Protein AF-A0A7X6YDB2-F1 (afdb_monomer)

Foldseek 3Di:
DPDADDPDPDDPDQFDDDRDDDDDPDPDDDDDDDDPQPQPDDDDDDDDDPPPVDDDQDRDDPRNVVVVCVVVVHDPDAPAEDEWQEEEEAQALLSQLQQVLQLVLPTQYEYAHLAQFHHACCALQNQDFQDKDFWFLSLCQQDPHDPCSVDPCSNVSRVSNVVVQVPRPRYDYHHSKDWDAWDADPLLATAWIKIARNPPRHIYIYGHRFYEHARQACVNCVRSPFDKDAFACACVVFVAPPTHNHTARFAFWWAKWFAKDFAPAFDDDDLPDPVLCVQQPLAQDHTGDPFQTARRDRPDACPPCQVVRLVSSSSNVNNNNSNNCVDPVCRRMDTDDIRPGINGQGHMAGAFLDAAEPCLFAVQDDDPQFQFWTPFFQWDWDDDPRRRGIDTDGPGGDPTRTDGLRQFAGPRRFRYGYQALNTRYGSRRSSIQRRSSSSSSSSNLNNLLSSLCSVPVHTSLVCLLDVVSVVVSVVSRVVRTDPPPDDDDDPQVPQKWKDWCPPPVFKDWWDDWDWDQPAPLFPDRTWIKPQLDDFPGTKMKGWTFGQAFFKKFKWFGWRAADQAWAFFFKAKDQDWDWWFWPAWDAWDWLPDLDDGDDRPDFPFDDDDAQTWIKTKTKTFPLPPALQWQFDFKKKKFWFADPDPPPQDDKDDQAPKFKWFAPDPQDSVVFDRDGDDPPDDPPDGGGDIDPDTQWGDPDDPPIDDDDHGDMDMTGGDPNVSVLLNVLSNDPDSGSMGMMMIIHDRDDDDDDDDTGTGTPGMIMITDTDDSPDGGLGTHGRNDDRNDIGGSDMGTHHSRTMMMMGRRYPTSGMDMHTMMMIHRDPVLDDPQQVASLNAGLSLCCNASVGSYDQNQQDQQCPLPQGNNNCRVQVFRSNDSPTDRDPDDDPDPD

Structure (mmCIF, N/CA/C/O backbone):
data_AF-A0A7X6YDB2-F1
#
_entry.id   AF-A0A7X6YDB2-F1
#
loop_
_atom_site.group_PDB
_atom_site.id
_atom_site.type_symbol
_atom_site.label_atom_id
_atom_site.label_alt_id
_atom_site.label_comp_id
_atom_site.label_asym_id
_atom_site.label_entity_id
_atom_site.label_seq_id
_atom_site.pdbx_PDB_ins_code
_atom_site.Cartn_x
_atom_site.Cartn_y
_atom_site.Cartn_z
_atom_site.occupancy
_atom_site.B_iso_or_equiv
_atom_site.auth_seq_id
_atom_site.auth_comp_id
_atom_site.auth_asym_id
_atom_site.auth_atom_id
_atom_site.pdbx_PDB_model_num
ATOM 1 N N . ALA A 1 1 ? 25.170 -12.272 -54.501 1.00 47.38 1 ALA A N 1
ATOM 2 C CA . ALA A 1 1 ? 25.040 -12.088 -53.044 1.00 47.38 1 ALA A CA 1
ATOM 3 C C . ALA A 1 1 ? 23.970 -11.034 -52.824 1.00 47.38 1 ALA A C 1
ATOM 5 O O . ALA A 1 1 ? 24.083 -9.974 -53.428 1.00 47.38 1 ALA A O 1
ATOM 6 N N . ILE A 1 2 ? 22.913 -11.350 -52.076 1.00 55.19 2 ILE A N 1
ATOM 7 C CA . ILE A 1 2 ? 21.872 -10.373 -51.730 1.00 55.19 2 ILE A CA 1
ATOM 8 C C . ILE A 1 2 ? 22.552 -9.305 -50.864 1.00 55.19 2 ILE A C 1
ATOM 10 O O . ILE A 1 2 ? 23.179 -9.648 -49.861 1.00 55.19 2 ILE A O 1
ATOM 14 N N . GLN A 1 3 ? 22.526 -8.043 -51.298 1.00 58.69 3 GLN A N 1
ATOM 15 C CA . GLN A 1 3 ? 22.957 -6.923 -50.458 1.00 58.69 3 GLN A CA 1
ATOM 16 C C . GLN A 1 3 ? 22.004 -6.868 -49.254 1.00 58.69 3 GLN A C 1
ATOM 18 O O . GLN A 1 3 ? 20.793 -6.869 -49.472 1.00 58.69 3 GLN A O 1
ATOM 23 N N . PRO A 1 4 ? 22.499 -6.888 -48.007 1.00 69.94 4 PRO A N 1
ATOM 24 C CA . PRO A 1 4 ? 21.625 -6.847 -46.842 1.00 69.94 4 PRO A CA 1
ATOM 25 C C . PRO A 1 4 ? 20.865 -5.514 -46.800 1.00 69.94 4 PRO A C 1
ATOM 27 O O . PRO A 1 4 ? 21.489 -4.453 -46.787 1.00 69.94 4 PRO A O 1
ATOM 30 N N . THR A 1 5 ? 19.531 -5.566 -46.764 1.00 81.50 5 THR A N 1
ATOM 31 C CA . THR A 1 5 ? 18.697 -4.386 -46.496 1.00 81.50 5 THR A CA 1
ATOM 32 C C . THR A 1 5 ? 18.951 -3.913 -45.065 1.00 81.50 5 THR A C 1
ATOM 34 O O . THR A 1 5 ? 18.918 -4.708 -44.122 1.00 81.50 5 THR A O 1
ATOM 37 N N . LEU A 1 6 ? 19.246 -2.622 -44.904 1.00 84.38 6 LEU A N 1
ATOM 38 C CA . LEU A 1 6 ? 19.525 -2.017 -43.607 1.00 84.38 6 LEU A CA 1
ATOM 39 C C . LEU A 1 6 ? 18.214 -1.515 -42.990 1.00 84.38 6 LEU A C 1
ATOM 41 O O . LEU A 1 6 ? 17.585 -0.603 -43.522 1.00 84.38 6 LEU A O 1
ATOM 45 N N . PHE A 1 7 ? 17.818 -2.103 -41.866 1.00 83.44 7 PHE A N 1
ATOM 46 C CA . PHE A 1 7 ? 16.633 -1.699 -41.109 1.00 83.44 7 PHE A CA 1
ATOM 47 C C . PHE A 1 7 ? 17.010 -0.777 -39.940 1.00 83.44 7 PHE A C 1
ATOM 49 O O . PHE A 1 7 ? 18.153 -0.784 -39.484 1.00 83.44 7 PHE A O 1
ATOM 56 N N . GLY A 1 8 ? 16.052 0.017 -39.451 1.00 77.94 8 GLY A N 1
ATOM 57 C CA . GLY A 1 8 ? 16.252 0.890 -38.284 1.00 77.94 8 GLY A CA 1
ATOM 58 C C . GLY A 1 8 ? 16.966 2.220 -38.568 1.00 77.94 8 GLY A C 1
ATOM 59 O O . GLY A 1 8 ? 17.435 2.865 -37.637 1.00 77.94 8 GLY A O 1
ATOM 60 N N . ILE A 1 9 ? 17.051 2.639 -39.838 1.00 77.50 9 ILE A N 1
ATOM 61 C CA . ILE A 1 9 ? 17.590 3.956 -40.243 1.00 77.50 9 ILE A CA 1
ATOM 62 C C . ILE A 1 9 ? 16.530 5.069 -40.307 1.00 77.50 9 ILE A C 1
ATOM 64 O O . ILE A 1 9 ? 16.881 6.246 -40.272 1.00 77.50 9 ILE A O 1
ATOM 68 N N . ALA A 1 10 ? 15.251 4.698 -40.404 1.00 63.91 10 ALA A N 1
ATOM 69 C CA . ALA A 1 10 ? 14.053 5.536 -40.304 1.00 63.91 10 ALA A CA 1
ATOM 70 C C . ALA A 1 10 ? 12.813 4.609 -40.282 1.00 63.91 10 ALA A C 1
ATOM 72 O O . ALA A 1 10 ? 12.894 3.528 -40.874 1.00 63.91 10 ALA A O 1
ATOM 73 N N . PRO A 1 11 ? 11.668 5.005 -39.689 1.00 60.22 11 PRO A N 1
ATOM 74 C CA . PRO A 1 11 ? 11.425 6.211 -38.890 1.00 60.22 11 PRO A CA 1
ATOM 75 C C . PRO A 1 11 ? 11.870 6.071 -37.420 1.00 60.22 11 PRO A C 1
ATOM 77 O O . PRO A 1 11 ? 12.253 5.000 -36.966 1.00 60.22 11 PRO A O 1
ATOM 80 N N . ALA A 1 12 ? 11.828 7.180 -36.671 1.00 64.00 12 ALA A N 1
ATOM 81 C CA . ALA A 1 12 ? 12.190 7.235 -35.247 1.00 64.00 12 ALA A CA 1
ATOM 82 C C . ALA A 1 12 ? 11.159 6.574 -34.303 1.00 64.00 12 ALA A C 1
ATOM 84 O O . ALA A 1 12 ? 11.414 6.463 -33.106 1.00 64.00 12 ALA A O 1
ATOM 85 N N . ALA A 1 13 ? 10.003 6.164 -34.829 1.00 71.81 13 ALA A N 1
ATOM 86 C CA . ALA A 1 13 ? 8.925 5.508 -34.097 1.00 71.81 13 ALA A CA 1
ATOM 87 C C . ALA A 1 13 ? 8.744 4.060 -34.578 1.00 71.81 13 ALA A C 1
ATOM 89 O O . ALA A 1 13 ? 9.193 3.704 -35.669 1.00 71.81 13 ALA A O 1
ATOM 90 N N . TRP A 1 14 ? 8.057 3.242 -33.777 1.00 78.38 14 TRP A N 1
ATOM 91 C CA . TRP A 1 14 ? 7.605 1.917 -34.203 1.00 78.38 14 TRP A CA 1
ATOM 92 C C . TRP A 1 14 ? 6.779 2.021 -35.491 1.00 78.38 14 TRP A C 1
ATOM 94 O O . TRP A 1 14 ? 5.862 2.835 -35.580 1.00 78.38 14 TRP A O 1
ATOM 104 N N . GLY A 1 15 ? 7.112 1.190 -36.474 1.00 82.06 15 GLY A N 1
ATOM 105 C CA . GLY A 1 15 ? 6.430 1.153 -37.761 1.00 82.06 15 GLY A CA 1
ATOM 106 C C . GLY A 1 15 ? 7.048 0.127 -38.702 1.00 82.06 15 GLY A C 1
ATOM 107 O O . GLY A 1 15 ? 8.035 -0.539 -38.368 1.00 82.06 15 GLY A O 1
ATOM 108 N N . TRP A 1 16 ? 6.455 -0.010 -39.882 1.00 84.75 16 TRP A N 1
ATOM 109 C CA . TRP A 1 16 ? 6.945 -0.931 -40.906 1.00 84.75 16 TRP A CA 1
ATOM 110 C C . TRP A 1 16 ? 8.105 -0.325 -41.698 1.00 84.75 16 TRP A C 1
ATOM 112 O O . TRP A 1 16 ? 8.049 0.822 -42.136 1.00 84.75 16 TRP A O 1
ATOM 122 N N . ALA A 1 17 ? 9.151 -1.119 -41.922 1.00 84.94 17 ALA A N 1
ATOM 123 C CA . ALA A 1 17 ? 10.270 -0.759 -42.784 1.00 84.94 17 ALA A CA 1
ATOM 124 C C . ALA A 1 17 ? 10.251 -1.631 -44.045 1.00 84.94 17 ALA A C 1
ATOM 126 O O . ALA A 1 17 ? 10.148 -2.856 -43.950 1.00 84.94 17 ALA A O 1
ATOM 127 N N . ASP A 1 18 ? 10.347 -0.999 -45.217 1.00 83.38 18 ASP A N 1
ATOM 128 C CA . ASP A 1 18 ? 10.366 -1.704 -46.499 1.00 83.38 18 ASP A CA 1
ATOM 129 C C . ASP A 1 18 ? 11.627 -2.575 -46.615 1.00 83.38 18 ASP A C 1
ATOM 131 O O . ASP A 1 18 ? 12.758 -2.087 -46.575 1.00 83.38 18 ASP A O 1
ATOM 135 N N . GLY A 1 19 ? 11.415 -3.888 -46.723 1.00 83.25 19 GLY A N 1
ATOM 136 C CA . GLY A 1 19 ? 12.475 -4.880 -46.886 1.00 83.25 19 GLY A CA 1
ATOM 137 C C . GLY A 1 19 ? 12.934 -5.080 -48.330 1.00 83.25 19 GLY A C 1
ATOM 138 O O . GLY A 1 19 ? 13.943 -5.759 -48.544 1.00 83.25 19 GLY A O 1
ATOM 139 N N . GLY A 1 20 ? 12.228 -4.489 -49.297 1.00 83.75 20 GLY A N 1
ATOM 140 C CA . GLY A 1 20 ? 12.425 -4.676 -50.728 1.00 83.75 20 GLY A CA 1
ATOM 141 C C . GLY A 1 20 ? 11.666 -5.878 -51.297 1.00 83.75 20 GLY A C 1
ATOM 142 O O . GLY A 1 20 ? 10.964 -6.611 -50.602 1.00 83.75 20 GLY A O 1
ATOM 143 N N . THR A 1 21 ? 11.814 -6.088 -52.606 1.00 83.31 21 THR A N 1
ATOM 144 C CA . THR A 1 21 ? 11.214 -7.217 -53.334 1.00 83.31 21 THR A CA 1
ATOM 145 C C . THR A 1 21 ? 12.225 -8.347 -53.503 1.00 83.31 21 THR A C 1
ATOM 147 O O . THR A 1 21 ? 13.382 -8.104 -53.850 1.00 83.31 21 THR A O 1
ATOM 150 N N . VAL A 1 22 ? 11.786 -9.589 -53.287 1.00 80.31 22 VAL A N 1
ATOM 151 C CA . VAL A 1 22 ? 12.605 -10.793 -53.483 1.00 80.31 22 VAL A CA 1
ATOM 152 C C . VAL A 1 22 ? 11.863 -11.807 -54.355 1.00 80.31 22 VAL A C 1
ATOM 154 O O . VAL A 1 22 ? 10.679 -12.062 -54.138 1.00 80.31 22 VAL A O 1
ATOM 157 N N . ASP A 1 23 ? 12.556 -12.410 -55.323 1.00 80.50 23 ASP A N 1
ATOM 158 C CA . ASP A 1 23 ? 12.001 -13.493 -56.140 1.00 80.50 23 ASP A CA 1
ATOM 159 C C . ASP A 1 23 ? 12.079 -14.825 -55.381 1.00 80.50 23 ASP A C 1
ATOM 161 O O . ASP A 1 23 ? 13.163 -15.301 -55.026 1.00 80.50 23 ASP A O 1
ATOM 165 N N . LEU A 1 24 ? 10.927 -15.454 -55.140 1.00 76.50 24 LEU A N 1
ATOM 166 C CA . LEU A 1 24 ? 10.844 -16.730 -54.428 1.00 76.50 24 LEU A CA 1
ATOM 167 C C . LEU A 1 24 ? 10.905 -17.907 -55.405 1.00 76.50 24 LEU A C 1
ATOM 169 O O . LEU A 1 24 ? 9.926 -18.239 -56.065 1.00 76.50 24 LEU A O 1
ATOM 173 N N . ALA A 1 25 ? 12.055 -18.583 -55.462 1.00 75.25 25 ALA A N 1
ATOM 174 C CA . ALA A 1 25 ? 12.232 -19.806 -56.256 1.00 75.25 25 ALA A CA 1
ATOM 175 C C . ALA A 1 25 ? 11.668 -21.073 -55.575 1.00 75.25 25 ALA A C 1
ATOM 177 O O . ALA A 1 25 ? 11.646 -22.146 -56.176 1.00 75.25 25 ALA A O 1
ATOM 178 N N . SER A 1 26 ? 11.254 -20.974 -54.307 1.00 77.44 26 SER A N 1
ATOM 179 C CA . SER A 1 26 ? 10.753 -22.090 -53.502 1.00 77.44 26 SER A CA 1
ATOM 180 C C . SER A 1 26 ? 9.638 -21.626 -52.561 1.00 77.44 26 SER A C 1
ATOM 182 O O . SER A 1 26 ? 9.567 -20.449 -52.215 1.00 77.44 26 SER A O 1
ATOM 184 N N . ALA A 1 27 ? 8.796 -22.560 -52.107 1.00 76.69 27 ALA A N 1
ATOM 185 C CA . ALA A 1 27 ? 7.741 -22.290 -51.124 1.00 76.69 27 ALA A CA 1
ATOM 186 C C . ALA A 1 27 ? 8.276 -21.978 -49.708 1.00 76.69 27 ALA A C 1
ATOM 188 O O . ALA A 1 27 ? 7.501 -21.635 -48.820 1.00 76.69 27 ALA A O 1
ATOM 189 N N . SER A 1 28 ? 9.587 -22.113 -49.486 1.00 76.44 28 SER A N 1
ATOM 190 C CA . SER A 1 28 ? 10.265 -21.771 -48.238 1.00 76.44 28 SER A CA 1
ATOM 191 C C . SER A 1 28 ? 11.258 -20.631 -48.464 1.00 76.44 28 SER A C 1
ATOM 193 O O . SER A 1 28 ? 12.029 -20.635 -49.428 1.00 76.44 28 SER A O 1
ATOM 195 N N . LEU A 1 29 ? 11.234 -19.658 -47.557 1.00 77.06 29 LEU A N 1
ATOM 196 C CA . LEU A 1 29 ? 12.136 -18.516 -47.524 1.00 77.06 29 LEU A CA 1
ATOM 197 C C . LEU A 1 29 ? 12.729 -18.408 -46.121 1.00 77.06 29 LEU A C 1
ATOM 199 O O . LEU A 1 29 ? 11.993 -18.371 -45.137 1.00 77.06 29 LEU A O 1
ATOM 203 N N . GLU A 1 30 ? 14.053 -18.326 -46.037 1.00 81.56 30 GLU A N 1
ATOM 204 C CA . GLU A 1 30 ? 14.748 -18.048 -44.785 1.00 81.56 30 GLU A CA 1
ATOM 205 C C . GLU A 1 30 ? 15.154 -16.572 -44.740 1.00 81.56 30 GLU A C 1
ATOM 207 O O . GLU A 1 30 ? 15.935 -16.106 -45.571 1.00 81.56 30 GLU A O 1
ATOM 212 N N . ILE A 1 31 ? 14.636 -15.841 -43.753 1.00 79.31 31 ILE A N 1
ATOM 213 C CA . ILE A 1 31 ? 15.003 -14.448 -43.483 1.00 79.31 31 ILE A CA 1
ATOM 214 C C . ILE A 1 31 ? 15.733 -14.402 -42.147 1.00 79.31 31 ILE A C 1
ATOM 216 O O . ILE A 1 31 ? 15.267 -14.956 -41.153 1.00 79.31 31 ILE A O 1
ATOM 220 N N . ARG A 1 32 ? 16.884 -13.727 -42.122 1.00 84.62 32 ARG A N 1
ATOM 221 C CA . ARG A 1 32 ? 17.681 -13.523 -40.911 1.00 84.62 32 ARG A CA 1
ATOM 222 C C . ARG A 1 32 ? 17.855 -12.035 -40.663 1.00 84.62 32 ARG A C 1
ATOM 224 O O . ARG A 1 32 ? 18.350 -11.320 -41.530 1.00 84.62 32 ARG A O 1
ATOM 231 N N . LEU A 1 33 ? 17.504 -11.597 -39.461 1.00 84.38 33 LEU A N 1
ATOM 232 C CA . LEU A 1 33 ? 17.869 -10.280 -38.956 1.00 84.38 33 LEU A CA 1
ATOM 233 C C . LEU A 1 33 ? 19.161 -10.411 -38.153 1.00 84.38 33 LEU A C 1
ATOM 235 O O . LEU A 1 33 ? 19.326 -11.337 -37.359 1.00 84.38 33 LEU A O 1
ATOM 239 N N . ARG A 1 34 ? 20.094 -9.491 -38.387 1.00 86.31 34 ARG A N 1
ATOM 240 C CA . ARG A 1 34 ? 21.346 -9.395 -37.641 1.00 86.31 34 ARG A CA 1
ATOM 241 C C . ARG A 1 34 ? 21.412 -8.015 -37.017 1.00 86.31 34 ARG A C 1
ATOM 243 O O . ARG A 1 34 ? 21.415 -7.029 -37.746 1.00 86.31 34 ARG A O 1
ATOM 250 N N . ASP A 1 35 ? 21.513 -7.963 -35.694 1.00 86.75 35 ASP A N 1
ATOM 251 C CA . ASP A 1 35 ? 21.863 -6.728 -35.004 1.00 86.75 35 ASP A CA 1
ATOM 252 C C . ASP A 1 35 ? 23.303 -6.341 -35.379 1.00 86.75 35 ASP A C 1
ATOM 254 O O . ASP A 1 35 ? 24.257 -7.092 -35.147 1.00 86.75 35 ASP A O 1
ATOM 258 N N . LEU A 1 36 ? 23.439 -5.198 -36.049 1.00 82.81 36 LEU A N 1
ATOM 259 C CA . LEU A 1 36 ? 24.722 -4.665 -36.501 1.00 82.81 36 LEU A CA 1
ATOM 260 C C . LEU A 1 36 ? 25.376 -3.761 -35.454 1.00 82.81 36 LEU A C 1
ATOM 262 O O . LEU A 1 36 ? 26.572 -3.498 -35.563 1.00 82.81 36 LEU A O 1
ATOM 266 N N . THR A 1 37 ? 24.613 -3.283 -34.469 1.00 78.06 37 THR A N 1
ATOM 267 C CA . THR A 1 37 ? 25.103 -2.370 -33.433 1.00 78.06 37 THR A CA 1
ATOM 268 C C . THR A 1 37 ? 25.536 -3.145 -32.191 1.00 78.06 37 THR A C 1
ATOM 270 O O . THR A 1 37 ? 26.517 -2.767 -31.555 1.00 78.06 37 THR A O 1
ATOM 273 N N . GLY A 1 38 ? 24.858 -4.257 -31.887 1.00 81.50 38 GLY A N 1
ATOM 274 C CA . GLY A 1 38 ? 25.076 -5.037 -30.670 1.00 81.50 38 GLY A CA 1
ATOM 275 C C . GLY A 1 38 ? 24.484 -4.382 -29.418 1.00 81.50 38 GLY A C 1
ATOM 276 O O . GLY A 1 38 ? 24.916 -4.708 -28.313 1.00 81.50 38 GLY A O 1
ATOM 277 N N . PHE A 1 39 ? 23.538 -3.450 -29.590 1.00 85.25 39 PHE A N 1
ATOM 278 C CA . PHE A 1 39 ? 22.895 -2.671 -28.527 1.00 85.25 39 PHE A CA 1
ATOM 279 C C . PHE A 1 39 ? 21.371 -2.828 -28.593 1.00 85.25 39 PHE A C 1
ATOM 281 O O . PHE A 1 39 ? 20.682 -1.979 -29.158 1.00 85.25 39 PHE A O 1
ATOM 288 N N . ASP A 1 40 ? 20.858 -3.919 -28.020 1.00 83.12 40 ASP A N 1
ATOM 289 C CA . ASP A 1 40 ? 19.421 -4.191 -27.854 1.00 83.12 40 ASP A CA 1
ATOM 290 C C . ASP A 1 40 ? 18.581 -3.996 -29.134 1.00 83.12 40 ASP A C 1
ATOM 292 O O . ASP A 1 40 ? 17.495 -3.405 -29.111 1.00 83.12 40 ASP A O 1
ATOM 296 N N . GLY A 1 41 ? 19.072 -4.497 -30.277 1.00 83.94 41 GLY A N 1
ATOM 297 C CA . GLY A 1 41 ? 18.313 -4.501 -31.528 1.00 83.94 41 GLY A CA 1
ATOM 298 C C . GLY A 1 41 ? 16.952 -5.195 -31.372 1.00 83.94 41 GLY A C 1
ATOM 299 O O . GLY A 1 41 ? 16.869 -6.325 -30.889 1.00 83.94 41 GLY A O 1
ATOM 300 N N . ARG A 1 42 ? 15.875 -4.525 -31.800 1.00 83.56 42 ARG A N 1
ATOM 301 C CA . ARG A 1 42 ? 14.490 -5.009 -31.671 1.00 83.56 42 ARG A CA 1
ATOM 302 C C . ARG A 1 42 ? 13.858 -5.294 -33.027 1.00 83.56 42 ARG A C 1
ATOM 304 O O . ARG A 1 42 ? 14.079 -4.580 -34.001 1.00 83.56 42 ARG A O 1
ATOM 311 N N . CYS A 1 43 ? 13.034 -6.333 -33.058 1.00 85.06 43 CYS A N 1
ATOM 312 C CA . CYS A 1 43 ? 12.146 -6.664 -34.164 1.00 85.06 43 CYS A CA 1
ATOM 313 C C . CYS A 1 43 ? 10.888 -7.344 -33.605 1.00 85.06 43 CYS A C 1
ATOM 315 O O . CYS A 1 43 ? 10.924 -7.880 -32.498 1.00 85.06 43 CYS A O 1
ATOM 317 N N . ASP A 1 44 ? 9.783 -7.290 -34.347 1.00 83.81 44 ASP A N 1
ATOM 318 C CA . ASP A 1 44 ? 8.496 -7.868 -33.929 1.00 83.81 44 ASP A CA 1
ATOM 319 C C . ASP A 1 44 ? 7.950 -8.799 -35.016 1.00 83.81 44 ASP A C 1
ATOM 321 O O . ASP A 1 44 ? 7.904 -10.016 -34.848 1.00 83.81 44 ASP A O 1
ATOM 325 N N . ALA A 1 45 ? 7.603 -8.237 -36.177 1.00 85.44 45 ALA A N 1
ATOM 326 C CA . ALA A 1 45 ? 6.920 -8.969 -37.233 1.00 85.44 45 ALA A CA 1
ATOM 327 C C . ALA A 1 45 ? 7.542 -8.748 -38.614 1.00 85.44 45 ALA A C 1
ATOM 329 O O . ALA A 1 45 ? 8.153 -7.718 -38.893 1.00 85.44 45 ALA A O 1
ATOM 330 N N . LEU A 1 46 ? 7.316 -9.725 -39.494 1.00 86.19 46 LEU A N 1
ATOM 331 C CA . LEU A 1 46 ? 7.602 -9.647 -40.920 1.00 86.19 46 LEU A CA 1
ATOM 332 C C . LEU A 1 46 ? 6.289 -9.743 -41.700 1.00 86.19 46 LEU A C 1
ATOM 334 O O . LEU A 1 46 ? 5.503 -10.664 -41.478 1.00 86.19 46 LEU A O 1
ATOM 338 N N . PHE A 1 47 ? 6.063 -8.803 -42.615 1.00 86.31 47 PHE A N 1
ATOM 339 C CA . PHE A 1 47 ? 4.927 -8.820 -43.530 1.00 86.31 47 PHE A CA 1
ATOM 340 C C . PHE A 1 47 ? 5.423 -9.112 -44.946 1.00 86.31 47 PHE A C 1
ATOM 342 O O . PHE A 1 47 ? 6.204 -8.347 -45.504 1.00 86.31 47 PHE A O 1
ATOM 349 N N . LEU A 1 48 ? 4.985 -10.240 -45.507 1.00 86.00 48 LEU A N 1
ATOM 350 C CA . LEU A 1 48 ? 5.320 -10.679 -46.860 1.00 86.00 48 LEU A CA 1
ATOM 351 C C . LEU A 1 48 ? 4.040 -10.704 -47.700 1.00 86.00 48 LEU A C 1
ATOM 353 O O . LEU A 1 48 ? 3.064 -11.347 -47.315 1.00 86.00 48 LEU A O 1
ATOM 357 N N . THR A 1 49 ? 4.049 -10.023 -48.846 1.00 85.94 49 THR A N 1
ATOM 358 C CA . THR A 1 49 ? 2.910 -9.938 -49.770 1.00 85.94 49 THR A CA 1
ATOM 359 C C . THR A 1 49 ? 3.378 -10.076 -51.218 1.00 85.94 49 THR A C 1
ATOM 361 O O . THR A 1 49 ? 4.471 -9.634 -51.567 1.00 85.94 49 THR A O 1
ATOM 364 N N . THR A 1 50 ? 2.556 -10.698 -52.067 1.00 87.19 50 THR A N 1
ATOM 365 C CA . THR A 1 50 ? 2.759 -10.718 -53.528 1.00 87.19 50 THR A CA 1
ATOM 366 C C . THR A 1 50 ? 2.190 -9.476 -54.210 1.00 87.19 50 THR A C 1
ATOM 368 O O . THR A 1 50 ? 2.472 -9.237 -55.380 1.00 87.19 50 THR A O 1
ATOM 371 N N . ASP A 1 51 ? 1.359 -8.707 -53.505 1.00 88.12 51 ASP A N 1
ATOM 372 C CA . ASP A 1 51 ? 0.852 -7.427 -53.983 1.00 88.12 51 ASP A CA 1
ATOM 373 C C . ASP A 1 51 ? 1.876 -6.333 -53.674 1.00 88.12 51 ASP A C 1
ATOM 375 O O . ASP A 1 51 ? 1.908 -5.778 -52.577 1.00 88.12 51 ASP A O 1
ATOM 379 N N . THR A 1 52 ? 2.729 -6.034 -54.653 1.00 80.44 52 THR A N 1
ATOM 380 C CA . THR A 1 52 ? 3.768 -5.001 -54.545 1.00 80.44 52 THR A CA 1
ATOM 381 C C . THR A 1 52 ? 3.203 -3.579 -54.474 1.00 80.44 52 THR A C 1
ATOM 383 O O . THR A 1 52 ? 3.968 -2.641 -54.275 1.00 80.44 52 THR A O 1
ATOM 386 N N . ALA A 1 53 ? 1.892 -3.400 -54.672 1.00 81.75 53 ALA A N 1
ATOM 387 C CA . ALA A 1 53 ? 1.201 -2.124 -54.505 1.00 81.75 53 ALA A CA 1
ATOM 388 C C . ALA A 1 53 ? 0.448 -2.025 -53.165 1.00 81.75 53 ALA A C 1
ATOM 390 O O . ALA A 1 53 ? -0.109 -0.967 -52.863 1.00 81.75 53 ALA A O 1
ATOM 391 N N . ALA A 1 54 ? 0.421 -3.095 -52.360 1.00 81.12 54 ALA A N 1
ATOM 392 C CA . ALA A 1 54 ? -0.242 -3.083 -51.064 1.00 81.12 54 ALA A CA 1
ATOM 393 C C . ALA A 1 54 ? 0.446 -2.100 -50.110 1.00 81.12 54 ALA A C 1
ATOM 395 O O . ALA A 1 54 ? 1.669 -2.096 -49.958 1.00 81.12 54 ALA A O 1
ATOM 396 N N . ALA A 1 55 ? -0.360 -1.293 -49.422 1.00 81.62 55 ALA A N 1
ATOM 397 C CA . ALA A 1 55 ? 0.131 -0.500 -48.306 1.00 81.62 55 ALA A CA 1
ATOM 398 C C . ALA A 1 55 ? 0.648 -1.427 -47.187 1.00 81.62 55 ALA A C 1
ATOM 400 O O . ALA A 1 55 ? 0.091 -2.518 -46.996 1.00 81.62 55 ALA A O 1
ATOM 401 N N . PRO A 1 56 ? 1.677 -1.008 -46.426 1.00 83.62 56 PRO A N 1
ATOM 402 C CA . PRO A 1 56 ? 2.075 -1.739 -45.235 1.00 83.62 56 PRO A CA 1
ATOM 403 C C . PRO A 1 56 ? 0.902 -1.816 -44.242 1.00 83.62 56 PRO A C 1
ATOM 405 O O . PRO A 1 56 ? -0.013 -0.983 -44.289 1.00 83.62 56 PRO A O 1
ATOM 408 N N . PRO A 1 57 ? 0.902 -2.807 -43.334 1.00 89.19 57 PRO A N 1
ATOM 409 C CA . PRO A 1 57 ? -0.102 -2.876 -42.283 1.00 89.19 57 PRO A CA 1
ATOM 410 C C . PRO A 1 57 ? -0.098 -1.599 -41.423 1.00 89.19 57 PRO A C 1
ATOM 412 O O . PRO A 1 57 ? 0.875 -0.848 -41.438 1.00 89.19 57 PRO A O 1
ATOM 415 N N . PRO A 1 58 ? -1.156 -1.336 -40.636 1.00 90.62 58 PRO A N 1
ATOM 416 C CA . PRO A 1 58 ? -1.177 -0.175 -39.748 1.00 90.62 58 PRO A CA 1
ATOM 417 C C . PRO A 1 58 ? 0.027 -0.163 -38.788 1.00 90.62 58 PRO A C 1
ATOM 419 O O . PRO A 1 58 ? 0.434 -1.216 -38.303 1.00 90.62 58 PRO A O 1
ATOM 422 N N . ASP A 1 59 ? 0.572 1.013 -38.472 1.00 83.88 59 ASP A N 1
ATOM 423 C CA . ASP A 1 59 ? 1.769 1.122 -37.617 1.00 83.88 59 ASP A CA 1
ATOM 424 C C . ASP A 1 59 ? 1.487 0.882 -36.120 1.00 83.88 59 ASP A C 1
ATOM 426 O O . ASP A 1 59 ? 2.397 0.558 -35.361 1.00 83.88 59 ASP A O 1
ATOM 430 N N . GLY A 1 60 ? 0.231 0.993 -35.663 1.00 84.81 60 GLY A N 1
ATOM 431 C CA . GLY A 1 60 ? -0.080 0.849 -34.239 1.00 84.81 60 GLY A CA 1
ATOM 432 C C . GLY A 1 60 ? -1.557 0.927 -33.850 1.00 84.81 60 GLY A C 1
ATOM 433 O O . GLY A 1 60 ? -2.464 0.953 -34.687 1.00 84.81 60 GLY A O 1
ATOM 434 N N . GLY A 1 61 ? -1.784 0.945 -32.534 1.00 84.31 61 GLY A N 1
ATOM 435 C CA . GLY A 1 61 ? -3.092 1.152 -31.910 1.00 84.31 61 GLY A CA 1
ATOM 436 C C . GLY A 1 61 ? -4.135 0.076 -32.226 1.00 84.31 61 GLY A C 1
ATOM 437 O O . GLY A 1 61 ? -3.822 -1.068 -32.567 1.00 84.31 61 GLY A O 1
ATOM 438 N N . THR A 1 62 ? -5.410 0.458 -32.114 1.00 86.38 62 THR A N 1
ATOM 439 C CA . THR A 1 62 ? -6.554 -0.440 -32.334 1.00 86.38 62 THR A CA 1
ATOM 440 C C . THR A 1 62 ? -6.593 -0.998 -33.756 1.00 86.38 62 THR A C 1
ATOM 442 O O . THR A 1 62 ? -6.940 -2.162 -33.932 1.00 86.38 62 THR A O 1
ATOM 445 N N . ALA A 1 63 ? -6.187 -0.213 -34.761 1.00 90.06 63 ALA A N 1
ATOM 446 C CA . ALA A 1 63 ? -6.150 -0.655 -36.154 1.00 90.06 63 ALA A CA 1
ATOM 447 C C . ALA A 1 63 ? -5.153 -1.807 -36.359 1.00 90.06 63 ALA A C 1
ATOM 449 O O . ALA A 1 63 ? -5.506 -2.830 -36.947 1.00 90.06 63 ALA A O 1
ATOM 450 N N . LEU A 1 64 ? -3.934 -1.690 -35.815 1.00 89.00 64 LEU A N 1
ATOM 451 C CA . LEU A 1 64 ? -2.958 -2.779 -35.865 1.00 89.00 64 LEU A CA 1
ATOM 452 C C . LEU A 1 64 ? -3.427 -3.992 -35.050 1.00 89.00 64 LEU A C 1
ATOM 454 O O . LEU A 1 64 ? -3.258 -5.124 -35.497 1.00 89.00 64 LEU A O 1
ATOM 458 N N . ALA A 1 65 ? -4.044 -3.787 -33.883 1.00 86.50 65 ALA A N 1
ATOM 459 C CA . ALA A 1 65 ? -4.581 -4.884 -33.077 1.00 86.50 65 ALA A CA 1
ATOM 460 C C . ALA A 1 65 ? -5.677 -5.673 -33.821 1.00 86.50 65 ALA A C 1
ATOM 462 O O . ALA A 1 65 ? -5.629 -6.902 -33.862 1.00 86.50 65 ALA A O 1
ATOM 463 N N . GLN A 1 66 ? -6.620 -4.977 -34.466 1.00 89.62 66 GLN A N 1
ATOM 464 C CA . GLN A 1 66 ? -7.679 -5.583 -35.279 1.00 89.62 66 GLN A CA 1
ATOM 465 C C . GLN A 1 66 ? -7.112 -6.317 -36.495 1.00 89.62 66 GLN A C 1
ATOM 467 O O . GLN A 1 66 ? -7.472 -7.467 -36.742 1.00 89.62 66 GLN A O 1
ATOM 472 N N . TRP A 1 67 ? -6.180 -5.687 -37.215 1.00 90.94 67 TRP A N 1
ATOM 473 C CA . TRP A 1 67 ? -5.512 -6.311 -38.353 1.00 90.94 67 TRP A CA 1
ATOM 474 C C . TRP A 1 67 ? -4.742 -7.572 -37.936 1.00 90.94 67 TRP A C 1
ATOM 476 O O . TRP A 1 67 ? -4.879 -8.617 -38.567 1.00 90.94 67 TRP A O 1
ATOM 486 N N . ARG A 1 68 ? -3.994 -7.528 -36.821 1.00 89.12 68 ARG A N 1
ATOM 487 C CA . ARG A 1 68 ? -3.279 -8.692 -36.265 1.00 89.12 68 ARG A CA 1
ATOM 488 C C . ARG A 1 68 ? -4.235 -9.823 -35.907 1.00 89.12 68 ARG A C 1
ATOM 490 O O . ARG A 1 68 ? -3.931 -10.973 -36.215 1.00 89.12 68 ARG A O 1
ATOM 497 N N . ALA A 1 69 ? -5.364 -9.505 -35.277 1.00 87.94 69 ALA A N 1
ATOM 498 C CA . ALA A 1 69 ? -6.376 -10.497 -34.940 1.00 87.94 69 ALA A CA 1
ATOM 499 C C . ALA A 1 69 ? -6.951 -11.150 -36.208 1.00 87.94 69 ALA A C 1
ATOM 501 O O . ALA A 1 69 ? -7.001 -12.375 -36.297 1.00 87.94 69 ALA A O 1
ATOM 502 N N . GLN A 1 70 ? -7.284 -10.352 -37.228 1.00 90.56 70 GLN A N 1
ATOM 503 C CA . GLN A 1 70 ? -7.773 -10.855 -38.512 1.00 90.56 70 GLN A CA 1
ATOM 504 C C . GLN A 1 70 ? -6.745 -11.762 -39.205 1.00 90.56 70 GLN A C 1
ATOM 506 O O . GLN A 1 70 ? -7.089 -12.865 -39.624 1.00 90.56 70 GLN A O 1
ATOM 511 N N . MET A 1 71 ? -5.481 -11.336 -39.279 1.00 87.75 71 MET A N 1
ATOM 512 C CA . MET A 1 71 ? -4.402 -12.102 -39.916 1.00 87.75 71 MET A CA 1
ATOM 513 C C . MET A 1 71 ? -4.113 -13.432 -39.218 1.00 87.75 71 MET A C 1
ATOM 515 O O . MET A 1 71 ? -3.723 -14.397 -39.869 1.00 87.75 71 MET A O 1
ATOM 519 N N . ARG A 1 72 ? -4.306 -13.496 -37.897 1.00 86.94 72 ARG A N 1
ATOM 520 C CA . ARG A 1 72 ? -4.114 -14.716 -37.100 1.00 86.94 72 ARG A CA 1
ATOM 521 C C . ARG A 1 72 ? -5.370 -15.593 -37.030 1.00 86.94 72 ARG A C 1
ATOM 523 O O . ARG A 1 72 ? -5.326 -16.641 -36.393 1.00 86.94 72 ARG A O 1
ATOM 530 N N . GLY A 1 73 ? -6.480 -15.181 -37.650 1.00 89.12 73 GLY A N 1
ATOM 531 C CA . GLY A 1 73 ? -7.766 -15.875 -37.528 1.00 89.12 73 GLY A CA 1
ATOM 532 C C . GLY A 1 73 ? -8.295 -15.897 -36.090 1.00 89.12 73 GLY A C 1
ATOM 533 O O . GLY A 1 73 ? -8.997 -16.825 -35.698 1.00 89.12 73 GLY A O 1
ATOM 534 N N . GLU A 1 74 ? -7.924 -14.902 -35.284 1.00 90.00 74 GLU A N 1
ATOM 535 C CA . GLU A 1 74 ? -8.283 -14.833 -33.875 1.00 90.00 74 GLU A CA 1
ATOM 536 C C . GLU A 1 74 ? -9.769 -14.495 -33.700 1.00 90.00 74 GLU A C 1
ATOM 538 O O . GLU A 1 74 ? -10.264 -13.464 -34.154 1.00 90.00 74 GLU A O 1
ATOM 543 N N . THR A 1 75 ? -10.482 -15.349 -32.970 1.00 88.19 75 THR A N 1
ATOM 544 C CA . THR A 1 75 ? -11.827 -15.055 -32.466 1.00 88.19 75 THR A CA 1
ATOM 545 C C . THR A 1 75 ? -11.776 -14.129 -31.253 1.00 88.19 75 THR A C 1
ATOM 547 O O . THR A 1 75 ? -10.766 -14.062 -30.549 1.00 88.19 75 THR A O 1
ATOM 550 N N . ALA A 1 76 ? -12.903 -13.471 -30.958 1.00 82.19 76 ALA A N 1
ATOM 551 C CA . ALA A 1 76 ? -13.059 -12.616 -29.777 1.00 82.19 76 ALA A CA 1
ATOM 552 C C . ALA A 1 76 ? -12.947 -13.378 -28.441 1.00 82.19 76 ALA A C 1
ATOM 554 O O . ALA A 1 76 ? -12.617 -12.791 -27.418 1.00 82.19 76 ALA A O 1
ATOM 555 N N . THR A 1 77 ? -13.241 -14.680 -28.438 1.00 88.62 77 THR A N 1
ATOM 556 C CA . THR A 1 77 ? -13.052 -15.546 -27.265 1.00 88.62 77 THR A CA 1
ATOM 557 C C . THR A 1 77 ? -11.750 -16.336 -27.424 1.00 88.62 77 THR A C 1
ATOM 559 O O . THR A 1 77 ? -11.533 -16.872 -28.518 1.00 88.62 77 THR A O 1
ATOM 562 N N . PRO A 1 78 ? -10.899 -16.414 -26.382 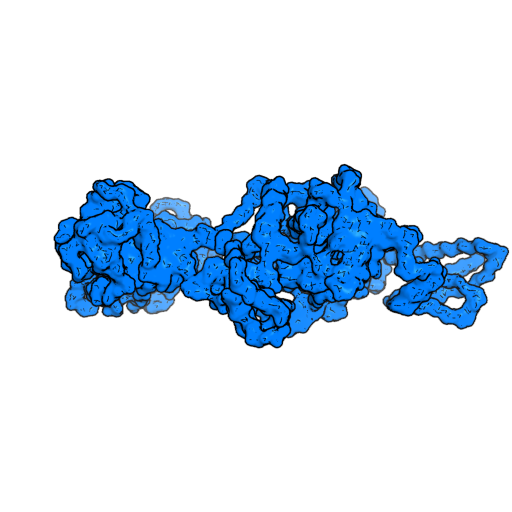1.00 94.56 78 PRO A N 1
ATOM 563 C CA . PRO A 1 78 ? -9.727 -17.286 -26.367 1.00 94.56 78 PRO A CA 1
ATOM 564 C C . PRO A 1 78 ? -10.074 -18.757 -26.600 1.00 94.56 78 PRO A C 1
ATOM 566 O O . PRO A 1 78 ? -11.145 -19.226 -26.224 1.00 94.56 78 PRO A O 1
ATOM 569 N N . GLU A 1 79 ? -9.139 -19.498 -27.183 1.00 94.38 79 GLU A N 1
ATOM 570 C CA . GLU A 1 79 ? -9.291 -20.916 -27.517 1.00 94.38 79 GLU A CA 1
ATOM 571 C C . GLU A 1 79 ? -9.385 -21.837 -26.291 1.00 94.38 79 GLU A C 1
ATOM 573 O O . GLU A 1 79 ? -9.990 -22.903 -26.375 1.00 94.38 79 GLU A O 1
ATOM 578 N N . THR A 1 80 ? -8.829 -21.428 -25.146 1.00 97.06 80 THR A N 1
ATOM 579 C CA . THR A 1 80 ? -8.886 -22.186 -23.887 1.00 97.06 80 THR A CA 1
ATOM 580 C C . THR A 1 80 ? -9.622 -21.387 -22.818 1.00 97.06 80 THR A C 1
ATOM 582 O O . THR A 1 80 ? -9.480 -20.170 -22.743 1.00 97.06 80 THR A O 1
ATOM 585 N N . THR A 1 81 ? -10.388 -22.057 -21.954 1.00 98.00 81 THR A N 1
ATOM 586 C CA . THR A 1 81 ? -10.978 -21.460 -20.744 1.00 98.00 81 THR A CA 1
ATOM 587 C C . THR A 1 81 ? -10.599 -22.285 -19.519 1.00 98.00 81 THR A C 1
ATOM 589 O O . THR A 1 81 ? -10.649 -23.513 -19.567 1.00 98.00 81 THR A O 1
ATOM 592 N N . ALA A 1 82 ? -10.241 -21.618 -18.423 1.00 98.44 82 ALA A N 1
ATOM 593 C CA . ALA A 1 82 ? -9.954 -22.238 -17.135 1.00 98.44 82 ALA A CA 1
ATOM 594 C C . ALA A 1 82 ? -10.679 -21.502 -15.996 1.00 98.44 82 ALA A C 1
ATOM 596 O O . ALA A 1 82 ? -10.890 -20.285 -16.047 1.00 98.44 82 ALA A O 1
ATOM 597 N N . THR A 1 83 ? -11.074 -22.253 -14.966 1.00 98.62 83 THR A N 1
ATOM 598 C CA . THR A 1 83 ? -11.873 -21.748 -13.840 1.00 98.62 83 THR A CA 1
ATOM 599 C C . THR A 1 83 ? -11.174 -21.999 -12.516 1.00 98.62 83 THR A C 1
ATOM 601 O O . THR A 1 83 ? -10.808 -23.133 -12.195 1.00 98.62 83 THR A O 1
ATOM 604 N N . PHE A 1 84 ? -11.065 -20.934 -11.732 1.00 98.81 84 PHE A N 1
ATOM 605 C CA . PHE A 1 84 ? -10.385 -20.879 -10.447 1.00 98.81 84 PHE A CA 1
ATOM 606 C C . PHE A 1 84 ? -11.300 -20.263 -9.391 1.00 98.81 84 PHE A C 1
ATOM 608 O O . PHE A 1 84 ? -12.351 -19.710 -9.712 1.00 98.81 84 PHE A O 1
ATOM 615 N N . ASP A 1 85 ? -10.887 -20.354 -8.133 1.00 98.75 85 ASP A N 1
ATOM 616 C CA . ASP A 1 85 ? -11.575 -19.684 -7.029 1.00 98.75 85 ASP A CA 1
ATOM 617 C C . ASP A 1 85 ? -11.040 -18.244 -6.882 1.00 98.75 85 ASP A C 1
ATOM 619 O O . ASP A 1 85 ? -11.776 -17.329 -6.516 1.00 98.75 85 ASP A O 1
ATOM 623 N N . LEU A 1 86 ? -9.775 -18.022 -7.265 1.00 98.88 86 LEU A N 1
ATOM 624 C CA . LEU A 1 86 ? -9.125 -16.713 -7.313 1.00 98.88 86 LEU A CA 1
ATOM 625 C C . LEU A 1 86 ? -8.186 -16.604 -8.523 1.00 98.88 86 LEU A C 1
ATOM 627 O O . LEU A 1 86 ? -7.368 -17.495 -8.767 1.00 98.88 86 LEU A O 1
ATOM 631 N N . VAL A 1 87 ? -8.250 -15.483 -9.243 1.00 98.94 87 VAL A N 1
ATOM 632 C CA . VAL A 1 87 ? -7.261 -15.118 -10.273 1.00 98.94 87 VAL A CA 1
ATOM 633 C C . VAL A 1 87 ? -6.444 -13.924 -9.786 1.00 98.94 87 VAL A C 1
A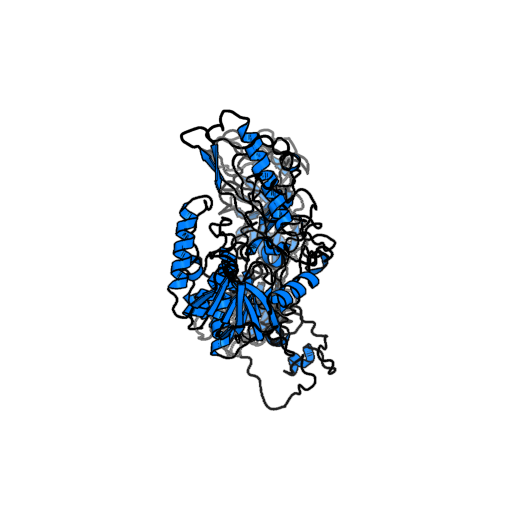TOM 635 O O . VAL A 1 87 ? -6.985 -12.842 -9.566 1.00 98.94 87 VAL A O 1
ATOM 638 N N . VAL A 1 88 ? -5.133 -14.111 -9.649 1.00 98.94 88 VAL A N 1
ATOM 639 C CA . VAL A 1 88 ? -4.161 -13.076 -9.281 1.00 98.94 88 VAL A CA 1
ATOM 640 C C . VAL A 1 88 ? -3.348 -12.706 -10.515 1.00 98.94 88 VAL A C 1
ATOM 642 O O . VAL A 1 88 ? -2.671 -13.558 -11.094 1.00 98.94 88 VAL A O 1
ATOM 645 N N . VAL A 1 89 ? -3.396 -11.438 -10.928 1.00 98.88 89 VAL A N 1
ATOM 646 C CA . VAL A 1 89 ? -2.658 -10.962 -12.107 1.00 98.88 89 VAL A CA 1
ATOM 647 C C . VAL A 1 89 ? -1.508 -10.066 -11.678 1.00 98.88 89 VAL A C 1
ATOM 649 O O . VAL A 1 89 ? -1.733 -8.947 -11.235 1.00 98.88 89 VAL A O 1
ATOM 652 N N . GLY A 1 90 ? -0.281 -10.550 -11.854 1.00 98.44 90 GLY A N 1
ATOM 653 C CA . GLY A 1 90 ? 0.972 -9.893 -11.496 1.00 98.44 90 GLY A CA 1
ATOM 654 C C . GLY A 1 90 ? 1.737 -10.675 -10.428 1.00 98.44 90 GLY A C 1
ATOM 655 O O . GLY A 1 90 ? 1.340 -10.733 -9.273 1.00 98.44 90 GLY A O 1
ATOM 656 N N . GLY A 1 91 ? 2.883 -11.240 -10.796 1.00 97.12 91 GLY A N 1
ATOM 657 C CA . GLY A 1 91 ? 3.805 -11.995 -9.941 1.00 97.12 91 GLY A CA 1
ATOM 658 C C . GLY A 1 91 ? 4.830 -11.132 -9.200 1.00 97.12 91 GLY A C 1
ATOM 659 O O . GLY A 1 91 ? 5.954 -11.575 -8.961 1.00 97.12 91 GLY A O 1
ATOM 660 N N . GLY A 1 92 ? 4.487 -9.880 -8.882 1.00 95.88 92 GLY A N 1
ATOM 661 C CA . GLY A 1 92 ? 5.253 -9.044 -7.953 1.00 95.88 92 GLY A CA 1
ATOM 662 C C . GLY A 1 92 ? 5.078 -9.500 -6.502 1.00 95.88 92 GLY A C 1
ATOM 663 O O . GLY A 1 92 ? 4.298 -10.399 -6.221 1.00 95.88 92 GLY A O 1
ATOM 664 N N . PHE A 1 93 ? 5.760 -8.860 -5.552 1.00 95.50 93 PHE A N 1
ATOM 665 C CA . PHE A 1 93 ? 5.689 -9.240 -4.131 1.00 95.50 93 PHE A CA 1
ATOM 666 C C . PHE A 1 93 ? 4.258 -9.240 -3.556 1.00 95.50 93 PHE A C 1
ATOM 668 O O . PHE A 1 93 ? 3.911 -10.145 -2.803 1.00 95.50 93 PHE A O 1
ATOM 675 N N . GLY A 1 94 ? 3.408 -8.294 -3.971 1.00 97.31 94 GLY A N 1
ATOM 676 C CA . GLY A 1 94 ? 1.997 -8.258 -3.569 1.00 97.31 94 GLY A CA 1
ATOM 677 C C . GLY A 1 94 ? 1.189 -9.433 -4.125 1.00 97.31 94 GLY A C 1
ATOM 678 O O . GLY A 1 94 ? 0.505 -10.121 -3.373 1.00 97.31 94 GLY A O 1
ATOM 679 N N . GLY A 1 95 ? 1.336 -9.752 -5.412 1.00 98.44 95 GLY A N 1
ATOM 680 C CA . GLY A 1 95 ? 0.677 -10.924 -5.995 1.00 98.44 95 GLY A CA 1
ATOM 681 C C . GLY A 1 95 ? 1.231 -12.253 -5.481 1.00 98.44 95 GLY A C 1
ATOM 682 O O . GLY A 1 95 ? 0.469 -13.192 -5.273 1.00 98.44 95 GLY A O 1
ATOM 683 N N . CYS A 1 96 ? 2.532 -12.318 -5.186 1.00 98.19 96 CYS A N 1
ATOM 684 C CA . CYS A 1 96 ? 3.157 -13.447 -4.502 1.00 98.19 96 CYS A CA 1
ATOM 685 C C . CYS A 1 96 ? 2.527 -13.685 -3.120 1.00 98.19 96 CYS A C 1
ATOM 687 O O . CYS A 1 96 ? 2.122 -14.810 -2.826 1.00 98.19 96 CYS A O 1
ATOM 689 N N . GLY A 1 97 ? 2.406 -12.633 -2.300 1.00 98.06 97 GLY A N 1
ATOM 690 C CA . GLY A 1 97 ? 1.760 -12.703 -0.987 1.00 98.06 97 GLY A CA 1
ATOM 691 C C . GLY A 1 97 ? 0.301 -13.148 -1.085 1.00 98.06 97 GLY A C 1
ATOM 692 O O . GLY A 1 97 ? -0.105 -14.075 -0.385 1.00 98.06 97 GLY A O 1
ATOM 693 N N . ALA A 1 98 ? -0.460 -12.556 -2.012 1.00 98.81 98 ALA A N 1
ATOM 694 C CA . ALA A 1 98 ? -1.869 -12.886 -2.225 1.00 98.81 98 ALA A CA 1
ATOM 695 C C . ALA A 1 98 ? -2.071 -14.337 -2.669 1.00 98.81 98 ALA A C 1
ATOM 697 O O . ALA A 1 98 ? -2.911 -15.044 -2.111 1.00 98.81 98 ALA A O 1
ATOM 698 N N . ALA A 1 99 ? -1.286 -14.803 -3.641 1.00 98.81 99 ALA A N 1
ATOM 699 C CA . ALA A 1 99 ? -1.426 -16.148 -4.178 1.00 98.81 99 ALA A CA 1
ATOM 700 C C . ALA A 1 99 ? -1.055 -17.228 -3.150 1.00 98.81 99 ALA A C 1
ATOM 702 O O . ALA A 1 99 ? -1.791 -18.204 -3.026 1.00 98.81 99 ALA A O 1
ATOM 703 N N . LEU A 1 100 ? 0.029 -17.046 -2.382 1.00 98.56 100 LEU A N 1
ATOM 704 C CA . LEU A 1 100 ? 0.424 -18.004 -1.342 1.00 98.56 100 LEU A CA 1
ATOM 705 C C . LEU A 1 100 ? -0.581 -18.061 -0.191 1.00 98.56 100 LEU A C 1
ATOM 707 O O . LEU A 1 100 ? -1.000 -19.152 0.195 1.00 98.56 100 LEU A O 1
ATOM 711 N N . ALA A 1 101 ? -1.001 -16.906 0.335 1.00 98.69 101 ALA A N 1
ATOM 712 C CA . ALA A 1 101 ? -1.969 -16.851 1.430 1.00 98.69 101 ALA A CA 1
ATOM 713 C C . ALA A 1 101 ? -3.320 -17.472 1.031 1.00 98.69 101 ALA A C 1
ATOM 715 O O . ALA A 1 101 ? -3.903 -18.239 1.804 1.00 98.69 101 ALA A O 1
ATOM 716 N N . ALA A 1 102 ? -3.789 -17.216 -0.196 1.00 98.81 102 ALA A N 1
ATOM 717 C CA . ALA A 1 102 ? -5.012 -17.815 -0.726 1.00 98.81 102 ALA A CA 1
ATOM 718 C C . ALA A 1 102 ? -4.871 -19.330 -0.966 1.00 98.81 102 ALA A C 1
ATOM 720 O O . ALA A 1 102 ? -5.721 -20.099 -0.511 1.00 98.81 102 ALA A O 1
ATOM 721 N N . ALA A 1 103 ? -3.795 -19.775 -1.627 1.00 98.69 103 ALA A N 1
ATOM 722 C CA . ALA A 1 103 ? -3.572 -21.191 -1.930 1.00 98.69 103 ALA A CA 1
ATOM 723 C C . ALA A 1 103 ? -3.471 -22.035 -0.651 1.00 98.69 103 ALA A C 1
ATOM 725 O O . ALA A 1 103 ? -4.157 -23.049 -0.520 1.00 98.69 103 ALA A O 1
ATOM 726 N N . ARG A 1 104 ? -2.716 -21.563 0.348 1.00 98.19 104 ARG A N 1
ATOM 727 C CA . ARG A 1 104 ? -2.588 -22.223 1.659 1.00 98.19 104 ARG A CA 1
ATOM 728 C C . ARG A 1 104 ? -3.857 -22.169 2.501 1.00 98.19 104 ARG A C 1
ATOM 730 O O . ARG A 1 104 ? -4.035 -22.992 3.392 1.00 98.19 104 ARG A O 1
ATOM 737 N N . SER A 1 105 ? -4.764 -21.247 2.186 1.00 98.31 105 SER A N 1
ATOM 738 C CA . SER A 1 105 ? -6.123 -21.225 2.734 1.00 98.31 105 SER A CA 1
ATOM 739 C C . SER A 1 105 ? -7.090 -22.166 1.997 1.00 98.31 105 SER 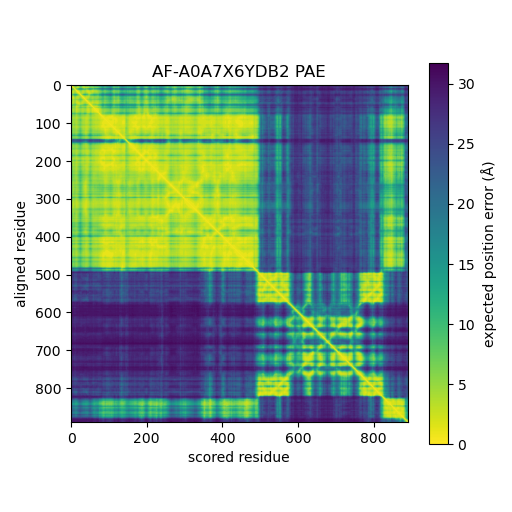A C 1
ATOM 741 O O . SER A 1 105 ? -8.278 -22.184 2.320 1.00 98.31 105 SER A O 1
ATOM 743 N N . GLY A 1 106 ? -6.603 -22.946 1.025 1.00 97.88 106 GLY A N 1
ATOM 744 C CA . GLY A 1 106 ? -7.352 -23.987 0.319 1.00 97.88 106 GLY A CA 1
ATOM 745 C C . GLY A 1 106 ? -7.987 -23.560 -1.005 1.00 97.88 106 GLY A C 1
ATOM 746 O O . GLY A 1 106 ? -8.728 -24.350 -1.586 1.00 97.88 106 GLY A O 1
ATOM 747 N N . LEU A 1 107 ? -7.727 -22.344 -1.498 1.00 98.69 107 LEU A N 1
ATOM 748 C CA . LEU A 1 107 ? -8.289 -21.876 -2.771 1.00 98.69 107 LEU A CA 1
ATOM 749 C C . LEU A 1 107 ? -7.510 -22.459 -3.953 1.00 98.69 107 LEU A C 1
ATOM 751 O O . LEU A 1 107 ? -6.284 -22.586 -3.892 1.00 98.69 107 LEU A O 1
ATOM 755 N N . ARG A 1 108 ? -8.202 -22.745 -5.062 1.00 98.75 108 ARG A N 1
ATOM 756 C CA . ARG A 1 108 ? -7.572 -22.960 -6.371 1.00 98.75 108 ARG A CA 1
ATOM 757 C C . ARG A 1 108 ? -7.233 -21.607 -6.978 1.00 98.75 108 ARG A C 1
ATOM 759 O O . ARG A 1 108 ? -8.131 -20.842 -7.337 1.00 98.75 108 ARG A O 1
ATOM 766 N N . VAL A 1 109 ? -5.943 -21.322 -7.104 1.00 98.94 109 VAL A N 1
ATOM 767 C CA . VAL A 1 109 ? -5.435 -20.002 -7.494 1.00 98.94 109 VAL A CA 1
ATOM 768 C C . VAL A 1 109 ? -4.763 -20.073 -8.859 1.00 98.94 109 VAL A C 1
ATOM 770 O O . VAL A 1 109 ? -3.912 -20.931 -9.086 1.00 98.94 109 VAL A O 1
ATOM 773 N N . ALA A 1 110 ? -5.085 -19.137 -9.750 1.00 98.88 110 ALA A N 1
ATOM 774 C CA . ALA A 1 110 ? -4.245 -18.828 -10.905 1.00 98.88 110 ALA A CA 1
ATOM 775 C C . ALA A 1 110 ? -3.364 -17.620 -10.585 1.00 98.88 110 ALA A C 1
ATOM 777 O O . ALA A 1 110 ? -3.892 -16.550 -10.288 1.00 98.88 110 ALA A O 1
ATOM 778 N N . LEU A 1 111 ? -2.042 -17.768 -10.683 1.00 98.88 111 LEU A N 1
ATOM 779 C CA . LEU A 1 111 ? -1.102 -16.647 -10.622 1.00 98.88 111 LEU A CA 1
ATOM 780 C C . LEU A 1 111 ? -0.527 -16.392 -12.016 1.00 98.88 111 LEU A C 1
ATOM 782 O O . LEU A 1 111 ? 0.217 -17.214 -12.552 1.00 98.88 111 LEU A O 1
ATOM 786 N N . VAL A 1 112 ? -0.881 -15.246 -12.593 1.00 98.88 112 VAL A N 1
ATOM 787 C CA . VAL A 1 112 ? -0.458 -14.816 -13.930 1.00 98.88 112 VAL A CA 1
ATOM 788 C C . VAL A 1 112 ? 0.716 -13.858 -13.811 1.00 98.88 112 VAL A C 1
ATOM 790 O O . VAL A 1 112 ? 0.622 -12.851 -13.113 1.00 98.88 112 VAL A O 1
ATOM 793 N N . GLN A 1 113 ? 1.807 -14.141 -14.517 1.00 97.94 113 GLN A N 1
ATOM 794 C CA . GLN A 1 113 ? 2.968 -13.265 -14.599 1.00 97.94 113 GLN A CA 1
ATOM 795 C C . GLN A 1 113 ? 3.434 -13.159 -16.050 1.00 97.94 113 GLN A C 1
ATOM 797 O O . GLN A 1 113 ? 3.686 -14.158 -16.720 1.00 97.94 113 GLN A O 1
ATOM 802 N N . ASP A 1 114 ? 3.586 -11.925 -16.523 1.00 95.94 114 ASP A N 1
ATOM 803 C CA . ASP A 1 114 ? 3.954 -11.600 -17.905 1.00 95.94 114 ASP A CA 1
ATOM 804 C C . ASP A 1 114 ? 5.401 -11.976 -18.265 1.00 95.94 114 ASP A C 1
ATOM 806 O O . ASP A 1 114 ? 5.764 -12.006 -19.440 1.00 95.94 114 ASP A O 1
ATOM 810 N N . ARG A 1 115 ? 6.211 -12.317 -17.258 1.00 94.56 115 ARG A N 1
ATOM 811 C CA . ARG A 1 115 ? 7.635 -12.670 -17.358 1.00 94.56 115 ARG A CA 1
ATOM 812 C C . ARG A 1 115 ? 7.910 -14.099 -16.859 1.00 94.56 115 ARG A C 1
ATOM 814 O O . ARG A 1 115 ? 7.062 -14.685 -16.183 1.00 94.56 115 ARG A O 1
ATOM 821 N N . PRO A 1 116 ? 9.086 -14.683 -17.157 1.00 93.62 116 PRO A N 1
ATOM 822 C CA . PRO A 1 116 ? 9.409 -16.052 -16.740 1.00 93.62 116 PRO A CA 1
ATOM 823 C C . PRO A 1 116 ? 9.752 -16.197 -15.247 1.00 93.62 116 PRO A C 1
ATOM 825 O O . PRO A 1 116 ? 9.946 -17.317 -14.777 1.00 93.62 116 PRO A O 1
ATOM 828 N N . VAL A 1 117 ? 9.852 -15.096 -14.495 1.00 93.56 117 VAL A N 1
ATOM 829 C CA . VAL A 1 117 ? 10.248 -15.088 -13.077 1.00 93.56 117 VAL A CA 1
ATOM 830 C C . VAL A 1 117 ? 9.278 -14.274 -12.220 1.00 93.56 117 VAL A C 1
ATOM 832 O O . VAL A 1 117 ? 8.629 -13.341 -12.695 1.00 93.56 117 VAL A O 1
ATOM 835 N N . LEU A 1 118 ? 9.203 -14.630 -10.936 1.00 95.38 118 LEU A N 1
ATOM 836 C CA . LEU A 1 118 ? 8.431 -13.925 -9.910 1.00 95.38 118 LEU A CA 1
ATOM 837 C C . LEU A 1 118 ? 9.312 -12.910 -9.168 1.00 95.38 118 LEU A C 1
ATOM 839 O O . LEU A 1 118 ? 10.526 -13.070 -9.087 1.00 95.38 118 LEU A O 1
ATOM 843 N N . GLY A 1 119 ? 8.698 -11.911 -8.535 1.00 91.81 119 GLY A N 1
ATOM 844 C CA . GLY A 1 119 ? 9.375 -10.930 -7.677 1.00 91.81 119 GLY A CA 1
ATOM 845 C C . GLY A 1 119 ? 9.247 -9.478 -8.134 1.00 91.81 119 GLY A C 1
ATOM 846 O O . GLY A 1 119 ? 9.631 -8.571 -7.399 1.00 91.81 119 GLY A O 1
ATOM 847 N N . GLY A 1 120 ? 8.685 -9.219 -9.319 1.00 92.44 120 GLY A N 1
ATOM 848 C CA . GLY A 1 120 ? 8.488 -7.854 -9.817 1.00 92.44 120 GLY A CA 1
ATOM 849 C C . GLY A 1 120 ? 9.811 -7.081 -9.891 1.00 92.44 120 GLY A C 1
ATOM 850 O O . GLY A 1 120 ? 10.771 -7.560 -10.494 1.00 92.44 120 GLY A O 1
ATOM 851 N N . ASN A 1 121 ? 9.885 -5.902 -9.271 1.00 91.19 121 ASN A N 1
ATOM 852 C CA . ASN A 1 121 ? 11.111 -5.093 -9.250 1.00 91.19 121 ASN A CA 1
ATOM 853 C C . ASN A 1 121 ? 12.252 -5.715 -8.416 1.00 91.19 121 ASN A C 1
ATOM 855 O O . ASN A 1 121 ? 13.407 -5.360 -8.635 1.00 91.19 121 ASN A O 1
ATOM 859 N N . ALA A 1 122 ? 11.960 -6.656 -7.512 1.00 88.88 122 ALA A N 1
ATOM 860 C CA . ALA A 1 122 ? 12.963 -7.399 -6.738 1.00 88.88 122 ALA A CA 1
ATOM 861 C C . ALA A 1 122 ? 13.429 -8.696 -7.420 1.00 88.88 122 ALA A C 1
ATOM 863 O O . ALA A 1 122 ? 14.241 -9.422 -6.852 1.00 88.88 122 ALA A O 1
ATOM 864 N N . SER A 1 123 ? 12.928 -8.999 -8.621 1.00 90.12 123 SER A N 1
ATOM 865 C CA . SER A 1 123 ? 13.425 -10.129 -9.414 1.00 90.12 123 SER A CA 1
ATOM 866 C C . SER A 1 123 ? 14.865 -9.903 -9.886 1.00 90.12 123 SER A C 1
ATOM 868 O O . SER A 1 123 ? 15.354 -8.770 -9.949 1.00 90.12 123 SER A O 1
ATOM 870 N N . GLN A 1 124 ? 15.520 -10.975 -10.321 1.00 88.25 124 GLN A N 1
ATOM 871 C CA . GLN A 1 124 ? 16.853 -10.974 -10.928 1.00 88.25 124 GLN A CA 1
ATOM 872 C C . GLN A 1 124 ? 16.970 -10.086 -12.178 1.00 88.25 124 GLN A C 1
ATOM 874 O O . GLN A 1 124 ? 18.086 -9.743 -12.579 1.00 88.25 124 GLN A O 1
ATOM 879 N N . GLU A 1 125 ? 15.836 -9.718 -12.779 1.00 90.38 125 GLU A N 1
ATOM 880 C CA . GLU A 1 125 ? 15.737 -8.893 -13.983 1.00 90.38 125 GLU A CA 1
ATOM 881 C C . GLU A 1 125 ? 15.895 -7.398 -13.693 1.00 90.38 125 GLU A C 1
ATOM 883 O O . GLU A 1 125 ? 16.333 -6.674 -14.578 1.00 90.38 125 GLU A O 1
ATOM 888 N N . ILE A 1 126 ? 15.541 -6.940 -12.481 1.00 90.19 126 ILE A N 1
ATOM 889 C CA . ILE A 1 126 ? 15.475 -5.508 -12.111 1.00 90.19 126 ILE A CA 1
ATOM 890 C C . ILE A 1 126 ? 16.283 -5.200 -10.837 1.00 90.19 126 ILE A C 1
ATOM 892 O O . ILE A 1 126 ? 16.901 -4.140 -10.742 1.00 90.19 126 ILE A O 1
ATOM 896 N N . ARG A 1 127 ? 16.329 -6.130 -9.874 1.00 88.12 127 ARG A N 1
ATOM 897 C CA . ARG A 1 127 ? 17.226 -6.119 -8.705 1.00 88.12 127 ARG A CA 1
ATOM 898 C C . ARG A 1 127 ? 17.076 -4.928 -7.742 1.00 88.12 127 ARG A C 1
ATOM 900 O O . ARG A 1 127 ? 18.030 -4.556 -7.058 1.00 88.12 127 ARG A O 1
ATOM 907 N N . VAL A 1 128 ? 15.884 -4.346 -7.606 1.00 86.69 128 VAL A N 1
ATOM 908 C CA . VAL A 1 128 ? 15.608 -3.337 -6.561 1.00 86.69 128 VAL A CA 1
ATOM 909 C C . VAL A 1 128 ? 15.502 -4.026 -5.197 1.00 86.69 128 VAL A C 1
ATOM 911 O O . VAL A 1 128 ? 14.884 -5.081 -5.088 1.00 86.69 128 VAL A O 1
ATOM 914 N N . ALA A 1 129 ? 16.116 -3.452 -4.157 1.00 84.12 129 ALA A N 1
ATOM 915 C CA . ALA A 1 129 ? 16.083 -3.971 -2.782 1.00 84.12 129 ALA A CA 1
ATOM 916 C C . ALA A 1 129 ? 14.655 -4.026 -2.224 1.00 84.12 129 ALA A C 1
ATOM 918 O O . ALA A 1 129 ? 13.958 -3.015 -2.285 1.00 84.12 129 ALA A O 1
ATOM 919 N N . SER A 1 130 ? 14.244 -5.167 -1.652 1.00 85.50 130 SER A N 1
ATOM 920 C CA . SER A 1 130 ? 12.853 -5.416 -1.245 1.00 85.50 130 SER A CA 1
ATOM 921 C C . SER A 1 130 ? 12.337 -4.369 -0.249 1.00 85.50 130 SER A C 1
ATOM 923 O O . SER A 1 130 ? 11.361 -3.705 -0.573 1.00 85.50 130 SER A O 1
ATOM 925 N N . ARG A 1 131 ? 13.055 -4.130 0.862 1.00 87.88 131 ARG A N 1
ATOM 926 C CA . ARG A 1 131 ? 12.805 -3.087 1.894 1.00 87.88 131 ARG A CA 1
ATOM 927 C C . ARG A 1 131 ? 11.370 -3.040 2.447 1.00 87.88 131 ARG A C 1
ATOM 929 O O . ARG A 1 131 ? 10.434 -3.603 1.892 1.00 87.88 131 ARG A O 1
ATOM 936 N N . GLY A 1 132 ? 11.197 -2.340 3.561 1.00 87.56 132 GLY A N 1
ATOM 937 C CA . GLY A 1 132 ? 9.917 -2.267 4.253 1.00 87.56 132 GLY A CA 1
ATOM 938 C C . GLY A 1 132 ? 9.767 -3.330 5.333 1.00 87.56 132 GLY A C 1
ATOM 939 O O . GLY A 1 132 ? 10.533 -4.302 5.393 1.00 87.56 132 GLY A O 1
ATOM 940 N N . ASP A 1 133 ? 8.722 -3.139 6.122 1.00 87.00 133 ASP A N 1
ATOM 941 C CA . ASP A 1 133 ? 8.338 -3.977 7.245 1.00 87.00 133 ASP A CA 1
ATOM 942 C C . ASP A 1 133 ? 7.918 -5.384 6.776 1.00 87.00 133 ASP A C 1
ATOM 944 O O . ASP A 1 133 ? 7.421 -5.574 5.661 1.00 87.00 133 ASP A O 1
ATOM 948 N N . ARG A 1 134 ? 8.162 -6.390 7.617 1.00 85.62 134 ARG A N 1
ATOM 949 C CA . ARG A 1 134 ? 8.057 -7.825 7.305 1.00 85.62 134 ARG A CA 1
ATOM 950 C C . ARG A 1 134 ? 7.302 -8.562 8.401 1.00 85.62 134 ARG A C 1
ATOM 952 O O . ARG A 1 134 ? 7.861 -9.397 9.098 1.00 85.62 134 ARG A O 1
ATOM 959 N N . ARG A 1 135 ? 6.027 -8.245 8.583 1.00 86.94 135 ARG A N 1
ATOM 960 C CA . ARG A 1 135 ? 5.267 -8.760 9.732 1.00 86.94 135 ARG A CA 1
ATOM 961 C C . ARG A 1 135 ? 4.793 -10.198 9.617 1.00 86.94 135 ARG A C 1
ATOM 963 O O . ARG A 1 135 ? 4.491 -10.797 10.639 1.00 86.94 135 ARG A O 1
ATOM 970 N N . TYR A 1 136 ? 4.704 -10.737 8.408 1.00 92.38 136 TYR A N 1
ATOM 971 C CA . TYR A 1 136 ? 4.043 -12.013 8.143 1.00 92.38 136 TYR A CA 1
ATOM 972 C C . TYR A 1 136 ? 5.044 -13.065 7.672 1.00 92.38 136 TYR A C 1
ATOM 974 O O . TYR A 1 136 ? 5.925 -12.770 6.862 1.00 92.38 136 TYR A O 1
ATOM 982 N N . ARG A 1 137 ? 4.898 -14.303 8.149 1.00 93.69 137 ARG A N 1
ATOM 983 C CA . ARG A 1 137 ? 5.756 -15.440 7.795 1.00 93.69 137 ARG A CA 1
ATOM 984 C C . ARG A 1 137 ? 5.774 -15.673 6.287 1.00 93.69 137 ARG A C 1
ATOM 986 O O . ARG A 1 137 ? 6.840 -15.929 5.738 1.00 93.69 137 ARG A O 1
ATOM 993 N N . ILE A 1 138 ? 4.647 -15.509 5.592 1.00 95.62 138 ILE A N 1
ATOM 994 C CA . ILE A 1 138 ? 4.619 -15.617 4.123 1.00 95.62 138 ILE A CA 1
ATOM 995 C C . ILE A 1 138 ? 5.534 -14.572 3.460 1.00 95.62 138 ILE A C 1
ATOM 997 O O . ILE A 1 138 ? 6.211 -14.887 2.482 1.00 95.62 138 ILE A O 1
ATOM 1001 N N . VAL A 1 139 ? 5.606 -13.345 3.991 1.00 93.62 139 VAL A N 1
ATOM 1002 C CA . VAL A 1 139 ? 6.539 -12.319 3.485 1.00 93.62 139 VAL A CA 1
ATOM 1003 C C . VAL A 1 139 ? 7.984 -12.764 3.700 1.00 93.62 139 VAL A C 1
ATOM 1005 O O . VAL A 1 139 ? 8.820 -12.562 2.818 1.00 93.62 139 VAL A O 1
ATOM 1008 N N . ASP A 1 140 ? 8.264 -13.412 4.833 1.00 89.94 140 ASP A N 1
ATOM 1009 C CA . ASP A 1 140 ? 9.592 -13.939 5.135 1.00 89.94 140 ASP A CA 1
ATOM 1010 C C . ASP A 1 140 ? 10.021 -15.073 4.192 1.00 89.94 140 ASP A C 1
ATOM 1012 O O . ASP A 1 140 ? 11.154 -15.100 3.720 1.00 89.94 140 ASP A O 1
ATOM 1016 N N . GLU A 1 141 ? 9.086 -15.949 3.823 1.00 91.88 141 GLU A N 1
ATOM 1017 C CA . GLU A 1 141 ? 9.322 -17.050 2.884 1.00 91.88 141 GLU A CA 1
ATOM 1018 C C . GLU A 1 141 ? 9.532 -16.577 1.431 1.00 91.88 141 GLU A C 1
ATOM 1020 O O . GLU A 1 141 ? 10.333 -17.157 0.696 1.00 91.88 141 GLU A O 1
ATOM 1025 N N . ILE A 1 142 ? 8.826 -15.524 0.993 1.00 90.38 142 ILE A N 1
ATOM 1026 C CA . ILE A 1 142 ? 8.945 -14.978 -0.376 1.00 90.38 142 ILE A CA 1
ATOM 1027 C C . ILE A 1 142 ? 10.274 -14.232 -0.579 1.00 90.38 142 ILE A C 1
ATOM 1029 O O . ILE A 1 142 ? 10.768 -14.123 -1.715 1.00 90.38 142 ILE A O 1
ATOM 1033 N N . ASP A 1 143 ? 10.842 -13.686 0.497 1.00 82.56 143 ASP A N 1
ATOM 1034 C CA . ASP A 1 143 ? 12.001 -12.809 0.434 1.00 82.56 143 ASP A CA 1
ATOM 1035 C C . ASP A 1 143 ? 13.121 -13.223 1.380 1.00 82.56 143 ASP A C 1
ATOM 1037 O O . ASP A 1 143 ? 13.060 -12.991 2.574 1.00 82.56 143 ASP A O 1
ATOM 1041 N N . THR A 1 144 ? 14.235 -13.709 0.856 1.00 62.72 144 THR A N 1
ATOM 1042 C CA . THR A 1 144 ? 15.454 -13.872 1.657 1.00 62.72 144 THR A CA 1
ATOM 1043 C C . THR A 1 144 ? 16.214 -12.538 1.681 1.00 62.72 144 THR A C 1
ATOM 1045 O O . THR A 1 144 ? 16.936 -12.233 0.734 1.00 62.72 144 THR A O 1
ATOM 1048 N N . PHE A 1 145 ? 15.998 -11.713 2.709 1.00 55.22 145 PHE A N 1
ATOM 1049 C CA . PHE A 1 145 ? 16.508 -10.336 2.812 1.00 55.22 145 PHE A CA 1
ATOM 1050 C C . PHE A 1 145 ? 17.994 -10.195 2.420 1.00 55.22 145 PHE A C 1
ATOM 1052 O O . PHE A 1 145 ? 18.869 -10.782 3.054 1.00 55.22 145 PHE A O 1
ATOM 1059 N N . ASP A 1 146 ? 18.281 -9.364 1.411 1.00 55.19 146 ASP A N 1
ATOM 1060 C CA . ASP A 1 146 ? 19.642 -8.946 1.060 1.00 55.19 146 ASP A CA 1
ATOM 1061 C C . ASP A 1 146 ? 19.659 -7.451 0.708 1.00 55.19 146 ASP A C 1
ATOM 1063 O O . ASP A 1 146 ? 18.866 -6.952 -0.093 1.00 55.19 146 ASP A O 1
ATOM 1067 N N . LEU A 1 147 ? 20.588 -6.728 1.329 1.00 50.47 147 LEU A N 1
ATOM 1068 C CA . LEU A 1 147 ? 20.863 -5.316 1.071 1.00 50.47 147 LEU A CA 1
ATOM 1069 C C . LEU A 1 147 ? 21.625 -5.112 -0.247 1.00 50.47 147 LEU A C 1
ATOM 1071 O O . LEU A 1 147 ? 21.699 -3.990 -0.745 1.00 50.47 147 LEU A O 1
ATOM 1075 N N . GLN A 1 148 ? 22.196 -6.186 -0.796 1.00 52.66 148 GLN A N 1
ATOM 1076 C CA . GLN A 1 148 ? 23.095 -6.204 -1.942 1.00 52.66 148 GLN A CA 1
ATOM 1077 C C . GLN A 1 148 ? 22.467 -6.926 -3.141 1.00 52.66 148 GLN A C 1
ATOM 1079 O O . GLN A 1 148 ? 23.103 -7.776 -3.762 1.00 52.66 148 GLN A O 1
ATOM 1084 N N . ASN A 1 149 ? 21.253 -6.536 -3.550 1.00 55.44 149 ASN A N 1
ATOM 1085 C CA . ASN A 1 149 ? 20.548 -7.114 -4.712 1.00 55.44 149 ASN A CA 1
ATOM 1086 C C . ASN A 1 149 ? 21.327 -7.068 -6.053 1.00 55.44 149 ASN A C 1
ATOM 1088 O O . ASN A 1 149 ? 20.860 -7.570 -7.064 1.00 55.44 149 ASN A O 1
ATOM 1092 N N . ARG A 1 150 ? 22.547 -6.525 -6.085 1.00 60.59 150 ARG A N 1
ATOM 1093 C CA . ARG A 1 150 ? 23.498 -6.585 -7.206 1.00 60.59 150 ARG A CA 1
ATOM 1094 C C . ARG A 1 150 ? 24.251 -7.909 -7.317 1.00 60.59 150 ARG A C 1
ATOM 1096 O O . ARG A 1 150 ? 24.901 -8.139 -8.333 1.00 60.59 150 ARG A O 1
ATOM 1103 N N . SER A 1 151 ? 24.197 -8.754 -6.291 1.00 63.47 151 SER A N 1
ATOM 1104 C CA . SER A 1 151 ? 24.895 -10.035 -6.256 1.00 63.47 151 SER A CA 1
ATOM 1105 C C . SER A 1 151 ? 24.264 -11.061 -7.207 1.00 63.47 151 SER A C 1
ATOM 1107 O O . SER A 1 151 ? 23.042 -11.105 -7.392 1.00 63.47 151 SER A O 1
ATOM 1109 N N . ALA A 1 152 ? 25.102 -11.934 -7.775 1.00 64.69 152 ALA A N 1
ATOM 1110 C CA . ALA A 1 152 ? 24.675 -13.090 -8.568 1.00 64.69 152 ALA A CA 1
ATOM 1111 C C . ALA A 1 152 ? 23.748 -14.044 -7.785 1.00 64.69 152 ALA A C 1
ATOM 1113 O O . ALA A 1 152 ? 22.946 -14.746 -8.395 1.00 64.69 152 ALA A O 1
ATOM 1114 N N . THR A 1 153 ? 23.783 -13.996 -6.448 1.00 69.00 153 THR A N 1
ATOM 1115 C CA . THR A 1 153 ? 22.898 -14.764 -5.553 1.00 69.00 153 THR A CA 1
ATOM 1116 C C . THR A 1 153 ? 21.411 -14.451 -5.750 1.00 69.00 153 THR A C 1
ATOM 1118 O O . THR A 1 153 ? 20.566 -15.252 -5.363 1.00 69.00 153 THR A O 1
ATOM 1121 N N . THR A 1 154 ? 21.055 -13.331 -6.395 1.00 74.81 154 THR A N 1
ATOM 1122 C CA . THR A 1 154 ? 19.654 -13.012 -6.738 1.00 74.81 154 THR A CA 1
ATOM 1123 C C . THR A 1 154 ? 19.022 -14.076 -7.647 1.00 74.81 154 THR A C 1
ATOM 1125 O O . THR A 1 154 ? 17.826 -14.334 -7.547 1.00 74.81 154 THR A O 1
ATOM 1128 N N . ILE A 1 155 ? 19.820 -14.741 -8.490 1.00 81.75 155 ILE A N 1
ATOM 1129 C CA . ILE A 1 155 ? 19.352 -15.832 -9.360 1.00 81.75 155 ILE A CA 1
ATOM 1130 C C . ILE A 1 155 ? 18.890 -17.027 -8.516 1.00 81.75 155 ILE A C 1
ATOM 1132 O O . ILE A 1 155 ? 17.792 -17.545 -8.721 1.00 81.75 155 ILE A O 1
ATOM 1136 N N . ASP A 1 156 ? 19.696 -17.424 -7.528 1.00 82.56 156 ASP A N 1
ATOM 1137 C CA . ASP A 1 156 ? 19.377 -18.537 -6.628 1.00 82.56 156 ASP A CA 1
ATOM 1138 C C . ASP A 1 156 ? 18.136 -18.230 -5.778 1.00 82.56 156 ASP A C 1
ATOM 1140 O O . ASP A 1 156 ? 17.300 -19.102 -5.543 1.00 82.56 156 ASP A O 1
ATOM 1144 N N . ARG A 1 157 ? 17.967 -16.965 -5.372 1.00 82.25 157 ARG A N 1
ATOM 1145 C CA . ARG A 1 157 ? 16.787 -16.495 -4.629 1.00 82.25 157 ARG A CA 1
ATOM 1146 C C . ARG A 1 157 ? 15.509 -16.583 -5.451 1.00 82.25 157 ARG A C 1
ATOM 1148 O O . ARG A 1 157 ? 14.499 -17.082 -4.963 1.00 82.25 157 ARG A O 1
ATOM 1155 N N . ASP A 1 158 ? 15.545 -16.125 -6.698 1.00 88.12 158 ASP A N 1
ATOM 1156 C CA . ASP A 1 158 ? 14.402 -16.232 -7.603 1.00 88.12 158 ASP A CA 1
ATOM 1157 C C . ASP A 1 158 ? 14.060 -17.697 -7.904 1.00 88.12 158 ASP A C 1
ATOM 1159 O O . ASP A 1 158 ? 12.881 -18.047 -7.972 1.00 88.12 158 ASP A O 1
ATOM 1163 N N . ALA A 1 159 ? 15.070 -18.566 -8.026 1.00 89.19 159 ALA A N 1
ATOM 1164 C CA . ALA A 1 159 ? 14.869 -20.003 -8.180 1.00 89.19 159 ALA A CA 1
ATOM 1165 C C . ALA A 1 159 ? 14.206 -20.627 -6.938 1.00 89.19 159 ALA A C 1
ATOM 1167 O O . ALA A 1 159 ? 13.254 -21.396 -7.083 1.00 89.19 159 ALA A O 1
ATOM 1168 N N . ALA A 1 160 ? 14.649 -20.261 -5.730 1.00 89.69 160 ALA A N 1
ATOM 1169 C CA . ALA A 1 160 ? 14.038 -20.701 -4.476 1.00 89.69 160 ALA A CA 1
ATOM 1170 C C . ALA A 1 160 ? 12.588 -20.207 -4.342 1.00 89.69 160 ALA A C 1
ATOM 1172 O O . ALA A 1 160 ? 11.695 -20.997 -4.033 1.00 89.69 160 ALA A O 1
ATOM 1173 N N . ARG A 1 161 ? 12.328 -18.933 -4.671 1.00 92.81 161 ARG A N 1
ATOM 1174 C CA . ARG A 1 161 ? 10.970 -18.378 -4.723 1.00 92.81 161 ARG A CA 1
ATOM 1175 C C . ARG A 1 161 ? 10.112 -19.154 -5.714 1.00 92.81 161 ARG A C 1
ATOM 1177 O O . ARG A 1 161 ? 9.011 -19.557 -5.383 1.00 92.81 161 ARG A O 1
ATOM 1184 N N . LEU A 1 162 ? 10.593 -19.414 -6.925 1.00 94.62 162 LEU A N 1
ATOM 1185 C CA . LEU A 1 162 ? 9.813 -20.173 -7.900 1.00 94.62 162 LEU A CA 1
ATOM 1186 C C . LEU A 1 162 ? 9.535 -21.613 -7.431 1.00 94.62 162 LEU A C 1
ATOM 1188 O O . LEU A 1 162 ? 8.441 -22.129 -7.659 1.00 94.62 162 LEU A O 1
ATOM 1192 N N . ALA A 1 163 ? 10.498 -22.256 -6.765 1.00 94.94 163 ALA A N 1
ATOM 1193 C CA . ALA A 1 163 ? 10.321 -23.586 -6.189 1.00 94.94 163 ALA A CA 1
ATOM 1194 C C . ALA A 1 163 ? 9.240 -23.604 -5.095 1.00 94.94 163 ALA A C 1
ATOM 1196 O O . ALA A 1 163 ? 8.418 -24.518 -5.098 1.00 94.94 163 ALA A O 1
ATOM 1197 N N . LEU A 1 164 ? 9.192 -22.575 -4.238 1.00 95.44 164 LEU A N 1
ATOM 1198 C CA . LEU A 1 164 ? 8.139 -22.395 -3.233 1.00 95.44 164 LEU A CA 1
ATOM 1199 C C . LEU A 1 164 ? 6.749 -22.431 -3.879 1.00 95.44 164 LEU A C 1
ATOM 1201 O O . LEU A 1 164 ? 5.902 -23.211 -3.469 1.00 95.44 164 LEU A O 1
ATOM 1205 N N . PHE A 1 165 ? 6.534 -21.662 -4.949 1.00 97.38 165 PHE A N 1
ATOM 1206 C CA . PHE A 1 165 ? 5.228 -21.586 -5.614 1.00 97.38 165 PHE A CA 1
ATOM 1207 C C . PHE A 1 165 ? 4.870 -22.864 -6.374 1.00 97.38 165 PHE A C 1
ATOM 1209 O O . PHE A 1 165 ? 3.708 -23.253 -6.408 1.00 97.38 165 PHE A O 1
ATOM 1216 N N . ARG A 1 166 ? 5.855 -23.540 -6.977 1.00 97.44 166 ARG A N 1
ATOM 1217 C CA . ARG A 1 166 ? 5.638 -24.834 -7.647 1.00 97.44 166 ARG A CA 1
ATOM 1218 C C . ARG A 1 166 ? 5.277 -25.959 -6.675 1.00 97.44 166 ARG A C 1
ATOM 1220 O O . ARG A 1 166 ? 4.731 -26.965 -7.117 1.00 97.44 166 ARG A O 1
ATOM 1227 N N . ALA A 1 167 ? 5.611 -25.813 -5.394 1.00 97.19 167 ALA A N 1
ATOM 1228 C CA . ALA A 1 167 ? 5.286 -26.790 -4.363 1.00 97.19 167 ALA A CA 1
ATOM 1229 C C . ALA A 1 167 ? 3.839 -26.669 -3.848 1.00 97.19 167 ALA A C 1
ATOM 1231 O O . ALA A 1 167 ? 3.354 -27.595 -3.202 1.00 97.19 167 ALA A O 1
ATOM 1232 N N . GLU A 1 168 ? 3.143 -25.565 -4.136 1.00 98.06 168 GLU A N 1
ATOM 1233 C CA . GLU A 1 168 ? 1.782 -25.325 -3.653 1.00 98.06 168 GLU A CA 1
ATOM 1234 C C . GLU A 1 168 ? 0.747 -26.062 -4.529 1.00 98.06 168 GLU A C 1
ATOM 1236 O O . GLU A 1 168 ? 0.579 -25.729 -5.705 1.00 98.06 168 GLU A O 1
ATOM 1241 N N . PRO A 1 169 ? 0.015 -27.056 -3.992 1.00 97.25 169 PRO A N 1
ATOM 1242 C CA . PRO A 1 169 ? -0.752 -28.009 -4.802 1.00 97.25 169 PRO A CA 1
ATOM 1243 C C . PRO A 1 169 ? -1.987 -27.410 -5.487 1.00 97.25 169 PRO A C 1
ATOM 1245 O O . PRO A 1 169 ? -2.465 -27.955 -6.481 1.00 97.25 169 PRO A O 1
ATOM 1248 N N . THR A 1 170 ? -2.529 -26.313 -4.958 1.00 98.19 170 THR A N 1
ATOM 1249 C CA . THR A 1 170 ? -3.725 -25.645 -5.495 1.00 98.19 170 THR A CA 1
ATOM 1250 C C . THR A 1 170 ? -3.393 -24.406 -6.330 1.00 98.19 170 THR A C 1
ATOM 1252 O O . THR A 1 170 ? -4.304 -23.729 -6.812 1.00 98.19 170 THR A O 1
ATOM 1255 N N . LEU A 1 171 ? -2.106 -24.108 -6.536 1.00 98.62 171 LEU A N 1
ATOM 1256 C CA . LEU A 1 171 ? -1.641 -22.936 -7.269 1.00 98.62 171 LEU A CA 1
ATOM 1257 C C . LEU A 1 171 ? -1.205 -23.328 -8.686 1.00 98.62 171 LEU A C 1
ATOM 1259 O O . LEU A 1 171 ? -0.300 -24.132 -8.888 1.00 98.62 171 LEU A O 1
ATOM 1263 N N . THR A 1 172 ? -1.831 -22.721 -9.694 1.00 98.69 172 THR A N 1
ATOM 1264 C CA . THR A 1 172 ? -1.425 -22.835 -11.101 1.00 98.69 172 THR A CA 1
ATOM 1265 C C . THR A 1 172 ? -0.653 -21.589 -11.525 1.00 98.69 172 THR A C 1
ATOM 1267 O O . THR A 1 172 ? -1.177 -20.474 -11.485 1.00 98.69 172 THR A O 1
ATOM 1270 N N . LEU A 1 173 ? 0.599 -21.780 -11.946 1.00 98.38 173 LEU A N 1
ATOM 1271 C CA . LEU A 1 173 ? 1.468 -20.711 -12.440 1.00 98.38 173 LEU A CA 1
ATOM 1272 C C . LEU A 1 173 ? 1.312 -20.524 -13.954 1.00 98.38 173 LEU A C 1
ATOM 1274 O O . LEU A 1 173 ? 1.637 -21.422 -14.728 1.00 98.38 173 LEU A O 1
ATOM 1278 N N . TYR A 1 174 ? 0.916 -19.322 -14.366 1.00 98.50 174 TYR A N 1
ATOM 1279 C CA . TYR A 1 174 ? 0.943 -18.859 -15.753 1.00 98.50 174 TYR A CA 1
ATOM 1280 C C . TYR A 1 174 ? 2.107 -17.878 -15.932 1.00 98.50 174 TYR A C 1
ATOM 1282 O O . TYR A 1 174 ? 1.921 -16.662 -15.902 1.00 98.50 174 TYR A O 1
ATOM 1290 N N . LEU A 1 175 ? 3.324 -18.413 -16.064 1.00 98.12 175 LEU A N 1
ATOM 1291 C CA . LEU A 1 175 ? 4.527 -17.624 -16.354 1.00 98.12 175 LEU A CA 1
ATOM 1292 C C . LEU A 1 175 ? 4.596 -17.265 -17.838 1.00 98.12 175 LEU A C 1
ATOM 1294 O O . LEU A 1 175 ? 4.035 -17.971 -18.677 1.00 98.12 175 LEU A O 1
ATOM 1298 N N . SER A 1 176 ? 5.295 -16.175 -18.159 1.00 97.50 176 SER A N 1
ATOM 1299 C CA . SER A 1 176 ? 5.384 -15.647 -19.527 1.00 97.50 176 SER A CA 1
ATOM 1300 C C . SER A 1 176 ? 4.008 -15.462 -20.183 1.00 97.50 176 SER A C 1
ATOM 1302 O O . SER A 1 176 ? 3.870 -15.583 -21.400 1.00 97.50 176 SER A O 1
ATOM 1304 N N . CYS A 1 177 ? 2.981 -15.183 -19.376 1.00 98.31 177 CYS A N 1
ATOM 1305 C CA . CYS A 1 177 ? 1.603 -14.989 -19.807 1.00 98.31 177 CYS A CA 1
ATOM 1306 C C . CYS A 1 177 ? 1.163 -13.567 -19.475 1.00 98.31 177 CYS A C 1
ATOM 1308 O O . CYS A 1 177 ? 1.059 -13.190 -18.310 1.00 98.31 177 CYS A O 1
ATOM 1310 N N . ARG A 1 178 ? 0.873 -12.767 -20.498 1.00 97.38 178 ARG A N 1
ATOM 1311 C CA . ARG A 1 178 ? 0.434 -11.382 -20.335 1.00 97.38 178 ARG A CA 1
ATOM 1312 C C . ARG A 1 178 ? -1.087 -11.302 -20.379 1.00 97.38 178 ARG A C 1
ATOM 1314 O O . ARG A 1 178 ? -1.697 -11.737 -21.355 1.00 97.38 178 ARG A O 1
ATOM 1321 N N . ALA A 1 179 ? -1.696 -10.717 -19.349 1.00 98.19 179 ALA A N 1
ATOM 1322 C CA . ALA A 1 179 ? -3.096 -10.305 -19.417 1.00 98.19 179 ALA A CA 1
ATOM 1323 C C . ALA A 1 179 ? -3.256 -9.176 -20.444 1.00 98.19 179 ALA A C 1
ATOM 1325 O O . ALA A 1 179 ? -2.402 -8.291 -20.523 1.00 98.19 179 ALA A O 1
ATOM 1326 N N . TYR A 1 180 ? -4.327 -9.213 -21.234 1.00 94.94 180 TYR A N 1
ATOM 1327 C CA . TYR A 1 180 ? -4.583 -8.205 -22.272 1.00 94.94 180 TYR A CA 1
ATOM 1328 C C . TYR A 1 180 ? -6.038 -7.726 -22.339 1.00 94.94 180 TYR A C 1
ATOM 1330 O O . TYR A 1 180 ? -6.332 -6.804 -23.098 1.00 94.94 180 TYR A O 1
ATOM 1338 N N . ALA A 1 181 ? -6.943 -8.334 -21.569 1.00 95.19 181 ALA A N 1
ATOM 1339 C CA . ALA A 1 181 ? -8.315 -7.870 -21.417 1.00 95.19 181 ALA A CA 1
ATOM 1340 C C . ALA A 1 181 ? -8.909 -8.340 -20.082 1.00 95.19 181 ALA A C 1
ATOM 1342 O O . ALA A 1 181 ? -8.571 -9.417 -19.588 1.00 95.19 181 ALA A O 1
ATOM 1343 N N . ALA A 1 182 ? -9.839 -7.555 -19.542 1.00 97.69 182 ALA A N 1
ATOM 1344 C CA . ALA A 1 182 ? -10.752 -7.957 -18.477 1.00 97.69 182 ALA A CA 1
ATOM 1345 C C . ALA A 1 182 ? -12.177 -7.572 -18.892 1.00 97.69 182 ALA A C 1
ATOM 1347 O O . ALA A 1 182 ? -12.377 -6.502 -19.465 1.00 97.69 182 ALA A O 1
ATOM 1348 N N . ALA A 1 183 ? -13.155 -8.439 -18.632 1.00 96.94 183 ALA A N 1
ATOM 1349 C CA . ALA A 1 183 ? -14.552 -8.188 -18.982 1.00 96.94 183 ALA A CA 1
ATOM 1350 C C . ALA A 1 183 ? -15.408 -8.051 -17.724 1.00 96.94 183 ALA A C 1
ATOM 1352 O O . ALA A 1 183 ? -15.379 -8.927 -16.855 1.00 96.94 183 ALA A O 1
ATOM 1353 N N . THR A 1 184 ? -16.217 -6.996 -17.655 1.00 97.50 184 THR A N 1
ATOM 1354 C CA . THR A 1 184 ? -17.175 -6.752 -16.571 1.00 97.50 184 THR A CA 1
ATOM 1355 C C . THR A 1 184 ? -18.618 -6.881 -17.041 1.00 97.50 184 THR A C 1
ATOM 1357 O O . THR A 1 184 ? -18.939 -6.660 -18.208 1.00 97.50 184 THR A O 1
ATOM 1360 N N . ASN A 1 185 ? -19.504 -7.288 -16.132 1.00 96.81 185 ASN A N 1
ATOM 1361 C CA . ASN A 1 185 ? -20.944 -7.331 -16.381 1.00 96.81 185 ASN A CA 1
ATOM 1362 C C . ASN A 1 185 ? -21.637 -6.023 -15.945 1.00 96.81 185 ASN A C 1
ATOM 1364 O O . ASN A 1 185 ? -21.018 -5.129 -15.371 1.00 96.81 185 ASN A O 1
ATOM 1368 N N . ALA A 1 186 ? -22.951 -5.931 -16.178 1.00 93.94 186 ALA A N 1
ATOM 1369 C CA . ALA A 1 186 ? -23.756 -4.765 -15.800 1.00 93.94 186 ALA A CA 1
ATOM 1370 C C . ALA A 1 186 ? -23.772 -4.480 -14.283 1.00 93.94 186 ALA A C 1
ATOM 1372 O O . ALA A 1 186 ? -23.995 -3.345 -13.882 1.00 93.94 186 ALA A O 1
ATOM 1373 N N . ALA A 1 187 ? -23.492 -5.487 -13.449 1.00 91.38 187 ALA A N 1
ATOM 1374 C CA . ALA A 1 187 ? -23.372 -5.353 -11.997 1.00 91.38 187 ALA A CA 1
ATOM 1375 C C . ALA A 1 187 ? -21.955 -4.939 -11.549 1.00 91.38 187 ALA A C 1
ATOM 1377 O O . ALA A 1 187 ? -21.614 -5.096 -10.382 1.00 91.38 187 ALA A O 1
ATOM 1378 N N . ARG A 1 188 ? -21.106 -4.456 -12.471 1.00 95.56 188 ARG A N 1
ATOM 1379 C CA . ARG A 1 188 ? -19.716 -4.042 -12.208 1.00 95.56 188 ARG A CA 1
ATOM 1380 C C . ARG A 1 188 ? -18.867 -5.139 -11.551 1.00 95.56 188 ARG A C 1
ATOM 1382 O O . ARG A 1 188 ? -18.002 -4.867 -10.722 1.00 95.56 188 ARG A O 1
ATOM 1389 N N . ARG A 1 189 ? -19.086 -6.393 -11.955 1.00 98.06 189 ARG A N 1
ATOM 1390 C CA . ARG A 1 189 ? -18.274 -7.549 -11.547 1.00 98.06 189 ARG A CA 1
ATOM 1391 C C . ARG A 1 189 ? -17.442 -8.047 -12.713 1.00 98.06 189 ARG A C 1
ATOM 1393 O O . ARG A 1 189 ? -17.968 -8.213 -13.816 1.00 98.06 189 ARG A O 1
ATOM 1400 N N . ILE A 1 190 ? -16.166 -8.326 -12.468 1.00 98.75 190 ILE A N 1
ATOM 1401 C CA . ILE A 1 190 ? -15.292 -8.987 -13.439 1.00 98.75 190 ILE A CA 1
ATOM 1402 C C . ILE A 1 190 ? -15.788 -10.419 -13.621 1.00 98.75 190 ILE A C 1
ATOM 1404 O O . ILE A 1 190 ? -16.033 -11.136 -12.653 1.00 98.75 190 ILE A O 1
ATOM 1408 N N . THR A 1 191 ? -15.946 -10.817 -14.876 1.00 98.38 191 THR A N 1
ATOM 1409 C CA . THR A 1 191 ? -16.388 -12.156 -15.287 1.00 98.38 191 THR A CA 1
ATOM 1410 C C . THR A 1 191 ? -15.224 -12.998 -15.792 1.00 98.38 191 THR A C 1
ATOM 1412 O O . THR A 1 191 ? -15.188 -14.206 -15.558 1.00 98.38 191 THR A O 1
ATOM 1415 N N . CYS A 1 192 ? -14.248 -12.368 -16.449 1.00 98.38 192 CYS A N 1
ATOM 1416 C CA . CYS A 1 192 ? -13.032 -13.033 -16.883 1.00 98.38 192 CYS A CA 1
ATOM 1417 C C . CYS A 1 192 ? -11.861 -12.070 -17.097 1.00 98.38 192 CYS A C 1
ATOM 1419 O O . CYS A 1 192 ? -12.051 -10.875 -17.334 1.00 98.38 192 CYS A O 1
ATOM 1421 N N . VAL A 1 193 ? -10.656 -12.640 -17.086 1.00 98.69 193 VAL A N 1
ATOM 1422 C CA . VAL A 1 193 ? -9.417 -12.023 -17.570 1.00 98.69 193 VAL A CA 1
ATOM 1423 C C . VAL A 1 193 ? -8.837 -12.912 -18.663 1.00 98.69 193 VAL A C 1
ATOM 1425 O O . VAL A 1 193 ? -8.682 -14.116 -18.460 1.00 98.69 193 VAL A O 1
ATOM 1428 N N . ASP A 1 194 ? -8.493 -12.325 -19.804 1.00 98.19 194 ASP A N 1
ATOM 1429 C CA . ASP A 1 194 ? -7.878 -13.047 -20.915 1.00 98.19 194 ASP A CA 1
ATOM 1430 C C . ASP A 1 194 ? -6.358 -12.841 -20.902 1.00 98.19 194 ASP A C 1
ATOM 1432 O O . ASP A 1 194 ? -5.857 -11.715 -20.794 1.00 98.19 194 ASP A O 1
ATOM 1436 N N . ILE A 1 195 ? -5.623 -13.947 -21.011 1.00 98.38 195 ILE A N 1
ATOM 1437 C CA . ILE A 1 195 ? -4.158 -13.995 -20.977 1.00 98.38 195 ILE A CA 1
ATOM 1438 C C . ILE A 1 195 ? -3.603 -14.598 -22.263 1.00 98.38 195 ILE A C 1
ATOM 1440 O O . ILE A 1 195 ? -4.256 -15.428 -22.899 1.00 98.38 195 ILE A O 1
ATOM 1444 N N . ARG A 1 196 ? -2.398 -14.179 -22.654 1.00 96.81 196 ARG A N 1
ATOM 1445 C CA . ARG A 1 196 ? -1.671 -14.684 -23.823 1.00 96.81 196 ARG A CA 1
ATOM 1446 C C . ARG A 1 196 ? -0.265 -15.114 -23.427 1.00 96.81 196 ARG A C 1
ATOM 1448 O O . ARG A 1 196 ? 0.462 -14.315 -22.839 1.00 96.81 196 ARG A O 1
ATOM 1455 N N . HIS A 1 197 ? 0.130 -16.334 -23.774 1.00 97.19 197 HIS A N 1
ATOM 1456 C CA . HIS A 1 197 ? 1.507 -16.783 -23.614 1.00 97.19 197 HIS A CA 1
ATOM 1457 C C . HIS A 1 197 ? 2.404 -16.099 -24.656 1.00 97.19 197 HIS A C 1
ATOM 1459 O O . HIS A 1 197 ? 2.106 -16.079 -25.850 1.00 97.19 197 HIS A O 1
ATOM 1465 N N . MET A 1 198 ? 3.497 -15.492 -24.199 1.00 92.94 198 MET A N 1
ATOM 1466 C CA . MET A 1 198 ? 4.304 -14.572 -25.006 1.00 92.94 198 MET A CA 1
ATOM 1467 C C . MET A 1 198 ? 5.172 -15.273 -26.059 1.00 92.94 198 MET A C 1
ATOM 1469 O O . MET A 1 198 ? 5.604 -14.617 -27.002 1.00 92.94 198 MET A O 1
ATOM 1473 N N . ALA A 1 199 ? 5.428 -16.580 -25.920 1.00 90.88 199 ALA A N 1
ATOM 1474 C CA . ALA A 1 199 ? 6.295 -17.318 -26.843 1.00 90.88 199 ALA A CA 1
ATOM 1475 C C . ALA A 1 199 ? 5.534 -17.983 -28.002 1.00 90.88 199 ALA A C 1
ATOM 1477 O O . ALA A 1 199 ? 5.992 -17.933 -29.139 1.00 90.88 199 ALA A O 1
ATOM 1478 N N . ASP A 1 200 ? 4.382 -18.601 -27.729 1.00 91.88 200 ASP A N 1
ATOM 1479 C CA . ASP A 1 200 ? 3.589 -19.323 -28.742 1.00 91.88 200 ASP A CA 1
ATOM 1480 C C . ASP A 1 200 ? 2.296 -18.596 -29.141 1.00 91.88 200 ASP A C 1
ATOM 1482 O O . ASP A 1 200 ? 1.647 -18.975 -30.114 1.00 91.88 200 ASP A O 1
ATOM 1486 N N . GLY A 1 201 ? 1.930 -17.528 -28.427 1.00 91.38 201 GLY A N 1
ATOM 1487 C CA . GLY A 1 201 ? 0.743 -16.731 -28.711 1.00 91.38 201 GLY A CA 1
ATOM 1488 C C . GLY A 1 201 ? -0.577 -17.369 -28.279 1.00 91.38 201 GLY A C 1
ATOM 1489 O O . GLY A 1 201 ? -1.615 -16.761 -28.544 1.00 91.38 201 GLY A O 1
ATOM 1490 N N . SER A 1 202 ? -0.557 -18.529 -27.614 1.00 94.38 202 SER A N 1
ATOM 1491 C CA . SER A 1 202 ? -1.763 -19.193 -27.113 1.00 94.38 202 SER A CA 1
ATOM 1492 C C . SER A 1 202 ? -2.498 -18.325 -26.092 1.00 94.38 202 SER A C 1
ATOM 1494 O O . SER A 1 202 ? -1.891 -17.612 -25.288 1.00 94.38 202 SER A O 1
ATOM 1496 N N . ARG A 1 203 ? -3.828 -18.355 -26.134 1.00 96.69 203 ARG A N 1
ATOM 1497 C CA . ARG A 1 203 ? -4.721 -17.501 -25.354 1.00 96.69 203 ARG A CA 1
ATOM 1498 C C . ARG A 1 203 ? -5.612 -18.349 -24.460 1.00 96.69 203 ARG A C 1
ATOM 1500 O O . ARG A 1 203 ? -6.238 -19.316 -24.896 1.00 96.69 203 ARG A O 1
ATOM 1507 N N . THR A 1 204 ? -5.713 -17.934 -23.204 1.00 98.25 204 THR A N 1
ATOM 1508 C CA . THR A 1 204 ? -6.576 -18.566 -22.205 1.00 98.25 204 THR A CA 1
ATOM 1509 C C . THR A 1 204 ? -7.471 -17.520 -21.557 1.00 98.25 204 THR A C 1
ATOM 1511 O O . THR A 1 204 ? -7.003 -16.456 -21.161 1.00 98.25 204 THR A O 1
ATOM 1514 N N . ARG A 1 205 ? -8.757 -17.837 -21.423 1.00 98.44 205 ARG A N 1
ATOM 1515 C CA . ARG A 1 205 ? -9.721 -17.100 -20.613 1.00 98.44 205 ARG A CA 1
ATOM 1516 C C . ARG A 1 205 ? -9.732 -17.655 -19.196 1.00 98.44 205 ARG A C 1
ATOM 1518 O O . ARG A 1 205 ? -10.023 -18.832 -18.996 1.00 98.44 205 ARG A O 1
ATOM 1525 N N . LEU A 1 206 ? -9.449 -16.812 -18.214 1.00 98.81 206 LEU A N 1
ATOM 1526 C CA . LEU A 1 206 ? -9.512 -17.160 -16.799 1.00 98.81 206 LEU A CA 1
ATOM 1527 C C . LEU A 1 206 ? -10.809 -16.632 -16.194 1.00 98.81 206 LEU A C 1
ATOM 1529 O O . LEU A 1 206 ? -11.128 -15.453 -16.333 1.00 98.81 206 LEU A O 1
ATOM 1533 N N . THR A 1 207 ? -11.542 -17.503 -15.509 1.00 98.75 207 THR A N 1
ATOM 1534 C CA . THR A 1 207 ? -12.792 -17.177 -14.809 1.00 98.75 207 THR A CA 1
ATOM 1535 C C . THR A 1 207 ? -12.642 -17.472 -13.321 1.00 98.75 207 THR A C 1
ATOM 1537 O O . THR A 1 207 ? -12.042 -18.482 -12.951 1.00 98.75 207 THR A O 1
ATOM 1540 N N . ALA A 1 208 ? -13.169 -16.591 -12.472 1.00 98.56 208 ALA A N 1
ATOM 1541 C CA . ALA A 1 208 ? -13.189 -16.755 -11.022 1.00 98.56 208 ALA A CA 1
ATOM 1542 C C . ALA A 1 208 ? -14.277 -15.868 -10.395 1.00 98.56 208 ALA A C 1
ATOM 1544 O O . ALA A 1 208 ? -14.682 -14.877 -11.008 1.00 98.56 208 ALA A O 1
ATOM 1545 N N . PRO A 1 209 ? -14.760 -16.189 -9.183 1.00 98.12 209 PRO A N 1
ATOM 1546 C CA . PRO A 1 209 ? -15.644 -15.297 -8.440 1.00 98.12 209 PRO A CA 1
ATOM 1547 C C . PRO A 1 209 ? -14.923 -14.029 -7.958 1.00 98.12 209 PRO A C 1
ATOM 1549 O O . PRO A 1 209 ? -15.575 -12.991 -7.836 1.00 98.12 209 PRO A O 1
ATOM 1552 N N . LEU A 1 210 ? -13.606 -14.100 -7.725 1.00 98.81 210 LEU A N 1
ATOM 1553 C CA . LEU A 1 210 ? -12.763 -13.027 -7.188 1.00 98.81 210 LEU A CA 1
ATOM 1554 C C . LEU A 1 210 ? -11.499 -12.836 -8.038 1.00 98.81 210 LEU A C 1
ATOM 1556 O O . LEU A 1 210 ? -10.913 -13.803 -8.537 1.00 98.81 210 LEU A O 1
ATOM 1560 N N . PHE A 1 211 ? -11.051 -11.586 -8.154 1.00 98.88 211 PHE A N 1
ATOM 1561 C CA . PHE A 1 211 ? -9.843 -11.200 -8.882 1.00 98.88 211 PHE A CA 1
ATOM 1562 C C . PHE A 1 211 ? -8.952 -10.307 -8.018 1.00 98.88 211 PHE A C 1
ATOM 1564 O O . PHE A 1 211 ? -9.437 -9.524 -7.204 1.00 98.88 211 PHE A O 1
ATOM 1571 N N . VAL A 1 212 ? -7.641 -10.396 -8.233 1.00 98.94 212 VAL A N 1
ATOM 1572 C CA . VAL A 1 212 ? -6.649 -9.504 -7.628 1.00 98.94 212 VAL A CA 1
ATOM 1573 C C . VAL A 1 212 ? -5.871 -8.811 -8.738 1.00 98.94 212 VAL A C 1
ATOM 1575 O O . VAL A 1 212 ? -5.180 -9.474 -9.520 1.00 98.94 212 VAL A O 1
ATOM 1578 N N . ASP A 1 213 ? -5.943 -7.480 -8.787 1.00 98.81 213 ASP A N 1
ATOM 1579 C CA . ASP A 1 213 ? -4.971 -6.694 -9.539 1.00 98.81 213 ASP A CA 1
ATOM 1580 C C . ASP A 1 213 ? -3.693 -6.587 -8.704 1.00 98.81 213 ASP A C 1
ATOM 1582 O O . ASP A 1 213 ? -3.640 -5.935 -7.662 1.00 98.81 213 ASP A O 1
ATOM 1586 N N . ALA A 1 214 ? -2.651 -7.272 -9.154 1.00 98.31 214 ALA A N 1
ATOM 1587 C CA . ALA A 1 214 ? -1.301 -7.206 -8.613 1.00 98.31 214 ALA A CA 1
ATOM 1588 C C . ALA A 1 214 ? -0.296 -6.793 -9.703 1.00 98.31 214 ALA A C 1
ATOM 1590 O O . ALA A 1 214 ? 0.913 -6.980 -9.553 1.00 98.31 214 ALA A O 1
ATOM 1591 N N . THR A 1 215 ? -0.779 -6.195 -10.802 1.00 97.62 215 THR A N 1
ATOM 1592 C CA . THR A 1 215 ? 0.037 -5.867 -11.985 1.00 97.62 215 THR A CA 1
ATOM 1593 C C . THR A 1 215 ? 1.078 -4.792 -11.693 1.00 97.62 215 THR A C 1
ATOM 1595 O O . THR A 1 215 ? 2.042 -4.622 -12.432 1.00 97.62 215 THR A O 1
ATOM 1598 N N . GLY A 1 216 ? 0.870 -4.035 -10.612 1.00 94.88 216 GLY A N 1
ATOM 1599 C CA . GLY A 1 216 ? 1.653 -2.849 -10.281 1.00 94.88 216 GLY A CA 1
ATOM 1600 C C . GLY A 1 216 ? 1.307 -1.630 -11.140 1.00 94.88 216 GLY A C 1
ATOM 1601 O O . GLY A 1 216 ? 1.765 -0.546 -10.801 1.00 94.88 216 GLY A O 1
ATOM 1602 N N . ASP A 1 217 ? 0.490 -1.804 -12.182 1.00 96.12 217 ASP A N 1
ATOM 1603 C CA . ASP A 1 217 ? 0.099 -0.768 -13.144 1.00 96.12 217 ASP A CA 1
ATOM 1604 C C . ASP A 1 217 ? -1.420 -0.521 -13.196 1.00 96.12 217 ASP A C 1
ATOM 1606 O O . ASP A 1 217 ? -1.887 0.320 -13.965 1.00 96.12 217 ASP A O 1
ATOM 1610 N N . GLY A 1 218 ? -2.199 -1.248 -12.387 1.00 97.00 218 GLY A N 1
ATOM 1611 C CA . GLY A 1 218 ? -3.652 -1.106 -12.307 1.00 97.00 218 GLY A CA 1
ATOM 1612 C C . GLY A 1 218 ? -4.381 -1.508 -13.592 1.00 97.00 218 GLY A C 1
ATOM 1613 O O . GLY A 1 218 ? -5.426 -0.935 -13.900 1.00 97.00 218 GLY A O 1
ATOM 1614 N N . TRP A 1 219 ? -3.820 -2.428 -14.389 1.00 97.25 219 TRP A N 1
ATOM 1615 C CA . TRP A 1 219 ? -4.394 -2.807 -15.687 1.00 97.25 219 TRP A CA 1
ATOM 1616 C C . TRP A 1 219 ? -5.751 -3.492 -15.561 1.00 97.25 219 TRP A C 1
ATOM 1618 O O . TRP A 1 219 ? -6.653 -3.183 -16.336 1.00 97.25 219 TRP A O 1
ATOM 1628 N N . ILE A 1 220 ? -5.912 -4.396 -14.592 1.00 98.44 220 ILE A N 1
ATOM 1629 C CA . ILE A 1 220 ? -7.175 -5.114 -14.408 1.00 98.44 220 ILE A CA 1
ATOM 1630 C C . ILE A 1 220 ? -8.240 -4.146 -13.906 1.00 98.44 220 ILE A C 1
ATOM 1632 O O . ILE A 1 220 ? -9.340 -4.141 -14.450 1.00 98.44 220 ILE A O 1
ATOM 1636 N N . GLY A 1 221 ? -7.899 -3.274 -12.951 1.00 97.75 221 GLY A N 1
ATOM 1637 C CA . GLY A 1 221 ? -8.791 -2.204 -12.502 1.00 97.75 221 GLY A CA 1
ATOM 1638 C C . GLY A 1 221 ? -9.221 -1.283 -13.645 1.00 97.75 221 GLY A C 1
ATOM 1639 O O . GLY A 1 221 ? -10.416 -1.068 -13.845 1.00 97.75 221 GLY A O 1
ATOM 1640 N N . ALA A 1 222 ? -8.268 -0.800 -14.446 1.00 97.50 222 ALA A N 1
ATOM 1641 C CA . ALA A 1 222 ? -8.550 0.080 -15.577 1.00 97.50 222 ALA A CA 1
ATOM 1642 C C . ALA A 1 222 ? -9.426 -0.596 -16.647 1.00 97.50 222 ALA A C 1
ATOM 1644 O O . ALA A 1 222 ? -10.412 -0.007 -17.083 1.00 97.50 222 ALA A O 1
ATOM 1645 N N . TRP A 1 223 ? -9.117 -1.836 -17.046 1.00 97.75 223 TRP A N 1
ATOM 1646 C CA . TRP A 1 223 ? -9.918 -2.576 -18.032 1.00 97.75 223 TRP A CA 1
ATOM 1647 C C . TRP A 1 223 ? -11.299 -2.969 -17.508 1.00 97.75 223 TRP A C 1
ATOM 1649 O O . TRP A 1 223 ? -12.252 -3.006 -18.279 1.00 97.75 223 TRP A O 1
ATOM 1659 N N . ALA A 1 224 ? -11.426 -3.216 -16.204 1.00 97.88 224 ALA A N 1
ATOM 1660 C CA . ALA A 1 224 ? -12.711 -3.471 -15.564 1.00 97.88 224 ALA A CA 1
ATOM 1661 C C . ALA A 1 224 ? -13.597 -2.213 -15.467 1.00 97.88 224 ALA A C 1
ATOM 1663 O O . ALA A 1 224 ? -14.802 -2.330 -15.244 1.00 97.88 224 ALA A O 1
ATOM 1664 N N . GLY A 1 225 ? -13.023 -1.018 -15.651 1.00 97.50 225 GLY A N 1
ATOM 1665 C CA . GLY A 1 225 ? -13.726 0.260 -15.539 1.00 97.50 225 GLY A CA 1
ATOM 1666 C C . GLY A 1 225 ? -13.752 0.839 -14.122 1.00 97.50 225 GLY A C 1
ATOM 1667 O O . GLY A 1 225 ? -14.635 1.643 -13.814 1.00 97.50 225 GLY A O 1
ATOM 1668 N N . ALA A 1 226 ? -12.824 0.432 -13.249 1.00 97.81 226 ALA A N 1
ATOM 1669 C CA . ALA A 1 226 ? -12.600 1.099 -11.968 1.00 97.81 226 ALA A CA 1
ATOM 1670 C C . ALA A 1 226 ? -12.050 2.515 -12.188 1.00 97.81 226 ALA A C 1
ATOM 1672 O O . ALA A 1 226 ? -11.279 2.748 -13.122 1.00 97.81 226 ALA A O 1
ATOM 1673 N N . ALA A 1 227 ? -12.401 3.454 -11.313 1.00 97.88 227 ALA A N 1
ATOM 1674 C CA . ALA A 1 227 ? -11.775 4.763 -11.280 1.00 97.88 227 ALA A CA 1
ATOM 1675 C C . ALA A 1 227 ? -10.324 4.643 -10.795 1.00 97.88 227 ALA A C 1
ATOM 1677 O O . ALA A 1 227 ? -9.988 3.848 -9.914 1.00 97.88 227 ALA A O 1
ATOM 1678 N N . TRP A 1 228 ? -9.450 5.462 -11.369 1.00 97.69 228 TRP A N 1
ATOM 1679 C CA . TRP A 1 228 ? -8.034 5.508 -11.027 1.00 97.69 228 TRP A CA 1
ATOM 1680 C C . TRP A 1 228 ? -7.480 6.919 -11.225 1.00 97.69 228 TRP A C 1
ATOM 1682 O O . TRP A 1 228 ? -8.091 7.757 -11.891 1.00 97.69 228 TRP A O 1
ATOM 1692 N N . ARG A 1 229 ? -6.317 7.182 -10.629 1.00 96.06 229 ARG A N 1
ATOM 1693 C CA . ARG A 1 229 ? -5.533 8.413 -10.795 1.00 96.06 229 ARG A CA 1
ATOM 1694 C C . ARG A 1 229 ? -4.111 8.091 -11.233 1.00 96.06 229 ARG A C 1
ATOM 1696 O O . ARG A 1 229 ? -3.647 6.970 -11.052 1.00 96.06 229 ARG A O 1
ATOM 1703 N N . MET A 1 230 ? -3.432 9.069 -11.816 1.00 95.06 230 MET A N 1
ATOM 1704 C CA . MET A 1 230 ? -2.015 9.007 -12.172 1.00 95.06 230 MET A CA 1
ATOM 1705 C C . MET A 1 230 ? -1.439 10.423 -12.108 1.00 95.06 230 MET A C 1
ATOM 1707 O O . MET A 1 230 ? -2.169 11.385 -12.346 1.00 95.06 230 MET A O 1
ATOM 1711 N N . GLY A 1 231 ? -0.158 10.544 -11.765 1.00 95.38 231 GLY A N 1
ATOM 1712 C CA . GLY A 1 231 ? 0.475 11.834 -11.500 1.00 95.38 231 GLY A CA 1
ATOM 1713 C C . GLY A 1 231 ? 0.277 12.299 -10.059 1.00 95.38 231 GLY A C 1
ATOM 1714 O O . GLY A 1 231 ? 0.020 11.471 -9.188 1.00 95.38 231 GLY A O 1
ATOM 1715 N N . ARG A 1 232 ? 0.358 13.604 -9.798 1.00 96.56 232 ARG A N 1
ATOM 1716 C CA . ARG A 1 232 ? 0.222 14.189 -8.454 1.00 96.56 232 ARG A CA 1
ATOM 1717 C C . ARG A 1 232 ? -1.126 14.861 -8.278 1.00 96.56 232 ARG A C 1
ATOM 1719 O O . ARG A 1 232 ? -1.559 15.646 -9.120 1.00 96.56 232 ARG A O 1
ATOM 1726 N N . GLU A 1 233 ? -1.773 14.593 -7.153 1.00 97.56 233 GLU A N 1
ATOM 1727 C CA . GLU A 1 233 ? -2.982 15.295 -6.740 1.00 97.56 233 GLU A CA 1
ATOM 1728 C C . GLU A 1 233 ? -2.703 16.772 -6.410 1.00 97.56 233 GLU A C 1
ATOM 1730 O O . GLU A 1 233 ? -1.591 17.145 -6.040 1.00 97.56 233 GLU A O 1
ATOM 1735 N N . ALA A 1 234 ? -3.726 17.627 -6.518 1.00 96.94 234 ALA A N 1
ATOM 1736 C CA . ALA A 1 234 ? -3.633 19.003 -6.040 1.00 96.94 234 ALA A CA 1
ATOM 1737 C C . ALA A 1 234 ? -3.641 19.027 -4.505 1.00 96.94 234 ALA A C 1
ATOM 1739 O O . ALA A 1 234 ? -4.404 18.292 -3.872 1.00 96.94 234 ALA A O 1
ATOM 1740 N N . ARG A 1 235 ? -2.881 19.943 -3.897 1.00 93.81 235 ARG A N 1
ATOM 1741 C CA . ARG A 1 235 ? -2.801 20.127 -2.440 1.00 93.81 235 ARG A CA 1
ATOM 1742 C C . ARG A 1 235 ? -4.173 20.241 -1.792 1.00 93.81 235 ARG A C 1
ATOM 1744 O O . ARG A 1 235 ? -4.414 19.630 -0.757 1.00 93.81 235 ARG A O 1
ATOM 1751 N N . ALA A 1 236 ? -5.083 20.987 -2.411 1.00 90.25 236 ALA A N 1
ATOM 1752 C CA . ALA A 1 236 ? -6.430 21.193 -1.890 1.00 90.25 236 ALA A CA 1
ATOM 1753 C C . ALA A 1 236 ? -7.297 19.918 -1.879 1.00 90.25 236 ALA A C 1
ATOM 1755 O O . ALA A 1 236 ? -8.269 19.869 -1.134 1.00 90.25 236 ALA A O 1
ATOM 1756 N N . THR A 1 237 ? -6.971 18.890 -2.675 1.00 89.88 237 THR A N 1
ATOM 1757 C CA . THR A 1 237 ? -7.788 17.669 -2.786 1.00 89.88 237 THR A CA 1
ATOM 1758 C C . THR A 1 237 ? -7.732 16.811 -1.523 1.00 89.88 237 THR A C 1
ATOM 1760 O O . THR A 1 237 ? -8.753 16.260 -1.127 1.00 89.88 237 THR A O 1
ATOM 1763 N N . HIS A 1 238 ? -6.558 16.702 -0.899 1.00 85.06 238 HIS A N 1
ATOM 1764 C CA . HIS A 1 238 ? -6.332 15.855 0.282 1.00 85.06 238 HIS A CA 1
ATOM 1765 C C . HIS A 1 238 ? -5.645 16.602 1.438 1.00 85.06 238 HIS A C 1
ATOM 1767 O O . HIS A 1 238 ? -5.268 15.989 2.430 1.00 85.06 238 HIS A O 1
ATOM 1773 N N . GLN A 1 239 ? -5.479 17.926 1.317 1.00 86.06 239 GLN A N 1
ATOM 1774 C CA . GLN A 1 239 ? -4.778 18.779 2.285 1.00 86.06 239 GLN A CA 1
ATOM 1775 C C . GLN A 1 239 ? -3.334 18.314 2.562 1.00 86.06 239 GLN A C 1
ATOM 1777 O O . GLN A 1 239 ? -2.838 18.392 3.683 1.00 86.06 239 GLN A O 1
ATOM 1782 N N . GLU A 1 240 ? -2.643 17.827 1.530 1.00 90.38 240 GLU A N 1
ATOM 1783 C CA . GLU A 1 240 ? -1.286 17.281 1.637 1.00 90.38 240 GLU A CA 1
ATOM 1784 C C . GLU A 1 240 ? -0.245 18.381 1.409 1.00 90.38 240 GLU A C 1
ATOM 1786 O O . GLU A 1 240 ? -0.068 18.872 0.294 1.00 90.38 240 GLU A O 1
ATOM 1791 N N . SER A 1 241 ? 0.472 18.786 2.458 1.00 90.94 241 SER A N 1
ATOM 1792 C CA . SER A 1 241 ? 1.414 19.916 2.387 1.00 90.94 241 SER A CA 1
ATOM 1793 C C . SER A 1 241 ? 2.568 19.746 1.381 1.00 90.94 241 SER A C 1
ATOM 1795 O O . SER A 1 241 ? 3.150 20.747 0.962 1.00 90.94 241 SER A O 1
ATOM 1797 N N . LEU A 1 242 ? 2.892 18.515 0.967 1.00 92.25 242 LEU A N 1
ATOM 1798 C CA . LEU A 1 242 ? 3.928 18.204 -0.025 1.00 92.25 242 LEU A CA 1
ATOM 1799 C C . LEU A 1 242 ? 3.392 18.104 -1.460 1.00 92.25 242 LEU A C 1
ATOM 1801 O O . LEU A 1 242 ? 4.192 18.055 -2.396 1.00 92.25 242 LEU A O 1
ATOM 1805 N N . ALA A 1 243 ? 2.072 18.079 -1.651 1.00 95.69 243 ALA A N 1
ATOM 1806 C CA . ALA A 1 243 ? 1.462 18.054 -2.974 1.00 95.69 243 ALA A CA 1
ATOM 1807 C C . ALA A 1 243 ? 1.584 19.425 -3.684 1.00 95.69 243 ALA A C 1
ATOM 1809 O O . ALA A 1 243 ? 1.646 20.479 -3.021 1.00 95.69 243 ALA A O 1
ATOM 1810 N N . PRO A 1 244 ? 1.633 19.445 -5.033 1.00 95.25 244 PRO A N 1
ATOM 1811 C CA . PRO A 1 244 ? 1.635 20.685 -5.807 1.00 95.25 244 PRO A CA 1
ATOM 1812 C C . PRO A 1 244 ? 0.314 21.451 -5.643 1.00 95.25 244 PRO A C 1
ATOM 1814 O O . PRO A 1 244 ? -0.718 20.868 -5.330 1.00 95.25 244 PRO A O 1
ATOM 1817 N N . GLU A 1 245 ? 0.316 22.766 -5.878 1.00 96.25 245 GLU A N 1
ATOM 1818 C CA . GLU A 1 245 ? -0.916 23.580 -5.798 1.00 96.25 245 GLU A CA 1
ATOM 1819 C C . GLU A 1 245 ? -1.992 23.095 -6.779 1.00 96.25 245 GLU A C 1
ATOM 1821 O O . GLU A 1 245 ? -3.176 23.035 -6.452 1.00 96.25 245 GLU A O 1
ATOM 1826 N N . THR A 1 246 ? -1.564 22.714 -7.981 1.00 97.00 246 THR A N 1
ATOM 1827 C CA . THR A 1 246 ? -2.404 22.177 -9.050 1.00 97.00 246 THR A CA 1
ATOM 1828 C C . THR A 1 246 ? -1.971 20.759 -9.376 1.00 97.00 246 THR A C 1
ATOM 1830 O O . THR A 1 246 ? -0.772 20.493 -9.443 1.00 97.00 246 THR A O 1
ATOM 1833 N N . ALA A 1 247 ? -2.936 19.876 -9.624 1.00 97.12 247 ALA A N 1
ATOM 1834 C CA . ALA A 1 247 ? -2.650 18.513 -10.049 1.00 97.12 247 ALA A CA 1
ATOM 1835 C C . ALA A 1 247 ? -1.883 18.503 -11.381 1.00 97.12 247 ALA A C 1
ATOM 1837 O O . ALA A 1 247 ? -2.126 19.345 -12.250 1.00 97.12 247 ALA A O 1
ATOM 1838 N N . ASP A 1 248 ? -0.987 17.536 -11.547 1.00 96.12 248 ASP A N 1
ATOM 1839 C CA . ASP A 1 248 ? -0.239 17.315 -12.784 1.00 96.12 248 ASP A CA 1
ATOM 1840 C C . ASP A 1 248 ? 0.050 15.827 -13.007 1.00 96.12 248 ASP A C 1
ATOM 1842 O O . ASP A 1 248 ? -0.298 14.982 -12.187 1.00 96.12 248 ASP A O 1
ATOM 1846 N N . LEU A 1 249 ? 0.661 15.497 -14.146 1.00 95.00 249 LEU A N 1
ATOM 1847 C CA . LEU A 1 249 ? 0.942 14.117 -14.549 1.00 95.00 249 LEU A CA 1
ATOM 1848 C C . LEU A 1 249 ? 2.309 13.600 -14.071 1.00 95.00 249 LEU A C 1
ATOM 1850 O O . LEU A 1 249 ? 2.714 12.518 -14.481 1.00 95.00 249 LEU A O 1
ATOM 1854 N N . GLN A 1 250 ? 3.044 14.339 -13.229 1.00 94.94 250 GLN A N 1
ATOM 1855 C CA . GLN A 1 250 ? 4.364 13.887 -12.784 1.00 94.94 250 GLN A CA 1
ATOM 1856 C C . GLN A 1 250 ? 4.233 12.662 -11.871 1.00 94.94 250 GLN A C 1
ATOM 1858 O O . GLN A 1 250 ? 3.547 12.703 -10.856 1.00 94.94 250 GLN A O 1
ATOM 1863 N N . THR A 1 251 ? 4.937 11.584 -12.192 1.00 94.62 251 THR A N 1
ATOM 1864 C CA . THR A 1 251 ? 5.056 10.404 -11.327 1.00 94.62 251 THR A CA 1
ATOM 1865 C C . THR A 1 251 ? 6.486 10.258 -10.813 1.00 94.62 251 THR A C 1
ATOM 1867 O O . THR A 1 251 ? 7.407 10.937 -11.270 1.00 94.62 251 THR A O 1
ATOM 1870 N N . LEU A 1 252 ? 6.711 9.322 -9.893 1.00 94.06 252 LEU A N 1
ATOM 1871 C CA . LEU A 1 252 ? 8.027 8.724 -9.704 1.00 94.06 252 LEU A CA 1
ATOM 1872 C C . LEU A 1 252 ? 8.464 8.026 -11.003 1.00 94.06 252 LEU A C 1
ATOM 1874 O O . LEU A 1 252 ? 7.643 7.493 -11.755 1.00 94.06 252 LEU A O 1
ATOM 1878 N N . GLY A 1 253 ? 9.768 8.027 -11.262 1.00 93.44 253 GLY A N 1
ATOM 1879 C CA . GLY A 1 253 ? 10.337 7.539 -12.510 1.00 93.44 253 GLY A CA 1
ATOM 1880 C C . GLY A 1 253 ? 10.510 6.022 -12.552 1.00 93.44 253 GLY A C 1
ATOM 1881 O O . GLY A 1 253 ? 10.015 5.253 -11.718 1.00 93.44 253 GLY A O 1
ATOM 1882 N N . SER A 1 254 ? 11.255 5.578 -13.559 1.00 95.38 254 SER A N 1
ATOM 1883 C CA . SER A 1 254 ? 11.693 4.188 -13.700 1.00 95.38 254 SER A CA 1
ATOM 1884 C C . SER A 1 254 ? 13.209 4.112 -13.676 1.00 95.38 254 SER A C 1
ATOM 1886 O O . SER A 1 254 ? 13.860 4.949 -14.295 1.00 95.38 254 SER A O 1
ATOM 1888 N N . SER A 1 255 ? 13.779 3.113 -12.994 1.00 93.94 255 SER A N 1
ATOM 1889 C CA . SER A 1 255 ? 15.238 2.952 -12.923 1.00 93.94 255 SER A CA 1
ATOM 1890 C C . SER A 1 255 ? 15.792 1.756 -13.692 1.00 93.94 255 SER A C 1
ATOM 1892 O O . SER A 1 255 ? 15.126 0.727 -13.833 1.00 93.94 255 SER A O 1
ATOM 1894 N N . LEU A 1 256 ? 17.054 1.881 -14.115 1.00 94.06 256 LEU A N 1
ATOM 1895 C CA . LEU A 1 256 ? 17.910 0.784 -14.573 1.00 94.06 256 LEU A CA 1
ATOM 1896 C C . LEU A 1 256 ? 19.196 0.776 -13.738 1.00 94.06 256 LEU A C 1
ATOM 1898 O O . LEU A 1 256 ? 20.135 1.527 -13.998 1.00 94.06 256 LEU A O 1
ATOM 1902 N N . MET A 1 257 ? 19.246 -0.093 -12.730 1.00 91.12 257 MET A N 1
ATOM 1903 C CA . MET A 1 257 ? 20.499 -0.349 -12.014 1.00 91.12 257 MET A CA 1
ATOM 1904 C C . MET A 1 257 ? 21.393 -1.219 -12.895 1.00 91.12 257 MET A C 1
ATOM 1906 O O . MET A 1 257 ? 20.880 -2.051 -13.627 1.00 91.12 257 MET A O 1
ATOM 1910 N N . TRP A 1 258 ? 22.712 -1.073 -12.835 1.00 93.38 258 TRP A N 1
ATOM 1911 C CA . TRP A 1 258 ? 23.613 -1.878 -13.666 1.00 93.38 258 TRP A CA 1
ATOM 1912 C C . TRP A 1 258 ? 24.983 -2.045 -13.016 1.00 93.38 258 TRP A C 1
ATOM 1914 O O . TRP A 1 258 ? 25.398 -1.245 -12.169 1.00 93.38 258 TRP A O 1
ATOM 1924 N N . THR A 1 259 ? 25.698 -3.097 -13.406 1.00 92.56 259 THR A N 1
ATOM 1925 C CA . THR A 1 259 ? 27.016 -3.433 -12.857 1.00 92.56 259 THR A CA 1
ATOM 1926 C C . THR A 1 259 ? 28.022 -3.752 -13.956 1.00 92.56 259 THR A C 1
ATOM 1928 O O . THR A 1 259 ? 27.684 -4.171 -15.066 1.00 92.56 259 THR A O 1
ATOM 1931 N N . SER A 1 260 ? 29.301 -3.577 -13.630 1.00 94.69 260 SER A N 1
ATOM 1932 C CA . SER A 1 260 ? 30.421 -4.032 -14.449 1.00 94.69 260 SER A CA 1
ATOM 1933 C C . SER A 1 260 ? 31.424 -4.796 -13.589 1.00 94.69 260 SER A C 1
ATOM 1935 O O . SER A 1 260 ? 31.498 -4.602 -12.373 1.00 94.69 260 SER A O 1
ATOM 1937 N N . LYS A 1 261 ? 32.230 -5.641 -14.228 1.00 94.06 261 LYS A N 1
ATOM 1938 C CA . LYS A 1 261 ? 33.258 -6.452 -13.571 1.00 94.06 261 LYS A CA 1
ATOM 1939 C C . LYS A 1 261 ? 34.619 -6.274 -14.220 1.00 94.06 261 LYS A C 1
ATOM 1941 O O . LYS A 1 261 ? 34.725 -5.900 -15.388 1.00 94.06 261 LYS A O 1
ATOM 1946 N N . THR A 1 262 ? 35.661 -6.583 -13.460 1.00 96.38 262 THR A N 1
ATOM 1947 C CA . THR A 1 262 ? 37.038 -6.644 -13.956 1.00 96.38 262 THR A CA 1
ATOM 1948 C C . THR A 1 262 ? 37.359 -8.072 -14.388 1.00 96.38 262 THR A C 1
ATOM 1950 O O . THR A 1 262 ? 37.209 -9.001 -13.600 1.00 96.38 262 THR A O 1
ATOM 1953 N N . ASN A 1 263 ? 37.817 -8.245 -15.626 1.00 97.12 263 ASN A N 1
ATOM 1954 C CA . ASN A 1 263 ? 38.221 -9.535 -16.184 1.00 97.12 263 ASN A CA 1
ATOM 1955 C C . ASN A 1 263 ? 39.739 -9.749 -16.067 1.00 97.12 263 ASN A C 1
ATOM 1957 O O . ASN A 1 263 ? 40.509 -8.817 -15.825 1.00 97.12 263 ASN A O 1
ATOM 1961 N N . ALA A 1 264 ? 40.183 -10.988 -16.288 1.00 97.38 264 ALA A N 1
ATOM 1962 C CA . ALA A 1 264 ? 41.607 -11.332 -16.287 1.00 97.38 264 ALA A CA 1
ATOM 1963 C C . ALA A 1 264 ? 42.379 -10.711 -17.469 1.00 97.38 264 ALA A C 1
ATOM 1965 O O . ALA A 1 264 ? 43.578 -10.468 -17.362 1.00 97.38 264 ALA A O 1
ATOM 1966 N N . ALA A 1 265 ? 41.693 -10.438 -18.581 1.00 97.06 265 ALA A N 1
ATOM 1967 C CA . ALA A 1 265 ? 42.267 -9.888 -19.805 1.00 97.06 265 ALA A CA 1
ATOM 1968 C C . ALA A 1 265 ? 41.451 -8.684 -20.318 1.00 97.06 265 ALA A C 1
ATOM 1970 O O . ALA A 1 265 ? 40.286 -8.532 -19.929 1.00 97.06 265 ALA A O 1
ATOM 1971 N N . PRO A 1 266 ? 42.033 -7.836 -21.190 1.00 97.38 266 PRO A N 1
ATOM 1972 C CA . PRO A 1 266 ? 41.314 -6.744 -21.835 1.00 97.38 266 PRO A CA 1
ATOM 1973 C C . PRO A 1 266 ? 40.074 -7.226 -22.593 1.00 97.38 266 PRO A C 1
ATOM 1975 O O . PRO A 1 266 ? 40.138 -8.204 -23.335 1.00 97.38 266 PRO A O 1
ATOM 1978 N N . VAL A 1 267 ? 38.960 -6.507 -22.438 1.00 96.75 267 VAL A N 1
ATOM 1979 C CA . VAL A 1 267 ? 37.704 -6.772 -23.155 1.00 96.75 267 VAL A CA 1
ATOM 1980 C C . VAL A 1 267 ? 37.363 -5.551 -24.013 1.00 96.75 267 VAL A C 1
ATOM 1982 O O . VAL A 1 267 ? 37.240 -4.453 -23.456 1.00 96.75 267 VAL A O 1
ATOM 1985 N N . PRO A 1 268 ? 37.230 -5.691 -25.345 1.00 93.81 268 PRO A N 1
ATOM 1986 C CA . PRO A 1 268 ? 36.868 -4.577 -26.213 1.00 93.81 268 PRO A CA 1
ATOM 1987 C C . PRO A 1 268 ? 35.409 -4.157 -26.000 1.00 93.81 268 PRO A C 1
ATOM 1989 O O . PRO A 1 268 ? 34.544 -4.981 -25.711 1.00 93.81 268 PRO A O 1
ATOM 1992 N N . PHE A 1 269 ? 35.141 -2.865 -26.167 1.00 94.56 269 PHE A N 1
ATOM 1993 C CA . PHE A 1 269 ? 33.798 -2.288 -26.179 1.00 94.56 269 PHE A CA 1
ATOM 1994 C C . PHE A 1 269 ? 33.795 -1.091 -27.142 1.00 94.56 269 PHE A C 1
ATOM 1996 O O . PHE A 1 269 ? 34.787 -0.355 -27.146 1.00 94.56 269 PHE A O 1
ATOM 2003 N N . PRO A 1 270 ? 32.750 -0.884 -27.963 1.00 92.94 270 PRO A N 1
ATOM 2004 C CA . PRO A 1 270 ? 32.701 0.254 -28.878 1.00 92.94 270 PRO A CA 1
ATOM 2005 C C . PRO A 1 270 ? 32.725 1.586 -28.116 1.00 92.94 270 PRO A C 1
ATOM 2007 O O . PRO A 1 270 ? 31.907 1.806 -27.227 1.00 92.94 270 PRO A O 1
ATOM 2010 N N . THR A 1 271 ? 33.659 2.477 -28.456 1.00 92.00 271 THR A N 1
ATOM 2011 C CA . THR A 1 271 ? 33.800 3.791 -27.797 1.00 92.00 271 THR A CA 1
ATOM 2012 C C . THR A 1 271 ? 33.222 4.950 -28.608 1.00 92.00 271 THR A C 1
ATOM 2014 O O . THR A 1 271 ? 33.051 6.037 -28.071 1.00 92.00 271 THR A O 1
ATOM 2017 N N . ASP A 1 272 ? 32.918 4.731 -29.889 1.00 91.50 272 ASP A N 1
ATOM 2018 C CA . ASP A 1 272 ? 32.289 5.718 -30.771 1.00 91.50 272 ASP A CA 1
ATOM 2019 C C . ASP A 1 272 ? 30.786 5.422 -30.896 1.00 91.50 272 ASP A C 1
ATOM 2021 O O . ASP A 1 272 ? 30.359 4.623 -31.731 1.00 91.50 272 ASP A O 1
ATOM 2025 N N . LEU A 1 273 ? 29.990 6.003 -29.991 1.00 92.25 273 LEU A N 1
ATOM 2026 C CA . LEU A 1 273 ? 28.541 5.784 -29.878 1.00 92.25 273 LEU A CA 1
ATOM 2027 C C . LEU A 1 273 ? 27.760 7.104 -30.037 1.00 92.25 273 LEU A C 1
ATOM 2029 O O . LEU A 1 273 ? 27.239 7.637 -29.051 1.00 92.25 273 LEU A O 1
ATOM 2033 N N . PRO A 1 274 ? 27.619 7.653 -31.260 1.00 89.00 274 PRO A N 1
ATOM 2034 C CA . PRO A 1 274 ? 26.997 8.966 -31.473 1.00 89.00 274 PRO A CA 1
ATOM 2035 C C . PRO A 1 274 ? 25.528 9.031 -31.022 1.00 89.00 274 PRO A C 1
ATOM 2037 O O . PRO A 1 274 ? 25.067 10.066 -30.544 1.00 89.00 274 PRO A O 1
ATOM 2040 N N . TRP A 1 275 ? 24.796 7.917 -31.103 1.00 87.56 275 TRP A N 1
ATOM 2041 C CA . TRP A 1 275 ? 23.399 7.817 -30.663 1.00 87.56 275 TRP A CA 1
ATOM 2042 C C . TRP A 1 275 ? 23.237 7.896 -29.130 1.00 87.56 275 TRP A C 1
ATOM 2044 O O . TRP A 1 275 ? 22.179 8.306 -28.640 1.00 87.56 275 TRP A O 1
ATOM 2054 N N . ALA A 1 276 ? 24.284 7.558 -28.368 1.00 93.19 276 ALA A N 1
ATOM 2055 C CA . ALA A 1 276 ? 24.321 7.604 -26.904 1.00 93.19 276 ALA A CA 1
ATOM 2056 C C . ALA A 1 276 ? 24.978 8.887 -26.358 1.00 93.19 276 ALA A C 1
ATOM 2058 O O . ALA A 1 276 ? 24.644 9.336 -25.260 1.00 93.19 276 ALA A O 1
ATOM 2059 N N . ALA A 1 277 ? 25.876 9.502 -27.137 1.00 90.19 277 ALA A N 1
ATOM 2060 C CA . ALA A 1 277 ? 26.722 10.619 -26.713 1.00 90.19 277 ALA A CA 1
ATOM 2061 C C . ALA A 1 277 ? 25.936 11.821 -26.161 1.00 90.19 277 ALA A C 1
ATOM 2063 O O . ALA A 1 277 ? 26.331 12.402 -25.154 1.00 90.19 277 ALA A O 1
ATOM 2064 N N . ALA A 1 278 ? 24.798 12.165 -26.773 1.00 91.25 278 ALA A N 1
ATOM 2065 C CA . ALA A 1 278 ? 23.970 13.288 -26.324 1.00 91.25 278 ALA A CA 1
ATOM 2066 C C . ALA A 1 278 ? 23.368 13.083 -24.921 1.00 91.25 278 ALA A C 1
ATOM 2068 O O . ALA A 1 278 ? 23.145 14.057 -24.209 1.00 91.25 278 ALA A O 1
ATOM 2069 N N . VAL A 1 279 ? 23.108 11.832 -24.524 1.00 95.94 279 VAL A N 1
ATOM 2070 C CA . VAL A 1 279 ? 22.549 11.507 -23.203 1.00 95.94 279 VAL A CA 1
ATOM 2071 C C . VAL A 1 279 ? 23.664 11.377 -22.172 1.00 95.94 279 VAL A C 1
ATOM 2073 O O . VAL A 1 279 ? 23.575 11.970 -21.103 1.00 95.94 279 VAL A O 1
ATOM 2076 N N . ALA A 1 280 ? 24.722 10.631 -22.497 1.00 95.94 280 ALA A N 1
ATOM 2077 C CA . ALA A 1 280 ? 25.827 10.365 -21.576 1.00 95.94 280 ALA A CA 1
ATOM 2078 C C . ALA A 1 280 ? 26.752 11.574 -21.345 1.00 95.94 280 ALA A C 1
ATOM 2080 O O . ALA A 1 280 ? 27.408 11.662 -20.304 1.00 95.94 280 ALA A O 1
ATOM 2081 N N . GLY A 1 281 ? 26.844 12.497 -22.308 1.00 94.44 281 GLY A N 1
ATOM 2082 C CA . GLY A 1 281 ? 27.787 13.610 -22.258 1.00 94.44 281 GLY A CA 1
ATOM 2083 C C . GLY A 1 281 ? 29.227 13.118 -22.074 1.00 94.44 281 GLY A C 1
ATOM 2084 O O . GLY A 1 281 ? 29.679 12.209 -22.769 1.00 94.44 281 GLY A O 1
ATOM 2085 N N . SER A 1 282 ? 29.945 13.705 -21.115 1.00 94.19 282 SER A N 1
ATOM 2086 C CA . SER A 1 282 ? 31.313 13.316 -20.741 1.00 94.19 282 SER A CA 1
ATOM 2087 C C . SER A 1 282 ? 31.387 12.362 -19.541 1.00 94.19 282 SER A C 1
ATOM 2089 O O . SER A 1 282 ? 32.488 12.056 -19.078 1.00 94.19 282 SER A O 1
ATOM 2091 N N . ALA A 1 283 ? 30.250 11.898 -19.010 1.00 95.94 283 ALA A N 1
ATOM 2092 C CA . ALA A 1 283 ? 30.239 11.011 -17.850 1.00 95.94 283 ALA A CA 1
ATOM 2093 C C . ALA A 1 283 ? 30.892 9.665 -18.191 1.00 95.94 283 ALA A C 1
ATOM 2095 O O . ALA A 1 283 ? 30.660 9.121 -19.268 1.00 95.94 283 ALA A O 1
ATOM 2096 N N . ALA A 1 284 ? 31.699 9.129 -17.275 1.00 96.56 284 ALA A N 1
ATOM 2097 C CA . ALA A 1 284 ? 32.536 7.945 -17.479 1.00 96.56 284 ALA A CA 1
ATOM 2098 C C . ALA A 1 284 ? 32.336 6.935 -16.334 1.00 96.56 284 ALA A C 1
ATOM 2100 O O . ALA A 1 284 ? 33.239 6.667 -15.543 1.00 96.56 284 ALA A O 1
ATOM 2101 N N . GLU A 1 285 ? 31.114 6.421 -16.214 1.00 96.44 285 GLU A N 1
ATOM 2102 C CA . GLU A 1 285 ? 30.674 5.587 -15.095 1.00 96.44 285 GLU A CA 1
ATOM 2103 C C . GLU A 1 285 ? 30.993 4.103 -15.320 1.00 96.44 285 GLU A C 1
ATOM 2105 O O . GLU A 1 285 ? 31.080 3.615 -16.447 1.00 96.44 285 GLU A O 1
ATOM 2110 N N . THR A 1 286 ? 31.144 3.352 -14.226 1.00 95.50 286 THR A N 1
ATOM 2111 C CA . THR A 1 286 ? 31.397 1.897 -14.267 1.00 95.50 286 THR A CA 1
ATOM 2112 C C . THR A 1 286 ? 30.304 1.072 -13.581 1.00 95.50 286 THR A C 1
ATOM 2114 O O . THR A 1 286 ? 30.434 -0.144 -13.439 1.00 95.50 286 THR A O 1
ATOM 2117 N N . GLY A 1 287 ? 29.211 1.703 -13.171 1.00 94.50 287 GLY A N 1
ATOM 2118 C CA . GLY A 1 287 ? 28.039 1.052 -12.600 1.00 94.50 287 GLY A CA 1
ATOM 2119 C C . GLY A 1 287 ? 26.981 2.082 -12.224 1.00 94.50 287 GLY A C 1
ATOM 2120 O O . GLY A 1 287 ? 27.253 3.284 -12.223 1.00 94.50 287 GLY A O 1
ATOM 2121 N N . GLY A 1 288 ? 25.784 1.609 -11.880 1.00 92.31 288 GLY A N 1
ATOM 2122 C CA . GLY A 1 288 ? 24.677 2.492 -11.537 1.00 92.31 288 GLY A CA 1
ATOM 2123 C C . GLY A 1 288 ? 23.698 1.932 -10.525 1.00 92.31 288 GLY A C 1
ATOM 2124 O O . GLY A 1 288 ? 23.468 0.725 -10.501 1.00 92.31 288 GLY A O 1
ATOM 2125 N N . GLU A 1 289 ? 23.171 2.807 -9.667 1.00 89.31 289 GLU A N 1
ATOM 2126 C CA . GLU A 1 289 ? 22.270 2.543 -8.537 1.00 89.31 289 GLU A CA 1
ATOM 2127 C C . GLU A 1 289 ? 20.818 2.919 -8.827 1.00 89.31 289 GLU A C 1
ATOM 2129 O O . GLU A 1 289 ? 20.438 3.187 -9.964 1.00 89.31 289 GLU A O 1
ATOM 2134 N N . TRP A 1 290 ? 19.981 2.852 -7.791 1.00 88.75 290 TRP A N 1
ATOM 2135 C CA . TRP A 1 290 ? 18.559 3.187 -7.844 1.00 88.75 290 TRP A CA 1
ATOM 2136 C C . TRP A 1 290 ? 18.285 4.573 -8.451 1.00 88.75 290 TRP A C 1
ATOM 2138 O O . TRP A 1 290 ? 17.183 4.783 -8.955 1.00 88.75 290 TRP A O 1
ATOM 2148 N N . ASP A 1 291 ? 19.270 5.473 -8.391 1.00 92.31 291 ASP A N 1
ATOM 2149 C CA . ASP A 1 291 ? 19.255 6.856 -8.866 1.00 92.31 291 ASP A CA 1
ATOM 2150 C C . ASP A 1 291 ? 19.489 6.985 -10.379 1.00 92.31 291 ASP A C 1
ATOM 2152 O O . ASP A 1 291 ? 19.379 8.082 -10.920 1.00 92.31 291 ASP A O 1
ATOM 2156 N N . TRP A 1 292 ? 19.795 5.884 -11.078 1.00 95.19 292 TRP A N 1
ATOM 2157 C CA . TRP A 1 292 ? 19.766 5.808 -12.541 1.00 95.19 292 TRP A CA 1
ATOM 2158 C C . TRP A 1 292 ? 18.328 5.715 -13.011 1.00 95.19 292 TRP A C 1
ATOM 2160 O O . TRP A 1 292 ? 17.802 4.625 -13.246 1.00 95.19 292 TRP A O 1
ATOM 2170 N N . GLU A 1 293 ? 17.684 6.869 -13.084 1.00 95.50 293 GLU A N 1
ATOM 2171 C CA . GLU A 1 293 ? 16.245 6.991 -13.215 1.00 95.50 293 GLU A CA 1
ATOM 2172 C C . GLU A 1 293 ? 15.857 8.113 -14.170 1.00 95.50 293 GLU A C 1
ATOM 2174 O O . GLU A 1 293 ? 16.494 9.166 -14.223 1.00 95.50 293 GLU A O 1
ATOM 2179 N N . TYR A 1 294 ? 14.785 7.863 -14.919 1.00 95.81 294 TYR A N 1
ATOM 2180 C CA . TYR A 1 294 ? 14.196 8.809 -15.854 1.00 95.81 294 TYR A CA 1
ATOM 2181 C C . TYR A 1 294 ? 12.664 8.691 -15.858 1.00 95.81 294 TYR A C 1
ATOM 2183 O O . TYR A 1 294 ? 12.108 7.714 -15.346 1.00 95.81 294 TYR A O 1
ATOM 2191 N N . GLY A 1 295 ? 11.977 9.694 -16.410 1.00 93.44 295 GLY A N 1
ATOM 2192 C CA . GLY A 1 295 ? 10.511 9.764 -16.431 1.00 93.44 295 GLY A CA 1
ATOM 2193 C C . GLY A 1 295 ? 9.877 10.382 -15.180 1.00 93.44 295 GLY A C 1
ATOM 2194 O O . GLY A 1 295 ? 8.700 10.156 -14.939 1.00 93.44 295 GLY A O 1
ATOM 2195 N N . ILE A 1 296 ? 10.630 11.152 -14.380 1.00 92.69 296 ILE A N 1
ATOM 2196 C CA . ILE A 1 296 ? 10.103 11.928 -13.235 1.00 92.69 296 ILE A CA 1
ATOM 2197 C C . ILE A 1 296 ? 9.657 13.316 -13.726 1.00 92.69 296 ILE A C 1
ATOM 2199 O O . ILE A 1 296 ? 10.028 14.344 -13.169 1.00 92.69 296 ILE A O 1
ATOM 2203 N N . ASN A 1 297 ? 8.916 13.403 -14.823 1.00 86.12 297 ASN A N 1
ATOM 2204 C CA . ASN A 1 297 ? 8.394 14.679 -15.311 1.00 86.12 297 ASN A CA 1
ATOM 2205 C C . ASN A 1 297 ? 6.981 14.493 -15.841 1.00 86.12 297 ASN A C 1
ATOM 2207 O O . ASN A 1 297 ? 6.585 13.396 -16.211 1.00 86.12 297 ASN A O 1
ATOM 2211 N N . ALA A 1 298 ? 6.220 15.584 -15.880 1.00 86.50 298 ALA A N 1
ATOM 2212 C CA . ALA A 1 298 ? 4.825 15.550 -16.310 1.00 86.50 298 ALA A CA 1
ATOM 2213 C C . ALA A 1 298 ? 4.649 15.366 -17.832 1.00 86.50 298 ALA A C 1
ATOM 2215 O O . ALA A 1 298 ? 3.516 15.371 -18.305 1.00 86.50 298 ALA A O 1
ATOM 2216 N N . THR A 1 299 ? 5.739 15.265 -18.606 1.00 90.75 299 THR A N 1
ATOM 2217 C CA . THR A 1 299 ? 5.683 15.127 -20.073 1.00 90.75 299 THR A CA 1
ATOM 2218 C C . THR A 1 299 ? 5.788 13.690 -20.566 1.00 90.75 299 THR A C 1
ATOM 2220 O O . THR A 1 299 ? 5.523 13.460 -21.741 1.00 90.75 299 THR A O 1
ATOM 2223 N N . LEU A 1 300 ? 6.171 12.748 -19.700 1.00 92.94 300 LEU A N 1
ATOM 2224 C CA . LEU A 1 300 ? 6.309 11.333 -20.034 1.00 92.94 300 LEU A CA 1
ATOM 2225 C C . LEU A 1 300 ? 5.334 10.497 -19.209 1.00 92.94 300 LEU A C 1
ATOM 2227 O O . LEU A 1 300 ? 5.215 10.685 -18.000 1.00 92.94 300 LEU A O 1
ATOM 2231 N N . ASP A 1 301 ? 4.686 9.538 -19.859 1.00 93.19 301 ASP A N 1
ATOM 2232 C CA . ASP A 1 301 ? 3.798 8.576 -19.216 1.00 93.19 301 ASP A CA 1
ATOM 2233 C C . ASP A 1 301 ? 4.562 7.272 -18.913 1.00 93.19 301 ASP A C 1
ATOM 2235 O O . ASP A 1 301 ? 5.101 6.613 -19.802 1.00 93.19 301 ASP A O 1
ATOM 2239 N N . THR A 1 302 ? 4.622 6.848 -17.647 1.00 93.38 302 THR A N 1
ATOM 2240 C CA . THR A 1 302 ? 5.383 5.644 -17.253 1.00 93.38 302 THR A CA 1
ATOM 2241 C C . THR A 1 302 ? 4.797 4.324 -17.770 1.00 93.38 302 THR A C 1
ATOM 2243 O O . THR A 1 302 ? 5.428 3.264 -17.641 1.00 93.38 302 THR A O 1
ATOM 2246 N N . LEU A 1 303 ? 3.599 4.340 -18.353 1.00 92.06 303 LEU A N 1
ATOM 2247 C CA . LEU A 1 303 ? 2.986 3.209 -19.038 1.00 92.06 303 LEU A CA 1
ATOM 2248 C C . LEU A 1 303 ? 3.236 3.272 -20.538 1.00 92.06 303 LEU A C 1
ATOM 2250 O O . LEU A 1 303 ? 3.810 2.318 -21.071 1.00 92.06 303 LEU A O 1
ATOM 2254 N N . ASP A 1 304 ? 2.842 4.368 -21.179 1.00 89.88 304 ASP A N 1
ATOM 2255 C CA . ASP A 1 304 ? 2.851 4.484 -22.639 1.00 89.88 304 ASP A CA 1
ATOM 2256 C C . ASP A 1 304 ? 4.259 4.786 -23.186 1.00 89.88 304 ASP A C 1
ATOM 2258 O O . ASP A 1 304 ? 4.656 4.221 -24.206 1.00 89.88 304 ASP A O 1
ATOM 2262 N N . ASP A 1 305 ? 5.075 5.547 -22.448 1.00 92.88 305 ASP A N 1
ATOM 2263 C CA . ASP A 1 305 ? 6.470 5.860 -22.796 1.00 92.88 305 ASP A CA 1
ATOM 2264 C C . ASP A 1 305 ? 7.481 4.925 -22.113 1.00 92.88 305 ASP A C 1
ATOM 2266 O O . ASP A 1 305 ? 8.686 5.187 -22.105 1.00 92.88 305 ASP A O 1
ATOM 2270 N N . ALA A 1 306 ? 7.033 3.804 -21.537 1.00 92.00 306 ALA A N 1
ATOM 2271 C CA . ALA A 1 306 ? 7.885 2.904 -20.753 1.00 92.00 306 ALA A CA 1
ATOM 2272 C C . ALA A 1 306 ? 9.137 2.422 -21.512 1.00 92.00 306 ALA A C 1
ATOM 2274 O O . ALA A 1 306 ? 10.223 2.332 -20.931 1.00 92.00 306 ALA A O 1
ATOM 2275 N N . GLU A 1 307 ? 8.999 2.112 -22.806 1.00 90.00 307 GLU A N 1
ATOM 2276 C CA . GLU A 1 307 ? 10.143 1.744 -23.645 1.00 90.00 307 GLU A CA 1
ATOM 2277 C C . GLU A 1 307 ? 11.058 2.935 -23.911 1.00 90.00 307 GLU A C 1
ATOM 2279 O O . GLU A 1 307 ? 12.268 2.795 -23.775 1.00 90.00 307 GLU A O 1
ATOM 2284 N N . HIS A 1 308 ? 10.504 4.110 -24.219 1.00 92.06 308 HIS A N 1
ATOM 2285 C CA . HIS A 1 308 ? 11.295 5.320 -24.429 1.00 92.06 308 HIS A CA 1
ATOM 2286 C C . HIS A 1 308 ? 12.122 5.672 -23.184 1.00 92.06 308 HIS A C 1
ATOM 2288 O O . HIS A 1 308 ? 13.320 5.939 -23.287 1.00 92.06 308 HIS A O 1
ATOM 2294 N N . ILE A 1 309 ? 11.508 5.592 -21.999 1.00 95.00 309 ILE A N 1
ATOM 2295 C CA . ILE A 1 309 ? 12.170 5.823 -20.713 1.00 95.00 309 ILE A CA 1
ATOM 2296 C C . ILE A 1 309 ? 13.319 4.826 -20.508 1.00 95.00 309 ILE A C 1
ATOM 2298 O O . ILE A 1 309 ? 14.435 5.231 -20.171 1.00 95.00 309 ILE A O 1
ATOM 2302 N N . ARG A 1 310 ? 13.076 3.528 -20.744 1.00 94.69 310 ARG A N 1
ATOM 2303 C CA . ARG A 1 310 ? 14.123 2.494 -20.679 1.00 94.69 310 ARG A CA 1
ATOM 2304 C C . ARG A 1 310 ? 15.253 2.797 -21.660 1.00 94.69 310 ARG A C 1
ATOM 2306 O O . ARG A 1 310 ? 16.418 2.753 -21.279 1.00 94.69 310 ARG A O 1
ATOM 2313 N N . ASP A 1 311 ? 14.924 3.087 -22.911 1.00 92.94 311 ASP A N 1
ATOM 2314 C CA . ASP A 1 311 ? 15.903 3.263 -23.979 1.00 92.94 311 ASP A CA 1
ATOM 2315 C C . ASP A 1 311 ? 16.772 4.503 -23.731 1.00 92.94 311 ASP A C 1
ATOM 2317 O O . ASP A 1 311 ? 17.978 4.476 -23.975 1.00 92.94 311 ASP A O 1
ATOM 2321 N N . HIS A 1 312 ? 16.203 5.574 -23.167 1.00 94.94 312 HIS A N 1
ATOM 2322 C CA . HIS A 1 312 ? 16.968 6.736 -22.708 1.00 94.94 312 HIS A CA 1
ATOM 2323 C C . HIS A 1 312 ? 17.989 6.362 -21.627 1.00 94.94 312 HIS A C 1
ATOM 2325 O O . HIS A 1 312 ? 19.149 6.773 -21.696 1.00 94.94 312 HIS A O 1
ATOM 2331 N N . LEU A 1 313 ? 17.600 5.519 -20.670 1.00 96.31 313 LEU A N 1
ATOM 2332 C CA . LEU A 1 313 ? 18.515 5.010 -19.648 1.00 96.31 313 LEU A CA 1
ATOM 2333 C C . LEU A 1 313 ? 19.586 4.083 -20.242 1.00 96.31 313 LEU A C 1
ATOM 2335 O O . LEU A 1 313 ? 20.751 4.203 -19.872 1.00 96.31 313 LEU A O 1
ATOM 2339 N N . LEU A 1 314 ? 19.254 3.222 -21.208 1.00 95.56 314 LEU A N 1
ATOM 2340 C CA . LEU A 1 314 ? 20.241 2.389 -21.912 1.00 95.56 314 LEU A CA 1
ATOM 2341 C C . LEU A 1 314 ? 21.258 3.242 -22.684 1.00 95.56 314 LEU A C 1
ATOM 2343 O O . LEU A 1 314 ? 22.458 2.973 -22.628 1.00 95.56 314 LEU A O 1
ATOM 2347 N N . ARG A 1 315 ? 20.810 4.326 -23.335 1.00 95.19 315 ARG A N 1
ATOM 2348 C CA . ARG A 1 315 ? 21.699 5.318 -23.970 1.00 95.19 315 ARG A CA 1
ATOM 2349 C C . ARG A 1 315 ? 22.664 5.930 -22.961 1.00 95.19 315 ARG A C 1
ATOM 2351 O O . ARG A 1 315 ? 23.852 6.040 -23.261 1.00 95.19 315 ARG A O 1
ATOM 2358 N N . ALA A 1 316 ? 22.190 6.279 -21.765 1.00 96.75 316 ALA A N 1
ATOM 2359 C CA . ALA A 1 316 ? 23.068 6.732 -20.693 1.00 96.75 316 ALA A CA 1
ATOM 2360 C C . ALA A 1 316 ? 24.080 5.639 -20.308 1.00 96.75 316 ALA A C 1
ATOM 2362 O O . ALA A 1 316 ? 25.284 5.880 -20.345 1.00 96.75 316 ALA A O 1
ATOM 2363 N N . ILE A 1 317 ? 23.622 4.421 -20.005 1.00 96.50 317 ILE A N 1
ATOM 2364 C CA . ILE A 1 317 ? 24.472 3.307 -19.553 1.00 96.50 317 ILE A CA 1
ATOM 2365 C C . ILE A 1 317 ? 25.583 3.024 -20.567 1.00 96.50 317 ILE A C 1
ATOM 2367 O O . ILE A 1 317 ? 26.767 3.120 -20.233 1.00 96.50 317 ILE A O 1
ATOM 2371 N N . TYR A 1 318 ? 25.218 2.746 -21.819 1.00 96.44 318 TYR A N 1
ATOM 2372 C CA . TYR A 1 318 ? 26.176 2.405 -22.866 1.00 96.44 318 TYR A CA 1
ATOM 2373 C C . TYR A 1 318 ? 27.112 3.563 -23.204 1.00 96.44 318 TYR A C 1
ATOM 2375 O O . TYR A 1 318 ? 28.314 3.341 -23.355 1.00 96.44 318 TYR A O 1
ATOM 2383 N N . GLY A 1 319 ? 26.602 4.797 -23.257 1.00 96.62 319 GLY A N 1
ATOM 2384 C CA . GLY A 1 319 ? 27.422 5.979 -23.514 1.00 96.62 319 GLY A CA 1
ATOM 2385 C C . GLY A 1 319 ? 28.425 6.259 -22.392 1.00 96.62 319 GLY A C 1
ATOM 2386 O O . GLY A 1 319 ? 29.607 6.468 -22.662 1.00 96.62 319 GLY A O 1
ATOM 2387 N N . THR A 1 320 ? 28.002 6.195 -21.125 1.00 97.44 320 THR A N 1
ATOM 2388 C CA . THR A 1 320 ? 28.931 6.423 -20.008 1.00 97.44 320 THR A CA 1
ATOM 2389 C C . THR A 1 320 ? 29.974 5.315 -19.884 1.00 97.44 320 THR A C 1
ATOM 2391 O O . THR A 1 320 ? 31.132 5.591 -19.571 1.00 97.44 320 THR A O 1
ATOM 2394 N N . PHE A 1 321 ? 29.599 4.067 -20.182 1.00 97.50 321 PHE A N 1
ATOM 2395 C CA . PHE A 1 321 ? 30.533 2.951 -20.156 1.00 97.50 321 PHE A CA 1
ATOM 2396 C C . PHE A 1 321 ? 31.534 3.044 -21.315 1.00 97.50 321 PHE A C 1
ATOM 2398 O O . PHE A 1 321 ? 32.725 2.823 -21.102 1.00 97.50 321 PHE A O 1
ATOM 2405 N N . ALA A 1 322 ? 31.097 3.455 -22.513 1.00 97.06 322 ALA A N 1
ATOM 2406 C CA . ALA A 1 322 ? 31.985 3.782 -23.633 1.00 97.06 322 ALA A CA 1
ATOM 2407 C C . ALA A 1 322 ? 33.026 4.842 -23.245 1.00 97.06 322 ALA A C 1
ATOM 2409 O O . ALA A 1 322 ? 34.221 4.634 -23.459 1.00 97.06 322 ALA A O 1
ATOM 2410 N N . ASN A 1 323 ? 32.597 5.928 -22.596 1.00 97.69 323 ASN A N 1
ATOM 2411 C CA . ASN A 1 323 ? 33.501 6.960 -22.086 1.00 97.69 323 ASN A CA 1
ATOM 2412 C C . ASN A 1 323 ? 34.474 6.404 -21.032 1.00 97.69 323 ASN A C 1
ATOM 2414 O O . ASN A 1 323 ? 35.670 6.690 -21.083 1.00 97.69 323 ASN A O 1
ATOM 2418 N N . ALA A 1 324 ? 34.005 5.554 -20.111 1.00 97.56 324 ALA A N 1
ATOM 2419 C CA . ALA A 1 324 ? 34.865 4.896 -19.124 1.00 97.56 324 ALA A CA 1
ATOM 2420 C C . ALA A 1 324 ? 35.941 4.017 -19.784 1.00 97.56 324 ALA A C 1
ATOM 2422 O O . ALA A 1 324 ? 37.081 3.969 -19.320 1.00 97.56 324 ALA A O 1
ATOM 2423 N N . LYS A 1 325 ? 35.619 3.354 -20.900 1.00 97.31 325 LYS A N 1
ATOM 2424 C CA . LYS A 1 325 ? 36.550 2.498 -21.652 1.00 97.31 325 LYS A CA 1
ATOM 2425 C C . LYS A 1 325 ? 37.675 3.261 -22.354 1.00 97.31 325 LYS A C 1
ATOM 2427 O O . LYS A 1 325 ? 38.666 2.627 -22.715 1.00 97.31 325 LYS A O 1
ATOM 2432 N N . LEU A 1 326 ? 37.582 4.587 -22.478 1.00 96.31 326 LEU A N 1
ATOM 2433 C CA . LEU A 1 326 ? 38.690 5.430 -22.943 1.00 96.31 326 LEU A CA 1
ATOM 2434 C C . LEU A 1 326 ? 39.845 5.488 -21.928 1.00 96.31 326 LEU A C 1
ATOM 2436 O O . LEU A 1 326 ? 40.982 5.759 -22.310 1.00 96.31 326 LEU A O 1
ATOM 2440 N N . ASN A 1 327 ? 39.583 5.213 -20.645 1.00 96.06 327 ASN A N 1
ATOM 2441 C CA . ASN A 1 327 ? 40.621 5.118 -19.625 1.00 96.06 327 ASN A CA 1
ATOM 2442 C C . ASN A 1 327 ? 41.294 3.727 -19.666 1.00 96.06 327 ASN A C 1
ATOM 2444 O O . ASN A 1 327 ? 40.619 2.721 -19.418 1.00 96.06 327 ASN A O 1
ATOM 2448 N N . PRO A 1 328 ? 42.625 3.630 -19.876 1.00 95.69 328 PRO A N 1
ATOM 2449 C CA . PRO A 1 328 ? 43.344 2.352 -19.877 1.00 95.69 328 PRO A CA 1
ATOM 2450 C C . PRO A 1 328 ? 43.171 1.522 -18.595 1.00 95.69 328 PRO A C 1
ATOM 2452 O O . PRO A 1 328 ? 43.197 0.293 -18.655 1.00 95.69 328 PRO A O 1
ATOM 2455 N N . ALA A 1 329 ? 42.913 2.157 -17.443 1.00 96.06 329 ALA A N 1
ATOM 2456 C CA . ALA A 1 329 ? 42.611 1.463 -16.185 1.00 96.06 329 ALA A CA 1
ATOM 2457 C C . ALA A 1 329 ? 41.322 0.616 -16.249 1.00 96.06 329 ALA A C 1
ATOM 2459 O O . ALA A 1 329 ? 41.080 -0.235 -15.391 1.00 96.06 329 ALA A O 1
ATOM 2460 N N . HIS A 1 330 ? 40.477 0.833 -17.259 1.00 97.56 330 HIS A N 1
ATOM 2461 C CA . HIS A 1 330 ? 39.246 0.086 -17.504 1.00 97.56 330 HIS A CA 1
ATOM 2462 C C . HIS A 1 330 ? 39.349 -0.848 -18.723 1.00 97.56 330 HIS A C 1
ATOM 2464 O O . HIS A 1 330 ? 38.345 -1.430 -19.140 1.00 97.56 330 HIS A O 1
ATOM 2470 N N . ALA A 1 331 ? 40.552 -1.088 -19.264 1.00 97.06 331 ALA A N 1
ATOM 2471 C CA . ALA A 1 331 ? 40.767 -2.003 -20.393 1.00 97.06 331 ALA A CA 1
ATOM 2472 C C . ALA A 1 331 ? 40.212 -3.417 -20.129 1.00 97.06 331 ALA A C 1
ATOM 2474 O O . ALA A 1 331 ? 39.549 -3.992 -20.992 1.00 97.06 331 ALA A O 1
ATOM 2475 N N . ASN A 1 332 ? 40.375 -3.932 -18.908 1.00 97.81 332 ASN A N 1
ATOM 2476 C CA . ASN A 1 332 ? 39.883 -5.254 -18.501 1.00 97.81 332 ASN A CA 1
ATOM 2477 C C . ASN A 1 332 ? 38.418 -5.262 -18.042 1.00 97.81 332 ASN A C 1
ATOM 2479 O O . ASN A 1 332 ? 37.875 -6.317 -17.716 1.00 97.81 332 ASN A O 1
ATOM 2483 N N . ARG A 1 333 ? 37.761 -4.103 -17.975 1.00 97.38 333 ARG A N 1
ATOM 2484 C CA . ARG A 1 333 ? 36.385 -4.003 -17.487 1.00 97.38 333 ARG A CA 1
ATOM 2485 C C . ARG A 1 333 ? 35.384 -4.366 -18.585 1.00 97.38 333 ARG A C 1
ATOM 2487 O O . ARG A 1 333 ? 35.535 -3.915 -19.722 1.00 97.38 333 ARG A O 1
ATOM 2494 N N . SER A 1 334 ? 34.356 -5.134 -18.235 1.00 96.31 334 SER A N 1
ATOM 2495 C CA . SER A 1 334 ? 33.190 -5.425 -19.081 1.00 96.31 334 SER A CA 1
ATOM 2496 C C . SER A 1 334 ? 31.902 -5.179 -18.301 1.00 96.31 334 SER A C 1
ATOM 2498 O O . SER A 1 334 ? 31.902 -5.287 -17.073 1.00 96.31 334 SER A O 1
ATOM 2500 N N . LEU A 1 335 ? 30.802 -4.902 -19.001 1.00 94.19 335 LEU A N 1
ATOM 2501 C CA . LEU A 1 335 ? 29.472 -4.971 -18.397 1.00 94.19 335 LEU A CA 1
ATOM 2502 C C . LEU A 1 335 ? 29.258 -6.374 -17.809 1.00 94.19 335 LEU A C 1
ATOM 2504 O O . LEU A 1 335 ? 29.728 -7.369 -18.370 1.00 94.19 335 LEU A O 1
ATOM 2508 N N . ASP A 1 336 ? 28.630 -6.429 -16.641 1.00 91.88 336 ASP A N 1
ATOM 2509 C CA . ASP A 1 336 ? 28.325 -7.676 -15.940 1.00 91.88 336 ASP A CA 1
ATOM 2510 C C . ASP A 1 336 ? 26.826 -7.961 -15.986 1.00 91.88 336 ASP A C 1
ATOM 2512 O O . ASP A 1 336 ? 26.415 -9.052 -16.374 1.00 91.88 336 ASP A O 1
ATOM 2516 N N . TRP A 1 337 ? 26.012 -6.952 -15.678 1.00 90.75 337 TRP A N 1
ATOM 2517 C CA . TRP A 1 337 ? 24.563 -7.027 -15.786 1.00 90.75 337 TRP A CA 1
ATOM 2518 C C . TRP A 1 337 ? 23.977 -5.660 -16.149 1.00 90.75 337 TRP A C 1
ATOM 2520 O O . TRP A 1 337 ? 24.320 -4.643 -15.541 1.00 90.75 337 TRP A O 1
ATOM 2530 N N . VAL A 1 338 ? 23.086 -5.664 -17.142 1.00 91.94 338 VAL A N 1
ATOM 2531 C CA . VAL A 1 338 ? 22.258 -4.527 -17.551 1.00 91.94 338 VAL A CA 1
ATOM 2532 C C . VAL A 1 338 ? 20.816 -5.036 -17.691 1.00 91.94 338 VAL A C 1
ATOM 2534 O O . VAL A 1 338 ? 20.599 -6.026 -18.394 1.00 91.94 338 VAL A O 1
ATOM 2537 N N . PRO A 1 339 ? 19.837 -4.427 -17.008 1.00 89.44 339 PRO A N 1
ATOM 2538 C CA . PRO A 1 339 ? 18.435 -4.811 -17.100 1.00 89.44 339 PRO A CA 1
ATOM 2539 C C . PRO A 1 339 ? 17.845 -4.429 -18.459 1.00 89.44 339 PRO A C 1
ATOM 2541 O O . PRO A 1 339 ? 18.041 -3.319 -18.946 1.00 89.44 339 PRO A O 1
ATOM 2544 N N . TYR A 1 340 ? 17.054 -5.333 -19.035 1.00 87.12 340 TYR A N 1
ATOM 2545 C CA . TYR A 1 340 ? 16.352 -5.119 -20.308 1.00 87.12 340 TYR A CA 1
ATOM 2546 C C . TYR A 1 340 ? 14.931 -4.540 -20.126 1.00 87.12 340 TYR A C 1
ATOM 2548 O O . TYR A 1 340 ? 14.213 -4.274 -21.096 1.00 87.12 340 TYR A O 1
ATOM 2556 N N . ILE A 1 341 ? 14.512 -4.335 -18.872 1.00 90.75 341 ILE A N 1
ATOM 2557 C CA . ILE A 1 341 ? 13.224 -3.763 -18.471 1.00 90.75 341 ILE A CA 1
ATOM 2558 C C . ILE A 1 341 ? 13.424 -2.772 -17.320 1.00 90.75 341 ILE A C 1
ATOM 2560 O O . ILE A 1 341 ? 14.226 -3.009 -16.418 1.00 90.75 341 ILE A O 1
ATOM 2564 N N . ALA A 1 342 ? 12.688 -1.660 -17.345 1.00 91.06 342 ALA A N 1
ATOM 2565 C CA . ALA A 1 342 ? 12.807 -0.616 -16.335 1.00 91.06 342 ALA A CA 1
ATOM 2566 C C . ALA A 1 342 ? 11.997 -0.922 -15.068 1.00 91.06 342 ALA A C 1
ATOM 2568 O O . ALA A 1 342 ? 10.838 -1.344 -15.122 1.00 91.06 342 ALA A O 1
ATOM 2569 N N . GLY A 1 343 ? 12.605 -0.661 -13.909 1.00 92.94 343 GLY A N 1
ATOM 2570 C CA . GLY A 1 343 ? 11.959 -0.749 -12.605 1.00 92.94 343 GLY A CA 1
ATOM 2571 C C . GLY A 1 343 ? 11.055 0.452 -12.359 1.00 92.94 343 GLY A C 1
ATOM 2572 O O . GLY A 1 343 ? 11.477 1.414 -11.722 1.00 92.94 343 GLY A O 1
ATOM 2573 N N . LYS A 1 344 ? 9.818 0.400 -12.864 1.00 93.44 344 LYS A N 1
ATOM 2574 C CA . LYS A 1 344 ? 8.803 1.447 -12.651 1.00 93.44 344 LYS A CA 1
ATOM 2575 C C . LYS A 1 344 ? 8.476 1.606 -11.163 1.00 93.44 344 LYS A C 1
ATOM 2577 O O . LYS A 1 344 ? 8.289 0.595 -10.475 1.00 93.44 344 LYS A O 1
ATOM 2582 N N . ARG A 1 345 ? 8.371 2.839 -10.661 1.00 93.19 345 ARG A N 1
ATOM 2583 C CA . ARG A 1 345 ? 8.000 3.117 -9.256 1.00 93.19 345 ARG A CA 1
ATOM 2584 C C . ARG A 1 345 ? 6.542 3.498 -9.065 1.00 93.19 345 ARG A C 1
ATOM 2586 O O . ARG A 1 345 ? 5.987 3.195 -8.015 1.00 93.19 345 ARG A O 1
ATOM 2593 N N . GLU A 1 346 ? 5.941 4.120 -10.067 1.00 95.00 346 GLU A N 1
ATOM 2594 C CA . GLU A 1 346 ? 4.581 4.641 -10.011 1.00 95.00 346 GLU A CA 1
ATOM 2595 C C . GLU A 1 346 ? 3.958 4.645 -11.407 1.00 95.00 346 GLU A C 1
ATOM 2597 O O . GLU A 1 346 ? 4.646 4.797 -12.418 1.00 95.00 346 GLU A O 1
ATOM 2602 N N . SER A 1 347 ? 2.646 4.452 -11.438 1.00 94.75 347 SER A N 1
ATOM 2603 C CA . SER A 1 347 ? 1.802 4.558 -12.624 1.00 94.75 347 SER A CA 1
ATOM 2604 C C . SER A 1 347 ? 0.373 4.860 -12.157 1.00 94.75 347 SER A C 1
ATOM 2606 O O . SER A 1 347 ? 0.181 5.778 -11.355 1.00 94.75 347 SER A O 1
ATOM 2608 N N . ARG A 1 348 ? -0.636 4.100 -12.600 1.00 96.81 348 ARG A N 1
ATOM 2609 C CA . ARG A 1 348 ? -2.010 4.269 -12.113 1.00 96.81 348 ARG A CA 1
ATOM 2610 C C . ARG A 1 348 ? -2.120 3.857 -10.648 1.00 96.81 348 ARG A C 1
ATOM 2612 O O . ARG A 1 348 ? -1.442 2.937 -10.200 1.00 96.81 348 ARG A O 1
ATOM 2619 N N . ARG A 1 349 ? -3.037 4.499 -9.932 1.00 97.81 349 ARG A N 1
ATOM 2620 C CA . ARG A 1 349 ? -3.497 4.135 -8.588 1.00 97.81 349 ARG A CA 1
ATOM 2621 C C . ARG A 1 349 ? -5.009 3.987 -8.624 1.00 97.81 349 ARG A C 1
ATOM 2623 O O . ARG A 1 349 ? -5.714 4.944 -8.946 1.00 97.81 349 ARG A O 1
ATOM 2630 N N . VAL A 1 350 ? -5.497 2.774 -8.388 1.00 98.38 350 VAL A N 1
ATOM 2631 C CA . VAL A 1 350 ? -6.929 2.448 -8.440 1.00 98.38 350 VAL A CA 1
ATOM 2632 C C . VAL A 1 350 ? -7.592 2.938 -7.159 1.00 98.38 350 VAL A C 1
ATOM 2634 O O . VAL A 1 350 ? -7.042 2.766 -6.073 1.00 98.38 350 VAL A O 1
ATOM 2637 N N . LEU A 1 351 ? -8.767 3.554 -7.283 1.00 97.81 351 LEU A N 1
ATOM 2638 C CA . LEU A 1 351 ? -9.480 4.105 -6.136 1.00 97.81 351 LEU A CA 1
ATOM 2639 C C . LEU A 1 351 ? -10.195 2.992 -5.361 1.00 97.81 351 LEU A C 1
ATOM 2641 O O . LEU A 1 351 ? -11.063 2.282 -5.883 1.00 97.81 351 LEU A O 1
ATOM 2645 N N . GLY A 1 352 ? -9.806 2.851 -4.101 1.00 96.56 352 GLY A N 1
ATOM 2646 C CA . GLY A 1 352 ? -10.469 2.016 -3.112 1.00 96.56 352 GLY A CA 1
ATOM 2647 C C . GLY A 1 352 ? -11.461 2.803 -2.269 1.00 96.56 352 GLY A C 1
ATOM 2648 O O . GLY A 1 352 ? -11.737 3.975 -2.537 1.00 96.56 352 GLY A O 1
ATOM 2649 N N . ALA A 1 353 ? -12.016 2.145 -1.254 1.00 92.19 353 ALA A N 1
ATOM 2650 C CA . ALA A 1 353 ? -12.948 2.784 -0.328 1.00 92.19 353 ALA A CA 1
ATOM 2651 C C . ALA A 1 353 ? -12.272 3.879 0.515 1.00 92.19 353 ALA A C 1
ATOM 2653 O O . ALA A 1 353 ? -12.890 4.898 0.804 1.00 92.19 353 ALA A O 1
ATOM 2654 N N . TYR A 1 354 ? -10.985 3.708 0.830 1.00 94.94 354 TYR A N 1
ATOM 2655 C CA . TYR A 1 354 ? -10.143 4.732 1.447 1.00 94.94 354 TYR A CA 1
ATOM 2656 C C . TYR A 1 354 ? -8.919 5.004 0.571 1.00 94.94 354 TYR A C 1
ATOM 2658 O O . TYR A 1 354 ? -8.417 4.094 -0.090 1.00 94.94 354 TYR A O 1
ATOM 2666 N N . ILE A 1 355 ? -8.434 6.246 0.551 1.00 96.44 355 ILE A N 1
ATOM 2667 C CA . ILE A 1 355 ? -7.200 6.642 -0.141 1.00 96.44 355 ILE A CA 1
ATOM 2668 C C . ILE A 1 355 ? -6.193 7.020 0.940 1.00 96.44 355 ILE A C 1
ATOM 2670 O O . ILE A 1 355 ? -6.381 8.030 1.608 1.00 96.44 355 ILE A O 1
ATOM 2674 N N . LEU A 1 356 ? -5.130 6.229 1.106 1.00 97.25 356 LEU A N 1
ATOM 2675 C CA . LEU A 1 356 ? -4.071 6.553 2.065 1.00 97.25 356 LEU A CA 1
ATOM 2676 C C . LEU A 1 356 ? -3.355 7.852 1.654 1.00 97.25 356 LEU A C 1
ATOM 2678 O O . LEU A 1 356 ? -2.914 7.973 0.509 1.00 97.25 356 LEU A O 1
ATOM 2682 N N . THR A 1 357 ? -3.224 8.798 2.586 1.00 95.75 357 THR A N 1
ATOM 2683 C CA . THR A 1 357 ? -2.679 10.145 2.342 1.00 95.75 357 THR A CA 1
ATOM 2684 C C . THR A 1 357 ? -1.373 10.411 3.093 1.00 95.75 357 THR A C 1
ATOM 2686 O O . THR A 1 357 ? -0.961 9.672 3.987 1.00 95.75 357 THR A O 1
ATOM 2689 N N . GLN A 1 358 ? -0.694 11.498 2.726 1.00 93.31 358 GLN A N 1
ATOM 2690 C CA . GLN A 1 358 ? 0.490 12.016 3.399 1.00 93.31 358 GLN A CA 1
ATOM 2691 C C . GLN A 1 358 ? 0.228 12.232 4.889 1.00 93.31 358 GLN A C 1
ATOM 2693 O O . GLN A 1 358 ? 1.078 11.894 5.711 1.00 93.31 358 GLN A O 1
ATOM 2698 N N . ASN A 1 359 ? -0.921 12.821 5.225 1.00 84.94 359 ASN A N 1
ATOM 2699 C CA . ASN A 1 359 ? -1.257 13.183 6.597 1.00 84.94 359 ASN A CA 1
ATOM 2700 C C . ASN A 1 359 ? -1.367 11.916 7.453 1.00 84.94 359 ASN A C 1
ATOM 2702 O O . ASN A 1 359 ? -0.746 11.847 8.509 1.00 84.94 359 ASN A O 1
ATOM 2706 N N . ASP A 1 360 ? -1.987 10.858 6.920 1.00 86.31 360 ASP A N 1
ATOM 2707 C CA . ASP A 1 360 ? -2.058 9.553 7.589 1.00 86.31 360 ASP A CA 1
ATOM 2708 C C . ASP A 1 360 ? -0.662 8.995 7.922 1.00 86.31 360 ASP A C 1
ATOM 2710 O O . ASP A 1 360 ? -0.424 8.503 9.028 1.00 86.31 360 ASP A O 1
ATOM 2714 N N . VAL A 1 361 ? 0.281 9.110 6.978 1.00 87.88 361 VAL A N 1
ATOM 2715 C CA . VAL A 1 361 ? 1.655 8.602 7.122 1.00 87.88 361 VAL A CA 1
ATOM 2716 C C . VAL A 1 361 ? 2.489 9.439 8.099 1.00 87.88 361 VAL A C 1
ATOM 2718 O O . VAL A 1 361 ? 3.276 8.889 8.878 1.00 87.88 361 VAL A O 1
ATOM 2721 N N . LEU A 1 362 ? 2.358 10.767 8.062 1.00 81.69 362 LEU A N 1
ATOM 2722 C CA . LEU A 1 362 ? 3.133 11.674 8.914 1.00 81.69 362 LEU A CA 1
ATOM 2723 C C . LEU A 1 362 ? 2.598 11.751 10.347 1.00 81.69 362 LEU A C 1
ATOM 2725 O O . LEU A 1 362 ? 3.393 11.929 11.266 1.00 81.69 362 LEU A O 1
ATOM 2729 N N . GLU A 1 363 ? 1.289 11.598 10.539 1.00 81.12 363 GLU A N 1
ATOM 2730 C CA . GLU A 1 363 ? 0.633 11.648 11.853 1.00 81.12 363 GLU A CA 1
ATOM 2731 C C . GLU A 1 363 ? 0.536 10.267 12.509 1.00 81.12 363 GLU A C 1
ATOM 2733 O O . GLU A 1 363 ? 0.370 10.168 13.723 1.00 81.12 363 GLU A O 1
ATOM 2738 N N . GLY A 1 364 ? 0.680 9.193 11.726 1.00 78.62 364 GLY A N 1
ATOM 2739 C CA . GLY A 1 364 ? 0.554 7.826 12.228 1.00 78.62 364 GLY A CA 1
ATOM 2740 C C . GLY A 1 364 ? -0.886 7.498 12.573 1.00 78.62 364 GLY A C 1
ATOM 2741 O O . GLY A 1 364 ? -1.135 6.840 13.586 1.00 78.62 364 GLY A O 1
ATOM 2742 N N . ARG A 1 365 ? -1.823 7.983 11.743 1.00 78.50 365 ARG A N 1
ATOM 2743 C CA . ARG A 1 365 ? -3.260 7.801 11.954 1.00 78.50 365 ARG A CA 1
ATOM 2744 C C . ARG A 1 365 ? -3.550 6.319 12.144 1.00 78.50 365 ARG A C 1
ATOM 2746 O O . ARG A 1 365 ? -3.202 5.491 11.303 1.00 78.50 365 ARG A O 1
ATOM 2753 N N . TYR A 1 366 ? -4.155 5.995 13.279 1.00 79.31 366 TYR A N 1
ATOM 2754 C CA . TYR A 1 366 ? -4.633 4.651 13.543 1.00 79.31 366 TYR A CA 1
ATOM 2755 C C . TYR A 1 366 ? -5.965 4.435 12.825 1.00 79.31 366 TYR A C 1
ATOM 2757 O O . TYR A 1 366 ? -6.792 5.342 12.749 1.00 79.31 366 TYR A O 1
ATOM 2765 N N . PHE A 1 367 ? -6.155 3.219 12.328 1.00 81.19 367 PHE A N 1
ATOM 2766 C CA . PHE A 1 367 ? -7.393 2.757 11.717 1.00 81.19 367 PHE A CA 1
ATOM 2767 C C . PHE A 1 367 ? -7.775 1.444 12.394 1.00 81.19 367 PHE A C 1
ATOM 2769 O O . PHE A 1 367 ? -6.899 0.593 12.587 1.00 81.19 367 PHE A O 1
ATOM 2776 N N . GLU A 1 368 ? -9.048 1.238 12.735 1.00 79.62 368 GLU A N 1
ATOM 2777 C CA . GLU A 1 368 ? -9.467 -0.055 13.298 1.00 79.62 368 GLU A CA 1
ATOM 2778 C C . GLU A 1 368 ? -9.262 -1.178 12.280 1.00 79.62 368 GLU A C 1
ATOM 2780 O O . GLU A 1 368 ? -8.845 -2.292 12.617 1.00 79.62 368 GLU A O 1
ATOM 2785 N N . ASP A 1 369 ? -9.452 -0.840 11.003 1.00 88.50 369 ASP A N 1
ATOM 2786 C CA . ASP A 1 369 ? -9.196 -1.726 9.883 1.00 88.50 369 ASP A CA 1
ATOM 2787 C C . ASP A 1 369 ? -7.726 -1.757 9.419 1.00 88.50 369 ASP A C 1
ATOM 2789 O O . ASP A 1 369 ? -7.433 -2.253 8.332 1.00 88.50 369 ASP A O 1
ATOM 2793 N N . ALA A 1 370 ? -6.769 -1.260 10.213 1.00 91.38 370 ALA A N 1
ATOM 2794 C CA . ALA A 1 370 ? -5.343 -1.292 9.874 1.00 91.38 370 ALA A CA 1
ATOM 2795 C C . ALA A 1 370 ? -4.832 -2.731 9.718 1.00 91.38 370 ALA A C 1
ATOM 2797 O O . ALA A 1 370 ? -4.791 -3.478 10.684 1.00 91.38 370 ALA A O 1
ATOM 2798 N N . VAL A 1 371 ? -4.372 -3.137 8.539 1.00 93.44 371 VAL A N 1
ATOM 2799 C CA . VAL A 1 371 ? -3.957 -4.528 8.237 1.00 93.44 371 VAL A CA 1
ATOM 2800 C C . VAL A 1 371 ? -2.480 -4.672 7.905 1.00 93.44 371 VAL A C 1
ATOM 2802 O O . VAL A 1 371 ? -1.990 -5.783 7.766 1.00 93.44 371 VAL A O 1
ATOM 2805 N N . ALA A 1 372 ? -1.757 -3.567 7.773 1.00 93.62 372 ALA A N 1
ATOM 2806 C CA . ALA A 1 372 ? -0.312 -3.571 7.612 1.00 93.62 372 ALA A CA 1
ATOM 2807 C C . ALA A 1 372 ? 0.286 -2.314 8.243 1.00 93.62 372 ALA A C 1
ATOM 2809 O O . ALA A 1 372 ? -0.421 -1.340 8.517 1.00 93.62 372 ALA A O 1
ATOM 2810 N N . THR A 1 373 ? 1.604 -2.321 8.427 1.00 92.75 373 THR A N 1
ATOM 2811 C CA . THR A 1 373 ? 2.356 -1.098 8.708 1.00 92.75 373 THR A CA 1
ATOM 2812 C C . THR A 1 373 ? 3.545 -0.966 7.778 1.00 92.75 373 THR A C 1
ATOM 2814 O O . THR A 1 373 ? 4.000 -1.937 7.173 1.00 92.75 373 THR A O 1
ATOM 2817 N N . THR A 1 374 ? 4.060 0.251 7.681 1.00 91.25 374 THR A N 1
ATOM 2818 C CA . THR A 1 374 ? 5.275 0.557 6.929 1.00 91.25 374 THR A CA 1
ATOM 2819 C C . THR A 1 374 ? 6.325 1.149 7.854 1.00 91.25 374 THR A C 1
ATOM 2821 O O . THR A 1 374 ? 6.041 2.021 8.679 1.00 91.25 374 THR A O 1
ATOM 2824 N N . ASP A 1 375 ? 7.556 0.668 7.706 1.00 90.62 375 ASP A N 1
ATOM 2825 C CA . ASP A 1 375 ? 8.734 1.205 8.370 1.00 90.62 375 ASP A CA 1
ATOM 2826 C C . ASP A 1 375 ? 9.599 2.069 7.427 1.00 90.62 375 ASP A C 1
ATOM 2828 O O . ASP A 1 375 ? 10.759 2.381 7.729 1.00 90.62 375 ASP A O 1
ATOM 2832 N N . TRP A 1 376 ? 9.019 2.519 6.312 1.00 92.00 376 TRP A N 1
ATOM 2833 C CA . TRP A 1 376 ? 9.663 3.385 5.329 1.00 92.00 376 TRP A CA 1
ATOM 2834 C C . TRP A 1 376 ? 9.124 4.818 5.427 1.00 92.00 376 TRP A C 1
ATOM 2836 O O . TRP A 1 376 ? 7.927 5.023 5.605 1.00 92.00 376 TRP A O 1
ATOM 2846 N N . GLY A 1 377 ? 9.996 5.827 5.385 1.00 93.06 377 GLY A N 1
ATOM 2847 C CA . GLY A 1 377 ? 9.564 7.235 5.330 1.00 93.06 377 GLY A CA 1
ATOM 2848 C C . GLY A 1 377 ? 9.046 7.611 3.940 1.00 93.06 377 GLY A C 1
ATOM 2849 O O . GLY A 1 377 ? 9.267 6.864 2.994 1.00 93.06 377 GLY A O 1
ATOM 2850 N N . ILE A 1 378 ? 8.381 8.759 3.801 1.00 95.62 378 ILE A N 1
ATOM 2851 C CA . ILE A 1 378 ? 7.947 9.262 2.487 1.00 95.62 378 ILE A CA 1
ATOM 2852 C C . ILE A 1 378 ? 9.181 9.653 1.655 1.00 95.62 378 ILE A C 1
ATOM 2854 O O . ILE A 1 378 ? 9.825 10.660 1.963 1.00 95.62 378 ILE A O 1
ATOM 2858 N N . ASP A 1 379 ? 9.503 8.873 0.614 1.00 93.06 379 ASP A N 1
ATOM 2859 C CA . ASP A 1 379 ? 10.657 9.065 -0.275 1.00 93.06 379 ASP A CA 1
ATOM 2860 C C . ASP A 1 379 ? 10.288 9.617 -1.670 1.00 93.06 379 ASP A C 1
ATOM 2862 O O . ASP A 1 379 ? 10.095 8.897 -2.646 1.00 93.06 379 ASP A O 1
ATOM 2866 N N . LEU A 1 380 ? 10.227 10.943 -1.816 1.00 94.38 380 LEU A N 1
ATOM 2867 C CA . LEU A 1 380 ? 9.882 11.548 -3.111 1.00 94.38 380 LEU A CA 1
ATOM 2868 C C . LEU A 1 380 ? 11.125 11.806 -3.958 1.00 94.38 380 LEU A C 1
ATOM 2870 O O . LEU A 1 380 ? 12.058 12.488 -3.521 1.00 94.38 380 LEU A O 1
ATOM 2874 N N . HIS A 1 381 ? 11.125 11.257 -5.172 1.00 93.50 381 HIS A N 1
ATOM 2875 C CA . HIS A 1 381 ? 12.213 11.392 -6.134 1.00 93.50 381 HIS A CA 1
ATOM 2876 C C . HIS A 1 381 ? 12.061 12.675 -6.960 1.00 93.50 381 HIS A C 1
ATOM 2878 O O . HIS A 1 381 ? 10.953 13.118 -7.250 1.00 93.50 381 HIS A O 1
ATOM 2884 N N . MET A 1 382 ? 13.186 13.271 -7.346 1.00 90.69 382 MET A N 1
ATOM 2885 C CA . MET A 1 382 ? 13.257 14.529 -8.089 1.00 90.69 382 MET A CA 1
ATOM 2886 C C . MET A 1 382 ? 14.343 14.449 -9.162 1.00 90.69 382 MET A C 1
ATOM 2888 O O . MET A 1 382 ? 15.391 13.835 -8.944 1.00 90.69 382 MET A O 1
ATOM 2892 N N . GLU A 1 383 ? 14.107 15.088 -10.308 1.00 88.62 383 GLU A N 1
ATOM 2893 C CA . GLU A 1 383 ? 15.108 15.205 -11.372 1.00 88.62 383 GLU A CA 1
ATOM 2894 C C . GLU A 1 383 ? 16.330 16.007 -10.897 1.00 88.62 383 GLU A C 1
ATOM 2896 O O . GLU A 1 383 ? 16.235 16.921 -10.073 1.00 88.62 383 GLU A O 1
ATOM 2901 N N . THR A 1 384 ? 17.497 15.664 -11.438 1.00 89.69 384 THR A N 1
ATOM 2902 C CA . THR A 1 384 ? 18.718 16.464 -11.291 1.00 89.69 384 THR A CA 1
ATOM 2903 C C . THR A 1 384 ? 18.999 17.238 -12.582 1.00 89.69 384 THR A C 1
ATOM 2905 O O . THR A 1 384 ? 18.276 17.120 -13.567 1.00 89.69 384 THR A O 1
ATOM 2908 N N . GLY A 1 385 ? 20.099 17.998 -12.628 1.00 87.88 385 GLY A N 1
ATOM 2909 C CA . GLY A 1 385 ? 20.582 18.590 -13.884 1.00 87.88 385 GLY A CA 1
ATOM 2910 C C . GLY A 1 385 ? 21.054 17.565 -14.932 1.00 87.88 385 GLY A C 1
ATOM 2911 O O . GLY A 1 385 ? 21.448 17.957 -16.027 1.00 87.88 385 GLY A O 1
ATOM 2912 N N . ILE A 1 386 ? 21.045 16.267 -14.608 1.00 91.75 386 ILE A N 1
ATOM 2913 C CA . ILE A 1 386 ? 21.439 15.164 -15.486 1.00 91.75 386 ILE A CA 1
ATOM 2914 C C . ILE A 1 386 ? 20.193 14.327 -15.792 1.00 91.75 386 ILE A C 1
ATOM 2916 O O . ILE A 1 386 ? 19.586 13.755 -14.892 1.00 91.75 386 ILE A O 1
ATOM 2920 N N . SER A 1 387 ? 19.842 14.209 -17.075 1.00 90.31 387 SER A N 1
ATOM 2921 C CA . SER A 1 387 ? 18.567 13.623 -17.534 1.00 90.31 387 SER A CA 1
ATOM 2922 C C . SER A 1 387 ? 18.341 12.144 -17.199 1.00 90.31 387 SER A C 1
ATOM 2924 O O . SER A 1 387 ? 17.249 11.648 -17.409 1.00 90.31 387 SER A O 1
ATOM 2926 N N . TYR A 1 388 ? 19.350 11.421 -16.722 1.00 93.56 388 TYR A N 1
ATOM 2927 C CA . TYR A 1 388 ? 19.258 10.008 -16.332 1.00 93.56 388 TYR A CA 1
ATOM 2928 C C . TYR A 1 388 ? 19.585 9.796 -14.846 1.00 93.56 388 TYR A C 1
ATOM 2930 O O . TYR A 1 388 ? 19.858 8.669 -14.429 1.00 93.56 388 TYR A O 1
ATOM 2938 N N . ARG A 1 389 ? 19.635 10.879 -14.055 1.00 94.62 389 ARG A N 1
ATOM 2939 C CA . ARG A 1 389 ? 19.908 10.834 -12.618 1.00 94.62 389 ARG A CA 1
ATOM 2940 C C . ARG A 1 389 ? 18.803 11.519 -11.835 1.00 94.62 389 ARG A C 1
ATOM 2942 O O . ARG A 1 389 ? 18.433 12.659 -12.134 1.00 94.62 389 ARG A O 1
ATOM 2949 N N . SER A 1 390 ? 18.375 10.862 -10.769 1.00 94.62 390 SER A N 1
ATOM 2950 C CA . SER A 1 390 ? 17.463 11.418 -9.780 1.00 94.62 390 SER A CA 1
ATOM 2951 C C . SER A 1 390 ? 18.146 11.615 -8.429 1.00 94.62 390 SER A C 1
ATOM 2953 O O . SER A 1 390 ? 19.211 11.075 -8.138 1.00 94.62 390 SER A O 1
ATOM 2955 N N . THR A 1 391 ? 17.527 12.436 -7.593 1.00 93.81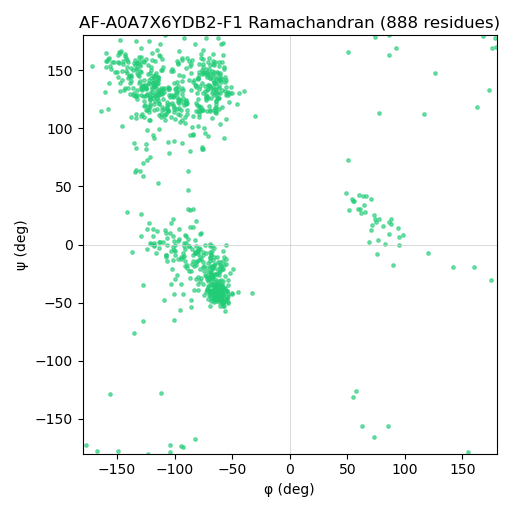 391 THR A N 1
ATOM 2956 C CA . THR A 1 391 ? 17.773 12.483 -6.151 1.00 93.81 391 THR A CA 1
ATOM 2957 C C . THR A 1 391 ? 16.456 12.227 -5.425 1.00 93.81 391 THR A C 1
ATOM 2959 O O . THR A 1 391 ? 15.408 12.135 -6.061 1.00 93.81 391 THR A O 1
ATOM 2962 N N . TYR A 1 392 ? 16.479 12.124 -4.101 1.00 91.75 392 TYR A N 1
ATOM 2963 C CA . TYR A 1 392 ? 15.268 11.973 -3.301 1.00 91.75 392 TYR A CA 1
ATOM 2964 C C . TYR A 1 392 ? 15.294 12.876 -2.074 1.00 91.75 392 TYR A C 1
ATOM 2966 O O . TYR A 1 392 ? 16.354 13.261 -1.576 1.00 91.75 392 TYR A O 1
ATOM 2974 N N . LYS A 1 393 ? 14.103 13.185 -1.564 1.00 92.25 393 LYS A N 1
ATOM 2975 C CA . LYS A 1 393 ? 13.921 13.799 -0.253 1.00 92.25 393 LYS A CA 1
ATOM 2976 C C . LYS A 1 393 ? 13.042 12.904 0.606 1.00 92.25 393 LYS A C 1
ATOM 2978 O O . LYS A 1 393 ? 11.951 12.519 0.195 1.00 92.25 393 LYS A O 1
ATOM 2983 N N . ASN A 1 394 ? 13.548 12.583 1.793 1.00 91.38 394 ASN A N 1
ATOM 2984 C CA . ASN A 1 394 ? 12.823 11.821 2.798 1.00 91.38 394 ASN A CA 1
ATOM 2985 C C . ASN A 1 394 ? 12.156 12.786 3.785 1.00 91.38 394 ASN A C 1
ATOM 2987 O O . ASN A 1 394 ? 12.835 13.629 4.375 1.00 91.38 394 ASN A O 1
ATOM 2991 N N . TYR A 1 395 ? 10.843 12.662 3.951 1.00 87.50 395 TYR A N 1
ATOM 2992 C CA . TYR A 1 395 ? 10.044 13.503 4.848 1.00 87.50 395 TYR A CA 1
ATOM 2993 C C . TYR A 1 395 ? 9.698 12.814 6.174 1.00 87.50 395 TYR A C 1
ATOM 2995 O O . TYR A 1 395 ? 8.951 13.357 6.982 1.00 87.50 395 TYR A O 1
ATOM 3003 N N . GLY A 1 396 ? 10.274 11.636 6.420 1.00 89.06 396 GLY A N 1
ATOM 3004 C CA . GLY A 1 396 ? 9.995 10.826 7.595 1.00 89.06 396 GLY A CA 1
ATOM 3005 C C . GLY A 1 396 ? 8.626 10.153 7.526 1.00 89.06 396 GLY A C 1
ATOM 3006 O O . GLY A 1 396 ? 8.018 10.025 6.462 1.00 89.06 396 GLY A O 1
ATOM 3007 N N . ARG A 1 397 ? 8.192 9.662 8.683 1.00 87.12 397 ARG A N 1
ATOM 3008 C CA . ARG A 1 397 ? 6.852 9.143 8.975 1.00 87.12 397 ARG A CA 1
ATOM 3009 C C . ARG A 1 397 ? 6.646 9.168 10.488 1.00 87.12 397 ARG A C 1
ATOM 3011 O O . ARG A 1 397 ? 7.633 9.206 11.231 1.00 87.12 397 ARG A O 1
ATOM 3018 N N . ALA A 1 398 ? 5.408 9.032 10.936 1.00 76.31 398 ALA A N 1
ATOM 3019 C CA . ALA A 1 398 ? 5.157 8.582 12.295 1.00 76.31 398 ALA A CA 1
ATOM 3020 C C . ALA A 1 398 ? 5.547 7.106 12.461 1.00 76.31 398 ALA A C 1
ATOM 3022 O O . ALA A 1 398 ? 5.568 6.318 11.511 1.00 76.31 398 ALA A O 1
ATOM 3023 N N . SER A 1 399 ? 5.866 6.718 13.691 1.00 81.81 399 SER A N 1
ATOM 3024 C CA . SER A 1 399 ? 6.104 5.324 14.047 1.00 81.81 399 SER A CA 1
ATOM 3025 C C . SER A 1 399 ? 5.249 4.989 15.263 1.00 81.81 399 SER A C 1
ATOM 3027 O O . SER A 1 399 ? 5.546 5.504 16.342 1.00 81.81 399 SER A O 1
ATOM 3029 N N . PRO A 1 400 ? 4.231 4.124 15.129 1.00 82.75 400 PRO A N 1
ATOM 3030 C CA . PRO A 1 400 ? 3.843 3.338 13.942 1.00 82.75 400 PRO A CA 1
ATOM 3031 C C . PRO A 1 400 ? 3.139 4.142 12.825 1.00 82.75 400 PRO A C 1
ATOM 3033 O O . PRO A 1 400 ? 2.589 5.208 13.070 1.00 82.75 400 PRO A O 1
ATOM 3036 N N . CYS A 1 401 ? 3.145 3.597 11.600 1.00 87.44 401 CYS A N 1
ATOM 3037 C CA . CYS A 1 401 ? 2.390 4.098 10.442 1.00 87.44 401 CYS A CA 1
ATOM 3038 C C . CYS A 1 401 ? 1.527 2.968 9.872 1.00 87.44 401 CYS A C 1
ATOM 3040 O O . CYS A 1 401 ? 2.066 1.945 9.444 1.00 87.44 401 CYS A O 1
ATOM 3042 N N . TYR A 1 402 ? 0.210 3.154 9.851 1.00 91.19 402 TYR A N 1
ATOM 3043 C CA . TYR A 1 402 ? -0.765 2.105 9.549 1.00 91.19 402 TYR A CA 1
ATOM 3044 C C . TYR A 1 402 ? -1.308 2.199 8.120 1.00 91.19 402 TYR A C 1
ATOM 3046 O O . TYR A 1 402 ? -1.381 3.282 7.544 1.00 91.19 402 TYR A O 1
ATOM 3054 N N . ILE A 1 403 ? -1.700 1.057 7.552 1.00 95.50 403 ILE A N 1
ATOM 3055 C CA . ILE A 1 403 ? -2.366 0.971 6.247 1.00 95.50 403 ILE A CA 1
ATOM 3056 C C . ILE A 1 403 ? -3.718 0.267 6.441 1.00 95.50 403 ILE A C 1
ATOM 3058 O O . ILE A 1 403 ? -3.720 -0.906 6.839 1.00 95.50 403 ILE A O 1
ATOM 3062 N N . PRO A 1 404 ? -4.852 0.945 6.183 1.00 94.75 404 PRO A N 1
ATOM 3063 C CA . PRO A 1 404 ? -6.181 0.367 6.354 1.00 94.75 404 PRO A CA 1
ATOM 3064 C C . PRO A 1 404 ? -6.545 -0.609 5.231 1.00 94.75 404 PRO A C 1
ATOM 3066 O O . PRO A 1 404 ? -6.116 -0.471 4.081 1.00 94.75 404 PRO A O 1
ATOM 3069 N N . TYR A 1 405 ? -7.367 -1.602 5.565 1.00 97.69 405 TYR A N 1
ATOM 3070 C CA . TYR A 1 405 ? -7.853 -2.630 4.647 1.00 97.69 405 TYR A CA 1
ATOM 3071 C C . TYR A 1 405 ? -8.652 -2.051 3.477 1.00 97.69 405 TYR A C 1
ATOM 3073 O O . TYR A 1 405 ? -8.522 -2.523 2.347 1.00 97.69 405 TYR A O 1
ATOM 3081 N N . ARG A 1 406 ? -9.412 -0.979 3.713 1.00 96.88 406 ARG A N 1
ATOM 3082 C CA . ARG A 1 406 ? -10.158 -0.240 2.679 1.00 96.88 406 ARG A CA 1
ATOM 3083 C C . ARG A 1 406 ? -9.327 0.268 1.502 1.00 96.88 406 ARG A C 1
ATOM 3085 O O . ARG A 1 406 ? -9.895 0.594 0.458 1.00 96.88 406 ARG A O 1
ATOM 3092 N N . CYS A 1 407 ? -8.001 0.323 1.629 1.00 98.19 407 CYS A N 1
ATOM 3093 C CA . CYS A 1 407 ? -7.125 0.666 0.513 1.00 98.19 407 CYS A CA 1
ATOM 3094 C C . CYS A 1 407 ? -6.906 -0.492 -0.483 1.00 98.19 407 CYS A C 1
ATOM 3096 O O . CYS A 1 407 ? -6.315 -0.279 -1.546 1.00 98.19 407 CYS A O 1
ATOM 3098 N N . LEU A 1 408 ? -7.324 -1.717 -0.133 1.00 98.69 408 LEU A N 1
ATOM 3099 C CA . LEU A 1 408 ? -6.930 -2.971 -0.792 1.00 98.69 408 LEU A CA 1
ATOM 3100 C C . LEU A 1 408 ? -8.031 -3.608 -1.646 1.00 98.69 408 LEU A C 1
ATOM 3102 O O . LEU A 1 408 ? -7.881 -4.738 -2.110 1.00 98.69 408 LEU A O 1
ATOM 3106 N N . PHE A 1 409 ? -9.134 -2.906 -1.884 1.00 98.56 409 PHE A N 1
ATOM 3107 C CA . PHE A 1 409 ? -10.178 -3.335 -2.810 1.00 98.56 409 PHE A CA 1
ATOM 3108 C C . PHE A 1 409 ? -10.726 -2.147 -3.590 1.00 98.56 409 PHE A C 1
ATOM 3110 O O . PHE A 1 409 ? -10.662 -1.011 -3.127 1.00 98.56 409 PHE A O 1
ATOM 3117 N N . SER A 1 410 ? -11.235 -2.401 -4.795 1.00 98.06 410 SER A N 1
ATOM 3118 C CA . SER A 1 410 ? -11.831 -1.354 -5.625 1.00 98.06 410 SER A CA 1
ATOM 3119 C C . SER A 1 410 ? -13.166 -0.907 -5.039 1.00 98.06 410 SER A C 1
ATOM 3121 O O . SER A 1 410 ? -14.014 -1.741 -4.732 1.00 98.06 410 SER A O 1
ATOM 3123 N N . ARG A 1 411 ? -13.395 0.407 -4.958 1.00 94.50 411 ARG A N 1
ATOM 3124 C CA . ARG A 1 411 ? -14.721 0.938 -4.604 1.00 94.50 411 ARG A CA 1
ATOM 3125 C C . ARG A 1 411 ? -15.760 0.692 -5.702 1.00 94.50 411 ARG A C 1
ATOM 3127 O O . ARG A 1 411 ? -16.951 0.641 -5.424 1.00 94.50 411 ARG A O 1
ATOM 3134 N N . ASP A 1 412 ? -15.311 0.542 -6.945 1.00 95.75 412 ASP A N 1
ATOM 3135 C CA . ASP A 1 412 ? -16.191 0.523 -8.110 1.00 95.75 412 ASP A CA 1
ATOM 3136 C C . ASP A 1 412 ? -16.452 -0.882 -8.667 1.00 95.75 412 ASP A C 1
ATOM 3138 O O . ASP A 1 412 ? -17.400 -1.063 -9.431 1.00 95.75 412 ASP A O 1
ATOM 3142 N N . ILE A 1 413 ? -15.588 -1.858 -8.367 1.00 98.25 413 ILE A N 1
ATOM 3143 C CA . ILE A 1 413 ? -15.647 -3.216 -8.923 1.00 98.25 413 ILE A CA 1
ATOM 3144 C C . ILE A 1 413 ? -15.764 -4.225 -7.782 1.00 98.25 413 ILE A C 1
ATOM 3146 O O . ILE A 1 413 ? -14.793 -4.515 -7.084 1.00 98.25 413 ILE A O 1
ATOM 3150 N N . ALA A 1 414 ? -16.959 -4.793 -7.637 1.00 96.69 414 ALA A N 1
ATOM 3151 C CA . ALA A 1 414 ? -17.396 -5.525 -6.448 1.00 96.69 414 ALA A CA 1
ATOM 3152 C C . ALA A 1 414 ? -16.638 -6.833 -6.159 1.00 96.69 414 ALA A C 1
ATOM 3154 O O . ALA A 1 414 ? -16.806 -7.423 -5.104 1.00 96.69 414 ALA A O 1
ATOM 3155 N N . ASN A 1 415 ? -15.809 -7.331 -7.076 1.00 98.44 415 ASN A N 1
ATOM 3156 C CA . ASN A 1 415 ? -15.015 -8.546 -6.872 1.00 98.44 415 ASN A CA 1
ATOM 3157 C C . ASN A 1 415 ? -13.525 -8.369 -7.184 1.00 98.44 415 ASN A C 1
ATOM 3159 O O . ASN A 1 415 ? -12.853 -9.342 -7.539 1.00 98.44 415 ASN A O 1
ATOM 3163 N N . LEU A 1 416 ? -13.021 -7.136 -7.065 1.00 98.81 416 LEU A N 1
ATOM 3164 C CA . LEU A 1 416 ? -11.633 -6.794 -7.347 1.00 98.81 416 LEU A CA 1
ATOM 3165 C C . LEU A 1 416 ? -10.882 -6.330 -6.093 1.00 98.81 416 LEU A C 1
ATOM 3167 O O . LEU A 1 416 ? -11.148 -5.259 -5.546 1.00 98.81 416 LEU A O 1
ATOM 3171 N N . PHE A 1 417 ? -9.871 -7.103 -5.713 1.00 98.94 417 PHE A N 1
ATOM 3172 C CA . PHE A 1 417 ? -8.837 -6.698 -4.767 1.00 98.94 417 PHE A CA 1
ATOM 3173 C C . PHE A 1 417 ? -7.668 -5.987 -5.459 1.00 98.94 417 PHE A C 1
ATOM 3175 O O . PHE A 1 417 ? -7.402 -6.205 -6.643 1.00 98.94 417 PHE A O 1
ATOM 3182 N N . LEU A 1 418 ? -6.924 -5.196 -4.687 1.00 98.69 418 LEU A N 1
ATOM 3183 C CA . LEU A 1 418 ? -5.743 -4.441 -5.097 1.00 98.69 418 LEU A CA 1
ATOM 3184 C C . LEU A 1 418 ? -4.548 -4.868 -4.232 1.00 98.69 418 LEU A C 1
ATOM 3186 O O . LEU A 1 418 ? -4.528 -4.628 -3.027 1.00 98.69 418 LEU A O 1
ATOM 3190 N N . ALA A 1 419 ? -3.540 -5.496 -4.840 1.00 94.81 419 ALA A N 1
ATOM 3191 C CA . ALA A 1 419 ? -2.363 -6.031 -4.148 1.00 94.81 419 ALA A CA 1
ATOM 3192 C C . ALA A 1 419 ? -1.057 -5.675 -4.879 1.00 94.81 419 ALA A C 1
ATOM 3194 O O . ALA A 1 419 ? -0.307 -6.532 -5.351 1.00 94.81 419 ALA A O 1
ATOM 3195 N N . GLY A 1 420 ? -0.765 -4.381 -4.986 1.00 94.31 420 GLY A N 1
ATOM 3196 C CA . GLY A 1 420 ? 0.459 -3.873 -5.602 1.00 94.31 420 GLY A CA 1
ATOM 3197 C C . GLY A 1 420 ? 0.658 -2.390 -5.318 1.00 94.31 420 GLY A C 1
ATOM 3198 O O . GLY A 1 420 ? -0.172 -1.770 -4.671 1.00 94.31 420 GLY A O 1
ATOM 3199 N N . ARG A 1 421 ? 1.721 -1.787 -5.860 1.00 94.88 421 ARG A N 1
ATOM 3200 C CA . ARG A 1 421 ? 2.003 -0.339 -5.721 1.00 94.88 421 ARG A CA 1
ATOM 3201 C C . ARG A 1 421 ? 0.889 0.595 -6.235 1.00 94.88 421 ARG A C 1
ATOM 3203 O O . ARG A 1 421 ? 0.917 1.777 -5.943 1.00 94.88 421 ARG A O 1
ATOM 3210 N N . HIS A 1 422 ? -0.065 0.067 -7.000 1.00 96.88 422 HIS A N 1
ATOM 3211 C CA . HIS A 1 422 ? -1.213 0.791 -7.554 1.00 96.88 422 HIS A CA 1
ATOM 3212 C C . HIS A 1 422 ? -2.455 0.750 -6.643 1.00 96.88 422 HIS A C 1
ATOM 3214 O O . HIS A 1 422 ? -3.538 1.125 -7.092 1.00 96.88 422 HIS A O 1
ATOM 3220 N N . PHE A 1 423 ? -2.337 0.227 -5.416 1.00 98.25 423 PHE A N 1
ATOM 3221 C CA . PHE A 1 423 ? -3.423 0.237 -4.433 1.00 98.25 423 PHE A CA 1
ATOM 3222 C C . PHE A 1 423 ? -3.897 1.674 -4.131 1.00 98.25 423 PHE A C 1
ATOM 3224 O O . PHE A 1 423 ? -3.318 2.645 -4.620 1.00 98.25 423 PHE A O 1
ATOM 3231 N N . SER A 1 424 ? -4.965 1.826 -3.351 1.00 98.38 424 SER A N 1
ATOM 3232 C CA . SER A 1 424 ? -5.587 3.136 -3.140 1.00 98.38 424 SER A CA 1
ATOM 3233 C C . SER A 1 424 ? -4.761 4.038 -2.215 1.00 98.38 424 SER A C 1
ATOM 3235 O O . SER A 1 424 ? -4.782 3.905 -0.990 1.00 98.38 424 SER A O 1
ATOM 3237 N N . VAL A 1 425 ? -4.004 4.958 -2.813 1.00 98.31 425 VAL A N 1
ATOM 3238 C CA . VAL A 1 425 ? -3.046 5.845 -2.136 1.00 98.31 425 VAL A CA 1
ATOM 3239 C C . VAL A 1 425 ? -2.816 7.110 -2.975 1.00 98.31 425 VAL A C 1
ATOM 3241 O O . VAL A 1 425 ? -3.000 7.085 -4.195 1.00 98.31 425 VAL A O 1
ATOM 3244 N N . THR A 1 426 ? -2.440 8.230 -2.358 1.00 98.50 426 THR A N 1
ATOM 3245 C CA . THR A 1 426 ? -2.023 9.447 -3.087 1.00 98.50 426 THR A CA 1
ATOM 3246 C C . THR A 1 426 ? -0.596 9.306 -3.624 1.00 98.50 426 THR A C 1
ATOM 3248 O O . THR A 1 426 ? 0.163 8.440 -3.184 1.00 98.50 426 THR A O 1
ATOM 3251 N N . HIS A 1 427 ? -0.192 10.166 -4.564 1.00 97.50 427 HIS A N 1
ATOM 3252 C CA . HIS A 1 427 ? 1.197 10.216 -5.038 1.00 97.50 427 HIS A CA 1
ATOM 3253 C C . HIS A 1 427 ? 2.187 10.408 -3.886 1.00 97.50 427 HIS A C 1
ATOM 3255 O O . HIS A 1 427 ? 3.189 9.699 -3.784 1.00 97.50 427 HIS A O 1
ATOM 3261 N N . VAL A 1 428 ? 1.893 11.364 -3.001 1.00 97.88 428 VAL A N 1
ATOM 3262 C CA . VAL A 1 428 ? 2.789 11.715 -1.899 1.00 97.88 428 VAL A CA 1
ATOM 3263 C C . VAL A 1 428 ? 2.907 10.550 -0.922 1.00 97.88 428 VAL A C 1
ATOM 3265 O O . VAL A 1 428 ? 4.016 10.141 -0.577 1.00 97.88 428 VAL A O 1
ATOM 3268 N N . ALA A 1 429 ? 1.776 9.984 -0.501 1.00 97.69 429 ALA A N 1
ATOM 3269 C CA . ALA A 1 429 ? 1.759 8.884 0.450 1.00 97.69 429 ALA A CA 1
ATOM 3270 C C . ALA A 1 429 ? 2.427 7.625 -0.105 1.00 97.69 429 ALA A C 1
ATOM 3272 O O . ALA A 1 429 ? 3.105 6.932 0.652 1.00 97.69 429 ALA A O 1
ATOM 3273 N N . LEU A 1 430 ? 2.302 7.356 -1.416 1.00 97.38 430 LEU A N 1
ATOM 3274 C CA . LEU A 1 430 ? 2.891 6.192 -2.089 1.00 97.38 430 LEU A CA 1
ATOM 3275 C C . LEU A 1 430 ? 4.401 6.073 -1.839 1.00 97.38 430 LEU A C 1
ATOM 3277 O O . LEU A 1 430 ? 4.913 4.953 -1.758 1.00 97.38 430 LEU A O 1
ATOM 3281 N N . GLY A 1 431 ? 5.099 7.199 -1.654 1.00 95.31 431 GLY A N 1
ATOM 3282 C CA . GLY A 1 431 ? 6.518 7.251 -1.294 1.00 95.31 431 GLY A CA 1
ATOM 3283 C C . GLY A 1 431 ? 6.885 6.503 -0.005 1.00 95.31 431 GLY A C 1
ATOM 3284 O O . GLY A 1 431 ? 8.057 6.318 0.275 1.00 95.31 431 GLY A O 1
ATOM 3285 N N . SER A 1 432 ? 5.930 6.049 0.805 1.00 95.50 432 SER A N 1
ATOM 3286 C CA . SER A 1 432 ? 6.220 5.181 1.950 1.00 95.50 432 SER A CA 1
ATOM 3287 C C . SER A 1 432 ? 5.927 3.694 1.667 1.00 95.50 432 SER A C 1
ATOM 3289 O O . SER A 1 432 ? 6.863 2.893 1.614 1.00 95.50 432 SER A O 1
ATOM 3291 N N . PRO A 1 433 ? 4.675 3.262 1.434 1.00 94.69 433 PRO A N 1
ATOM 3292 C CA . PRO A 1 433 ? 4.311 1.848 1.441 1.00 94.69 433 PRO A CA 1
ATOM 3293 C C . PRO A 1 433 ? 4.658 1.091 0.151 1.00 94.69 433 PRO A C 1
ATOM 3295 O O . PRO A 1 433 ? 4.488 -0.125 0.111 1.00 94.69 433 PRO A O 1
ATOM 3298 N N . ARG A 1 434 ? 5.155 1.759 -0.903 1.00 93.88 434 ARG A N 1
ATOM 3299 C CA . ARG A 1 434 ? 5.495 1.120 -2.194 1.00 93.88 434 ARG A CA 1
ATOM 3300 C C . ARG A 1 434 ? 6.665 0.131 -2.138 1.00 93.88 434 ARG A C 1
ATOM 3302 O O . ARG A 1 434 ? 6.891 -0.592 -3.112 1.00 93.88 434 ARG A O 1
ATOM 3309 N N . VAL A 1 435 ? 7.438 0.124 -1.052 1.00 92.19 435 VAL A N 1
ATOM 3310 C CA . VAL A 1 435 ? 8.531 -0.836 -0.846 1.00 92.19 435 VAL A CA 1
ATOM 3311 C C . VAL A 1 435 ? 7.989 -2.265 -0.750 1.00 92.19 435 VAL A C 1
ATOM 3313 O O . VAL A 1 435 ? 6.883 -2.516 -0.275 1.00 92.19 435 VAL A O 1
ATOM 3316 N N . MET A 1 436 ? 8.738 -3.226 -1.278 1.00 92.56 436 MET A N 1
ATOM 3317 C CA . MET A 1 436 ? 8.189 -4.516 -1.690 1.00 92.56 436 MET A CA 1
ATOM 3318 C C . MET A 1 436 ? 7.801 -5.423 -0.527 1.00 92.56 436 MET A C 1
ATOM 3320 O O . MET A 1 436 ? 6.847 -6.178 -0.697 1.00 92.56 436 MET A O 1
ATOM 3324 N N . ASN A 1 437 ? 8.447 -5.344 0.643 1.00 93.12 437 ASN A N 1
ATOM 3325 C CA . ASN A 1 437 ? 7.984 -6.116 1.804 1.00 93.12 437 ASN A CA 1
ATOM 3326 C C . ASN A 1 437 ? 6.646 -5.583 2.319 1.00 93.12 437 ASN A C 1
ATOM 3328 O O . ASN A 1 437 ? 5.746 -6.374 2.586 1.00 93.12 437 ASN A O 1
ATOM 3332 N N . THR A 1 438 ? 6.469 -4.258 2.366 1.00 94.62 438 THR A N 1
ATOM 3333 C CA . THR A 1 438 ? 5.176 -3.647 2.705 1.00 94.62 438 THR A CA 1
ATOM 3334 C C . THR A 1 438 ? 4.103 -4.062 1.699 1.00 94.62 438 THR A C 1
ATOM 3336 O O . THR A 1 438 ? 3.044 -4.533 2.096 1.00 94.62 438 THR A O 1
ATOM 3339 N N . ILE A 1 439 ? 4.390 -4.009 0.394 1.00 96.19 439 ILE A N 1
ATOM 3340 C CA . ILE A 1 439 ? 3.457 -4.490 -0.639 1.00 96.19 439 ILE A CA 1
ATOM 3341 C C . ILE A 1 439 ? 3.168 -5.997 -0.509 1.00 96.19 439 ILE A C 1
ATOM 3343 O O . ILE A 1 439 ? 2.036 -6.417 -0.747 1.00 96.19 439 ILE A O 1
ATOM 3347 N N . ALA A 1 440 ? 4.142 -6.820 -0.109 1.00 96.31 440 ALA A N 1
ATOM 3348 C CA . ALA A 1 440 ? 3.909 -8.238 0.171 1.00 96.31 440 ALA A CA 1
ATOM 3349 C C . ALA A 1 440 ? 2.956 -8.439 1.355 1.00 96.31 440 ALA A C 1
ATOM 3351 O O . ALA A 1 440 ? 2.095 -9.311 1.273 1.00 96.31 440 ALA A O 1
ATOM 3352 N N . GLN A 1 441 ? 3.055 -7.617 2.411 1.00 95.69 441 GLN A N 1
ATOM 3353 C CA . GLN A 1 441 ? 2.098 -7.639 3.523 1.00 95.69 441 GLN A CA 1
ATOM 3354 C C . GLN A 1 441 ? 0.674 -7.352 3.032 1.00 95.69 441 GLN A C 1
ATOM 3356 O O . GLN A 1 441 ? -0.241 -8.103 3.359 1.00 95.69 441 GLN A O 1
ATOM 3361 N N . LEU A 1 442 ? 0.497 -6.326 2.186 1.00 97.88 442 LEU A N 1
ATOM 3362 C CA . LEU A 1 442 ? -0.805 -6.028 1.572 1.00 97.88 442 LEU A CA 1
ATOM 3363 C C . LEU A 1 442 ? -1.329 -7.228 0.771 1.00 97.88 442 LEU A C 1
ATOM 3365 O O . LEU A 1 442 ? -2.505 -7.576 0.853 1.00 97.88 442 LEU A O 1
ATOM 3369 N N . GLY A 1 443 ? -0.432 -7.893 0.041 1.00 98.44 443 GLY A N 1
ATOM 3370 C CA . GLY A 1 443 ? -0.711 -9.135 -0.667 1.00 98.44 443 GLY A CA 1
ATOM 3371 C C . GLY A 1 443 ? -1.226 -10.247 0.240 1.00 98.44 443 GLY A C 1
ATOM 3372 O O . GLY A 1 443 ? -2.285 -10.804 -0.031 1.00 98.44 443 GLY A O 1
ATOM 3373 N N . VAL A 1 444 ? -0.511 -10.555 1.325 1.00 98.56 444 VAL A N 1
ATOM 3374 C CA . VAL A 1 444 ? -0.915 -11.579 2.307 1.00 98.56 444 VAL A CA 1
ATOM 3375 C C . VAL A 1 444 ? -2.319 -11.297 2.840 1.00 98.56 444 VAL A C 1
ATOM 3377 O O . VAL A 1 444 ? -3.169 -12.190 2.827 1.00 98.56 444 VAL A O 1
ATOM 3380 N N . THR A 1 445 ? -2.595 -10.044 3.208 1.00 98.44 445 THR A N 1
ATOM 3381 C CA . THR A 1 445 ? -3.929 -9.618 3.641 1.00 98.44 445 THR A CA 1
ATOM 3382 C C . THR A 1 445 ? -4.989 -9.885 2.583 1.00 98.44 445 THR A C 1
ATOM 3384 O O . THR A 1 445 ? -6.010 -10.499 2.890 1.00 98.44 445 THR A O 1
ATOM 3387 N N . VAL A 1 446 ? -4.746 -9.483 1.334 1.00 98.75 446 VAL A N 1
ATOM 3388 C CA . VAL A 1 446 ? -5.669 -9.733 0.219 1.00 98.75 446 VAL A CA 1
ATOM 3389 C C . VAL A 1 446 ? -5.902 -11.228 -0.003 1.00 98.75 446 VAL A C 1
ATOM 3391 O O . VAL A 1 446 ? -7.033 -11.632 -0.257 1.00 98.75 446 VAL A O 1
ATOM 3394 N N . GLY A 1 447 ? -4.875 -12.070 0.120 1.00 98.81 447 GLY A N 1
ATOM 3395 C CA . GLY A 1 447 ? -5.018 -13.517 -0.049 1.00 98.81 447 GLY A CA 1
ATOM 3396 C C . GLY A 1 447 ? -5.886 -14.168 1.031 1.00 98.81 447 GLY A C 1
ATOM 3397 O O . GLY A 1 447 ? -6.762 -14.975 0.714 1.00 98.81 447 GLY A O 1
ATOM 3398 N N . PHE A 1 448 ? -5.706 -13.787 2.300 1.00 98.88 448 PHE A N 1
ATOM 3399 C CA . PHE A 1 448 ? -6.570 -14.260 3.388 1.00 98.88 448 PHE A CA 1
ATOM 3400 C C . PHE A 1 448 ? -7.995 -13.711 3.287 1.00 98.88 448 PHE A C 1
ATOM 3402 O O . PHE A 1 448 ? -8.949 -14.465 3.486 1.00 98.88 448 PHE A O 1
ATOM 3409 N N . ALA A 1 449 ? -8.144 -12.439 2.918 1.00 98.81 449 ALA A N 1
ATOM 3410 C CA . ALA A 1 449 ? -9.432 -11.819 2.633 1.00 98.81 449 ALA A CA 1
ATOM 3411 C C . ALA A 1 449 ? -10.174 -12.561 1.511 1.00 98.81 449 ALA A C 1
ATOM 3413 O O . ALA A 1 449 ? -11.312 -12.985 1.695 1.00 98.81 449 ALA A O 1
ATOM 3414 N N . ALA A 1 450 ? -9.509 -12.819 0.383 1.00 98.81 450 ALA A N 1
ATOM 3415 C CA . ALA A 1 450 ? -10.080 -13.570 -0.729 1.00 98.81 450 ALA A CA 1
ATOM 3416 C C . ALA A 1 450 ? -10.518 -14.981 -0.314 1.00 98.81 450 ALA A C 1
ATOM 3418 O O . ALA A 1 450 ? -11.552 -15.466 -0.776 1.00 98.81 450 ALA A O 1
ATOM 3419 N N . ALA A 1 451 ? -9.777 -15.630 0.588 1.00 98.69 451 ALA A N 1
ATOM 3420 C CA . ALA A 1 451 ? -10.167 -16.928 1.116 1.00 98.69 451 ALA A CA 1
ATOM 3421 C C . ALA A 1 451 ? -11.450 -16.869 1.954 1.00 98.69 451 ALA A C 1
ATOM 3423 O O . ALA A 1 451 ? -12.324 -17.715 1.777 1.00 98.69 451 ALA A O 1
ATOM 3424 N N . ILE A 1 452 ? -11.589 -15.863 2.822 1.00 98.31 452 ILE A N 1
ATOM 3425 C CA . ILE A 1 452 ? -12.815 -15.631 3.600 1.00 98.31 452 ILE A CA 1
ATOM 3426 C C . ILE A 1 452 ? -13.992 -15.349 2.658 1.00 98.31 452 ILE A C 1
ATOM 3428 O O . ILE A 1 452 ? -15.015 -16.029 2.747 1.00 98.31 452 ILE A O 1
ATOM 3432 N N . CYS A 1 453 ? -13.813 -14.435 1.698 1.00 98.38 453 CYS A N 1
ATOM 3433 C CA . CYS A 1 453 ? -14.805 -14.118 0.670 1.00 98.38 453 CYS A CA 1
ATOM 3434 C C . CYS A 1 453 ? -15.268 -15.363 -0.093 1.00 98.38 453 CYS A C 1
ATOM 3436 O O . CYS A 1 453 ? -16.463 -15.639 -0.172 1.00 98.38 453 CYS A O 1
ATOM 3438 N N . SER A 1 454 ? -14.329 -16.168 -0.596 1.00 97.38 454 SER A N 1
ATOM 3439 C CA . SER A 1 454 ? -14.650 -17.373 -1.365 1.00 97.38 454 SER A CA 1
ATOM 3440 C C . SER A 1 454 ? -15.350 -18.450 -0.532 1.00 97.38 454 SER A C 1
ATOM 3442 O O . SER A 1 454 ? -16.161 -19.193 -1.079 1.00 97.38 454 SER A O 1
ATOM 3444 N N . GLN A 1 455 ? -15.022 -18.580 0.755 1.00 94.00 455 GLN A N 1
ATOM 3445 C CA . GLN A 1 455 ? -15.569 -19.623 1.632 1.00 94.00 455 GLN A CA 1
ATOM 3446 C C . GLN A 1 455 ? -16.953 -19.265 2.183 1.00 94.00 455 GLN A C 1
ATOM 3448 O O . GLN A 1 455 ? -17.742 -20.166 2.462 1.00 94.00 455 GLN A O 1
ATOM 3453 N N . GLN A 1 456 ? -17.239 -17.972 2.350 1.00 92.62 456 GLN A N 1
ATOM 3454 C CA . GLN A 1 456 ? -18.454 -17.481 3.011 1.00 92.62 456 GLN A CA 1
ATOM 3455 C C . GLN A 1 456 ? -19.402 -16.730 2.063 1.00 92.62 456 GLN A C 1
ATOM 3457 O O . GLN A 1 456 ? -20.502 -16.368 2.463 1.00 92.62 456 GLN A O 1
ATOM 3462 N N . GLY A 1 457 ? -19.017 -16.540 0.796 1.00 92.81 457 GLY A N 1
ATOM 3463 C CA . GLY A 1 457 ? -19.837 -15.849 -0.202 1.00 92.81 457 GLY A CA 1
ATOM 3464 C C . GLY A 1 457 ? -19.823 -14.324 -0.076 1.00 92.81 457 GLY A C 1
ATOM 3465 O O . GLY A 1 457 ? -20.744 -13.682 -0.571 1.00 92.81 457 GLY A O 1
ATOM 3466 N N . TYR A 1 458 ? -18.798 -13.757 0.565 1.00 95.88 458 TYR A N 1
ATOM 3467 C CA . TYR A 1 458 ? -18.637 -12.310 0.720 1.00 95.88 458 TYR A CA 1
ATOM 3468 C C . TYR A 1 458 ? -17.937 -11.659 -0.472 1.00 95.88 458 TYR A C 1
ATOM 3470 O O . TYR A 1 458 ? -17.129 -12.279 -1.171 1.00 95.88 458 TYR A O 1
ATOM 3478 N N . GLU A 1 459 ? -18.202 -10.373 -0.662 1.00 95.69 459 GLU A N 1
ATOM 3479 C CA . GLU A 1 459 ? -17.421 -9.486 -1.514 1.00 95.69 459 GLU A CA 1
ATOM 3480 C C . GLU A 1 459 ? -16.272 -8.836 -0.712 1.00 95.69 459 GLU A C 1
ATOM 3482 O O . GLU A 1 459 ? -16.316 -8.802 0.519 1.00 95.69 459 GLU A O 1
ATOM 3487 N N . PRO A 1 460 ? -15.221 -8.307 -1.370 1.00 98.06 460 PRO A N 1
ATOM 3488 C CA . PRO A 1 460 ? -14.109 -7.626 -0.704 1.00 98.06 460 PRO A CA 1
ATOM 3489 C C . PRO A 1 460 ? -14.548 -6.546 0.294 1.00 98.06 460 PRO A C 1
ATOM 3491 O O . PRO A 1 460 ? -14.011 -6.456 1.392 1.00 98.06 460 PRO A O 1
ATOM 3494 N N . ALA A 1 461 ? -15.550 -5.743 -0.068 1.00 95.81 461 ALA A N 1
ATOM 3495 C CA . ALA A 1 461 ? -16.035 -4.657 0.777 1.00 95.81 461 ALA A CA 1
ATOM 3496 C C . ALA A 1 461 ? -16.728 -5.156 2.060 1.00 95.81 461 ALA A C 1
ATOM 3498 O O . ALA A 1 461 ? -16.693 -4.469 3.081 1.00 95.81 461 ALA A O 1
ATOM 3499 N N . ASP A 1 462 ? -17.319 -6.354 2.038 1.00 93.50 462 ASP A N 1
ATOM 3500 C CA . ASP A 1 462 ? -18.069 -6.895 3.176 1.00 93.50 462 ASP A CA 1
ATOM 3501 C C . ASP A 1 462 ? -17.166 -7.239 4.358 1.00 93.50 462 ASP A C 1
ATOM 3503 O O . ASP A 1 462 ? -17.588 -7.112 5.502 1.00 93.50 462 ASP A O 1
ATOM 3507 N N . ILE A 1 463 ? -15.899 -7.582 4.099 1.00 94.06 463 ILE A N 1
ATOM 3508 C CA . ILE A 1 463 ? -14.912 -7.809 5.162 1.00 94.06 463 ILE A CA 1
ATOM 3509 C C . ILE A 1 463 ? -14.743 -6.569 6.034 1.00 94.06 463 ILE A C 1
ATOM 3511 O O . ILE A 1 463 ? -14.525 -6.700 7.229 1.00 94.06 463 ILE A O 1
ATOM 3515 N N . TYR A 1 464 ? -14.829 -5.375 5.448 1.00 91.38 464 TYR A N 1
ATOM 3516 C CA . TYR A 1 464 ? -14.788 -4.139 6.219 1.00 91.38 464 TYR A CA 1
ATOM 3517 C C . TYR A 1 464 ? -16.141 -3.823 6.866 1.00 91.38 464 TYR A C 1
ATOM 3519 O O . TYR A 1 464 ? -16.174 -3.370 8.002 1.00 91.38 464 TYR A O 1
ATOM 3527 N N . ARG A 1 465 ? -17.257 -4.064 6.165 1.00 83.50 465 ARG A N 1
ATOM 3528 C CA . ARG A 1 465 ? -18.612 -3.754 6.661 1.00 83.50 465 ARG A CA 1
ATOM 3529 C C . ARG A 1 465 ? -19.048 -4.596 7.856 1.00 83.50 465 ARG A C 1
ATOM 3531 O O . ARG A 1 465 ? -19.935 -4.165 8.588 1.00 83.50 465 ARG A O 1
ATOM 3538 N N . ASP A 1 466 ? -18.498 -5.795 7.997 1.00 81.94 466 ASP A N 1
ATOM 3539 C CA . ASP A 1 466 ? -18.864 -6.753 9.032 1.00 81.94 466 ASP A CA 1
ATOM 3540 C C . ASP A 1 466 ? -17.701 -6.933 10.033 1.00 81.94 466 ASP A C 1
ATOM 3542 O O . ASP A 1 466 ? -16.670 -7.519 9.683 1.00 81.94 466 ASP A O 1
ATOM 3546 N N . PRO A 1 467 ? -17.840 -6.436 11.280 1.00 76.88 467 PRO A N 1
ATOM 3547 C CA . PRO A 1 467 ? -16.799 -6.532 12.302 1.00 76.88 467 PRO A CA 1
ATOM 3548 C C . PRO A 1 467 ? -16.373 -7.967 12.636 1.00 76.88 467 PRO A C 1
ATOM 3550 O O . PRO A 1 467 ? -15.191 -8.198 12.898 1.00 76.88 467 PRO A O 1
ATOM 3553 N N . ASP A 1 468 ? -17.290 -8.937 12.588 1.00 82.38 468 ASP A N 1
ATOM 3554 C CA . ASP A 1 468 ? -16.979 -10.338 12.886 1.00 82.38 468 ASP A CA 1
ATOM 3555 C C . ASP A 1 468 ? -16.144 -10.954 11.759 1.00 82.38 468 ASP A C 1
ATOM 3557 O O . ASP A 1 468 ? -15.186 -11.702 11.992 1.00 82.38 468 ASP A O 1
ATOM 3561 N N . VAL A 1 469 ? -16.457 -10.592 10.513 1.00 89.06 469 VAL A N 1
ATOM 3562 C CA . VAL A 1 469 ? -15.678 -11.007 9.340 1.00 89.06 469 VAL A CA 1
ATOM 3563 C C . VAL A 1 469 ? -14.302 -10.340 9.348 1.00 89.06 469 VAL A C 1
ATOM 3565 O O . VAL A 1 469 ? -13.295 -11.002 9.070 1.00 89.06 469 VAL A O 1
ATOM 3568 N N . PHE A 1 470 ? -14.221 -9.064 9.733 1.00 87.88 470 PHE A N 1
ATOM 3569 C CA . PHE A 1 470 ? -12.943 -8.384 9.920 1.00 87.88 470 PHE A CA 1
ATOM 3570 C C . PHE A 1 470 ? -12.102 -9.039 11.028 1.00 87.88 470 PHE A C 1
ATOM 3572 O O . PHE A 1 470 ? -10.902 -9.266 10.849 1.00 87.88 470 PHE A O 1
ATOM 3579 N N . ALA A 1 471 ? -12.719 -9.416 12.151 1.00 85.56 471 ALA A N 1
ATOM 3580 C CA . ALA A 1 471 ? -12.055 -10.147 13.227 1.00 85.56 471 ALA A CA 1
ATOM 3581 C C . ALA A 1 471 ? -11.536 -11.516 12.753 1.00 85.56 471 ALA A C 1
ATOM 3583 O O . ALA A 1 471 ? -10.429 -11.923 13.115 1.00 85.56 471 ALA A O 1
ATOM 3584 N N . ALA A 1 472 ? -12.273 -12.204 11.875 1.00 89.88 472 ALA A N 1
ATOM 3585 C CA . ALA A 1 472 ? -11.806 -13.439 11.249 1.00 89.88 472 ALA A CA 1
ATOM 3586 C C . ALA A 1 472 ? -10.590 -13.213 10.330 1.00 89.88 472 ALA A C 1
ATOM 3588 O O . ALA A 1 472 ? -9.670 -14.038 10.321 1.00 89.88 472 ALA A O 1
ATOM 3589 N N . LEU A 1 473 ? -10.542 -12.098 9.586 1.00 96.31 473 LEU A N 1
ATOM 3590 C CA . LEU A 1 473 ? -9.347 -11.700 8.833 1.00 96.31 473 LEU A CA 1
ATOM 3591 C C . LEU A 1 473 ? -8.173 -11.434 9.782 1.00 96.31 473 LEU A C 1
ATOM 3593 O O . LEU A 1 473 ? -7.082 -11.965 9.558 1.00 96.31 473 LEU A O 1
ATOM 3597 N N . ARG A 1 474 ? -8.398 -10.675 10.861 1.00 92.69 474 ARG A N 1
ATOM 3598 C CA . ARG A 1 474 ? -7.375 -10.385 11.873 1.00 92.69 474 ARG A CA 1
ATOM 3599 C C . ARG A 1 474 ? -6.784 -11.662 12.456 1.00 92.69 474 ARG A C 1
ATOM 3601 O O . ARG A 1 474 ? -5.569 -11.800 12.477 1.00 92.69 474 ARG A O 1
ATOM 3608 N N . ALA A 1 475 ? -7.622 -12.626 12.829 1.00 92.75 475 ALA A N 1
ATOM 3609 C CA . ALA A 1 475 ? -7.167 -13.898 13.379 1.00 92.75 475 ALA A CA 1
ATOM 3610 C C . ALA A 1 475 ? -6.254 -14.675 12.410 1.00 92.75 475 ALA A C 1
ATOM 3612 O O . ALA A 1 475 ? -5.280 -15.292 12.841 1.00 92.75 475 ALA A O 1
ATOM 3613 N N . ARG A 1 476 ? -6.525 -14.630 11.094 1.00 95.88 476 ARG A N 1
ATOM 3614 C CA . ARG A 1 476 ? -5.638 -15.240 10.083 1.00 95.88 476 ARG A CA 1
ATOM 3615 C C . ARG A 1 476 ? -4.309 -14.498 9.959 1.00 95.88 476 ARG A C 1
ATOM 3617 O O . ARG A 1 476 ? -3.273 -15.145 9.837 1.00 95.88 476 ARG A O 1
ATOM 3624 N N . LEU A 1 477 ? -4.334 -13.166 10.015 1.00 95.00 477 LEU A N 1
ATOM 3625 C CA . LEU A 1 477 ? -3.122 -12.343 10.003 1.00 95.00 477 LEU A CA 1
ATOM 3626 C C . LEU A 1 477 ? -2.263 -12.595 11.243 1.00 95.00 477 LEU A C 1
ATOM 3628 O O . LEU A 1 477 ? -1.059 -12.787 11.111 1.00 95.00 477 LEU A O 1
ATOM 3632 N N . ASP A 1 478 ? -2.875 -12.662 12.423 1.00 92.50 478 ASP A N 1
ATOM 3633 C CA . ASP A 1 478 ? -2.185 -12.929 13.686 1.00 92.50 478 ASP A CA 1
ATOM 3634 C C . ASP A 1 478 ? -1.578 -14.340 13.709 1.00 92.50 478 ASP A C 1
ATOM 3636 O O . ASP A 1 478 ? -0.477 -14.534 14.220 1.00 92.50 478 ASP A O 1
ATOM 3640 N N . ALA A 1 479 ? -2.243 -15.323 13.093 1.00 93.94 479 ALA A N 1
ATOM 3641 C CA . ALA A 1 479 ? -1.705 -16.675 12.938 1.00 93.94 479 ALA A CA 1
ATOM 3642 C C . ALA A 1 479 ? -0.509 -16.757 11.965 1.00 93.94 479 ALA A C 1
ATOM 3644 O O . ALA A 1 479 ? 0.316 -17.668 12.080 1.00 93.94 479 ALA A O 1
ATOM 3645 N N . ASP A 1 480 ? -0.402 -15.834 11.002 1.00 94.44 480 ASP A N 1
ATOM 3646 C CA . ASP A 1 480 ? 0.759 -15.715 10.106 1.00 94.44 480 ASP A CA 1
ATOM 3647 C C . ASP A 1 480 ? 1.826 -14.745 10.644 1.00 94.44 480 ASP A C 1
ATOM 3649 O O . ASP A 1 480 ? 2.927 -14.692 10.098 1.00 94.44 480 ASP A O 1
ATOM 3653 N N . ALA A 1 481 ? 1.532 -13.982 11.701 1.00 91.50 481 ALA A N 1
ATOM 3654 C CA . ALA A 1 481 ? 2.417 -12.948 12.217 1.00 91.50 481 ALA A CA 1
ATOM 3655 C C . ALA A 1 481 ? 3.723 -13.525 12.790 1.00 91.50 481 ALA A C 1
ATOM 3657 O O . ALA A 1 481 ? 3.747 -14.533 13.500 1.00 91.50 481 ALA A O 1
ATOM 3658 N N . LEU A 1 482 ? 4.833 -12.847 12.506 1.00 86.69 482 LEU A N 1
ATOM 3659 C CA . LEU A 1 482 ? 6.116 -13.097 13.149 1.00 86.69 482 LEU A CA 1
ATOM 3660 C C . LEU A 1 482 ? 6.083 -12.586 14.595 1.00 86.69 482 LEU A C 1
ATOM 3662 O O . LEU A 1 482 ? 5.449 -11.580 14.906 1.00 86.69 482 LEU A O 1
ATOM 3666 N N . ALA A 1 483 ? 6.819 -13.257 15.485 1.00 73.56 483 ALA A N 1
ATOM 3667 C CA . ALA A 1 483 ? 6.836 -12.931 16.915 1.00 73.56 483 ALA A CA 1
ATOM 3668 C C . ALA A 1 483 ? 7.340 -11.505 17.223 1.00 73.56 483 ALA A C 1
ATOM 3670 O O . ALA A 1 483 ? 6.980 -10.927 18.248 1.00 73.56 483 ALA A O 1
ATOM 3671 N N . THR A 1 484 ? 8.169 -10.931 16.350 1.00 65.81 484 THR A N 1
ATOM 3672 C CA . THR A 1 484 ? 8.690 -9.569 16.474 1.00 65.81 484 THR A CA 1
ATOM 3673 C C . THR A 1 484 ? 8.807 -8.908 15.098 1.00 65.81 484 THR A C 1
ATOM 3675 O O . THR A 1 484 ? 9.381 -9.516 14.192 1.00 65.81 484 THR A O 1
ATOM 3678 N N . PRO A 1 485 ? 8.336 -7.655 14.935 1.00 61.97 485 PRO A N 1
ATOM 3679 C CA . PRO A 1 485 ? 7.666 -6.801 15.927 1.00 61.97 485 PRO A CA 1
ATOM 3680 C C . PRO A 1 485 ? 6.176 -7.148 16.128 1.00 61.97 485 PRO A C 1
ATOM 3682 O O . PRO A 1 485 ? 5.462 -7.415 15.164 1.00 61.97 485 PRO A O 1
ATOM 3685 N N . SER A 1 486 ? 5.684 -7.073 17.374 1.00 69.88 486 SER A N 1
ATOM 3686 C CA . SER A 1 486 ? 4.255 -7.247 17.681 1.00 69.88 486 SER A CA 1
ATOM 3687 C C . SER A 1 486 ? 3.393 -6.186 16.983 1.00 69.88 486 SER A C 1
ATOM 3689 O O . SER A 1 486 ? 3.880 -5.101 16.630 1.00 69.88 486 SER A O 1
ATOM 3691 N N . TRP A 1 487 ? 2.103 -6.480 16.785 1.00 82.56 487 TRP A N 1
ATOM 3692 C CA . TRP A 1 487 ? 1.149 -5.478 16.311 1.00 82.56 487 TRP A CA 1
ATOM 3693 C C . TRP A 1 487 ? 1.149 -4.272 17.269 1.00 82.56 487 TRP A C 1
ATOM 3695 O O . TRP A 1 487 ? 1.131 -4.480 18.489 1.00 82.56 487 TRP A O 1
ATOM 3705 N N . PRO A 1 488 ? 1.235 -3.024 16.771 1.00 77.75 488 PRO A N 1
ATOM 3706 C CA . PRO A 1 488 ? 1.216 -1.860 17.647 1.00 77.75 488 PRO A CA 1
ATOM 3707 C C . PRO A 1 488 ? -0.091 -1.773 18.449 1.00 77.75 488 PRO A C 1
ATOM 3709 O O . PRO A 1 488 ? -1.164 -2.075 17.926 1.00 77.75 488 PRO A O 1
ATOM 3712 N N . ALA A 1 489 ? -0.010 -1.359 19.716 1.00 67.44 489 ALA A N 1
ATOM 3713 C CA . ALA A 1 489 ? -1.194 -1.212 20.560 1.00 67.44 489 ALA A CA 1
ATOM 3714 C C . ALA A 1 489 ? -2.154 -0.152 19.992 1.00 67.44 489 ALA A C 1
ATOM 3716 O O . ALA A 1 489 ? -1.709 0.900 19.531 1.00 67.44 489 ALA A O 1
ATOM 3717 N N . ASN A 1 490 ? -3.464 -0.417 20.063 1.00 66.56 490 ASN A N 1
ATOM 3718 C CA . ASN A 1 490 ? -4.488 0.564 19.710 1.00 66.56 490 ASN A CA 1
ATOM 3719 C C . ASN A 1 490 ? -4.406 1.750 20.698 1.00 66.56 490 ASN A C 1
ATOM 3721 O O . ASN A 1 490 ? -4.701 1.554 21.884 1.00 66.56 490 ASN A O 1
ATOM 3725 N N . PRO A 1 491 ? -4.048 2.969 20.246 1.00 54.97 491 PRO A N 1
ATOM 3726 C CA . PRO A 1 491 ? -3.852 4.119 21.130 1.00 54.97 491 PRO A CA 1
ATOM 3727 C C . PRO A 1 491 ? -5.145 4.583 21.827 1.00 54.97 491 PRO A C 1
ATOM 3729 O O . PRO A 1 491 ? -5.077 5.269 22.849 1.00 54.97 491 PRO A O 1
ATOM 3732 N N . TYR A 1 492 ? -6.318 4.184 21.325 1.00 51.03 492 TYR A N 1
ATOM 3733 C CA . TYR A 1 492 ? -7.627 4.573 21.857 1.00 51.03 492 TYR A CA 1
ATOM 3734 C C . TYR A 1 492 ? -8.106 3.681 23.008 1.00 51.03 492 TYR A C 1
ATOM 3736 O O . TYR A 1 492 ? -8.848 4.139 23.871 1.00 51.03 492 TYR A O 1
ATOM 3744 N N . THR A 1 493 ? -7.595 2.450 23.116 1.00 50.50 493 THR A N 1
ATOM 3745 C CA . THR A 1 493 ? -7.890 1.559 24.260 1.00 50.50 493 THR A CA 1
ATOM 3746 C C . THR A 1 493 ? -7.264 2.030 25.582 1.00 50.50 493 THR A C 1
ATOM 3748 O O . THR A 1 493 ? -7.604 1.525 26.649 1.00 50.50 493 THR A O 1
ATOM 3751 N N . THR A 1 494 ? -6.370 3.025 25.526 1.00 47.81 494 THR A N 1
ATOM 3752 C CA . THR A 1 494 ? -5.665 3.619 26.675 1.00 47.81 494 THR A CA 1
ATOM 3753 C C . THR A 1 494 ? -6.148 5.023 27.067 1.00 47.81 494 THR A C 1
ATOM 3755 O O . THR A 1 494 ? -5.566 5.631 27.964 1.00 47.81 494 THR A O 1
ATOM 3758 N N . ALA A 1 495 ? -7.205 5.559 26.446 1.00 56.69 495 ALA A N 1
ATOM 3759 C CA . ALA A 1 495 ? -7.732 6.902 26.732 1.00 56.69 495 ALA A CA 1
ATOM 3760 C C . ALA A 1 495 ? -8.706 6.957 27.938 1.00 56.69 495 ALA A C 1
ATOM 3762 O O . ALA A 1 495 ? -9.599 7.803 27.985 1.00 56.69 495 ALA A O 1
ATOM 3763 N N . SER A 1 496 ? -8.506 6.077 28.926 1.00 64.31 496 SER A N 1
ATOM 3764 C CA . SER A 1 496 ? -9.225 6.063 30.205 1.00 64.31 496 SER A CA 1
ATOM 3765 C C . SER A 1 496 ? -8.234 6.083 31.371 1.00 64.31 496 SER A C 1
ATOM 3767 O O . SER A 1 496 ? -7.244 5.351 31.367 1.00 64.31 496 SER A O 1
ATOM 3769 N N . ALA A 1 497 ? -8.498 6.889 32.401 1.00 79.38 497 ALA A N 1
ATOM 3770 C CA . ALA A 1 497 ? -7.708 6.920 33.630 1.00 79.38 497 ALA A CA 1
ATOM 3771 C C . ALA A 1 497 ? -8.600 6.808 34.871 1.00 79.38 497 ALA A C 1
ATOM 3773 O O . ALA A 1 497 ? -9.601 7.505 35.006 1.00 79.38 497 ALA A O 1
ATOM 3774 N N . ILE A 1 498 ? -8.201 5.947 35.808 1.00 87.56 498 ILE A N 1
ATOM 3775 C CA . ILE A 1 498 ? -8.838 5.794 37.120 1.00 87.56 498 ILE A CA 1
ATOM 3776 C C . ILE A 1 498 ? -7.860 6.287 38.187 1.00 87.56 498 ILE A C 1
ATOM 3778 O O . ILE A 1 498 ? -6.686 5.917 38.165 1.00 87.56 498 ILE A O 1
ATOM 3782 N N . VAL A 1 499 ? -8.341 7.113 39.114 1.00 90.00 499 VAL A N 1
ATOM 3783 C CA . VAL A 1 499 ? -7.606 7.559 40.303 1.00 90.00 499 VAL A CA 1
ATOM 3784 C C . VAL A 1 499 ? -8.407 7.189 41.541 1.00 90.00 499 VAL A C 1
ATOM 3786 O O . VAL A 1 499 ? -9.525 7.659 41.728 1.00 90.00 499 VAL A O 1
ATOM 3789 N N . ASP A 1 500 ? -7.814 6.350 42.378 1.00 94.69 500 ASP A N 1
ATOM 3790 C CA . ASP A 1 500 ? -8.345 5.908 43.669 1.00 94.69 500 ASP A CA 1
ATOM 3791 C C . ASP A 1 500 ? -7.752 6.745 44.813 1.00 94.69 500 ASP A C 1
ATOM 3793 O O . ASP A 1 500 ? -6.649 7.276 44.675 1.00 94.69 500 ASP A O 1
ATOM 3797 N N . ASN A 1 501 ? -8.444 6.854 45.952 1.00 92.56 501 ASN A N 1
ATOM 3798 C CA . ASN A 1 501 ? -8.024 7.663 47.099 1.00 92.56 501 ASN A CA 1
ATOM 3799 C C . ASN A 1 501 ? -6.671 7.241 47.705 1.00 92.56 501 ASN A C 1
ATOM 3801 O O . ASN A 1 501 ? -6.105 7.992 48.501 1.00 92.56 501 ASN A O 1
ATOM 3805 N N . LEU A 1 502 ? -6.161 6.052 47.373 1.00 91.19 502 LEU A N 1
ATOM 3806 C CA . LEU A 1 502 ? -4.837 5.567 47.770 1.00 91.19 502 LEU A CA 1
ATOM 3807 C C . LEU A 1 502 ? -3.695 6.105 46.896 1.00 91.19 502 LEU A C 1
ATOM 3809 O O . LEU A 1 502 ? -2.532 6.000 47.292 1.00 91.19 502 LEU A O 1
ATOM 3813 N N . ASP A 1 503 ? -3.989 6.683 45.729 1.00 87.50 503 ASP A N 1
ATOM 3814 C CA . ASP A 1 503 ? -2.981 7.256 44.837 1.00 87.50 503 ASP A CA 1
ATOM 3815 C C . ASP A 1 503 ? -2.481 8.604 45.381 1.00 87.50 503 ASP A C 1
ATOM 3817 O O . ASP A 1 503 ? -2.905 9.682 44.966 1.00 87.50 503 ASP A O 1
ATOM 3821 N N . ALA A 1 504 ? -1.535 8.557 46.321 1.00 81.00 504 ALA A N 1
ATOM 3822 C CA . ALA A 1 504 ? -0.955 9.749 46.939 1.00 81.00 504 ALA A CA 1
ATOM 3823 C C . ALA A 1 504 ? -0.283 10.706 45.930 1.00 81.00 504 ALA A C 1
ATOM 3825 O O . ALA A 1 504 ? -0.117 11.893 46.223 1.00 81.00 504 ALA A O 1
ATOM 3826 N N . ALA A 1 505 ? 0.092 10.230 44.735 1.00 74.25 505 ALA A N 1
ATOM 3827 C CA . ALA A 1 505 ? 0.645 11.085 43.690 1.00 74.25 505 ALA A CA 1
ATOM 3828 C C . ALA A 1 505 ? -0.449 11.920 43.008 1.00 74.25 505 ALA A C 1
ATOM 3830 O O . ALA A 1 505 ? -0.203 13.085 42.677 1.00 74.25 505 ALA A O 1
ATOM 3831 N N . ARG A 1 506 ? -1.665 11.377 42.875 1.00 81.88 506 ARG A N 1
ATOM 3832 C CA . ARG A 1 506 ? -2.795 11.988 42.150 1.00 81.88 506 ARG A CA 1
ATOM 3833 C C . ARG A 1 506 ? -3.979 12.400 43.026 1.00 81.88 506 ARG A C 1
ATOM 3835 O O . ARG A 1 506 ? -4.963 12.905 42.498 1.00 81.88 506 ARG A O 1
ATOM 3842 N N . VAL A 1 507 ? -3.888 12.225 44.341 1.00 86.19 507 VAL A N 1
ATOM 3843 C CA . VAL A 1 507 ? -4.920 12.629 45.303 1.00 86.19 507 VAL A CA 1
ATOM 3844 C C . VAL A 1 507 ? -4.390 13.714 46.234 1.00 86.19 507 VAL A C 1
ATOM 3846 O O . VAL A 1 507 ? -3.246 13.661 46.696 1.00 86.19 507 VAL A O 1
ATOM 3849 N N . ARG A 1 508 ? -5.215 14.724 46.519 1.00 83.00 508 ARG A N 1
ATOM 3850 C CA . ARG A 1 508 ? -4.949 15.755 47.535 1.00 83.00 508 ARG A CA 1
ATOM 3851 C C . ARG A 1 508 ? -6.105 15.798 48.522 1.00 83.00 508 ARG A C 1
ATOM 3853 O O . ARG A 1 508 ? -7.264 15.818 48.125 1.00 83.00 508 ARG A O 1
ATOM 3860 N N . ILE A 1 509 ? -5.792 15.831 49.810 1.00 87.00 509 ILE A N 1
ATOM 3861 C CA . ILE A 1 509 ? -6.783 15.850 50.888 1.00 87.00 509 ILE A CA 1
ATOM 3862 C C . ILE A 1 509 ? -6.678 17.192 51.597 1.00 87.00 509 ILE A C 1
ATOM 3864 O O . ILE A 1 509 ? -5.585 17.586 52.003 1.00 87.00 509 ILE A O 1
ATOM 3868 N N . VAL A 1 510 ? -7.808 17.879 51.765 1.00 80.38 510 VAL A N 1
ATOM 3869 C CA . VAL A 1 510 ? -7.876 19.129 52.521 1.00 80.38 510 VAL A CA 1
ATOM 3870 C C . VAL A 1 510 ? -8.905 19.041 53.634 1.00 80.38 510 VAL A C 1
ATOM 3872 O O . VAL A 1 510 ? -10.061 18.649 53.437 1.00 80.38 510 VAL A O 1
ATOM 3875 N N . GLY A 1 511 ? -8.432 19.424 54.821 1.00 82.25 511 GLY A N 1
ATOM 3876 C CA . GLY A 1 511 ? -9.082 19.184 56.098 1.00 82.25 511 GLY A CA 1
ATOM 3877 C C . GLY A 1 511 ? -8.980 17.724 56.548 1.00 82.25 511 GLY A C 1
ATOM 3878 O O . GLY A 1 511 ? -8.420 16.874 55.863 1.00 82.25 511 GLY A O 1
ATOM 3879 N N . GLU A 1 512 ? -9.520 17.437 57.728 1.00 89.12 512 GLU A N 1
ATOM 3880 C CA . GLU A 1 512 ? -9.427 16.107 58.340 1.00 89.12 512 GLU A CA 1
ATOM 3881 C C . GLU A 1 512 ? -10.389 15.103 57.682 1.00 89.12 512 GLU A C 1
ATOM 3883 O O . GLU A 1 512 ? -11.614 15.252 57.797 1.00 89.12 512 GLU A O 1
ATOM 3888 N N . TRP A 1 513 ? -9.829 14.066 57.050 1.00 94.88 513 TRP A N 1
ATOM 3889 C CA . TRP A 1 513 ? -10.539 12.910 56.491 1.00 94.88 513 TRP A CA 1
ATOM 3890 C C . TRP A 1 513 ? -10.020 11.617 57.117 1.00 94.88 513 TRP A C 1
ATOM 3892 O O . TRP A 1 513 ? -8.824 11.450 57.340 1.00 94.88 513 TRP A O 1
ATOM 3902 N N . THR A 1 514 ? -10.921 10.679 57.383 1.00 95.69 514 THR A N 1
ATOM 3903 C CA . THR A 1 514 ? -10.588 9.385 57.984 1.00 95.69 514 THR A CA 1
ATOM 3904 C C . THR A 1 514 ? -10.790 8.279 56.960 1.00 95.69 514 THR A C 1
ATOM 3906 O O . THR A 1 514 ? -11.844 8.201 56.331 1.00 95.69 514 THR A O 1
ATOM 3909 N N . ALA A 1 515 ? -9.791 7.414 56.797 1.00 95.69 515 ALA A N 1
ATOM 3910 C CA . ALA A 1 515 ? -9.917 6.218 55.977 1.00 95.69 515 ALA A CA 1
ATOM 3911 C C . ALA A 1 515 ? -10.719 5.133 56.710 1.00 95.69 515 ALA A C 1
ATOM 3913 O O . ALA A 1 515 ? -10.518 4.902 57.903 1.00 95.69 515 ALA A O 1
ATOM 3914 N N . SER A 1 516 ? -11.594 4.434 55.992 1.00 93.00 516 SER A N 1
ATOM 3915 C CA . SER A 1 516 ? -12.382 3.320 56.516 1.00 93.00 516 SER A CA 1
ATOM 3916 C C . SER A 1 516 ? -12.447 2.166 55.522 1.00 93.00 516 SER A C 1
ATOM 3918 O O . SER A 1 516 ? -12.359 2.343 54.310 1.00 93.00 516 SER A O 1
ATOM 3920 N N . THR A 1 517 ? -12.603 0.958 56.052 1.00 91.81 517 THR A N 1
ATOM 3921 C CA . THR A 1 517 ? -12.750 -0.286 55.285 1.00 91.81 517 THR A CA 1
ATOM 3922 C C . THR A 1 517 ? -14.092 -0.970 55.541 1.00 91.81 517 THR A C 1
ATOM 3924 O O . THR A 1 517 ? -14.365 -2.011 54.939 1.00 91.81 517 THR A O 1
ATOM 3927 N N . SER A 1 518 ? -14.922 -0.392 56.422 1.00 85.75 518 SER A N 1
ATOM 3928 C CA . SER A 1 518 ? -16.130 -1.015 56.979 1.00 85.75 518 SER A CA 1
ATOM 3929 C C . SER A 1 518 ? -17.216 -1.302 55.945 1.00 85.75 518 SER A C 1
ATOM 3931 O O . SER A 1 518 ? -18.036 -2.191 56.154 1.00 85.75 518 SER A O 1
ATOM 3933 N N . ASP A 1 519 ? -17.227 -0.561 54.841 1.00 79.19 519 ASP A N 1
ATOM 3934 C CA . ASP A 1 519 ? -18.142 -0.778 53.727 1.00 79.19 519 ASP A CA 1
ATOM 3935 C C . ASP A 1 519 ? -17.510 -1.686 52.661 1.00 79.19 519 ASP A C 1
ATOM 3937 O O . ASP A 1 519 ? -16.314 -1.591 52.372 1.00 79.19 519 ASP A O 1
ATOM 3941 N N . SER A 1 520 ? -18.303 -2.584 52.078 1.00 76.38 520 SER A N 1
ATOM 3942 C CA . SER A 1 520 ? -17.858 -3.486 51.008 1.00 76.38 520 SER A CA 1
ATOM 3943 C C . SER A 1 520 ? -17.901 -2.839 49.622 1.00 76.38 520 SER A C 1
ATOM 3945 O O . SER A 1 520 ? -17.199 -3.305 48.735 1.00 76.38 520 SER A O 1
ATOM 3947 N N . GLY A 1 521 ? -18.645 -1.743 49.446 1.00 76.00 521 GLY A N 1
ATOM 3948 C CA . GLY A 1 521 ? -18.817 -1.031 48.176 1.00 76.00 521 GLY A CA 1
ATOM 3949 C C . GLY A 1 521 ? -17.692 -0.063 47.807 1.00 76.00 521 GLY A C 1
ATOM 3950 O O . GLY A 1 521 ? -17.932 0.854 47.029 1.00 76.00 521 GLY A O 1
ATOM 3951 N N . LYS A 1 522 ? -16.504 -0.231 48.389 1.00 88.81 522 LYS A N 1
ATOM 3952 C CA . LYS A 1 522 ? -15.294 0.544 48.081 1.00 88.81 522 LYS A CA 1
ATOM 3953 C C . LYS A 1 522 ? -14.627 0.050 46.793 1.00 88.81 522 LYS A C 1
ATOM 3955 O O . LYS A 1 522 ? -14.740 -1.139 46.499 1.00 88.81 522 LYS A O 1
ATOM 3960 N N . TRP A 1 523 ? -13.971 0.925 46.032 1.00 85.81 523 TRP A N 1
ATOM 3961 C CA . TRP A 1 523 ? -13.346 0.547 44.759 1.00 85.81 523 TRP A CA 1
ATOM 3962 C C . TRP A 1 523 ? -12.126 -0.356 44.979 1.00 85.81 523 TRP A C 1
ATOM 3964 O O . TRP A 1 523 ? -12.072 -1.464 44.444 1.00 85.81 523 TRP A O 1
ATOM 3974 N N . LEU A 1 524 ? -11.180 0.083 45.816 1.00 89.31 524 LEU A N 1
ATOM 3975 C CA . LEU A 1 524 ? -10.033 -0.722 46.242 1.00 89.31 524 LEU A CA 1
ATOM 3976 C C . LEU A 1 524 ? -10.108 -1.081 47.736 1.00 89.31 524 LEU A C 1
ATOM 3978 O O . LEU A 1 524 ? -11.068 -1.689 48.214 1.00 89.31 524 LEU A O 1
ATOM 3982 N N . SER A 1 525 ? -9.038 -0.805 48.489 1.00 89.19 525 SER A N 1
ATOM 3983 C CA . SER A 1 525 ? -8.846 -1.375 49.826 1.00 89.19 525 SER A CA 1
ATOM 3984 C C . SER A 1 525 ? -9.496 -0.557 50.946 1.00 89.19 525 SER A C 1
ATOM 3986 O O . SER A 1 525 ? -9.832 -1.129 51.986 1.00 89.19 525 SER A O 1
ATOM 3988 N N . ASN A 1 526 ? -9.748 0.740 50.740 1.00 93.31 526 ASN A N 1
ATOM 3989 C CA . ASN A 1 526 ? -10.447 1.625 51.677 1.00 93.31 526 ASN A CA 1
ATOM 3990 C C . ASN A 1 526 ? -11.229 2.726 50.929 1.00 93.31 526 ASN A C 1
ATOM 3992 O O . ASN A 1 526 ? -11.277 2.719 49.711 1.00 93.31 526 ASN A O 1
ATOM 3996 N N . TYR A 1 527 ? -11.875 3.620 51.677 1.00 93.88 527 TYR A N 1
ATOM 3997 C CA . TYR A 1 527 ? -12.435 4.890 51.200 1.00 93.88 527 TYR A CA 1
ATOM 3998 C C . TYR A 1 527 ? -12.244 5.954 52.288 1.00 93.88 527 TYR A C 1
ATOM 4000 O O . TYR A 1 527 ? -12.032 5.623 53.459 1.00 93.88 527 TYR A O 1
ATOM 4008 N N . LEU A 1 528 ? -12.347 7.234 51.941 1.00 95.94 528 LEU A N 1
ATOM 4009 C CA . LEU A 1 528 ? -12.262 8.351 52.885 1.00 95.94 528 LEU A CA 1
ATOM 4010 C C . LEU A 1 528 ? -13.654 8.817 53.318 1.00 95.94 528 LEU A C 1
ATOM 4012 O O . LEU A 1 528 ? -14.584 8.834 52.513 1.00 95.94 528 LEU A O 1
ATOM 4016 N N . HIS A 1 529 ? -13.797 9.264 54.568 1.00 95.06 529 HIS A N 1
ATOM 4017 C CA . HIS A 1 529 ? -14.975 9.990 55.041 1.00 95.06 529 HIS A CA 1
ATOM 4018 C C . HIS A 1 529 ? -14.618 11.209 55.896 1.00 95.06 529 HIS A C 1
ATOM 4020 O O . HIS A 1 529 ? -13.639 11.212 56.639 1.00 95.06 529 HIS A O 1
ATOM 4026 N N . ASP A 1 530 ? -15.464 12.234 55.859 1.00 94.88 530 ASP A N 1
ATOM 4027 C CA . ASP A 1 530 ? -15.230 13.508 56.555 1.00 94.88 530 ASP A CA 1
ATOM 4028 C C . ASP A 1 530 ? -15.521 13.470 58.070 1.00 94.88 530 ASP A C 1
ATOM 4030 O O . ASP A 1 530 ? -15.347 14.466 58.781 1.00 94.88 530 ASP A O 1
ATOM 4034 N N . GLY A 1 531 ? -16.025 12.334 58.561 1.00 94.06 531 GLY A N 1
ATOM 4035 C CA . GLY A 1 531 ? -16.416 12.148 59.961 1.00 94.06 531 GLY A CA 1
ATOM 4036 C C . GLY A 1 531 ? -17.673 12.932 60.347 1.00 94.06 531 GLY A C 1
ATOM 4037 O O . GLY A 1 531 ? -17.947 13.074 61.532 1.00 94.06 531 GLY A O 1
ATOM 4038 N N . ASN A 1 532 ? -18.405 13.464 59.362 1.00 93.69 532 ASN A N 1
ATOM 4039 C CA . ASN A 1 532 ? -19.518 14.392 59.538 1.00 93.69 532 ASN A CA 1
ATOM 4040 C C . ASN A 1 532 ? -19.175 15.642 60.380 1.00 93.69 532 ASN A C 1
ATOM 4042 O O . ASN A 1 532 ? -19.977 16.106 61.188 1.00 93.69 532 ASN A O 1
ATOM 4046 N N . THR A 1 533 ? -17.971 16.196 60.206 1.00 91.31 533 THR A N 1
ATOM 4047 C CA . THR A 1 533 ? -17.498 17.400 60.919 1.00 91.31 533 THR A CA 1
ATOM 4048 C C . THR A 1 533 ? -16.829 18.389 59.965 1.00 91.31 533 THR A C 1
ATOM 4050 O O . THR A 1 533 ? -16.357 18.004 58.898 1.00 91.31 533 THR A O 1
ATOM 4053 N N . GLY A 1 534 ? -16.747 19.670 60.348 1.00 83.69 534 GLY A N 1
ATOM 4054 C CA . GLY A 1 534 ? -16.006 20.693 59.590 1.00 83.69 534 GLY A CA 1
ATOM 4055 C C . GLY A 1 534 ? -16.560 20.961 58.184 1.00 83.69 534 GLY A C 1
ATOM 4056 O O . GLY A 1 534 ? -15.802 21.073 57.222 1.00 83.69 534 GLY A O 1
ATOM 4057 N N . LYS A 1 535 ? -17.889 21.023 58.055 1.00 88.62 535 LYS A N 1
ATOM 4058 C CA . LYS A 1 535 ? -18.588 21.235 56.780 1.00 88.62 535 LYS A CA 1
ATOM 4059 C C . LYS A 1 535 ? -18.187 22.554 56.119 1.00 88.62 535 LYS A C 1
ATOM 4061 O O . LYS A 1 535 ? -18.044 23.568 56.792 1.00 88.62 535 LYS A O 1
ATOM 4066 N N . GLY A 1 536 ? -18.028 22.536 54.796 1.00 78.25 536 GLY A N 1
ATOM 4067 C CA . GLY A 1 536 ? -17.688 23.717 53.992 1.00 78.25 536 GLY A CA 1
ATOM 4068 C C . GLY A 1 536 ? -16.193 23.979 53.813 1.00 78.25 536 GLY A C 1
ATOM 4069 O O . GLY A 1 536 ? -15.836 24.672 52.871 1.00 78.25 536 GLY A O 1
ATOM 4070 N N . GLY A 1 537 ? -15.326 23.387 54.643 1.00 76.19 537 GLY A N 1
ATOM 4071 C CA . GLY A 1 537 ? -13.868 23.560 54.553 1.00 76.19 537 GLY A CA 1
ATOM 4072 C C . GLY A 1 537 ? -13.081 22.310 54.148 1.00 76.19 537 GLY A C 1
ATOM 4073 O O . GLY A 1 537 ? -11.856 22.362 54.127 1.00 76.19 537 GLY A O 1
ATOM 4074 N N . LYS A 1 538 ? -13.752 21.182 53.868 1.00 87.31 538 LYS A N 1
ATOM 4075 C CA . LYS A 1 538 ? -13.105 19.892 53.567 1.00 87.31 538 LYS A CA 1
ATOM 4076 C C . LYS A 1 538 ? -13.396 19.421 52.146 1.00 87.31 538 LYS A C 1
ATOM 4078 O O . LYS A 1 538 ? -14.548 19.499 51.709 1.00 87.31 538 LYS A O 1
ATOM 4083 N N . TYR A 1 539 ? -12.389 18.866 51.475 1.00 88.06 539 TYR A N 1
ATOM 4084 C CA . TYR A 1 539 ? -12.532 18.200 50.177 1.00 88.06 539 TYR A CA 1
ATOM 4085 C C . TYR A 1 539 ? -11.397 17.203 49.897 1.00 88.06 539 TYR A C 1
ATOM 4087 O O . TYR A 1 539 ? -10.320 17.290 50.487 1.00 88.06 539 TYR A O 1
ATOM 4095 N N . VAL A 1 540 ? -11.655 16.268 48.983 1.00 91.25 540 VAL A N 1
ATOM 4096 C CA . VAL A 1 540 ? -10.667 15.360 48.383 1.00 91.25 540 VAL A CA 1
ATOM 4097 C C . VAL A 1 540 ? -10.608 15.650 46.887 1.00 91.25 540 VAL A C 1
ATOM 4099 O O . VAL A 1 540 ? -11.637 15.613 46.215 1.00 91.25 540 VAL A O 1
ATOM 4102 N N . LEU A 1 541 ? -9.421 15.971 46.383 1.00 88.31 541 LEU A N 1
ATOM 4103 C CA . LEU A 1 541 ? -9.140 16.295 44.988 1.00 88.31 541 LEU A CA 1
ATOM 4104 C C . LEU A 1 541 ? -8.475 15.100 44.300 1.00 88.31 541 LEU A C 1
ATOM 4106 O O . LEU A 1 541 ? -7.468 14.600 44.795 1.00 88.31 541 LEU A O 1
ATOM 4110 N N . PHE A 1 542 ? -9.010 14.688 43.157 1.00 90.56 542 PHE A N 1
ATOM 4111 C CA . PHE A 1 542 ? -8.486 13.636 42.290 1.00 90.56 542 PHE A CA 1
ATOM 4112 C C . PHE A 1 542 ? -7.951 14.251 40.992 1.00 90.56 542 PHE A C 1
ATOM 4114 O O . PHE A 1 542 ? -8.646 15.054 40.365 1.00 90.56 542 PHE A O 1
ATOM 4121 N N . CYS A 1 543 ? -6.753 13.843 40.569 1.00 84.00 543 CYS A N 1
ATOM 4122 C CA . CYS A 1 543 ? -6.027 14.413 39.428 1.00 84.00 543 CYS A CA 1
ATOM 4123 C C . CYS A 1 543 ? -5.668 13.326 38.387 1.00 84.00 543 CYS A C 1
ATOM 4125 O O . CYS A 1 543 ? -4.510 12.904 38.299 1.00 84.00 543 CYS A O 1
ATOM 4127 N N . PRO A 1 544 ? -6.650 12.805 37.626 1.00 82.00 544 PRO A N 1
ATOM 4128 C CA . PRO A 1 544 ? -6.422 11.834 36.554 1.00 82.00 544 PRO A CA 1
ATOM 4129 C C . PRO A 1 544 ? -5.589 12.407 35.398 1.00 82.00 544 PRO A C 1
ATOM 4131 O O . PRO A 1 544 ? -5.744 13.562 35.005 1.00 82.00 544 PRO A O 1
ATOM 4134 N N . ALA A 1 545 ? -4.718 11.571 34.824 1.00 73.06 545 ALA A N 1
ATOM 4135 C CA . ALA A 1 545 ? -3.978 11.910 33.610 1.00 73.06 545 ALA A CA 1
ATOM 4136 C C . ALA A 1 545 ? -4.876 11.746 32.375 1.00 73.06 545 ALA A C 1
ATOM 4138 O O . ALA A 1 545 ? -5.529 10.717 32.229 1.00 73.06 545 ALA A O 1
ATOM 4139 N N . THR A 1 546 ? -4.860 12.726 31.475 1.00 68.69 546 THR A N 1
ATOM 4140 C CA . THR A 1 546 ? -5.586 12.701 30.197 1.00 68.69 546 THR A CA 1
ATOM 4141 C C . THR A 1 546 ? -4.560 12.796 29.065 1.00 68.69 546 THR A C 1
ATOM 4143 O O . THR A 1 546 ? -4.108 13.893 28.746 1.00 68.69 546 THR A O 1
ATOM 4146 N N . PRO A 1 547 ? -4.100 11.665 28.494 1.00 56.19 547 PRO A N 1
ATOM 4147 C CA . PRO A 1 547 ? -2.963 11.656 27.566 1.00 56.19 547 PRO A CA 1
ATOM 4148 C C . PRO A 1 547 ? -3.257 12.373 26.240 1.00 56.19 547 PRO A C 1
ATOM 4150 O O . PRO A 1 547 ? -2.329 12.751 25.530 1.00 56.19 547 PRO A O 1
ATOM 4153 N N . LEU A 1 548 ? -4.538 12.573 25.921 1.00 58.44 548 LEU A N 1
ATOM 4154 C CA . LEU A 1 548 ? -5.011 13.252 24.721 1.00 58.44 548 LEU A CA 1
ATOM 4155 C C . LEU A 1 548 ? -5.850 14.471 25.107 1.00 58.44 548 LEU A C 1
ATOM 4157 O O . LEU A 1 548 ? -6.611 14.429 26.074 1.00 58.44 548 LEU A O 1
ATOM 4161 N N . SER A 1 549 ? -5.741 15.546 24.331 1.00 61.50 549 SER A N 1
ATOM 4162 C CA . SER A 1 549 ? -6.704 16.644 24.412 1.00 61.50 549 SER A CA 1
ATOM 4163 C C . SER A 1 549 ? -8.043 16.197 23.813 1.00 61.50 549 SER A C 1
ATOM 4165 O O . SER A 1 549 ? -8.060 15.623 22.726 1.00 61.50 549 SER A O 1
ATOM 4167 N N . GLY A 1 550 ? -9.148 16.462 24.501 1.00 63.41 550 GLY A N 1
ATOM 4168 C CA . GLY A 1 550 ? -10.498 16.063 24.101 1.00 63.41 550 GLY A CA 1
ATOM 4169 C C . GLY A 1 550 ? -11.497 16.256 25.239 1.00 63.41 550 GLY A C 1
ATOM 4170 O O . GLY A 1 550 ? -11.124 16.694 26.327 1.00 63.41 550 GLY A O 1
ATOM 4171 N N . ASP A 1 551 ? -12.762 15.934 25.005 1.00 67.38 551 ASP A N 1
ATOM 4172 C CA . ASP A 1 551 ? -13.749 15.878 26.079 1.00 67.38 551 ASP A CA 1
ATOM 4173 C C . ASP A 1 551 ? -13.547 14.594 26.917 1.00 67.38 551 ASP A C 1
ATOM 4175 O O . ASP A 1 551 ? -12.940 13.618 26.479 1.00 67.38 551 ASP A O 1
ATOM 4179 N N . TYR A 1 552 ? -13.971 14.591 28.180 1.00 73.62 552 TYR A N 1
ATOM 4180 C CA . TYR A 1 552 ? -13.851 13.442 29.084 1.00 73.62 552 TYR A CA 1
ATOM 4181 C C . TYR A 1 552 ? -15.142 13.218 29.877 1.00 73.62 552 TYR A C 1
ATOM 4183 O O . TYR A 1 552 ? -15.651 14.142 30.515 1.00 73.62 552 TYR A O 1
ATOM 4191 N N . THR A 1 553 ? -15.670 11.989 29.869 1.00 81.25 553 THR A N 1
ATOM 4192 C CA . THR A 1 553 ? -16.765 11.564 30.746 1.00 81.25 553 THR A CA 1
ATOM 4193 C C . THR A 1 553 ? -16.132 11.374 32.100 1.00 81.25 553 THR A C 1
ATOM 4195 O O . THR A 1 553 ? -15.285 10.499 32.281 1.00 81.25 553 THR A O 1
ATOM 4198 N N . VAL A 1 554 ? -16.549 12.182 33.066 1.00 84.56 554 VAL A N 1
ATOM 4199 C CA . VAL A 1 554 ? -16.072 12.064 34.437 1.00 84.56 554 VAL A CA 1
ATOM 4200 C C . VAL A 1 554 ? -17.092 11.264 35.228 1.00 84.56 554 VAL A C 1
ATOM 4202 O O . VAL A 1 554 ? -18.269 11.623 35.303 1.00 84.56 554 VAL A O 1
ATOM 4205 N N . SER A 1 555 ? -16.628 10.183 35.841 1.00 87.56 555 SER A N 1
ATOM 4206 C CA . SER A 1 555 ? -17.414 9.327 36.721 1.00 87.56 555 SER A CA 1
ATOM 4207 C C . SER A 1 555 ? -16.793 9.250 38.109 1.00 87.56 555 SER A C 1
ATOM 4209 O O . SER A 1 555 ? -15.576 9.280 38.266 1.00 87.56 555 SER A O 1
ATOM 4211 N N . THR A 1 556 ? -17.632 9.116 39.132 1.00 89.75 556 THR A N 1
ATOM 4212 C CA . THR A 1 556 ? -17.199 8.927 40.524 1.00 89.75 556 THR A CA 1
ATOM 4213 C C . THR A 1 556 ? -17.645 7.568 41.041 1.00 89.75 556 THR A C 1
ATOM 4215 O O . THR A 1 556 ? -18.706 7.068 40.667 1.00 89.75 556 THR A O 1
ATOM 4218 N N . TRP A 1 557 ? -16.847 6.984 41.922 1.00 91.50 557 TRP A N 1
ATOM 4219 C CA . TRP A 1 557 ? -17.198 5.827 42.731 1.00 91.50 557 TRP A CA 1
ATOM 4220 C C . TRP A 1 557 ? -17.224 6.255 44.197 1.00 91.50 557 TRP A C 1
ATOM 4222 O O . TRP A 1 557 ? -16.406 7.075 44.620 1.00 91.50 557 TRP A O 1
ATOM 4232 N N . HIS A 1 558 ? -18.175 5.745 44.977 1.00 88.81 558 HIS A N 1
ATOM 4233 C CA . HIS A 1 558 ? -18.301 6.095 46.389 1.00 88.81 558 HIS A CA 1
ATOM 4234 C C . HIS A 1 558 ? -18.987 5.007 47.222 1.00 88.81 558 HIS A C 1
ATOM 4236 O O . HIS A 1 558 ? -19.788 4.211 46.733 1.00 88.81 558 HIS A O 1
ATOM 4242 N N . SER A 1 559 ? -18.712 5.036 48.528 1.00 88.50 559 SER A N 1
ATOM 4243 C CA . SER A 1 559 ? -19.321 4.152 49.522 1.00 88.50 559 SER A CA 1
ATOM 4244 C C . SER A 1 559 ? -20.723 4.630 49.928 1.00 88.50 559 SER A C 1
ATOM 4246 O O . SER A 1 559 ? -20.881 5.535 50.757 1.00 88.50 559 SER A O 1
ATOM 4248 N N . ALA A 1 560 ? -21.753 3.985 49.378 1.00 85.69 560 ALA A N 1
ATOM 4249 C CA . ALA A 1 560 ? -23.143 4.330 49.658 1.00 85.69 560 ALA A CA 1
ATOM 4250 C C . ALA A 1 560 ? -23.636 3.858 51.042 1.00 85.69 560 ALA A C 1
ATOM 4252 O O . ALA A 1 560 ? -23.238 2.809 51.539 1.00 85.69 560 ALA A O 1
ATOM 4253 N N . GLY A 1 561 ? -24.557 4.599 51.670 1.00 86.31 561 GLY A N 1
ATOM 4254 C CA . GLY A 1 561 ? -25.293 4.097 52.839 1.00 86.31 561 GLY A CA 1
ATOM 4255 C C . GLY A 1 561 ? -26.232 5.106 53.504 1.00 86.31 561 GLY A C 1
ATOM 4256 O O . GLY A 1 561 ? -26.184 6.301 53.234 1.00 86.31 561 GLY A O 1
ATOM 4257 N N . GLY A 1 562 ? -27.086 4.645 54.425 1.00 87.00 562 GLY A N 1
ATOM 4258 C CA . GLY A 1 562 ? -28.178 5.462 54.987 1.00 87.00 562 GLY A CA 1
ATOM 4259 C C . GLY A 1 562 ? -27.750 6.727 55.752 1.00 87.00 562 GLY A C 1
ATOM 4260 O O . GLY A 1 562 ? -28.520 7.687 55.831 1.00 87.00 562 GLY A O 1
ATOM 4261 N N . THR A 1 563 ? -26.520 6.748 56.272 1.00 90.75 563 THR A N 1
ATOM 4262 C CA . THR A 1 563 ? -25.914 7.864 57.024 1.00 90.75 563 THR A CA 1
ATOM 4263 C C . THR A 1 563 ? -25.212 8.909 56.147 1.00 90.75 563 THR A C 1
ATOM 4265 O O . THR A 1 563 ? -24.664 9.873 56.681 1.00 90.75 563 THR A O 1
ATOM 4268 N N . ARG A 1 564 ? -25.182 8.723 54.822 1.00 93.31 564 ARG A N 1
ATOM 4269 C CA . ARG A 1 564 ? -24.450 9.590 53.888 1.00 93.31 564 ARG A CA 1
ATOM 4270 C C . ARG A 1 564 ? -25.264 10.819 53.465 1.00 93.31 564 ARG A C 1
ATOM 4272 O O . ARG A 1 564 ? -26.489 10.821 53.551 1.00 93.31 564 ARG A O 1
ATOM 4279 N N . ALA A 1 565 ? -24.587 11.862 52.998 1.00 94.12 565 ALA A N 1
ATOM 4280 C CA . ALA A 1 565 ? -25.210 13.056 52.433 1.00 94.12 565 ALA A CA 1
ATOM 4281 C C . ALA A 1 565 ? -25.881 12.769 51.083 1.00 94.12 565 ALA A C 1
ATOM 4283 O O . ALA A 1 565 ? -25.361 12.020 50.262 1.00 94.12 565 ALA A O 1
ATOM 4284 N N . THR A 1 566 ? -27.024 13.403 50.825 1.00 92.62 566 THR A N 1
ATOM 4285 C CA . THR A 1 566 ? -27.746 13.288 49.544 1.00 92.62 566 THR A CA 1
ATOM 4286 C C . THR A 1 566 ? -27.332 14.352 48.523 1.00 92.62 566 THR A C 1
ATOM 4288 O O . THR A 1 566 ? -27.835 14.360 47.403 1.00 92.62 566 THR A O 1
ATOM 4291 N N . ASN A 1 567 ? -26.456 15.280 48.911 1.00 91.56 567 ASN A N 1
ATOM 4292 C CA . ASN A 1 567 ? -26.167 16.499 48.164 1.00 91.56 567 ASN A CA 1
ATOM 4293 C C . ASN A 1 567 ? -24.677 16.892 48.183 1.00 91.56 567 ASN A C 1
ATOM 4295 O O . ASN A 1 567 ? -24.360 18.086 48.097 1.00 91.56 567 ASN A O 1
ATOM 4299 N N . ALA A 1 568 ? -23.776 15.912 48.313 1.00 92.62 568 ALA A N 1
ATOM 4300 C CA . ALA A 1 568 ? -22.337 16.150 48.403 1.00 92.62 568 ALA A CA 1
ATOM 4301 C C . ALA A 1 568 ? -21.832 16.892 47.152 1.00 92.62 568 ALA A C 1
ATOM 4303 O O . ALA A 1 568 ? -22.004 16.377 46.045 1.00 92.62 568 ALA A O 1
ATOM 4304 N N . PRO A 1 569 ? -21.274 18.108 47.285 1.00 91.31 569 PRO A N 1
ATOM 4305 C CA . PRO A 1 569 ? -20.840 18.885 46.134 1.00 91.31 569 PRO A CA 1
ATOM 4306 C C . PRO A 1 569 ? -19.608 18.268 45.470 1.00 91.31 569 PRO A C 1
ATOM 4308 O O . PRO A 1 569 ? -18.654 17.870 46.145 1.00 91.31 569 PRO A O 1
ATOM 4311 N N . VAL A 1 570 ? -19.637 18.238 44.140 1.00 89.94 570 VAL A N 1
ATOM 4312 C CA . VAL A 1 570 ? -18.517 17.836 43.294 1.00 89.94 570 VAL A CA 1
ATOM 4313 C C . VAL A 1 570 ? -18.208 18.944 42.307 1.00 89.94 570 VAL A C 1
ATOM 4315 O O . VAL A 1 570 ? -19.111 19.493 41.675 1.00 89.94 570 VAL A O 1
ATOM 4318 N N . TRP A 1 571 ? -16.927 19.250 42.164 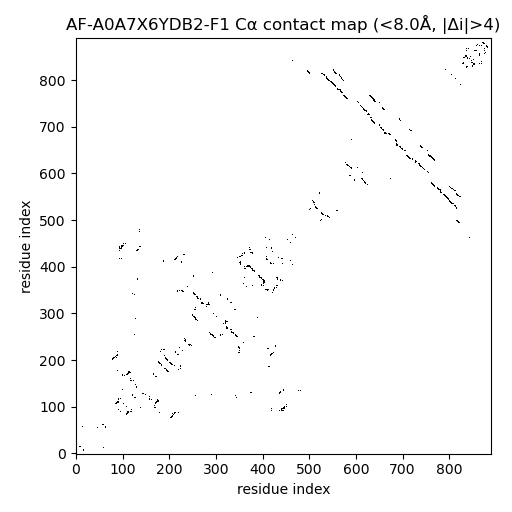1.00 88.00 571 TRP A N 1
ATOM 4319 C CA . TRP A 1 571 ? -16.425 20.203 41.187 1.00 88.00 571 TRP A CA 1
ATOM 4320 C C . TRP A 1 571 ? -15.516 19.491 40.198 1.00 88.00 571 TRP A C 1
ATOM 4322 O O . TRP A 1 571 ? -14.659 18.707 40.605 1.00 88.00 571 TRP A O 1
ATOM 4332 N N . VAL A 1 572 ? -15.680 19.797 38.915 1.00 85.19 572 VAL A N 1
ATOM 4333 C CA . VAL A 1 572 ? -14.744 19.400 37.865 1.00 85.19 572 VAL A CA 1
ATOM 4334 C C . VAL A 1 572 ? -14.053 20.652 37.352 1.00 85.19 572 VAL A C 1
ATOM 4336 O O . VAL A 1 572 ? -14.693 21.551 36.808 1.00 85.19 572 VAL A O 1
ATOM 4339 N N . PHE A 1 573 ? -12.743 20.720 37.556 1.00 76.38 573 PHE A N 1
ATOM 4340 C CA . PHE A 1 573 ? -11.924 21.859 37.180 1.00 76.38 573 PHE A CA 1
ATOM 4341 C C . PHE A 1 573 ? -11.079 21.522 35.957 1.00 76.38 573 PHE A C 1
ATOM 4343 O O . PHE A 1 573 ? -10.258 20.601 35.961 1.00 76.38 573 PHE A O 1
ATOM 4350 N N . THR A 1 574 ? -11.269 22.335 34.924 1.00 65.94 574 THR A N 1
ATOM 4351 C CA . THR A 1 574 ? -10.509 22.331 33.667 1.00 65.94 574 THR A CA 1
ATOM 4352 C C . THR A 1 574 ? -9.560 23.535 33.585 1.00 65.94 574 THR A C 1
ATOM 4354 O O . THR A 1 574 ? -8.841 23.720 32.606 1.00 65.94 574 THR A O 1
ATOM 4357 N N . GLN A 1 575 ? -9.563 24.380 34.621 1.00 54.34 575 GLN A N 1
ATOM 4358 C CA . GLN A 1 575 ? -8.901 25.677 34.635 1.00 54.34 575 GLN A CA 1
ATOM 4359 C C . GLN A 1 575 ? -7.398 25.546 34.917 1.00 54.34 575 GLN A C 1
ATOM 4361 O O . GLN A 1 575 ? -6.972 24.925 35.889 1.00 54.34 575 GLN A O 1
ATOM 4366 N N . ARG A 1 576 ? -6.593 26.200 34.075 1.00 57.09 576 ARG A N 1
ATOM 4367 C CA . ARG A 1 576 ? -5.163 26.453 34.278 1.00 57.09 576 ARG A CA 1
ATOM 4368 C C . ARG A 1 576 ? -4.947 27.950 34.120 1.00 57.09 576 ARG A C 1
ATOM 4370 O O . ARG A 1 576 ? -5.280 28.500 33.072 1.00 57.09 576 ARG A O 1
ATOM 4377 N N . ALA A 1 577 ? -4.385 28.610 35.126 1.00 51.88 577 ALA A N 1
ATOM 4378 C CA . ALA A 1 577 ? -3.961 29.996 34.984 1.00 51.88 577 ALA A CA 1
ATOM 4379 C C . ALA A 1 577 ? -2.470 30.029 34.647 1.00 51.88 577 ALA A C 1
ATOM 4381 O O . ALA A 1 577 ? -1.649 29.327 35.242 1.00 51.88 577 ALA A O 1
ATOM 4382 N N . ARG A 1 578 ? -2.122 30.823 33.637 1.00 52.81 578 ARG A N 1
ATOM 4383 C CA . ARG A 1 578 ? -0.739 30.995 33.198 1.00 52.81 578 ARG A CA 1
ATOM 4384 C C . ARG A 1 578 ? -0.220 32.301 33.775 1.00 52.81 578 ARG A C 1
ATOM 4386 O O . ARG A 1 578 ? -0.689 33.359 33.373 1.00 52.81 578 ARG A O 1
ATOM 4393 N N . ALA A 1 579 ? 0.757 32.216 34.670 1.00 52.44 579 ALA A N 1
ATOM 4394 C CA . ALA A 1 579 ? 1.527 33.371 35.102 1.00 52.44 579 ALA A CA 1
ATOM 4395 C C . ALA A 1 579 ? 2.813 33.432 34.264 1.00 52.44 579 ALA A C 1
ATOM 4397 O O . ALA A 1 579 ? 3.734 32.628 34.440 1.00 52.44 579 ALA A O 1
ATOM 4398 N N . ALA A 1 580 ? 2.876 34.360 33.307 1.00 46.94 580 ALA A N 1
ATOM 4399 C CA . ALA A 1 580 ? 4.138 34.666 32.639 1.00 46.94 580 ALA A CA 1
ATOM 4400 C C . ALA A 1 580 ? 5.102 35.328 33.645 1.00 46.94 580 ALA A C 1
ATOM 4402 O O . ALA A 1 580 ? 4.672 36.063 34.535 1.00 46.94 580 ALA A O 1
ATOM 4403 N N . ALA A 1 581 ? 6.407 35.058 33.538 1.00 50.03 581 ALA A N 1
ATOM 4404 C CA . ALA A 1 581 ? 7.400 35.700 34.400 1.00 50.03 581 ALA A CA 1
ATOM 4405 C C . ALA A 1 581 ? 7.404 37.226 34.195 1.00 50.03 581 ALA A C 1
ATOM 4407 O O . ALA A 1 581 ? 7.454 37.691 33.058 1.00 50.03 581 ALA A O 1
ATOM 4408 N N . LEU A 1 582 ? 7.428 37.999 35.288 1.00 47.72 582 LEU A N 1
ATOM 4409 C CA . LEU A 1 582 ? 7.600 39.460 35.246 1.00 47.72 582 LEU A CA 1
ATOM 4410 C C . LEU A 1 582 ? 9.032 39.860 34.872 1.00 47.72 582 LEU A C 1
ATOM 4412 O O . LEU A 1 582 ? 9.252 40.935 34.322 1.00 47.72 582 LEU A O 1
ATOM 4416 N N . ALA A 1 583 ? 10.012 39.008 35.188 1.00 47.41 583 ALA A N 1
ATOM 4417 C CA . ALA A 1 583 ? 11.413 39.198 34.829 1.00 47.41 583 ALA A CA 1
ATOM 4418 C C . ALA A 1 583 ? 12.173 37.862 34.893 1.00 47.41 583 ALA A C 1
ATOM 4420 O O . ALA A 1 583 ? 12.097 37.145 35.892 1.00 47.41 583 ALA A O 1
ATOM 4421 N N . VAL A 1 584 ? 12.931 37.544 33.837 1.00 44.62 584 VAL A N 1
ATOM 4422 C CA . VAL A 1 584 ? 13.781 36.333 33.744 1.00 44.62 584 VAL A CA 1
ATOM 4423 C C . VAL A 1 584 ? 15.280 36.662 33.847 1.00 44.62 584 VAL A C 1
ATOM 4425 O O . VAL A 1 584 ? 16.108 35.766 33.961 1.00 44.62 584 VAL A O 1
ATOM 4428 N N . ASN A 1 585 ? 15.666 37.942 33.817 1.00 49.69 585 ASN A N 1
ATOM 4429 C CA . ASN A 1 585 ? 17.015 38.320 33.385 1.00 49.69 585 ASN A CA 1
ATOM 4430 C C . ASN A 1 585 ? 17.767 39.228 34.372 1.00 49.69 585 ASN A C 1
ATOM 4432 O O . ASN A 1 585 ? 18.198 40.313 33.999 1.00 49.69 585 ASN A O 1
ATOM 4436 N N . ALA A 1 586 ? 17.970 38.783 35.616 1.00 44.88 586 ALA A N 1
ATOM 4437 C CA . ALA A 1 586 ? 19.058 39.313 36.446 1.00 44.88 586 ALA A CA 1
ATOM 4438 C C . ALA A 1 586 ? 20.080 38.195 36.709 1.00 44.88 586 ALA A C 1
ATOM 4440 O O . ALA A 1 586 ? 19.709 37.095 37.125 1.00 44.88 586 ALA A O 1
ATOM 4441 N N . TYR A 1 587 ? 21.358 38.468 36.439 1.00 50.91 587 TYR A N 1
ATOM 4442 C CA . TYR A 1 587 ? 22.470 37.516 36.536 1.00 50.91 587 TYR A CA 1
ATOM 4443 C C . TYR A 1 587 ? 23.638 38.156 37.292 1.00 50.91 587 TYR A C 1
ATOM 4445 O O . TYR A 1 587 ? 23.828 39.367 37.217 1.00 50.91 587 TYR A O 1
ATOM 4453 N N . ALA A 1 588 ? 24.453 37.347 37.972 1.00 43.12 588 ALA A N 1
ATOM 4454 C CA . ALA A 1 588 ? 25.714 37.796 38.564 1.00 43.12 588 ALA A CA 1
ATOM 4455 C C . ALA A 1 588 ? 26.831 36.775 38.300 1.00 43.12 588 ALA A C 1
ATOM 4457 O O . ALA A 1 588 ? 26.635 35.566 38.463 1.00 43.12 588 ALA A O 1
ATOM 4458 N N . ARG A 1 589 ? 28.007 37.265 37.885 1.00 42.12 589 ARG A N 1
ATOM 4459 C CA . ARG A 1 589 ? 29.222 36.470 37.654 1.00 42.12 589 ARG A CA 1
ATOM 4460 C C . ARG A 1 589 ? 30.134 36.579 38.876 1.00 42.12 589 ARG A C 1
ATOM 4462 O O . ARG A 1 589 ? 30.382 37.674 39.364 1.00 42.12 589 ARG A O 1
ATOM 4469 N N . SER A 1 590 ? 30.687 35.460 39.347 1.00 45.34 590 SER A N 1
ATOM 4470 C CA . SER A 1 590 ? 31.477 35.421 40.591 1.00 45.34 590 SER A CA 1
ATOM 4471 C C . SER A 1 590 ? 32.824 36.171 40.561 1.00 45.34 590 SER A C 1
ATOM 4473 O O . SER A 1 590 ? 33.538 36.131 41.558 1.00 45.34 590 SER A O 1
ATOM 4475 N N . ASP A 1 591 ? 33.229 36.787 39.445 1.00 42.50 591 ASP A N 1
ATOM 4476 C CA . ASP A 1 591 ? 34.504 37.515 39.320 1.00 42.50 591 ASP A CA 1
ATOM 4477 C C . ASP A 1 591 ? 34.354 39.016 39.004 1.00 42.50 591 ASP A C 1
ATOM 4479 O O . ASP A 1 591 ? 35.361 39.715 38.929 1.00 42.50 591 ASP A O 1
ATOM 4483 N N . THR A 1 592 ? 33.126 39.540 38.891 1.00 44.31 592 THR A N 1
ATOM 4484 C CA . THR A 1 592 ? 32.850 40.986 38.775 1.00 44.31 592 THR A CA 1
ATOM 4485 C C . THR A 1 592 ? 31.526 41.325 39.479 1.00 44.31 592 THR A C 1
ATOM 4487 O O . THR A 1 592 ? 30.464 41.071 38.916 1.00 44.31 592 THR A O 1
ATOM 4490 N N . PRO A 1 593 ? 31.560 41.885 40.705 1.00 41.34 593 PRO A N 1
ATOM 4491 C CA . PRO A 1 593 ? 30.360 42.185 41.500 1.00 41.34 593 PRO A CA 1
ATOM 4492 C C . PRO A 1 593 ? 29.361 43.165 40.854 1.00 41.34 593 PRO A C 1
ATOM 4494 O O . PRO A 1 593 ? 28.203 43.173 41.259 1.00 41.34 593 PRO A O 1
ATOM 4497 N N . ASP A 1 594 ? 29.791 43.951 39.855 1.00 38.66 594 ASP A N 1
ATOM 4498 C CA . ASP A 1 594 ? 29.111 45.192 39.440 1.00 38.66 594 ASP A CA 1
ATOM 4499 C C . ASP A 1 594 ? 28.699 45.272 37.951 1.00 38.66 594 ASP A C 1
ATOM 4501 O O . ASP A 1 594 ? 28.359 46.354 37.470 1.00 38.66 594 ASP A O 1
ATOM 4505 N N . VAL A 1 595 ? 28.718 44.177 37.176 1.00 39.12 595 VAL A N 1
ATOM 4506 C CA . VAL A 1 595 ? 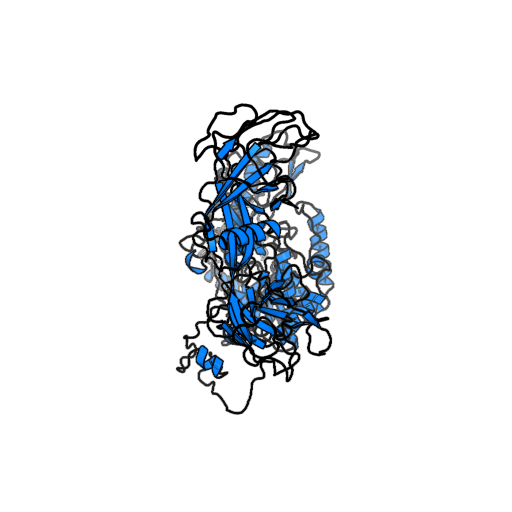28.305 44.226 35.753 1.00 39.12 595 VAL A CA 1
ATOM 4507 C C . VAL A 1 595 ? 26.870 43.726 35.576 1.00 39.12 595 VAL A C 1
ATOM 4509 O O . VAL A 1 595 ? 26.600 42.530 35.654 1.00 39.12 595 VAL A O 1
ATOM 4512 N N . TRP A 1 596 ? 25.957 44.660 35.301 1.00 41.81 596 TRP A N 1
ATOM 4513 C CA . TRP A 1 596 ? 24.578 44.391 34.888 1.00 41.81 596 TRP A CA 1
ATOM 4514 C C . TRP A 1 596 ? 24.552 44.018 33.397 1.00 41.81 596 TRP A C 1
ATOM 4516 O O . TRP A 1 596 ? 24.888 44.847 32.553 1.00 41.81 596 TRP A O 1
ATOM 4526 N N . CYS A 1 597 ? 24.116 42.804 33.052 1.00 39.34 597 CYS A N 1
ATOM 4527 C CA . CYS A 1 597 ? 23.789 42.447 31.665 1.00 39.34 597 CYS A CA 1
ATOM 4528 C C . CYS A 1 597 ? 22.307 42.760 31.416 1.00 39.34 597 CYS A C 1
ATOM 4530 O O . CYS A 1 597 ? 21.450 42.295 32.166 1.00 39.34 597 CYS A O 1
ATOM 4532 N N . GLY A 1 598 ? 22.005 43.617 30.438 1.00 39.53 598 GLY A N 1
ATOM 4533 C CA . GLY A 1 598 ? 20.642 44.077 30.159 1.00 39.53 598 GLY A CA 1
ATOM 4534 C C . GLY A 1 598 ? 19.675 42.957 29.749 1.00 39.53 598 GLY A C 1
ATOM 4535 O O . GLY A 1 598 ? 20.054 41.800 29.582 1.00 39.53 598 GLY A O 1
ATOM 4536 N N . ASN A 1 599 ? 18.413 43.333 29.535 1.00 39.09 599 ASN A N 1
ATOM 4537 C CA . ASN A 1 599 ? 17.242 42.454 29.371 1.00 39.09 599 ASN A CA 1
ATOM 4538 C C . ASN A 1 599 ? 17.318 41.423 28.221 1.00 39.09 599 ASN A C 1
ATOM 4540 O O . ASN A 1 599 ? 16.423 40.587 28.105 1.00 39.09 599 ASN A O 1
ATOM 4544 N N . GLU A 1 600 ? 18.361 41.461 27.390 1.00 40.03 600 GLU A N 1
ATOM 4545 C CA . GLU A 1 600 ? 18.526 40.633 26.191 1.00 40.03 600 GLU A CA 1
ATOM 4546 C C . GLU A 1 600 ? 19.824 39.804 26.176 1.00 40.03 600 GLU A C 1
ATOM 4548 O O . GLU A 1 600 ? 20.015 38.984 25.268 1.00 40.03 600 GLU A O 1
ATOM 4553 N N . GLU A 1 601 ? 20.699 39.952 27.179 1.00 38.28 601 GLU A N 1
ATOM 4554 C CA . GLU A 1 601 ? 22.029 39.339 27.182 1.00 38.28 601 GLU A CA 1
ATOM 4555 C C . GLU A 1 601 ? 22.151 38.112 28.107 1.00 38.28 601 GLU A C 1
ATOM 4557 O O . GLU A 1 601 ? 21.801 38.097 29.283 1.00 38.28 601 GLU A O 1
ATOM 4562 N N . THR A 1 602 ? 22.638 37.051 27.471 1.00 43.00 602 THR A N 1
ATOM 4563 C CA . THR A 1 602 ? 22.728 35.629 27.822 1.00 43.00 602 THR A CA 1
ATOM 4564 C C . THR A 1 602 ? 23.566 35.299 29.076 1.00 43.00 602 THR A C 1
ATOM 4566 O O . THR A 1 602 ? 24.561 35.959 29.364 1.00 43.00 602 THR A O 1
ATOM 4569 N N . LEU A 1 603 ? 23.255 34.174 29.741 1.00 43.41 603 LEU A N 1
ATOM 4570 C CA . LEU A 1 603 ? 24.183 33.410 30.595 1.00 43.41 603 LEU A CA 1
ATOM 4571 C C . LEU A 1 603 ? 25.403 33.009 29.735 1.00 43.41 603 LEU A C 1
ATOM 4573 O O . LEU A 1 603 ? 25.362 32.001 29.038 1.00 43.41 603 LEU A O 1
ATOM 4577 N N . VAL A 1 604 ? 26.466 33.824 29.712 1.00 36.53 604 VAL A N 1
ATOM 4578 C CA . VAL A 1 604 ? 27.729 33.548 28.995 1.00 36.53 604 VAL A CA 1
ATOM 4579 C C . VAL A 1 604 ? 28.896 33.430 29.970 1.00 36.53 604 VAL A C 1
ATOM 4581 O O . VAL A 1 604 ? 29.170 34.344 30.738 1.00 36.53 604 VAL A O 1
ATOM 4584 N N . GLY A 1 605 ? 29.655 32.337 29.883 1.00 42.50 605 GLY A N 1
ATOM 4585 C CA . GLY A 1 605 ? 30.976 32.230 30.489 1.00 42.50 605 GLY A CA 1
ATOM 4586 C C . GLY A 1 605 ? 31.535 30.815 30.660 1.00 42.50 605 GLY A C 1
ATOM 4587 O O . GLY A 1 605 ? 31.040 30.001 31.430 1.00 42.50 605 GLY A O 1
ATOM 4588 N N . ARG A 1 606 ? 32.669 30.582 29.994 1.00 42.53 606 ARG A N 1
ATOM 4589 C CA . ARG A 1 606 ? 33.659 29.549 30.313 1.00 42.53 606 ARG A CA 1
ATOM 4590 C C . ARG A 1 606 ? 34.224 29.838 31.708 1.00 42.53 606 ARG A C 1
ATOM 4592 O O . ARG A 1 606 ? 34.674 30.956 31.970 1.00 42.53 606 ARG A O 1
ATOM 4599 N N . ALA A 1 607 ? 34.252 28.841 32.577 1.00 38.41 607 ALA A N 1
ATOM 4600 C CA . ALA A 1 607 ? 34.919 28.933 33.862 1.00 38.41 607 ALA A CA 1
ATOM 4601 C C . ALA A 1 607 ? 35.871 27.753 34.032 1.00 38.41 607 ALA A C 1
ATOM 4603 O O . ALA A 1 607 ? 35.496 26.616 33.764 1.00 38.41 607 ALA A O 1
ATOM 4604 N N . GLY A 1 608 ? 37.100 28.027 34.470 1.00 47.22 608 GLY A N 1
ATOM 4605 C CA . GLY A 1 608 ? 37.933 26.987 35.073 1.00 47.22 608 GLY A CA 1
ATOM 4606 C C . GLY A 1 608 ? 37.252 26.398 36.314 1.00 47.22 608 GLY A C 1
ATOM 4607 O O . GLY A 1 608 ? 36.215 26.903 36.753 1.00 47.22 608 GLY A O 1
ATOM 4608 N N . SER A 1 609 ? 37.839 25.339 36.872 1.00 45.94 609 SER A N 1
ATOM 4609 C CA . SER A 1 609 ? 37.369 24.702 38.110 1.00 45.94 609 SER A CA 1
ATOM 4610 C C . SER A 1 609 ? 37.001 25.744 39.180 1.00 45.94 609 SER A C 1
ATOM 4612 O O . SER A 1 609 ? 37.782 26.662 39.435 1.00 45.94 609 SER A O 1
ATOM 4614 N N . GLY A 1 610 ? 35.817 25.612 39.788 1.00 45.91 610 GLY A N 1
ATOM 4615 C CA . GLY A 1 610 ? 35.409 26.418 40.947 1.00 45.91 610 GLY A CA 1
ATOM 4616 C C . GLY A 1 610 ? 34.590 27.699 40.697 1.00 45.91 610 GLY A C 1
ATOM 4617 O O . GLY A 1 610 ? 34.462 28.488 41.630 1.00 45.91 610 GLY A O 1
ATOM 4618 N N . LYS A 1 611 ? 34.008 27.948 39.507 1.00 47.75 611 LYS A N 1
ATOM 4619 C CA . LYS A 1 611 ? 33.045 29.069 39.315 1.00 47.75 611 LYS A CA 1
ATOM 4620 C C . LYS A 1 611 ? 31.607 28.593 39.081 1.00 47.75 611 LYS A C 1
ATOM 4622 O O . LYS A 1 611 ? 31.388 27.553 38.469 1.00 47.75 611 LYS A O 1
ATOM 4627 N N . TYR A 1 612 ? 30.643 29.413 39.507 1.00 50.94 612 TYR A N 1
ATOM 4628 C CA . TYR A 1 612 ? 29.203 29.129 39.476 1.00 50.94 612 TYR A CA 1
ATOM 4629 C C . TYR A 1 612 ? 28.429 30.276 38.826 1.00 50.94 612 TYR A C 1
ATOM 4631 O O . TYR A 1 612 ? 28.800 31.440 38.992 1.00 50.94 612 TYR A O 1
ATOM 4639 N N . PHE A 1 613 ? 27.322 29.955 38.152 1.00 53.34 613 PHE A N 1
ATOM 4640 C CA . PHE A 1 613 ? 26.371 30.948 37.648 1.00 53.34 613 PHE A CA 1
ATOM 4641 C C . PHE A 1 613 ? 24.997 30.781 38.302 1.00 53.34 613 PHE A C 1
ATOM 4643 O O . PHE A 1 613 ? 24.566 29.657 38.580 1.00 53.34 613 PHE A O 1
ATOM 4650 N N . ARG A 1 614 ? 24.313 31.910 38.518 1.00 59.22 614 ARG A N 1
ATOM 4651 C CA . ARG A 1 614 ? 22.964 31.995 39.090 1.00 59.22 614 ARG A CA 1
ATOM 4652 C C . ARG A 1 614 ? 22.074 32.874 38.223 1.00 59.22 614 ARG A C 1
ATOM 4654 O O . ARG A 1 614 ? 22.532 33.909 37.739 1.00 59.22 614 ARG A O 1
ATOM 4661 N N . GLY A 1 615 ? 20.820 32.466 38.064 1.00 63.94 615 GLY A N 1
ATOM 4662 C CA . GLY A 1 615 ? 19.768 33.276 37.448 1.00 63.94 615 GLY A CA 1
ATOM 4663 C C . GLY A 1 615 ? 18.647 33.544 38.444 1.00 63.94 615 GLY A C 1
ATOM 4664 O O . GLY A 1 615 ? 18.302 32.662 39.230 1.00 63.94 615 GLY A O 1
ATOM 4665 N N . PHE A 1 616 ? 18.082 34.747 38.419 1.00 67.00 616 PHE A N 1
ATOM 4666 C CA . PHE A 1 616 ? 16.935 35.115 39.249 1.00 67.00 616 PHE A CA 1
ATOM 4667 C C . PHE A 1 616 ? 15.636 35.053 38.442 1.00 67.00 616 PHE A C 1
ATOM 4669 O O . PHE A 1 616 ? 15.589 35.483 37.292 1.00 67.00 616 PHE A O 1
ATOM 4676 N N . LEU A 1 617 ? 14.576 34.538 39.063 1.00 69.06 617 LEU A N 1
ATOM 4677 C CA . LEU A 1 617 ? 13.243 34.419 38.478 1.00 69.06 617 LEU A CA 1
ATOM 4678 C C . LEU A 1 617 ? 12.216 35.152 39.347 1.00 69.06 617 LEU A C 1
ATOM 4680 O O . LEU A 1 617 ? 12.243 35.030 40.576 1.00 69.06 617 LEU A O 1
ATOM 4684 N N . GLY A 1 618 ? 11.286 35.864 38.709 1.00 71.00 618 GLY A N 1
ATOM 4685 C CA . GLY A 1 618 ? 10.118 36.458 39.359 1.00 71.00 618 GLY A CA 1
ATOM 4686 C C . GLY A 1 618 ? 8.835 36.194 38.572 1.00 71.00 618 GLY A C 1
ATOM 4687 O O . GLY A 1 618 ? 8.772 36.500 37.382 1.00 71.00 618 GLY A O 1
ATOM 4688 N N . PHE A 1 619 ? 7.808 35.663 39.237 1.00 74.75 619 PHE A N 1
ATOM 4689 C CA . PHE A 1 619 ? 6.490 35.387 38.648 1.00 74.75 619 PHE A CA 1
ATOM 4690 C C . PHE A 1 619 ? 5.401 36.148 39.405 1.00 74.75 619 PHE A C 1
ATOM 4692 O O . PHE A 1 619 ? 5.307 35.991 40.625 1.00 74.75 619 PHE A O 1
ATOM 4699 N N . ASP A 1 620 ? 4.600 36.956 38.702 1.00 75.12 620 ASP A N 1
ATOM 4700 C CA . ASP A 1 620 ? 3.417 37.588 39.300 1.00 75.12 620 ASP A CA 1
ATOM 4701 C C . ASP A 1 620 ? 2.316 36.555 39.496 1.00 75.12 620 ASP A C 1
ATOM 4703 O O . ASP A 1 620 ? 1.989 35.816 38.569 1.00 75.12 620 ASP A O 1
ATOM 4707 N N . LEU A 1 621 ? 1.722 36.523 40.679 1.00 77.38 621 LEU A N 1
ATOM 4708 C CA . LEU A 1 621 ? 0.563 35.696 40.987 1.00 77.38 621 LEU A CA 1
ATOM 4709 C C . LEU A 1 621 ? -0.671 36.552 41.304 1.00 77.38 621 LEU A C 1
ATOM 4711 O O . LEU A 1 621 ? -1.654 36.013 41.807 1.00 77.38 621 LEU A O 1
ATOM 4715 N N . ALA A 1 622 ? -0.641 37.866 41.052 1.00 71.69 622 ALA A N 1
ATOM 4716 C CA . ALA A 1 622 ? -1.744 38.776 41.363 1.00 71.69 622 ALA A CA 1
ATOM 4717 C C . ALA A 1 622 ? -3.066 38.391 40.676 1.00 71.69 622 ALA A C 1
ATOM 4719 O O . ALA A 1 622 ? -4.129 38.578 41.268 1.00 71.69 622 ALA A O 1
ATOM 4720 N N . ASP A 1 623 ? -3.001 37.791 39.483 1.00 69.12 623 ASP A N 1
ATOM 4721 C CA . ASP A 1 623 ? -4.178 37.343 38.725 1.00 69.12 623 ASP A CA 1
ATOM 4722 C C . ASP A 1 623 ? -4.823 36.057 39.286 1.00 69.12 623 ASP A C 1
ATOM 4724 O O . ASP A 1 623 ? -5.912 35.669 38.862 1.00 69.12 623 ASP A O 1
ATOM 4728 N N . LEU A 1 624 ? -4.179 35.378 40.245 1.00 73.00 624 LEU A N 1
ATOM 4729 C CA . LEU A 1 624 ? -4.738 34.200 40.909 1.00 73.00 624 LEU A CA 1
ATOM 4730 C C . LEU A 1 624 ? -5.625 34.606 42.105 1.00 73.00 624 LEU A C 1
ATOM 4732 O O . LEU A 1 624 ? -5.193 35.397 42.955 1.00 73.00 624 LEU A O 1
ATOM 4736 N N . PRO A 1 625 ? -6.840 34.035 42.254 1.00 72.00 625 PRO A N 1
ATOM 4737 C CA . PRO A 1 625 ? -7.715 34.350 43.381 1.00 72.00 625 PRO A CA 1
ATOM 4738 C C . PRO A 1 625 ? -7.069 34.056 44.738 1.00 72.00 625 PRO A C 1
ATOM 4740 O O . PRO A 1 625 ? -6.394 33.048 44.927 1.00 72.00 625 PRO A O 1
ATOM 4743 N N . ALA A 1 626 ? -7.323 34.909 45.734 1.00 70.88 626 ALA A N 1
ATOM 4744 C CA . ALA A 1 626 ? -6.735 34.759 47.072 1.00 70.88 626 ALA A CA 1
ATOM 4745 C C . ALA A 1 626 ? -7.150 33.464 47.804 1.00 70.88 626 ALA A C 1
ATOM 4747 O O . ALA A 1 626 ? -6.464 33.028 48.721 1.00 70.88 626 ALA A O 1
ATOM 4748 N N . HIS A 1 627 ? -8.268 32.858 47.401 1.00 71.38 627 HIS A N 1
ATOM 4749 C CA . HIS A 1 627 ? -8.811 31.611 47.948 1.00 71.38 627 HIS A CA 1
ATOM 4750 C C . HIS A 1 627 ? -8.573 30.401 47.025 1.00 71.38 627 HIS A C 1
ATOM 4752 O O . HIS A 1 627 ? -9.124 29.328 47.268 1.00 71.38 627 HIS A O 1
ATOM 4758 N N . ALA A 1 628 ? -7.758 30.566 45.979 1.00 73.75 628 ALA A N 1
ATOM 4759 C CA . ALA A 1 628 ? -7.359 29.482 45.097 1.00 73.75 628 ALA A CA 1
ATOM 4760 C C . ALA A 1 628 ? -6.545 28.428 45.854 1.00 73.75 628 ALA A C 1
ATOM 4762 O O . ALA A 1 628 ? -5.659 28.737 46.656 1.00 73.75 628 ALA A O 1
ATOM 4763 N N . LEU A 1 629 ? -6.839 27.169 45.563 1.00 73.12 629 LEU A N 1
ATOM 4764 C CA . LEU A 1 629 ? -6.166 26.013 46.132 1.00 73.12 629 LEU A CA 1
ATOM 4765 C C . LEU A 1 629 ? -5.251 25.422 45.068 1.00 73.12 629 LEU A C 1
ATOM 4767 O O . LEU A 1 629 ? -5.717 24.986 44.020 1.00 73.12 629 LEU A O 1
ATOM 4771 N N . VAL A 1 630 ? -3.950 25.442 45.313 1.00 74.81 630 VAL A N 1
ATOM 4772 C CA . VAL A 1 630 ? -2.916 25.077 44.346 1.00 74.81 630 VAL A CA 1
ATOM 4773 C C . VAL A 1 630 ? -2.814 23.554 44.241 1.00 74.81 630 VAL A C 1
ATOM 4775 O O . VAL A 1 630 ? -2.422 22.882 45.195 1.00 74.81 630 VAL A O 1
ATOM 4778 N N . ASP A 1 631 ? -3.144 23.020 43.066 1.00 70.56 631 ASP A N 1
ATOM 4779 C CA . ASP A 1 631 ? -3.056 21.593 42.729 1.00 70.56 631 ASP A CA 1
ATOM 4780 C C . ASP A 1 631 ? -1.648 21.223 42.246 1.00 70.56 631 ASP A C 1
ATOM 4782 O O . ASP A 1 631 ? -0.996 20.332 42.800 1.00 70.56 631 ASP A O 1
ATOM 4786 N N . ASP A 1 632 ? -1.162 21.958 41.243 1.00 72.50 632 ASP A N 1
ATOM 4787 C CA . ASP A 1 632 ? 0.118 21.713 40.588 1.00 72.50 632 ASP A CA 1
ATOM 4788 C C . ASP A 1 632 ? 0.834 23.023 40.261 1.00 72.50 632 ASP A C 1
ATOM 4790 O O . ASP A 1 632 ? 0.214 24.046 39.971 1.00 72.50 632 ASP A O 1
ATOM 4794 N N . VAL A 1 633 ? 2.161 22.990 40.308 1.00 75.56 633 VAL A N 1
ATOM 4795 C CA . VAL A 1 633 ? 3.010 24.115 39.905 1.00 75.56 633 VAL A CA 1
ATOM 4796 C C . VAL A 1 633 ? 4.169 23.557 39.107 1.00 75.56 633 VAL A C 1
ATOM 4798 O O . VAL A 1 633 ? 5.057 22.929 39.683 1.00 75.56 633 VAL A O 1
ATOM 4801 N N . THR A 1 634 ? 4.171 23.812 37.805 1.00 76.00 634 THR A N 1
ATOM 4802 C CA . THR A 1 634 ? 5.236 23.384 36.901 1.00 76.00 634 THR A CA 1
ATOM 4803 C C . THR A 1 634 ? 6.029 24.600 36.439 1.00 76.00 634 THR A C 1
ATOM 4805 O O . THR A 1 634 ? 5.475 25.550 35.887 1.00 76.00 634 THR A O 1
ATOM 4808 N N . LEU A 1 635 ? 7.345 24.568 36.638 1.00 76.69 635 LEU A N 1
ATOM 4809 C CA . LEU A 1 635 ? 8.261 25.580 36.114 1.00 76.69 635 LEU A CA 1
ATOM 4810 C C . LEU A 1 635 ? 8.893 25.057 34.825 1.00 76.69 635 LEU A C 1
ATOM 4812 O O . LEU A 1 635 ? 9.259 23.889 34.721 1.00 76.69 635 LEU A O 1
ATOM 4816 N N . SER A 1 636 ? 9.046 25.909 33.820 1.00 73.62 636 SER A N 1
ATOM 4817 C CA . SER A 1 636 ? 9.741 25.547 32.590 1.00 73.62 636 SER A CA 1
ATOM 4818 C C . SER A 1 636 ? 10.652 26.639 32.077 1.00 73.62 636 SER A C 1
ATOM 4820 O O . SER A 1 636 ? 10.307 27.814 32.157 1.00 73.62 636 SER A O 1
ATOM 4822 N N . LEU A 1 637 ? 11.781 26.233 31.501 1.00 71.31 637 LEU A N 1
ATOM 4823 C CA . LEU A 1 637 ? 12.779 27.119 30.912 1.00 71.31 637 LEU A CA 1
ATOM 4824 C C . LEU A 1 637 ? 13.070 26.673 29.469 1.00 71.31 637 LEU A C 1
ATOM 4826 O O . LEU A 1 637 ? 13.512 25.547 29.253 1.00 71.31 637 LEU A O 1
ATOM 4830 N N . THR A 1 638 ? 12.828 27.528 28.477 1.00 66.25 638 THR A N 1
ATOM 4831 C CA . THR A 1 638 ? 13.035 27.205 27.049 1.00 66.25 638 THR A CA 1
ATOM 4832 C C . THR A 1 638 ? 14.419 27.642 26.594 1.00 66.25 638 THR A C 1
ATOM 4834 O O . THR A 1 638 ? 14.773 28.797 26.790 1.00 66.25 638 THR A O 1
ATOM 4837 N N . ILE A 1 639 ? 15.200 26.773 25.955 1.00 66.19 639 ILE A N 1
ATOM 4838 C CA . ILE A 1 639 ? 16.575 27.055 25.517 1.00 66.19 639 ILE A CA 1
ATOM 4839 C C . ILE A 1 639 ? 16.589 27.795 24.166 1.00 66.19 639 ILE A C 1
ATOM 4841 O O . ILE A 1 639 ? 15.816 27.465 23.269 1.00 66.19 639 ILE A O 1
ATOM 4845 N N . ARG A 1 640 ? 17.496 28.767 23.981 1.00 59.59 640 ARG A N 1
ATOM 4846 C CA . ARG A 1 640 ? 17.788 29.417 22.686 1.00 59.59 640 ARG A CA 1
ATOM 4847 C C . ARG A 1 640 ? 19.290 29.483 22.393 1.00 59.59 640 ARG A C 1
ATOM 4849 O O . ARG A 1 640 ? 20.079 29.712 23.299 1.00 59.59 640 ARG A O 1
ATOM 4856 N N . TYR A 1 641 ? 19.704 29.366 21.132 1.00 58.00 641 TYR A N 1
ATOM 4857 C CA . TYR A 1 641 ? 21.094 29.662 20.747 1.00 58.00 641 TYR A CA 1
ATOM 4858 C C . TYR A 1 641 ? 21.281 31.114 20.290 1.00 58.00 641 TYR A C 1
ATOM 4860 O O . TYR A 1 641 ? 20.377 31.688 19.678 1.00 58.00 641 TYR A O 1
ATOM 4868 N N . PRO A 1 642 ? 22.440 31.732 20.581 1.00 48.31 642 PRO A N 1
ATOM 4869 C CA . PRO A 1 642 ? 22.776 33.049 20.056 1.00 48.31 642 PRO A CA 1
ATOM 4870 C C . PRO A 1 642 ? 23.163 33.046 18.560 1.00 48.31 642 PRO A C 1
ATOM 4872 O O . PRO A 1 642 ? 22.978 34.082 17.931 1.00 48.31 642 PRO A O 1
ATOM 4875 N N . ASP A 1 643 ? 23.609 31.927 17.961 1.00 49.28 643 ASP A N 1
ATOM 4876 C CA . ASP A 1 643 ? 23.833 31.806 16.506 1.00 49.28 643 ASP A CA 1
ATOM 4877 C C . ASP A 1 643 ? 23.593 30.375 15.968 1.00 49.28 643 ASP A C 1
ATOM 4879 O O . ASP A 1 643 ? 23.649 29.402 16.718 1.00 49.28 643 ASP A O 1
ATOM 4883 N N . ALA A 1 644 ? 23.314 30.241 14.664 1.00 44.62 644 ALA A N 1
ATOM 4884 C CA . ALA A 1 644 ? 23.092 28.957 13.981 1.00 44.62 644 ALA A CA 1
ATOM 4885 C C . ALA A 1 644 ? 24.394 28.226 13.580 1.00 44.62 644 ALA A C 1
ATOM 4887 O O . ALA A 1 644 ? 24.338 27.146 12.999 1.00 44.62 644 ALA A O 1
ATOM 4888 N N . SER A 1 645 ? 25.565 28.807 13.858 1.00 44.09 645 SER A N 1
ATOM 4889 C CA . SER A 1 645 ? 26.886 28.292 13.457 1.00 44.09 645 SER A CA 1
ATOM 4890 C C . SER A 1 645 ? 27.624 27.533 14.566 1.00 44.09 645 SER A C 1
ATOM 4892 O O . SER A 1 645 ? 28.639 26.892 14.304 1.00 44.09 645 SER A O 1
ATOM 4894 N N . SER A 1 646 ? 27.122 27.571 15.799 1.00 48.19 646 SER A N 1
ATOM 4895 C CA . SER A 1 646 ? 27.754 27.001 16.998 1.00 48.19 646 SER A CA 1
ATOM 4896 C C . SER A 1 646 ? 27.173 25.646 17.436 1.00 48.19 646 SER A C 1
ATOM 4898 O O . SER A 1 646 ? 27.352 25.238 18.581 1.00 48.19 646 SER A O 1
ATOM 4900 N N . VAL A 1 647 ? 26.525 24.921 16.517 1.00 45.03 647 VAL A N 1
ATOM 4901 C CA . VAL A 1 647 ? 25.714 23.708 16.776 1.00 45.03 647 VAL A CA 1
ATOM 4902 C C . VAL A 1 647 ? 26.490 22.459 17.217 1.00 45.03 647 VAL A C 1
ATOM 4904 O O . VAL A 1 647 ? 25.880 21.433 17.485 1.00 45.03 647 VAL A O 1
ATOM 4907 N N . ASN A 1 648 ? 27.814 22.525 17.347 1.00 41.97 648 ASN A N 1
ATOM 4908 C CA . ASN A 1 648 ? 28.621 21.390 17.788 1.00 41.97 648 ASN A CA 1
ATOM 4909 C C . ASN A 1 648 ? 29.322 21.739 19.102 1.00 41.97 648 ASN A C 1
ATOM 4911 O O . ASN A 1 648 ? 30.395 22.333 19.062 1.00 41.97 648 ASN A O 1
ATOM 4915 N N . GLU A 1 649 ? 28.701 21.425 20.248 1.00 46.53 649 GLU A N 1
ATOM 4916 C CA . GLU A 1 649 ? 29.355 21.035 21.517 1.00 46.53 649 GLU A CA 1
ATOM 4917 C C . GLU A 1 649 ? 28.339 20.912 22.678 1.00 46.53 649 GLU A C 1
ATOM 4919 O O . GLU A 1 649 ? 27.513 21.789 22.919 1.00 46.53 649 GLU A O 1
ATOM 4924 N N . THR A 1 650 ? 28.452 19.811 23.428 1.00 47.38 650 THR A N 1
ATOM 4925 C CA . THR A 1 650 ? 27.587 19.328 24.524 1.00 47.38 650 THR A CA 1
ATOM 4926 C C . THR A 1 650 ? 27.245 20.342 25.631 1.00 47.38 650 THR A C 1
ATOM 4928 O O . THR A 1 650 ? 28.140 20.898 26.277 1.00 47.38 650 THR A O 1
ATOM 4931 N N . ALA A 1 651 ? 25.952 20.451 25.963 1.00 49.09 651 ALA A N 1
ATOM 4932 C CA . ALA A 1 651 ? 25.430 21.037 27.204 1.00 49.09 651 ALA A CA 1
ATOM 4933 C C . ALA A 1 651 ? 24.689 19.947 28.011 1.00 49.09 651 ALA A C 1
ATOM 4935 O O . ALA A 1 651 ? 23.906 19.189 27.449 1.00 49.09 651 ALA A O 1
ATOM 4936 N N . GLY A 1 652 ? 24.979 19.806 29.310 1.00 52.03 652 GLY A N 1
ATOM 4937 C CA . GLY A 1 652 ? 24.330 18.816 30.189 1.00 52.03 652 GLY A CA 1
ATOM 4938 C C . GLY A 1 652 ? 23.489 19.497 31.267 1.00 52.03 652 GLY A C 1
ATOM 4939 O O . GLY A 1 652 ? 24.009 20.374 31.956 1.00 52.03 652 GLY A O 1
ATOM 4940 N N . ALA A 1 653 ? 22.196 19.167 31.369 1.00 53.34 653 ALA A N 1
ATOM 4941 C CA . ALA A 1 653 ? 21.225 19.851 32.245 1.00 53.34 653 ALA A CA 1
ATOM 4942 C C . ALA A 1 653 ? 21.084 19.210 33.643 1.00 53.34 653 ALA A C 1
ATOM 4944 O O . ALA A 1 653 ? 20.281 19.653 34.461 1.00 53.34 653 ALA A O 1
ATOM 4945 N N . SER A 1 654 ? 21.858 18.155 33.914 1.00 54.78 654 SER A N 1
ATOM 4946 C CA . SER A 1 654 ? 21.833 17.430 35.188 1.00 54.78 654 SER A CA 1
ATOM 4947 C C . SER A 1 654 ? 22.293 18.322 36.346 1.00 54.78 654 SER A C 1
ATOM 4949 O O . SER A 1 654 ? 23.302 19.017 36.228 1.00 54.78 654 SER A O 1
ATOM 4951 N N . GLY A 1 655 ? 21.547 18.300 37.455 1.00 57.25 655 GLY A N 1
ATOM 4952 C CA . GLY A 1 655 ? 21.898 18.991 38.700 1.00 57.25 655 GLY A CA 1
ATOM 4953 C C . GLY A 1 655 ? 21.464 20.457 38.807 1.00 57.25 655 GLY A C 1
ATOM 4954 O O . GLY A 1 655 ? 21.873 21.124 39.754 1.00 57.25 655 GLY A O 1
ATOM 4955 N N . ILE A 1 656 ? 20.649 20.976 37.877 1.00 68.94 656 ILE A N 1
ATOM 4956 C CA . ILE A 1 656 ? 20.044 22.310 38.023 1.00 68.94 656 ILE A CA 1
ATOM 4957 C C . ILE A 1 656 ? 18.961 22.265 39.112 1.00 68.94 656 ILE A C 1
ATOM 4959 O O . ILE A 1 656 ? 18.042 21.442 39.047 1.00 68.94 656 ILE A O 1
ATOM 4963 N N . THR A 1 657 ? 19.047 23.176 40.083 1.00 69.00 657 THR A N 1
ATOM 4964 C CA . THR A 1 657 ? 18.091 23.307 41.195 1.00 69.00 657 THR A CA 1
ATOM 4965 C C . THR A 1 657 ? 17.488 24.704 41.254 1.00 69.00 657 THR A C 1
ATOM 4967 O O . THR A 1 657 ? 18.093 25.683 40.813 1.00 69.00 657 THR A O 1
ATOM 4970 N N . VAL A 1 658 ? 16.287 24.811 41.822 1.00 75.81 658 VAL A N 1
ATOM 4971 C CA . VAL A 1 658 ? 15.609 26.088 42.067 1.00 75.81 658 VAL A CA 1
ATOM 4972 C C . VAL A 1 658 ? 15.370 26.264 43.558 1.00 75.81 658 VAL A C 1
ATOM 4974 O O . VAL A 1 658 ? 14.808 25.384 44.204 1.00 75.81 658 VAL A O 1
ATOM 4977 N N . HIS A 1 659 ? 15.776 27.412 44.093 1.00 76.94 659 HIS A N 1
ATOM 4978 C CA . HIS A 1 659 ? 15.634 27.787 45.500 1.00 76.94 659 HIS A CA 1
ATOM 4979 C C . HIS A 1 659 ? 14.731 29.011 45.663 1.00 76.94 659 HIS A C 1
ATOM 4981 O O . HIS A 1 659 ? 14.570 29.807 44.738 1.00 76.94 659 HIS A O 1
ATOM 4987 N N . HIS A 1 660 ? 14.164 29.171 46.856 1.00 78.38 660 HIS A N 1
ATOM 4988 C CA . HIS A 1 660 ? 13.332 30.311 47.239 1.00 78.38 660 HIS A CA 1
ATOM 4989 C C . HIS A 1 660 ? 14.166 31.491 47.786 1.00 78.38 660 HIS A C 1
ATOM 4991 O O . HIS A 1 660 ? 15.087 31.251 48.559 1.00 78.38 660 HIS A O 1
ATOM 4997 N N . LEU A 1 661 ? 13.810 32.747 47.475 1.00 68.75 661 LEU A N 1
ATOM 4998 C CA . LEU A 1 661 ? 14.438 33.955 48.051 1.00 68.75 661 LEU A CA 1
ATOM 4999 C C . LEU A 1 661 ? 13.750 34.431 49.338 1.00 68.75 661 LEU A C 1
ATOM 5001 O O . LEU A 1 661 ? 12.632 34.935 49.270 1.00 68.75 661 LEU A O 1
ATOM 5005 N N . ASP A 1 662 ? 14.410 34.339 50.494 1.00 66.19 662 ASP A N 1
ATOM 5006 C CA . ASP A 1 662 ? 13.792 34.643 51.797 1.00 66.19 662 ASP A CA 1
ATOM 5007 C C . ASP A 1 662 ? 13.432 36.122 51.972 1.00 66.19 662 ASP A C 1
ATOM 5009 O O . ASP A 1 662 ? 12.440 36.428 52.632 1.00 66.19 662 ASP A O 1
ATOM 5013 N N . GLU A 1 663 ? 14.167 37.020 51.314 1.00 62.25 663 GLU A N 1
ATOM 5014 C CA . GLU A 1 663 ? 13.863 38.452 51.246 1.00 62.25 663 GLU A CA 1
ATOM 5015 C C . GLU A 1 663 ? 13.801 38.955 49.791 1.00 62.25 663 GLU A C 1
ATOM 5017 O O . GLU A 1 663 ? 14.395 38.339 48.897 1.00 62.25 663 GLU A O 1
ATOM 5022 N N . PRO A 1 664 ? 13.095 40.073 49.510 1.00 60.62 664 PRO A N 1
ATOM 5023 C CA . PRO A 1 664 ? 13.119 40.701 48.194 1.00 60.62 664 PRO A CA 1
ATOM 5024 C C . PRO A 1 664 ? 14.554 40.988 47.747 1.00 60.62 664 PRO A C 1
ATOM 5026 O O . PRO A 1 664 ? 15.349 41.569 48.485 1.00 60.62 664 PRO A O 1
ATOM 5029 N N . PHE A 1 665 ? 14.884 40.602 46.515 1.00 57.03 665 PHE A N 1
ATOM 5030 C CA . PHE A 1 665 ? 16.208 40.863 45.965 1.00 57.03 665 PHE A CA 1
ATOM 5031 C C . PHE A 1 665 ? 16.445 42.374 45.837 1.00 57.03 665 PHE A C 1
ATOM 5033 O O . PHE A 1 665 ? 15.739 43.059 45.097 1.00 57.03 665 PHE A O 1
ATOM 5040 N N . SER A 1 666 ? 17.459 42.875 46.544 1.00 55.34 666 SER A N 1
ATOM 5041 C CA . SER A 1 666 ? 17.963 44.241 46.415 1.00 55.34 666 SER A CA 1
ATOM 5042 C C . SER A 1 666 ? 19.386 44.189 45.851 1.00 55.34 666 SER A C 1
ATOM 5044 O O . SER A 1 666 ? 20.288 43.733 46.559 1.00 55.34 666 SER A O 1
ATOM 5046 N N . PRO A 1 667 ? 19.617 44.647 44.604 1.00 49.50 667 PRO A N 1
ATOM 5047 C CA . PRO A 1 667 ? 20.920 44.544 43.943 1.00 49.50 667 PRO A CA 1
ATOM 5048 C C . PRO A 1 667 ? 22.088 45.122 44.757 1.00 49.50 667 PRO A C 1
ATOM 5050 O O . PRO A 1 667 ? 23.182 44.571 44.738 1.00 49.50 667 PRO A O 1
ATOM 5053 N N . GLY A 1 668 ? 21.856 46.205 45.510 1.00 50.75 668 GLY A N 1
ATOM 5054 C CA . GLY A 1 668 ? 22.892 46.884 46.298 1.00 50.75 668 GLY A CA 1
ATOM 5055 C C . GLY A 1 668 ? 23.199 46.261 47.667 1.00 50.75 668 GLY A C 1
ATOM 5056 O O . GLY A 1 668 ? 24.122 46.716 48.334 1.00 50.75 668 GLY A O 1
ATOM 5057 N N . ALA A 1 669 ? 22.439 45.253 48.111 1.00 50.03 669 ALA A N 1
ATOM 5058 C CA . ALA A 1 669 ? 22.591 44.628 49.434 1.00 50.03 669 ALA A CA 1
ATOM 5059 C C . ALA A 1 669 ? 23.436 43.339 49.413 1.00 50.03 669 ALA A C 1
ATOM 5061 O O . ALA A 1 669 ? 23.575 42.656 50.428 1.00 50.03 669 ALA A O 1
ATOM 5062 N N . VAL A 1 670 ? 23.980 42.979 48.251 1.00 49.50 670 VAL A N 1
ATOM 5063 C CA . VAL A 1 670 ? 24.575 41.672 47.999 1.00 49.50 670 VAL A CA 1
ATOM 5064 C C . VAL A 1 670 ? 26.105 41.759 47.959 1.00 49.50 670 VAL A C 1
ATOM 5066 O O . VAL A 1 670 ? 26.683 42.351 47.054 1.00 49.50 670 VAL A O 1
ATOM 5069 N N . THR A 1 671 ? 26.781 41.118 48.917 1.00 47.38 671 THR A N 1
ATOM 5070 C CA . THR A 1 671 ? 28.242 40.931 48.909 1.00 47.38 671 THR A CA 1
ATOM 5071 C C . THR A 1 671 ? 28.615 39.580 48.289 1.00 47.38 671 THR A C 1
ATOM 5073 O O . THR A 1 671 ? 28.274 38.514 48.806 1.00 47.38 671 THR A O 1
ATOM 5076 N N . TRP A 1 672 ? 29.316 39.616 47.152 1.00 47.25 672 TRP A N 1
ATOM 5077 C CA . TRP A 1 672 ? 29.754 38.431 46.408 1.00 47.25 672 TRP A CA 1
ATOM 5078 C C . TRP A 1 672 ? 31.196 38.050 46.792 1.00 47.25 672 TRP A C 1
ATOM 5080 O O . TRP A 1 672 ? 32.129 38.763 46.435 1.00 47.25 672 TRP A O 1
ATOM 5090 N N . ASN A 1 673 ? 31.404 36.921 47.480 1.00 40.75 673 ASN A N 1
ATOM 5091 C CA . ASN A 1 673 ? 32.747 36.393 47.780 1.00 40.75 673 ASN A CA 1
ATOM 5092 C C . ASN A 1 673 ? 33.058 35.163 46.903 1.00 40.75 673 ASN A C 1
ATOM 5094 O O . ASN A 1 673 ? 32.232 34.254 46.800 1.00 40.75 673 ASN A O 1
ATOM 5098 N N . SER A 1 674 ? 34.250 35.103 46.299 1.00 39.44 674 SER A N 1
ATOM 5099 C CA . SER A 1 674 ? 34.783 33.890 45.657 1.00 39.44 674 SER A CA 1
ATOM 5100 C C . SER A 1 674 ? 35.189 32.851 46.718 1.00 39.44 674 SER A C 1
ATOM 5102 O O . SER A 1 674 ? 35.625 33.219 47.810 1.00 39.44 674 SER A O 1
ATOM 5104 N N . ARG A 1 675 ? 35.037 31.545 46.441 1.00 41.06 675 ARG A N 1
ATOM 5105 C CA . ARG A 1 675 ? 35.468 30.475 47.363 1.00 41.06 675 ARG A CA 1
ATOM 5106 C C . ARG A 1 675 ? 35.973 29.238 46.617 1.00 41.06 675 ARG A C 1
ATOM 5108 O O . ARG A 1 675 ? 35.500 28.956 45.521 1.00 41.06 675 ARG A O 1
ATOM 5115 N N . GLU A 1 676 ? 36.913 28.532 47.244 1.00 38.47 676 GLU A N 1
ATOM 5116 C CA . GLU A 1 676 ? 37.420 27.214 46.837 1.00 38.47 676 GLU A CA 1
ATOM 5117 C C . GLU A 1 676 ? 36.277 26.189 46.737 1.00 38.47 676 GLU A C 1
ATOM 5119 O O . GLU A 1 676 ? 35.248 26.304 47.418 1.00 38.47 676 GLU A O 1
ATOM 5124 N N . ALA A 1 677 ? 36.466 25.185 45.887 1.00 35.72 677 ALA A N 1
ATOM 5125 C CA . ALA A 1 677 ? 35.535 24.081 45.756 1.00 35.72 677 ALA A CA 1
ATOM 5126 C C . ALA A 1 677 ? 35.494 23.222 47.044 1.00 35.72 677 ALA A C 1
ATOM 5128 O O . ALA A 1 677 ? 36.357 23.329 47.913 1.00 35.72 677 ALA A O 1
ATOM 5129 N N . ASP A 1 678 ? 34.396 22.490 47.234 1.00 38.44 678 ASP A N 1
ATOM 5130 C CA . ASP A 1 678 ? 34.085 21.644 48.403 1.00 38.44 678 ASP A CA 1
ATOM 5131 C C . ASP A 1 678 ? 33.789 22.312 49.749 1.00 38.44 678 ASP A C 1
ATOM 5133 O O . ASP A 1 678 ? 33.484 21.619 50.723 1.00 38.44 678 ASP A O 1
ATOM 5137 N N . THR A 1 679 ? 33.777 23.645 49.842 1.00 39.16 679 THR A N 1
ATOM 5138 C CA . THR A 1 679 ? 33.343 24.296 51.089 1.00 39.16 679 THR A CA 1
ATOM 5139 C C . THR A 1 679 ? 31.861 24.705 51.034 1.00 39.16 679 THR A C 1
ATOM 5141 O O . THR A 1 679 ? 31.521 25.594 50.246 1.00 39.16 679 THR A O 1
ATOM 5144 N N . PRO A 1 680 ? 30.970 24.156 51.895 1.00 42.47 680 PRO A N 1
ATOM 5145 C CA . PRO A 1 680 ? 29.542 24.478 51.890 1.00 42.47 680 PRO A CA 1
ATOM 5146 C C . PRO A 1 680 ? 29.287 25.984 51.989 1.00 42.47 680 PRO A C 1
ATOM 5148 O O . PRO A 1 680 ? 29.837 26.682 52.851 1.00 42.47 680 PRO A O 1
ATOM 5151 N N . TRP A 1 681 ? 28.464 26.496 51.077 1.00 45.88 681 TRP A N 1
ATOM 5152 C CA . TRP A 1 681 ? 28.071 27.899 51.005 1.00 45.88 681 TRP A CA 1
ATOM 5153 C C . TRP A 1 681 ? 27.075 28.219 52.130 1.00 45.88 681 TRP A C 1
ATOM 5155 O O . TRP A 1 681 ? 25.885 27.967 51.993 1.00 45.88 681 TRP A O 1
ATOM 5165 N N . ALA A 1 682 ? 27.558 28.756 53.256 1.00 41.53 682 ALA A N 1
ATOM 5166 C CA . ALA A 1 682 ? 26.687 29.099 54.386 1.00 41.53 682 ALA A CA 1
ATOM 5167 C C . ALA A 1 682 ? 25.890 30.399 54.164 1.00 41.53 682 ALA A C 1
ATOM 5169 O O . ALA A 1 682 ? 24.794 30.535 54.701 1.00 41.53 682 ALA A O 1
ATOM 5170 N N . THR A 1 683 ? 26.396 31.362 53.380 1.00 49.81 683 THR A N 1
ATOM 5171 C CA . THR A 1 683 ? 25.624 32.557 52.982 1.00 49.81 683 THR A CA 1
ATOM 5172 C C . THR A 1 683 ? 26.283 33.278 51.804 1.00 49.81 683 THR A C 1
ATOM 5174 O O . THR A 1 683 ? 27.390 33.796 51.945 1.00 49.81 683 THR A O 1
ATOM 5177 N N . PRO A 1 684 ? 25.633 33.320 50.636 1.00 42.88 684 PRO A N 1
ATOM 5178 C CA . PRO A 1 684 ? 26.154 34.043 49.488 1.00 42.88 684 PRO A CA 1
ATOM 5179 C C . PRO A 1 684 ? 25.101 34.910 48.797 1.00 42.88 684 PRO A C 1
ATOM 5181 O O . PRO A 1 684 ? 24.237 34.413 48.067 1.00 42.88 684 PRO A O 1
ATOM 5184 N N . GLY A 1 685 ? 25.264 36.217 48.966 1.00 49.47 685 GLY A N 1
ATOM 5185 C CA . GLY A 1 685 ? 24.662 37.239 48.123 1.00 49.47 685 GLY A CA 1
ATOM 5186 C C . GLY A 1 685 ? 23.142 37.369 48.162 1.00 49.47 685 GLY A C 1
ATOM 5187 O O . GLY A 1 685 ? 22.506 37.555 47.128 1.00 49.47 685 GLY A O 1
ATOM 5188 N N . GLY A 1 686 ? 22.585 37.282 49.368 1.00 50.03 686 GLY A N 1
ATOM 5189 C CA . GLY A 1 686 ? 21.153 37.344 49.664 1.00 50.03 686 GLY A CA 1
ATOM 5190 C C . GLY A 1 686 ? 20.710 36.126 50.476 1.00 50.03 686 GLY A C 1
ATOM 5191 O O . GLY A 1 686 ? 21.280 35.043 50.335 1.00 50.03 686 GLY A O 1
ATOM 5192 N N . THR A 1 687 ? 19.724 36.299 51.355 1.00 54.25 687 THR A N 1
ATOM 5193 C CA . THR A 1 687 ? 19.150 35.206 52.153 1.00 54.25 687 THR A CA 1
ATOM 5194 C C . THR A 1 687 ? 18.217 34.381 51.259 1.00 54.25 687 THR A C 1
ATOM 5196 O O . THR A 1 687 ? 17.252 34.913 50.709 1.00 54.25 687 THR A O 1
ATOM 5199 N N . PHE A 1 688 ? 18.520 33.100 51.054 1.00 61.31 688 PHE A N 1
ATOM 5200 C CA . PHE A 1 688 ? 17.663 32.151 50.340 1.00 61.31 688 PHE A CA 1
ATOM 5201 C C . PHE A 1 688 ? 17.563 30.848 51.126 1.00 61.31 688 PHE A C 1
ATOM 5203 O O . PHE A 1 688 ? 18.511 30.450 51.811 1.00 61.31 688 PHE A O 1
ATOM 5210 N N . ALA A 1 689 ? 16.436 30.156 50.978 1.00 65.06 689 ALA A N 1
ATOM 5211 C CA . ALA A 1 689 ? 16.194 28.923 51.701 1.00 65.06 689 ALA A CA 1
ATOM 5212 C C . ALA A 1 689 ? 17.163 27.827 51.228 1.00 65.06 689 ALA A C 1
ATOM 5214 O O . ALA A 1 689 ? 17.308 27.566 50.029 1.00 65.06 689 ALA A O 1
ATOM 5215 N N . THR A 1 690 ? 17.794 27.135 52.178 1.00 64.31 690 THR A N 1
ATOM 5216 C CA . THR A 1 690 ? 18.678 25.992 51.894 1.00 64.31 690 THR A CA 1
ATOM 5217 C C . THR A 1 690 ? 17.929 24.828 51.244 1.00 64.31 690 THR A C 1
ATOM 5219 O O . THR A 1 690 ? 18.526 24.054 50.497 1.00 64.31 690 THR A O 1
ATOM 5222 N N . ASN A 1 691 ? 16.619 24.728 51.478 1.00 72.94 691 ASN A N 1
ATOM 5223 C CA . ASN A 1 691 ? 15.766 23.706 50.884 1.00 72.94 691 ASN A CA 1
ATOM 5224 C C . ASN A 1 691 ? 15.477 24.021 49.407 1.00 72.94 691 ASN A C 1
ATOM 5226 O O . ASN A 1 691 ? 15.089 25.136 49.050 1.00 72.94 691 ASN A O 1
ATOM 5230 N N . VAL A 1 692 ? 15.670 23.019 48.550 1.00 75.00 692 VAL A N 1
ATOM 5231 C CA . VAL A 1 692 ? 15.391 23.096 47.111 1.00 75.00 692 VAL A CA 1
ATOM 5232 C C . VAL A 1 692 ? 13.880 23.077 46.894 1.00 75.00 692 VAL A C 1
ATOM 5234 O O . VAL A 1 692 ? 13.208 22.158 47.349 1.00 75.00 692 VAL A O 1
ATOM 5237 N N . LEU A 1 693 ? 13.352 24.053 46.152 1.00 79.12 693 LEU A N 1
ATOM 5238 C CA . LEU A 1 693 ? 11.961 24.027 45.708 1.00 79.12 693 LEU A CA 1
ATOM 5239 C C . LEU A 1 693 ? 11.755 22.951 44.644 1.00 79.12 693 LEU A C 1
ATOM 5241 O O . LEU A 1 693 ? 10.795 22.212 44.735 1.00 79.12 693 LEU A O 1
ATOM 5245 N N . THR A 1 694 ? 12.609 22.836 43.627 1.00 79.00 694 THR A N 1
ATOM 5246 C CA . THR A 1 694 ? 12.499 21.774 42.605 1.00 79.00 694 THR A CA 1
ATOM 5247 C C . THR A 1 694 ? 13.832 21.539 41.884 1.00 79.00 694 THR A C 1
ATOM 5249 O O . THR A 1 694 ? 14.704 22.414 41.888 1.00 79.00 694 THR A O 1
ATOM 5252 N N . ALA A 1 695 ? 14.010 20.357 41.287 1.00 74.69 695 ALA A N 1
ATOM 5253 C CA . ALA A 1 695 ? 15.220 19.939 40.578 1.00 74.69 695 ALA A CA 1
ATOM 5254 C C . ALA A 1 695 ? 14.890 19.058 39.362 1.00 74.69 695 ALA A C 1
ATOM 5256 O O . ALA A 1 695 ? 13.858 18.388 39.329 1.00 74.69 695 ALA A O 1
ATOM 5257 N N . ILE A 1 696 ? 15.790 19.026 38.378 1.00 68.19 696 ILE A N 1
ATOM 5258 C CA . ILE A 1 696 ? 15.704 18.097 37.241 1.00 68.19 696 ILE A CA 1
ATOM 5259 C C . ILE A 1 696 ? 16.325 16.758 37.661 1.00 68.19 696 ILE A C 1
ATOM 5261 O O . ILE A 1 696 ? 17.539 16.682 37.849 1.00 68.19 696 ILE A O 1
ATOM 5265 N N . ALA A 1 697 ? 15.498 15.718 37.815 1.00 54.44 697 ALA A N 1
ATOM 5266 C CA . ALA A 1 697 ? 15.943 14.390 38.252 1.00 54.44 697 ALA A CA 1
ATOM 5267 C C . ALA A 1 697 ? 16.494 13.518 37.103 1.00 54.44 697 ALA A C 1
ATOM 5269 O O . ALA A 1 697 ? 17.520 12.877 37.294 1.00 54.44 697 ALA A O 1
ATOM 5270 N N . ASP A 1 698 ? 15.884 13.568 35.910 1.00 57.06 698 ASP A N 1
ATOM 5271 C CA . ASP A 1 698 ? 16.289 12.804 34.713 1.00 57.06 698 ASP A CA 1
ATOM 5272 C C . ASP A 1 698 ? 16.280 13.705 33.462 1.00 57.06 698 ASP A C 1
ATOM 5274 O O . ASP A 1 698 ? 15.263 13.817 32.771 1.00 57.06 698 ASP A O 1
ATOM 5278 N N . PRO A 1 699 ? 17.375 14.415 33.145 1.00 53.44 699 PRO A N 1
ATOM 5279 C CA . PRO A 1 699 ? 17.481 15.089 31.857 1.00 53.44 699 PRO A CA 1
ATOM 5280 C C . PRO A 1 699 ? 17.638 14.051 30.727 1.00 53.44 699 PRO A C 1
ATOM 5282 O O . PRO A 1 699 ? 18.227 12.992 30.962 1.00 53.44 699 PRO A O 1
ATOM 5285 N N . PRO A 1 700 ? 17.182 14.342 29.490 1.00 46.34 700 PRO A N 1
ATOM 5286 C CA . PRO A 1 700 ? 17.468 13.484 28.343 1.00 46.34 700 PRO A CA 1
ATOM 5287 C C . PRO A 1 700 ? 18.974 13.211 28.263 1.00 46.34 700 PRO A C 1
ATOM 5289 O O . PRO A 1 700 ? 19.788 14.120 28.465 1.00 46.34 700 PRO A O 1
ATOM 5292 N N . TYR A 1 701 ? 19.329 11.945 28.023 1.00 39.66 701 TYR A N 1
ATOM 5293 C CA . TYR A 1 701 ? 20.718 11.507 27.961 1.00 39.66 701 TYR A CA 1
ATOM 5294 C C . TYR A 1 701 ? 21.507 12.399 26.999 1.00 39.66 701 TYR A C 1
ATOM 5296 O O . TYR A 1 701 ? 21.085 12.678 25.879 1.00 39.66 701 TYR A O 1
ATOM 5304 N N . PHE A 1 702 ? 22.645 12.861 27.511 1.00 47.28 702 PHE A N 1
ATOM 5305 C CA . PHE A 1 702 ? 23.673 13.658 26.861 1.00 47.28 702 PHE A CA 1
ATOM 5306 C C . PHE A 1 702 ? 23.772 13.371 25.357 1.00 47.28 702 PHE A C 1
ATOM 5308 O O . PHE A 1 702 ? 24.221 12.286 25.013 1.00 47.28 702 PHE A O 1
ATOM 5315 N N . LEU A 1 703 ? 23.370 14.328 24.505 1.00 43.00 703 LEU A N 1
ATOM 5316 C CA . LEU A 1 703 ? 24.005 14.683 23.219 1.00 43.00 703 LEU A CA 1
ATOM 5317 C C . LEU A 1 703 ? 23.207 15.742 22.426 1.00 43.00 703 LEU A C 1
ATOM 5319 O O . LEU A 1 703 ? 23.846 16.587 21.812 1.00 43.00 703 LEU A O 1
ATOM 5323 N N . ASP A 1 704 ? 21.874 15.805 22.539 1.00 49.66 704 ASP A N 1
ATOM 5324 C CA . ASP A 1 704 ? 21.037 16.639 21.651 1.00 49.66 704 ASP A CA 1
ATOM 5325 C C . ASP A 1 704 ? 20.081 17.574 22.409 1.00 49.66 704 ASP A C 1
ATOM 5327 O O . ASP A 1 704 ? 18.864 17.383 22.399 1.00 49.66 704 ASP A O 1
ATOM 5331 N N . VAL A 1 705 ? 20.608 18.609 23.077 1.00 50.84 705 VAL A N 1
ATOM 5332 C CA . VAL A 1 705 ? 19.734 19.718 23.497 1.00 50.84 705 VAL A CA 1
ATOM 5333 C C . VAL A 1 705 ? 19.499 20.623 22.285 1.00 50.84 705 VAL A C 1
ATOM 5335 O O . VAL A 1 705 ? 20.463 21.184 21.780 1.00 50.84 705 VAL A O 1
ATOM 5338 N N . THR A 1 706 ? 18.274 20.752 21.767 1.00 56.28 706 THR A N 1
ATOM 5339 C CA . THR A 1 706 ? 18.002 21.522 20.531 1.00 56.28 706 THR A CA 1
ATOM 5340 C C . THR A 1 706 ? 17.527 22.951 20.816 1.00 56.28 706 THR A C 1
ATOM 5342 O O . THR A 1 706 ? 16.945 23.241 21.862 1.00 56.28 706 THR A O 1
ATOM 5345 N N . ASN A 1 707 ? 17.717 23.869 19.859 1.00 61.53 707 ASN A N 1
ATOM 5346 C CA . ASN A 1 707 ? 17.138 25.218 19.928 1.00 61.53 707 ASN A CA 1
ATOM 5347 C C . ASN A 1 707 ? 15.616 25.122 20.127 1.00 61.53 707 ASN A C 1
ATOM 5349 O O . ASN A 1 707 ? 14.956 24.394 19.389 1.00 61.53 707 ASN A O 1
ATOM 5353 N N . GLY A 1 708 ? 15.055 25.849 21.091 1.00 61.38 708 GLY A N 1
ATOM 5354 C CA . GLY A 1 708 ? 13.629 25.785 21.418 1.00 61.38 708 GLY A CA 1
ATOM 5355 C C . GLY A 1 708 ? 13.228 24.634 22.347 1.00 61.38 708 GLY A C 1
ATOM 5356 O O . GLY A 1 708 ? 12.051 24.526 22.683 1.00 61.38 708 GLY A O 1
ATOM 5357 N N . GLN A 1 709 ? 14.163 23.792 22.806 1.00 66.88 709 GLN A N 1
ATOM 5358 C CA . GLN A 1 709 ? 13.841 22.746 23.775 1.00 66.88 709 GLN A CA 1
ATOM 5359 C C . GLN A 1 709 ? 13.450 23.333 25.133 1.00 66.88 709 GLN A C 1
ATOM 5361 O O . GLN A 1 709 ? 14.117 24.219 25.666 1.00 66.88 709 GLN A O 1
ATOM 5366 N N . ARG A 1 710 ? 12.383 22.792 25.723 1.00 70.06 710 ARG A N 1
ATOM 5367 C CA . ARG A 1 710 ? 11.838 23.200 27.020 1.00 70.06 710 ARG A CA 1
ATOM 5368 C C . ARG A 1 710 ? 12.336 22.266 28.129 1.00 70.06 710 ARG A C 1
ATOM 5370 O O . ARG A 1 710 ? 12.018 21.081 28.119 1.00 70.06 710 ARG A O 1
ATOM 5377 N N . LEU A 1 711 ? 13.092 22.795 29.092 1.00 69.25 711 LEU A N 1
ATOM 5378 C CA . LEU A 1 711 ? 13.418 22.114 30.348 1.00 69.25 711 LEU A CA 1
ATOM 5379 C C . LEU A 1 711 ? 12.229 22.249 31.300 1.00 69.25 711 LEU A C 1
ATOM 5381 O O . LEU A 1 711 ? 11.794 23.368 31.566 1.00 69.25 711 LEU A O 1
ATOM 5385 N N . VAL A 1 712 ? 11.707 21.136 31.810 1.00 71.69 712 VAL A N 1
ATOM 5386 C CA . VAL A 1 712 ? 10.523 21.113 32.680 1.00 71.69 712 VAL A CA 1
ATOM 5387 C C . VAL A 1 712 ? 10.929 20.647 34.075 1.00 71.69 712 VAL A C 1
ATOM 5389 O O . VAL A 1 712 ? 11.463 19.553 34.237 1.00 71.69 712 VAL A O 1
ATOM 5392 N N . PHE A 1 713 ? 10.678 21.484 35.079 1.00 77.19 713 PHE A N 1
ATOM 5393 C CA . PHE A 1 713 ? 10.864 21.154 36.486 1.00 77.19 713 PHE A CA 1
ATOM 5394 C C . PHE A 1 713 ? 9.542 20.618 37.038 1.00 77.19 713 PHE A C 1
ATOM 5396 O O . PHE A 1 713 ? 8.533 21.331 36.961 1.00 77.19 713 PHE A O 1
ATOM 5403 N N . PRO A 1 714 ? 9.523 19.395 37.592 1.00 71.50 714 PRO A N 1
ATOM 5404 C CA . PRO A 1 714 ? 8.303 18.817 38.126 1.00 71.50 714 PRO A CA 1
ATOM 5405 C C . PRO A 1 714 ? 7.821 19.606 39.344 1.00 71.50 714 PRO A C 1
ATOM 5407 O O . PRO A 1 714 ? 8.608 20.232 40.067 1.00 71.50 714 PRO A O 1
ATOM 5410 N N . SER A 1 715 ? 6.518 19.544 39.599 1.00 79.25 715 SER A N 1
ATOM 5411 C CA . SER A 1 715 ? 5.948 20.117 40.809 1.00 79.25 715 SER A CA 1
ATOM 5412 C C . SER A 1 715 ? 6.361 19.344 42.055 1.00 79.25 715 SER A C 1
ATOM 5414 O O . SER A 1 715 ? 6.281 18.116 42.106 1.00 79.25 715 SER A O 1
ATOM 5416 N N . THR A 1 716 ? 6.723 20.067 43.109 1.00 81.81 716 THR A N 1
ATOM 5417 C CA . THR A 1 716 ? 7.078 19.500 44.414 1.00 81.81 716 THR A CA 1
ATOM 5418 C C . THR A 1 716 ? 6.140 20.020 45.511 1.00 81.81 716 THR A C 1
ATOM 5420 O O . THR A 1 716 ? 5.535 21.087 45.352 1.00 81.81 716 THR A O 1
ATOM 5423 N N . PRO A 1 717 ? 6.017 19.306 46.648 1.00 77.69 717 PRO A N 1
ATOM 5424 C CA . PRO A 1 717 ? 5.255 19.788 47.800 1.00 77.69 717 PRO A CA 1
ATOM 5425 C C . PRO A 1 717 ? 5.681 21.186 48.270 1.00 77.69 717 PRO A C 1
ATOM 5427 O O . PRO A 1 717 ? 4.817 22.025 48.512 1.00 77.69 717 PRO A O 1
ATOM 5430 N N . ASP A 1 718 ? 6.987 21.461 48.325 1.00 80.88 718 ASP A N 1
ATOM 5431 C CA . ASP A 1 718 ? 7.524 22.740 48.806 1.00 80.88 718 ASP A CA 1
ATOM 5432 C C . ASP A 1 718 ? 7.229 23.901 47.847 1.00 80.88 718 ASP A C 1
ATOM 5434 O O . ASP A 1 718 ? 6.827 24.983 48.282 1.00 80.88 718 ASP A O 1
ATOM 5438 N N . LEU A 1 719 ? 7.360 23.678 46.532 1.00 83.19 719 LEU A N 1
ATOM 5439 C CA . LEU A 1 719 ? 7.024 24.685 45.523 1.00 83.19 719 LEU A CA 1
ATOM 5440 C C . LEU A 1 719 ? 5.531 25.037 45.574 1.00 83.19 719 LEU A C 1
ATOM 5442 O O . LEU A 1 719 ? 5.175 26.217 45.576 1.00 83.19 719 LEU A O 1
ATOM 5446 N N . ARG A 1 720 ? 4.657 24.029 45.686 1.00 83.50 720 ARG A N 1
ATOM 5447 C CA . ARG A 1 720 ? 3.208 24.240 45.822 1.00 83.50 720 ARG A CA 1
ATOM 5448 C C . ARG A 1 720 ? 2.851 24.960 47.113 1.00 83.50 720 ARG A C 1
ATOM 5450 O O . ARG A 1 720 ? 2.120 25.945 47.067 1.00 83.50 720 ARG A O 1
ATOM 5457 N N . ALA A 1 721 ? 3.391 24.510 48.247 1.00 82.19 721 ALA A N 1
ATOM 5458 C CA . ALA A 1 721 ? 3.151 25.132 49.546 1.00 82.19 721 ALA A CA 1
ATOM 5459 C C . ALA A 1 721 ? 3.554 26.610 49.534 1.00 82.19 721 ALA A C 1
ATOM 5461 O O . ALA A 1 721 ? 2.853 27.454 50.094 1.00 82.19 721 ALA A O 1
ATOM 5462 N N . ARG A 1 722 ? 4.646 26.947 48.837 1.00 85.56 722 ARG A N 1
ATOM 5463 C CA . ARG A 1 722 ? 5.087 28.333 48.725 1.00 85.56 722 ARG A CA 1
ATOM 5464 C C . ARG A 1 722 ? 4.137 29.196 47.901 1.00 85.56 722 ARG A C 1
ATOM 5466 O O . ARG A 1 722 ? 3.800 30.295 48.341 1.00 85.56 722 ARG A O 1
ATOM 5473 N N . VAL A 1 723 ? 3.698 28.709 46.741 1.00 82.75 723 VAL A N 1
ATOM 5474 C CA . VAL A 1 723 ? 2.699 29.408 45.914 1.00 82.75 723 VAL A CA 1
ATOM 5475 C C . VAL A 1 723 ? 1.391 29.571 46.696 1.00 82.75 723 VAL A C 1
ATOM 5477 O O . VAL A 1 723 ? 0.876 30.682 46.787 1.00 82.75 723 VAL A O 1
ATOM 5480 N N . GLN A 1 724 ? 0.913 28.517 47.365 1.00 83.56 724 GLN A N 1
ATOM 5481 C CA . GLN A 1 724 ? -0.287 28.560 48.207 1.00 83.56 724 GLN A CA 1
ATOM 5482 C C . GLN A 1 724 ? -0.182 29.607 49.329 1.00 83.56 724 GLN A C 1
ATOM 5484 O O . GLN A 1 724 ? -1.133 30.352 49.587 1.00 83.56 724 GLN A O 1
ATOM 5489 N N . ALA A 1 725 ? 0.975 29.691 49.992 1.00 83.00 725 ALA A N 1
ATOM 5490 C CA . ALA A 1 725 ? 1.209 30.658 51.057 1.00 83.00 725 ALA A CA 1
ATOM 5491 C C . ALA A 1 725 ? 1.175 32.104 50.541 1.00 83.00 725 ALA A C 1
ATOM 5493 O O . ALA A 1 725 ? 0.616 32.964 51.213 1.00 83.00 725 ALA A O 1
ATOM 5494 N N . LEU A 1 726 ? 1.728 32.373 49.353 1.00 82.81 726 LEU A N 1
ATOM 5495 C CA . LEU A 1 726 ? 1.700 33.704 48.732 1.00 82.81 726 LEU A CA 1
ATOM 5496 C C . LEU A 1 726 ? 0.278 34.142 48.361 1.00 82.81 726 LEU A C 1
ATOM 5498 O O . LEU A 1 726 ? -0.082 35.297 48.574 1.00 82.81 726 LEU A O 1
ATOM 5502 N N . LEU A 1 727 ? -0.558 33.225 47.866 1.00 78.88 727 LEU A N 1
ATOM 5503 C CA . LEU A 1 727 ? -1.954 33.529 47.528 1.00 78.88 727 LEU A CA 1
ATOM 5504 C C . LEU A 1 727 ? -2.788 33.923 48.748 1.00 78.88 727 LEU A C 1
ATOM 5506 O O . LEU A 1 727 ? -3.638 34.811 48.639 1.00 78.88 727 LEU A O 1
ATOM 5510 N N . SER A 1 728 ? -2.481 33.299 49.889 1.00 73.88 728 SER A N 1
ATOM 5511 C CA . SER A 1 728 ? -3.171 33.473 51.172 1.00 73.88 728 SER A CA 1
ATOM 5512 C C . SER A 1 728 ? -2.739 34.736 51.936 1.00 73.88 728 SER A C 1
ATOM 5514 O O . SER A 1 728 ? -3.313 35.047 52.979 1.00 73.88 728 SER A O 1
ATOM 5516 N N . GLN A 1 729 ? -1.718 35.460 51.462 1.00 78.31 729 GLN A N 1
ATOM 5517 C CA . GLN A 1 729 ? -1.253 36.701 52.085 1.00 78.31 729 GLN A CA 1
ATOM 5518 C C . GLN A 1 729 ? -2.147 37.888 51.712 1.00 78.31 729 GLN A C 1
ATOM 5520 O O . GLN A 1 729 ? -2.584 38.034 50.572 1.00 78.31 729 GLN A O 1
ATOM 5525 N N . SER A 1 730 ? -2.349 38.792 52.672 1.00 68.56 730 SER A N 1
ATOM 5526 C CA . SER A 1 730 ? -3.091 40.048 52.481 1.00 68.56 730 SER A CA 1
ATOM 5527 C C . SER A 1 730 ? -2.278 41.149 51.780 1.00 68.56 730 SER A C 1
ATOM 5529 O O . SER A 1 730 ? -2.797 42.243 51.570 1.00 68.56 730 SER A O 1
ATOM 5531 N N . ALA A 1 731 ? -0.997 40.903 51.481 1.00 67.44 731 ALA A N 1
ATOM 5532 C CA . ALA A 1 731 ? -0.098 41.873 50.861 1.00 67.44 731 ALA A CA 1
ATOM 5533 C C . ALA A 1 731 ? -0.397 42.044 49.354 1.00 67.44 731 ALA A C 1
ATOM 5535 O O . ALA A 1 731 ? -0.772 41.069 48.701 1.00 67.44 731 ALA A O 1
ATOM 5536 N N . PRO A 1 732 ? -0.214 43.254 48.787 1.00 58.94 732 PRO A N 1
ATOM 5537 C CA . PRO A 1 732 ? -0.489 43.520 47.372 1.00 58.94 732 PRO A CA 1
ATOM 5538 C C . PRO A 1 732 ? 0.490 42.818 46.412 1.00 58.94 732 PRO A C 1
ATOM 5540 O O . PRO A 1 732 ? 0.098 42.463 45.305 1.00 58.94 732 PRO A O 1
ATOM 5543 N N . ASP A 1 733 ? 1.726 42.547 46.845 1.00 68.75 733 ASP A N 1
ATOM 5544 C CA . ASP A 1 733 ? 2.772 41.960 45.998 1.00 68.75 733 ASP A CA 1
ATOM 5545 C C . ASP A 1 733 ? 2.820 40.427 46.121 1.00 68.75 733 ASP A C 1
ATOM 5547 O O . ASP A 1 733 ? 3.601 39.867 46.900 1.00 68.75 733 ASP A O 1
ATOM 5551 N N . LYS A 1 734 ? 2.023 39.720 45.314 1.00 78.19 734 LYS A N 1
ATOM 5552 C CA . LYS A 1 734 ? 2.003 38.246 45.267 1.00 78.19 734 LYS A CA 1
ATOM 5553 C C . LYS A 1 734 ? 3.029 37.691 44.276 1.00 78.19 734 LYS A C 1
ATOM 5555 O O . LYS A 1 734 ? 2.672 37.051 43.299 1.00 78.19 734 LYS A O 1
ATOM 5560 N N . ILE A 1 735 ? 4.317 37.930 44.514 1.00 76.56 735 ILE A N 1
ATOM 5561 C CA . ILE A 1 735 ? 5.381 37.529 43.575 1.00 76.56 735 ILE A CA 1
ATOM 5562 C C . ILE A 1 735 ? 6.137 36.299 44.093 1.00 76.56 735 ILE A C 1
ATOM 5564 O O . ILE A 1 735 ? 6.770 36.361 45.153 1.00 76.56 735 ILE A O 1
ATOM 5568 N N . LEU A 1 736 ? 6.148 35.205 43.319 1.00 79.31 736 LEU A N 1
ATOM 5569 C CA . LEU A 1 736 ? 7.056 34.079 43.565 1.00 79.31 736 LEU A CA 1
ATOM 5570 C C . LEU A 1 736 ? 8.453 34.450 43.068 1.00 79.31 736 LEU A C 1
ATOM 5572 O O . LEU A 1 736 ? 8.668 34.641 41.871 1.00 79.31 736 LEU A O 1
ATOM 5576 N N . ARG A 1 737 ? 9.405 34.525 43.997 1.00 77.00 737 ARG A N 1
ATOM 5577 C CA . ARG A 1 737 ? 10.805 34.855 43.719 1.00 77.00 737 ARG A CA 1
ATOM 5578 C C . ARG A 1 737 ? 11.678 33.618 43.903 1.00 77.00 737 ARG A C 1
ATOM 5580 O O . ARG A 1 737 ? 11.577 32.940 44.928 1.00 77.00 737 ARG A O 1
ATOM 5587 N N . GLY A 1 738 ? 12.533 33.332 42.926 1.00 73.56 738 GLY A N 1
ATOM 5588 C CA . GLY A 1 738 ? 13.399 32.156 42.951 1.00 73.56 738 GLY A CA 1
ATOM 5589 C C . GLY A 1 738 ? 14.790 32.396 42.376 1.00 73.56 738 GLY A C 1
ATOM 5590 O O . GLY A 1 738 ? 15.016 33.342 41.623 1.00 73.56 738 GLY A O 1
ATOM 5591 N N . VAL A 1 739 ? 15.718 31.508 42.732 1.00 70.69 739 VAL A N 1
ATOM 5592 C CA . VAL A 1 739 ? 17.089 31.464 42.206 1.00 70.69 739 VAL A CA 1
ATOM 5593 C C . VAL A 1 739 ? 17.330 30.111 41.553 1.00 70.69 739 VAL A C 1
ATOM 5595 O O . VAL A 1 739 ? 17.150 29.078 42.195 1.00 70.69 739 VAL A O 1
ATOM 5598 N N . VAL A 1 740 ? 17.759 30.117 40.292 1.00 70.50 740 VAL A N 1
ATOM 5599 C CA . VAL A 1 740 ? 18.213 28.928 39.562 1.00 70.50 740 VAL A CA 1
ATOM 5600 C C . VAL A 1 740 ? 19.713 28.761 39.781 1.00 70.50 740 VAL A C 1
ATOM 5602 O O . VAL A 1 740 ? 20.496 29.668 39.482 1.00 70.50 740 VAL A O 1
ATOM 5605 N N . CYS A 1 741 ? 20.108 27.594 40.281 1.00 65.94 741 CYS A N 1
ATOM 5606 C CA . CYS A 1 741 ? 21.484 27.233 40.599 1.00 65.94 741 CYS A CA 1
ATOM 5607 C C . CYS A 1 741 ? 21.978 26.100 39.690 1.00 65.94 741 CYS A C 1
ATOM 5609 O O . CYS A 1 741 ? 21.236 25.180 39.353 1.00 65.94 741 CYS A O 1
ATOM 5611 N N . THR A 1 742 ? 23.257 26.163 39.323 1.00 60.16 742 THR A N 1
ATOM 5612 C CA . THR A 1 742 ? 23.981 25.094 38.617 1.00 60.16 742 THR A CA 1
ATOM 5613 C C . THR A 1 742 ? 24.869 24.318 39.607 1.00 60.16 742 THR A C 1
ATOM 5615 O O . THR A 1 742 ? 25.311 24.914 40.595 1.00 60.16 742 THR A O 1
ATOM 5618 N N . PRO A 1 743 ? 25.118 23.008 39.402 1.00 55.31 743 PRO A N 1
ATOM 5619 C CA . PRO A 1 743 ? 25.879 22.183 40.348 1.00 55.31 743 PRO A CA 1
ATOM 5620 C C . PRO A 1 743 ? 27.378 22.543 40.384 1.00 55.31 743 PRO A C 1
ATOM 5622 O O . PRO A 1 743 ? 27.907 23.136 39.441 1.00 55.31 743 PRO A O 1
ATOM 5625 N N . SER A 1 744 ? 28.079 22.148 41.458 1.00 48.16 744 SER A N 1
ATOM 5626 C CA . SER A 1 744 ? 29.539 22.285 41.592 1.00 48.16 744 SER A CA 1
ATOM 5627 C C . SER A 1 744 ? 30.286 21.342 40.659 1.00 48.16 744 SER A C 1
ATOM 5629 O O . SER A 1 744 ? 30.162 20.123 40.753 1.00 48.16 744 SER A O 1
ATOM 5631 N N . LEU A 1 745 ? 31.078 21.912 39.752 1.00 47.66 745 LEU A N 1
ATOM 5632 C CA . LEU A 1 745 ? 31.887 21.167 38.792 1.00 47.66 745 LEU A CA 1
ATOM 5633 C C . LEU A 1 745 ? 33.244 20.807 39.405 1.00 47.66 745 LEU A C 1
ATOM 5635 O O . LEU A 1 745 ? 34.250 21.458 39.120 1.00 47.66 745 LEU A O 1
ATOM 5639 N N . GLU A 1 746 ? 33.277 19.757 40.217 1.00 39.12 746 GLU A N 1
ATOM 5640 C CA . GLU A 1 746 ? 34.521 19.081 40.570 1.00 39.12 746 GLU A CA 1
ATOM 5641 C C . GLU A 1 746 ? 34.611 17.745 39.828 1.00 39.12 746 GLU A C 1
ATOM 5643 O O . GLU A 1 746 ? 33.833 16.827 40.060 1.00 39.12 746 GLU A O 1
ATOM 5648 N N . THR A 1 747 ? 35.601 17.654 38.937 1.00 37.19 747 THR A N 1
ATOM 5649 C CA . THR A 1 747 ? 36.099 16.450 38.244 1.00 37.19 747 THR A CA 1
ATOM 5650 C C . THR A 1 747 ? 35.279 15.909 37.052 1.00 37.19 747 THR A C 1
ATOM 5652 O O . THR A 1 747 ? 34.182 15.381 37.185 1.00 37.19 747 THR A O 1
ATOM 5655 N N . GLY A 1 748 ? 35.860 15.991 35.839 1.00 44.12 748 GLY A N 1
ATOM 5656 C CA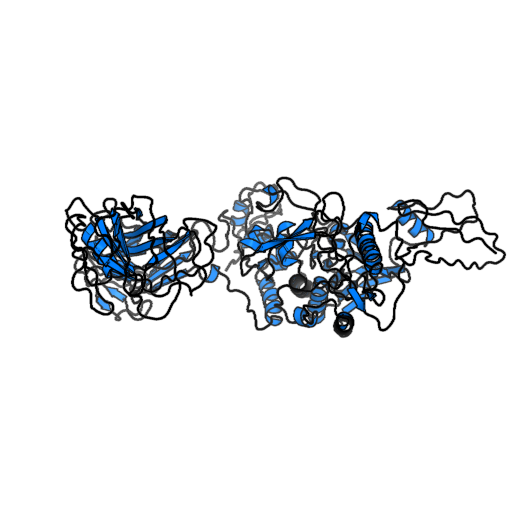 . GLY A 1 748 ? 35.556 15.031 34.761 1.00 44.12 748 GLY A CA 1
ATOM 5657 C C . GLY A 1 748 ? 35.455 15.521 33.308 1.00 44.12 748 GLY A C 1
ATOM 5658 O O . GLY A 1 748 ? 35.589 14.691 32.416 1.00 44.12 748 GLY A O 1
ATOM 5659 N N . TYR A 1 749 ? 35.248 16.812 33.011 1.00 44.56 749 TYR A N 1
ATOM 5660 C CA . TYR A 1 749 ? 34.928 17.241 31.631 1.00 44.56 749 TYR A CA 1
ATOM 5661 C C . TYR A 1 749 ? 35.711 18.483 31.168 1.00 44.56 749 TYR A C 1
ATOM 5663 O O . TYR A 1 749 ? 35.733 19.502 31.851 1.00 44.56 749 TYR A O 1
ATOM 5671 N N . THR A 1 750 ? 36.332 18.413 29.983 1.00 41.91 750 THR A N 1
ATOM 5672 C CA . THR A 1 750 ? 37.253 19.435 29.434 1.00 41.91 750 THR A CA 1
ATOM 5673 C C . THR A 1 750 ? 36.599 20.494 28.532 1.00 41.91 750 THR A C 1
ATOM 5675 O O . THR A 1 750 ? 37.259 21.465 28.162 1.00 41.91 750 THR A O 1
ATOM 5678 N N . SER A 1 751 ? 35.314 20.370 28.179 1.00 46.78 751 SER A N 1
ATOM 5679 C CA . SER A 1 751 ? 34.604 21.381 27.373 1.00 46.78 751 SER A CA 1
ATOM 5680 C C . SER A 1 751 ? 33.082 21.308 27.549 1.00 46.78 751 SER A C 1
ATOM 5682 O O . SER A 1 751 ? 32.476 20.301 27.199 1.00 46.78 751 SER A O 1
ATOM 5684 N N . ARG A 1 752 ? 32.441 22.365 28.081 1.00 52.84 752 ARG A N 1
ATOM 5685 C CA . ARG A 1 752 ? 30.977 22.567 27.995 1.00 52.84 752 ARG A CA 1
ATOM 5686 C C . ARG A 1 752 ? 30.613 24.051 27.872 1.00 52.84 752 ARG A C 1
ATOM 5688 O O . ARG A 1 752 ? 31.263 24.901 28.485 1.00 52.84 752 ARG A O 1
ATOM 5695 N N . LYS A 1 753 ? 29.591 24.327 27.050 1.00 49.72 753 LYS A N 1
ATOM 5696 C CA . LYS A 1 753 ? 29.016 25.651 26.740 1.00 49.72 753 LYS A CA 1
ATOM 5697 C C . LYS A 1 753 ? 27.622 25.824 27.381 1.00 49.72 753 LYS A C 1
ATOM 5699 O O . LYS A 1 753 ? 27.143 24.968 28.113 1.00 49.72 753 LYS A O 1
ATOM 5704 N N . LEU A 1 754 ? 27.048 26.997 27.142 1.00 54.81 754 LEU A N 1
ATOM 5705 C CA . LEU A 1 754 ? 26.129 27.780 27.970 1.00 54.81 754 LEU A CA 1
ATOM 5706 C C . LEU A 1 754 ? 24.639 27.534 27.691 1.00 54.81 754 LEU A C 1
ATOM 5708 O O . LEU A 1 754 ? 24.290 27.133 26.586 1.00 54.81 754 LEU A O 1
ATOM 5712 N N . TYR A 1 755 ? 23.760 27.881 28.641 1.00 51.09 755 TYR A N 1
ATOM 5713 C CA . TYR A 1 755 ? 22.311 27.969 28.407 1.00 51.09 755 TYR A CA 1
ATOM 5714 C C . TYR A 1 755 ? 21.882 29.424 28.224 1.00 51.09 755 TYR A C 1
ATOM 5716 O O . TYR A 1 755 ? 22.119 30.245 29.104 1.00 51.09 755 TYR A O 1
ATOM 5724 N N . ARG A 1 756 ? 21.179 29.741 27.132 1.00 57.44 756 ARG A N 1
ATOM 5725 C CA . ARG A 1 756 ? 20.303 30.922 27.080 1.00 57.44 756 ARG A CA 1
ATOM 5726 C C . ARG A 1 756 ? 18.884 30.431 27.271 1.00 57.44 756 ARG A C 1
ATOM 5728 O O . ARG A 1 756 ? 18.457 29.556 26.520 1.00 57.44 756 ARG A O 1
ATOM 5735 N N . PHE A 1 757 ? 18.151 31.009 28.213 1.00 59.94 757 PHE A N 1
ATOM 5736 C CA . PHE A 1 757 ? 16.717 30.778 28.279 1.00 59.94 757 PHE A CA 1
ATOM 5737 C C . PHE A 1 757 ? 16.000 31.864 27.477 1.00 59.94 757 PHE A C 1
ATOM 5739 O O . PHE A 1 757 ? 16.174 33.052 27.726 1.00 59.94 757 PHE A O 1
ATOM 5746 N N . ALA A 1 758 ? 15.252 31.452 26.459 1.00 55.72 758 ALA A N 1
ATOM 5747 C CA . ALA A 1 758 ? 14.370 32.314 25.681 1.00 55.72 758 ALA A CA 1
ATOM 5748 C C . ALA A 1 758 ? 13.152 32.758 26.494 1.00 55.72 758 ALA A C 1
ATOM 5750 O O . ALA A 1 758 ? 12.584 33.811 26.231 1.00 55.72 758 ALA A O 1
ATOM 5751 N N . GLU A 1 759 ? 12.731 31.908 27.427 1.00 65.38 759 GLU A N 1
ATOM 5752 C CA . GLU A 1 759 ? 11.484 32.036 28.164 1.00 65.38 759 GLU A CA 1
ATOM 5753 C C . GLU A 1 759 ? 11.606 31.262 29.481 1.00 65.38 759 GLU A C 1
ATOM 5755 O O . GLU A 1 759 ? 12.138 30.147 29.495 1.00 65.38 759 GLU A O 1
ATOM 5760 N N . ALA A 1 760 ? 11.096 31.841 30.569 1.00 67.12 760 ALA A N 1
ATOM 5761 C CA . ALA A 1 760 ? 10.799 31.124 31.802 1.00 67.12 760 ALA A CA 1
ATOM 5762 C C . ALA A 1 760 ? 9.304 31.245 32.090 1.00 67.12 760 ALA A C 1
ATOM 5764 O O . ALA A 1 760 ? 8.737 32.337 32.047 1.00 67.12 760 ALA A O 1
ATOM 5765 N N . ARG A 1 761 ? 8.670 30.116 32.386 1.00 70.00 761 ARG A N 1
ATOM 5766 C CA . ARG A 1 761 ? 7.220 30.008 32.507 1.00 70.00 761 ARG A CA 1
ATOM 5767 C C . ARG A 1 761 ? 6.847 29.254 33.773 1.00 70.00 761 ARG A C 1
ATOM 5769 O O . ARG A 1 761 ? 7.351 28.153 33.986 1.00 70.00 761 ARG A O 1
ATOM 5776 N N . LEU A 1 762 ? 5.955 29.833 34.575 1.00 72.88 762 LEU A N 1
ATOM 5777 C CA . LEU A 1 762 ? 5.346 29.172 35.723 1.00 72.88 762 LEU A CA 1
ATOM 5778 C C . LEU A 1 762 ? 3.887 28.865 35.398 1.00 72.88 762 LEU A C 1
ATOM 5780 O O . LEU A 1 762 ? 3.047 29.751 35.250 1.00 72.88 762 LEU A O 1
ATOM 5784 N N . ASP A 1 763 ? 3.591 27.584 35.274 1.00 69.62 763 ASP A N 1
ATOM 5785 C CA . ASP A 1 763 ? 2.242 27.102 35.067 1.00 69.62 763 ASP A CA 1
ATOM 5786 C C . ASP A 1 763 ? 1.654 26.678 36.416 1.00 69.62 763 ASP A C 1
ATOM 5788 O O . ASP A 1 763 ? 2.112 25.697 37.004 1.00 69.62 763 ASP A O 1
ATOM 5792 N N . VAL A 1 764 ? 0.651 27.417 36.901 1.00 71.81 764 VAL A N 1
ATOM 5793 C CA . VAL A 1 764 ? -0.039 27.122 38.163 1.00 71.81 764 VAL A CA 1
ATOM 5794 C C . VAL A 1 764 ? -1.419 26.560 37.860 1.00 71.81 764 VAL A C 1
ATOM 5796 O O . VAL A 1 764 ? -2.287 27.224 37.286 1.00 71.81 764 VAL A O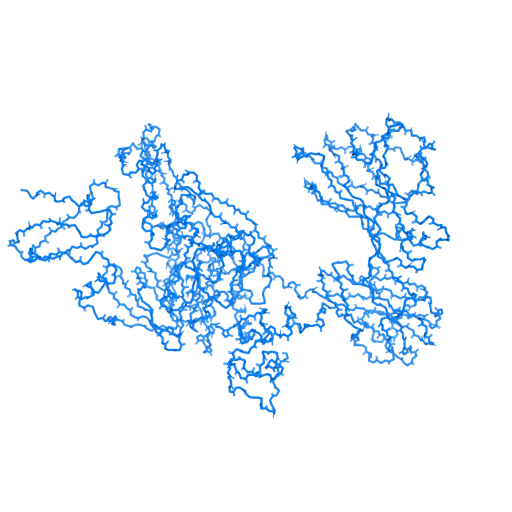 1
ATOM 5799 N N . THR A 1 765 ? -1.632 25.328 38.287 1.00 68.44 765 THR A N 1
ATOM 5800 C CA . THR A 1 765 ? -2.942 24.695 38.273 1.00 68.44 765 THR A CA 1
ATOM 5801 C C . THR A 1 765 ? -3.561 24.821 39.656 1.00 68.44 765 THR A C 1
ATOM 5803 O O . THR A 1 765 ? -2.918 24.523 40.663 1.00 68.44 765 THR A O 1
ATOM 5806 N N . TRP A 1 766 ? -4.807 25.273 39.719 1.00 71.88 766 TRP A N 1
ATOM 5807 C CA . TRP A 1 766 ? -5.494 25.557 40.971 1.00 71.88 766 TRP A CA 1
ATOM 5808 C C . TRP A 1 766 ? -6.996 25.289 40.851 1.00 71.88 766 TRP A C 1
ATOM 5810 O O . TRP A 1 766 ? -7.526 25.154 39.747 1.00 71.88 766 TRP A O 1
ATOM 5820 N N . VAL A 1 767 ? -7.672 25.212 41.996 1.00 68.00 767 VAL A N 1
ATOM 5821 C CA . VAL A 1 767 ? -9.125 25.051 42.090 1.00 68.00 767 VAL A CA 1
ATOM 5822 C C . VAL A 1 767 ? -9.746 26.128 42.978 1.00 68.00 767 VAL A C 1
ATOM 5824 O O . VAL A 1 767 ? -9.171 26.508 44.000 1.00 68.00 767 VAL A O 1
ATOM 5827 N N . ASP A 1 768 ? -10.918 26.626 42.581 1.00 72.69 768 ASP A N 1
ATOM 5828 C CA . ASP A 1 768 ? -11.708 27.593 43.345 1.00 72.69 768 ASP A CA 1
ATOM 5829 C C . ASP A 1 768 ? -12.880 26.882 44.034 1.00 72.69 768 ASP A C 1
ATOM 5831 O O . ASP A 1 768 ? -13.815 26.466 43.355 1.00 72.69 768 ASP A O 1
ATOM 5835 N N . PRO A 1 769 ? -12.897 26.718 45.360 1.00 63.19 769 PRO A N 1
ATOM 5836 C CA . PRO A 1 769 ? -14.023 26.086 46.040 1.00 63.19 769 PRO A CA 1
ATOM 5837 C C . PRO A 1 769 ? -15.179 27.071 46.293 1.00 63.19 769 PRO A C 1
ATOM 5839 O O . PRO A 1 769 ? -16.233 26.657 46.776 1.00 63.19 769 PRO A O 1
ATOM 5842 N N . SER A 1 770 ? -14.992 28.370 46.016 1.00 67.06 770 SER A N 1
ATOM 5843 C CA . SER A 1 770 ? -16.015 29.405 46.201 1.00 67.06 770 SER A CA 1
ATOM 5844 C C . SER A 1 770 ? -17.019 29.460 45.047 1.00 67.06 770 SER A C 1
ATOM 5846 O O . SER A 1 770 ? -18.125 29.980 45.216 1.00 67.06 770 SER A O 1
ATOM 5848 N N . VAL A 1 771 ? -16.674 28.878 43.893 1.00 70.44 771 VAL A N 1
ATOM 5849 C CA . VAL A 1 771 ? -17.583 28.773 42.748 1.00 70.44 771 VAL A CA 1
ATOM 5850 C C . VAL A 1 771 ? -18.638 27.681 42.976 1.00 70.44 771 VAL A C 1
ATOM 5852 O O . VAL A 1 771 ? -18.391 26.708 43.700 1.00 70.44 771 VAL A O 1
ATOM 5855 N N . PRO A 1 772 ? -19.830 27.799 42.362 1.00 79.06 772 PRO A N 1
ATOM 5856 C CA . PRO A 1 772 ? -20.865 26.775 42.465 1.00 79.06 772 PRO A CA 1
ATOM 5857 C C . PRO A 1 772 ? -20.361 25.382 42.040 1.00 79.06 772 PRO A C 1
ATOM 5859 O O . PRO A 1 772 ? -19.605 25.284 41.072 1.00 79.06 772 PRO A O 1
ATOM 5862 N N . PRO A 1 773 ? -20.776 24.298 42.728 1.00 83.44 773 PRO A N 1
ATOM 5863 C CA . PRO A 1 773 ? -20.366 22.947 42.365 1.00 83.44 773 PRO A CA 1
ATOM 5864 C C . PRO A 1 773 ? -20.946 22.532 41.017 1.00 83.44 773 PRO A C 1
ATOM 5866 O O . PRO A 1 773 ? -22.109 22.803 40.719 1.00 83.44 773 PRO A O 1
ATOM 5869 N N . THR A 1 774 ? -20.134 21.823 40.238 1.00 79.69 774 THR A N 1
ATOM 5870 C CA . THR A 1 774 ? -20.494 21.264 38.933 1.00 79.69 774 THR A CA 1
ATOM 5871 C C . THR A 1 774 ? -21.638 20.256 39.037 1.00 79.69 774 THR A C 1
ATOM 5873 O O . THR A 1 774 ? -22.526 20.234 38.191 1.00 79.69 774 THR A O 1
ATOM 5876 N N . ALA A 1 775 ? -21.636 19.436 40.089 1.00 86.06 775 ALA A N 1
ATOM 5877 C CA . ALA A 1 775 ? -22.677 18.455 40.363 1.00 86.06 775 ALA A CA 1
ATOM 5878 C C . ALA A 1 775 ? -22.880 18.271 41.873 1.00 86.06 775 ALA A C 1
ATOM 5880 O O . ALA A 1 775 ? -22.059 18.684 42.697 1.00 86.06 775 ALA A O 1
ATOM 5881 N N . ARG A 1 776 ? -23.982 17.621 42.256 1.00 89.19 776 ARG A N 1
ATOM 5882 C CA . ARG A 1 776 ? -24.213 17.155 43.628 1.00 89.19 776 ARG A CA 1
ATOM 5883 C C . ARG A 1 776 ? -24.525 15.667 43.618 1.00 89.19 776 ARG A C 1
ATOM 5885 O O . ARG A 1 776 ? -25.419 15.232 42.900 1.00 89.19 776 ARG A O 1
ATOM 5892 N N . LEU A 1 777 ? -23.796 14.906 44.424 1.00 88.31 777 LEU A N 1
ATOM 5893 C CA . LEU A 1 777 ? -23.949 13.462 44.534 1.00 88.31 777 LEU A CA 1
ATOM 5894 C C . LEU A 1 777 ? -24.907 13.088 45.661 1.00 88.31 777 LEU A C 1
ATOM 5896 O O . LEU A 1 777 ? -24.755 13.540 46.801 1.00 88.31 777 LEU A O 1
ATOM 5900 N N . ASN A 1 778 ? -25.832 12.182 45.348 1.00 90.06 778 ASN A N 1
ATOM 5901 C CA . ASN A 1 778 ? -26.587 11.451 46.353 1.00 90.06 778 ASN A CA 1
ATOM 5902 C C . ASN A 1 778 ? -25.812 10.202 46.777 1.00 90.06 778 ASN A C 1
ATOM 5904 O O . ASN A 1 778 ? -25.932 9.143 46.165 1.00 90.06 778 ASN A O 1
ATOM 5908 N N . LEU A 1 779 ? -25.046 10.324 47.859 1.00 89.44 779 LEU A N 1
ATOM 5909 C CA . LEU A 1 779 ? -24.188 9.255 48.368 1.00 89.44 779 LEU A CA 1
ATOM 5910 C C . LEU A 1 779 ? -24.970 8.168 49.136 1.00 89.44 779 LEU A C 1
ATOM 5912 O O . LEU A 1 779 ? -24.368 7.332 49.806 1.00 89.44 779 LEU A O 1
ATOM 5916 N N . LYS A 1 780 ? -26.311 8.164 49.103 1.00 89.38 780 LYS A N 1
ATOM 5917 C CA . LYS A 1 780 ? -27.127 7.090 49.696 1.00 89.38 780 LYS A CA 1
ATOM 5918 C C . LYS A 1 780 ? -27.455 5.954 48.720 1.00 89.38 780 LYS A C 1
ATOM 5920 O O . LYS A 1 780 ? -27.901 4.905 49.175 1.00 89.38 780 LYS A O 1
ATOM 5925 N N . GLU A 1 781 ? -27.263 6.136 47.413 1.00 80.69 781 GLU A N 1
ATOM 5926 C CA . GLU A 1 781 ? -27.820 5.258 46.368 1.00 80.69 781 GLU A CA 1
ATOM 5927 C C . GLU A 1 781 ? -26.766 4.588 45.469 1.00 80.69 781 GLU A C 1
ATOM 5929 O O . GLU A 1 781 ? -25.733 5.179 45.181 1.00 80.69 781 GLU A O 1
ATOM 5934 N N . GLN A 1 782 ? -27.108 3.412 44.913 1.00 63.91 782 GLN A N 1
ATOM 5935 C CA . GLN A 1 782 ? -26.321 2.598 43.955 1.00 63.91 782 GLN A CA 1
ATOM 5936 C C . GLN A 1 782 ? -24.877 2.341 44.404 1.00 63.91 782 GLN A C 1
ATOM 5938 O O . GLN A 1 782 ? -23.911 2.891 43.879 1.00 63.91 782 GLN A O 1
ATOM 5943 N N . GLN A 1 783 ? -24.760 1.467 45.399 1.00 69.94 783 GLN A N 1
ATOM 5944 C CA . GLN A 1 783 ? -23.486 0.963 45.893 1.00 69.94 783 GLN A CA 1
ATOM 5945 C C . GLN A 1 783 ? -22.718 0.224 44.786 1.00 69.94 783 GLN A C 1
ATOM 5947 O O . GLN A 1 783 ? -23.312 -0.516 44.004 1.00 69.94 783 GLN A O 1
ATOM 5952 N N . ALA A 1 784 ? -21.394 0.384 44.785 1.00 70.88 784 ALA A N 1
ATOM 5953 C CA . ALA A 1 784 ? -20.464 -0.348 43.931 1.00 70.88 784 ALA A CA 1
ATOM 5954 C C . ALA A 1 784 ? -20.674 -0.181 42.407 1.00 70.88 784 ALA A C 1
ATOM 5956 O O . ALA A 1 784 ? -20.609 -1.156 41.656 1.00 70.88 784 ALA A O 1
ATOM 5957 N N . GLN A 1 785 ? -20.935 1.046 41.941 1.00 78.62 785 GLN A N 1
ATOM 5958 C CA . GLN A 1 785 ? -21.062 1.368 40.514 1.00 78.62 785 GLN A CA 1
ATOM 5959 C C . GLN A 1 785 ? -20.445 2.738 40.183 1.00 78.62 785 GLN A C 1
ATOM 5961 O O . GLN A 1 785 ? -20.468 3.653 41.008 1.00 78.62 785 GLN A O 1
ATOM 5966 N N . TRP A 1 786 ? -19.924 2.894 38.958 1.00 82.12 786 TRP A N 1
ATOM 5967 C CA . TRP A 1 786 ? -19.438 4.179 38.439 1.00 82.12 786 TRP A CA 1
ATOM 5968 C C . TRP A 1 786 ? -20.611 5.109 38.122 1.00 82.12 786 TRP A C 1
ATOM 5970 O O . TRP A 1 786 ? -21.518 4.749 37.373 1.00 82.12 786 TRP A O 1
ATOM 5980 N N . ARG A 1 787 ? -20.581 6.319 38.681 1.00 79.56 787 ARG A N 1
ATOM 5981 C CA . ARG A 1 787 ? -21.617 7.340 38.509 1.00 79.56 787 ARG A CA 1
ATOM 5982 C C . ARG A 1 787 ? -21.106 8.473 37.626 1.00 79.56 787 ARG A C 1
ATOM 5984 O O . ARG A 1 787 ? -20.297 9.261 38.127 1.00 79.56 787 ARG A O 1
ATOM 5991 N N . PRO A 1 788 ? -21.563 8.594 36.368 1.00 80.50 788 PRO A N 1
ATOM 5992 C CA . PRO A 1 788 ? -21.210 9.737 35.538 1.00 80.50 788 PRO A CA 1
ATOM 5993 C C . PRO A 1 788 ? -21.781 11.016 36.157 1.00 80.50 788 PRO A C 1
ATOM 5995 O O . PRO A 1 788 ? -22.949 11.061 36.544 1.00 80.50 788 PRO A O 1
ATOM 5998 N N . ILE A 1 789 ? -20.943 12.045 36.276 1.00 78.69 789 ILE A N 1
ATOM 5999 C CA . ILE A 1 789 ? -21.338 13.369 36.785 1.00 78.69 789 ILE A CA 1
ATOM 6000 C C . ILE A 1 789 ? -21.418 14.424 35.678 1.00 78.69 789 ILE A C 1
ATOM 6002 O O . ILE A 1 789 ? -21.984 15.490 35.902 1.00 78.69 789 ILE A O 1
ATOM 6006 N N . GLY A 1 790 ? -20.869 14.128 34.496 1.00 69.94 790 GLY A N 1
ATOM 6007 C CA . GLY A 1 790 ? -20.934 14.978 33.309 1.00 69.94 790 GLY A CA 1
ATOM 6008 C C . GLY A 1 790 ? -19.775 14.734 32.342 1.00 69.94 790 GLY A C 1
ATOM 6009 O O . GLY A 1 790 ? -18.911 13.889 32.591 1.00 69.94 790 GLY A O 1
ATOM 6010 N N . VAL A 1 791 ? -19.766 15.510 31.260 1.00 71.81 791 VAL A N 1
ATOM 6011 C CA . VAL A 1 791 ? -18.699 15.546 30.255 1.00 71.81 791 VAL A CA 1
ATOM 6012 C C . VAL A 1 791 ? -17.980 16.889 30.312 1.00 71.81 791 VAL A C 1
ATOM 6014 O O . VAL A 1 791 ? -18.626 17.931 30.434 1.00 71.81 791 VAL A O 1
ATOM 6017 N N . PHE A 1 792 ? -16.645 16.855 30.275 1.00 69.94 792 PHE A N 1
ATOM 6018 C CA . PHE A 1 792 ? -15.801 18.025 30.507 1.00 69.94 792 PHE A CA 1
ATOM 6019 C C . PHE A 1 792 ? -14.591 18.063 29.564 1.00 69.94 792 PHE A C 1
ATOM 6021 O O . PHE A 1 792 ? -13.899 17.052 29.457 1.00 69.94 792 PHE A O 1
ATOM 6028 N N . PRO A 1 793 ? -14.268 19.216 28.954 1.00 65.44 793 PRO A N 1
ATOM 6029 C CA . PRO A 1 793 ? -13.086 19.360 28.106 1.00 65.44 793 PRO A CA 1
ATOM 6030 C C . PRO A 1 793 ? -11.792 19.274 28.919 1.00 65.44 793 PRO A C 1
ATOM 6032 O O . PRO A 1 793 ? -11.654 19.935 29.951 1.00 65.44 793 PRO A O 1
ATOM 6035 N N . ALA A 1 794 ? -10.805 18.522 28.434 1.00 68.19 794 ALA A N 1
ATOM 6036 C CA . ALA A 1 794 ? -9.475 18.441 29.031 1.00 68.19 794 ALA A CA 1
ATOM 6037 C C . ALA A 1 794 ? -8.369 18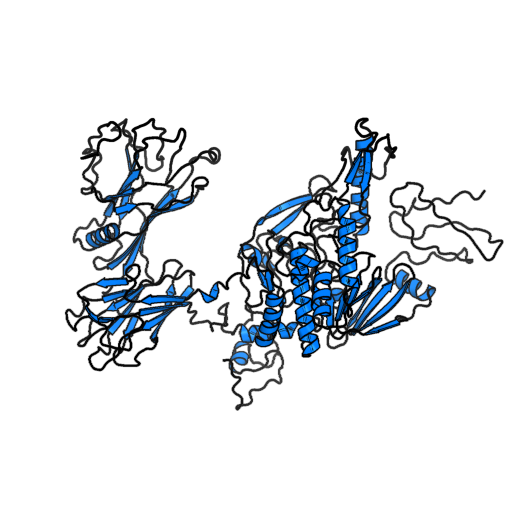.430 27.963 1.00 68.19 794 ALA A C 1
ATOM 6039 O O . ALA A 1 794 ? -8.517 17.880 26.878 1.00 68.19 794 ALA A O 1
ATOM 6040 N N . GLY A 1 795 ? -7.230 19.052 28.269 1.00 60.41 795 GLY A N 1
ATOM 6041 C CA . GLY A 1 795 ? -6.016 18.962 27.449 1.00 60.41 795 GLY A CA 1
ATOM 6042 C C . GLY A 1 795 ? -5.085 17.840 27.919 1.00 60.41 795 GLY A C 1
ATOM 6043 O O . GLY A 1 795 ? -5.378 17.157 28.897 1.00 60.41 795 GLY A O 1
ATOM 6044 N N . ALA A 1 796 ? -3.896 17.734 27.319 1.00 56.34 796 ALA A N 1
ATOM 6045 C CA . ALA A 1 796 ? -2.817 16.846 27.788 1.00 56.34 796 ALA A CA 1
ATOM 6046 C C . ALA A 1 796 ? -2.386 17.068 29.266 1.00 56.34 796 ALA A C 1
ATOM 6048 O O . ALA A 1 796 ? -1.658 16.261 29.838 1.00 56.34 796 ALA A O 1
ATOM 6049 N N . ASP A 1 797 ? -2.820 18.171 29.891 1.00 55.00 797 ASP A N 1
ATOM 6050 C CA . ASP A 1 797 ? -2.476 18.581 31.260 1.00 55.00 797 ASP A CA 1
ATOM 6051 C C . ASP A 1 797 ? -3.407 18.014 32.364 1.00 55.00 797 ASP A C 1
ATOM 6053 O O . ASP A 1 797 ? -3.267 18.406 33.530 1.00 55.00 797 ASP A O 1
ATOM 6057 N N . GLY A 1 798 ? -4.370 17.139 32.043 1.00 66.69 798 GLY A N 1
ATOM 6058 C CA . GLY A 1 798 ? -5.289 16.543 33.029 1.00 66.69 798 GLY A CA 1
ATOM 6059 C C . GLY A 1 798 ? -6.544 17.371 33.336 1.00 66.69 798 GLY A C 1
ATOM 6060 O O . GLY A 1 798 ? -6.578 18.586 33.126 1.00 66.69 798 GLY A O 1
ATOM 6061 N N . LEU A 1 799 ? -7.549 16.719 33.930 1.00 80.25 799 LEU A N 1
ATOM 6062 C CA . LEU A 1 799 ? -8.686 17.351 34.618 1.00 80.25 799 LEU A CA 1
ATOM 6063 C C . LEU A 1 799 ? -8.601 17.091 36.128 1.00 80.25 799 LEU A C 1
ATOM 6065 O O . LEU A 1 799 ? -7.915 16.163 36.552 1.00 80.25 799 LEU A O 1
ATOM 6069 N N . ARG A 1 800 ? -9.277 17.901 36.953 1.00 84.56 800 ARG A N 1
ATOM 6070 C CA . ARG A 1 800 ? -9.314 17.709 38.413 1.00 84.56 800 ARG A CA 1
ATOM 6071 C C . ARG A 1 800 ? -10.738 17.570 38.907 1.00 84.56 800 ARG A C 1
ATOM 6073 O O . ARG A 1 800 ? -11.605 18.333 38.495 1.00 84.56 800 ARG A O 1
ATOM 6080 N N . VAL A 1 801 ? -10.967 16.638 39.822 1.00 89.38 801 VAL A N 1
ATOM 6081 C CA . VAL A 1 801 ? -12.292 16.367 40.390 1.00 89.38 801 VAL A CA 1
ATOM 6082 C C . VAL A 1 801 ? -12.222 16.496 41.901 1.00 89.38 801 VAL A C 1
ATOM 6084 O O . VAL A 1 801 ? -11.525 15.725 42.550 1.00 89.38 801 VAL A O 1
ATOM 6087 N N . ALA A 1 802 ? -12.927 17.467 42.476 1.00 88.94 802 ALA A N 1
ATOM 6088 C CA . ALA A 1 802 ? -12.986 17.667 43.920 1.00 88.94 802 ALA A CA 1
ATOM 6089 C C . ALA A 1 802 ? -14.325 17.189 44.479 1.00 88.94 802 ALA A C 1
ATOM 6091 O O . ALA A 1 802 ? -15.370 17.631 44.011 1.00 88.94 802 ALA A O 1
ATOM 6092 N N . ILE A 1 803 ? -14.302 16.355 45.517 1.00 92.06 803 ILE A N 1
ATOM 6093 C CA . ILE A 1 803 ? -15.482 15.971 46.304 1.00 92.06 803 ILE A CA 1
ATOM 6094 C C . ILE A 1 803 ? -15.395 16.691 47.649 1.00 92.06 803 ILE A C 1
ATOM 6096 O O . ILE A 1 803 ? -14.461 16.447 48.411 1.00 92.06 803 ILE A O 1
ATOM 6100 N N . GLY A 1 804 ? -16.342 17.582 47.953 1.00 90.31 804 GLY A N 1
ATOM 6101 C CA . GLY A 1 804 ? -16.299 18.411 49.164 1.00 90.31 804 GLY A CA 1
ATOM 6102 C C . GLY A 1 804 ? -17.511 18.279 50.076 1.00 90.31 804 GLY A C 1
ATOM 6103 O O . GLY A 1 804 ? -18.445 17.527 49.814 1.00 90.31 804 GLY A O 1
ATOM 6104 N N . THR A 1 805 ? -17.493 19.024 51.183 1.00 91.75 805 THR A N 1
ATOM 6105 C CA . THR A 1 805 ? -18.496 18.908 52.262 1.00 91.75 805 THR A CA 1
ATOM 6106 C C . THR A 1 805 ? -19.453 20.099 52.381 1.00 91.75 805 THR A C 1
ATOM 6108 O O . THR A 1 805 ? -20.304 20.126 53.275 1.00 91.75 805 THR A O 1
ATOM 6111 N N . GLY A 1 806 ? -19.335 21.100 51.504 1.00 85.94 806 GLY A N 1
ATOM 6112 C CA . GLY A 1 806 ? -20.118 22.340 51.555 1.00 85.94 806 GLY A CA 1
ATOM 6113 C C . GLY A 1 806 ? -21.629 22.143 51.388 1.00 85.94 806 GLY A C 1
ATOM 6114 O O . GLY A 1 806 ? -22.098 21.556 50.413 1.00 85.94 806 GLY A O 1
ATOM 6115 N N . GLY A 1 807 ? -22.404 22.669 52.342 1.00 83.69 807 GLY A N 1
ATOM 6116 C CA . GLY A 1 807 ? -23.870 22.581 52.332 1.00 83.69 807 GLY A CA 1
ATOM 6117 C C . GLY A 1 807 ? -24.432 21.184 52.623 1.00 83.69 807 GLY A C 1
ATOM 6118 O O . GLY A 1 807 ? -25.593 20.933 52.311 1.00 83.69 807 GLY A O 1
ATOM 6119 N N . THR A 1 808 ? -23.627 20.279 53.191 1.00 91.50 808 THR A N 1
ATOM 6120 C CA . THR A 1 808 ? -24.053 18.931 53.615 1.00 91.50 808 THR A CA 1
ATOM 6121 C C . THR A 1 808 ? -24.235 18.864 55.134 1.00 91.50 808 THR A C 1
ATOM 6123 O O . THR A 1 808 ? -23.511 19.533 55.870 1.00 91.50 808 THR A O 1
ATOM 6126 N N . ASP A 1 809 ? -25.158 18.030 55.610 1.00 89.88 809 ASP A N 1
ATOM 6127 C CA . ASP A 1 809 ? -25.469 17.799 57.033 1.00 89.88 809 ASP A CA 1
ATOM 6128 C C . ASP A 1 809 ? -25.210 16.345 57.498 1.00 89.88 809 ASP A C 1
ATOM 6130 O O . ASP A 1 809 ? -25.382 16.010 58.672 1.00 89.88 809 ASP A O 1
ATOM 6134 N N . ALA A 1 810 ? -24.754 15.480 56.588 1.00 94.25 810 ALA A N 1
ATOM 6135 C CA . ALA A 1 810 ? -24.487 14.059 56.818 1.00 94.25 810 ALA A CA 1
ATOM 6136 C C . ALA A 1 810 ? -23.121 13.633 56.244 1.00 94.25 810 ALA A C 1
ATOM 6138 O O . ALA A 1 810 ? -22.434 14.439 55.618 1.00 94.25 810 ALA A O 1
ATOM 6139 N N . TYR A 1 811 ? -22.693 12.382 56.455 1.00 94.88 811 TYR A N 1
ATOM 6140 C CA . TYR A 1 811 ? -21.348 11.923 56.068 1.00 94.88 811 TYR A CA 1
ATOM 6141 C C . TYR A 1 811 ? -21.085 12.084 54.565 1.00 94.88 811 TYR A C 1
ATOM 6143 O O . TYR A 1 811 ? -21.892 11.654 53.741 1.00 94.88 811 TYR A O 1
ATOM 6151 N N . VAL A 1 812 ? -19.927 12.638 54.209 1.00 94.94 812 VAL A N 1
ATOM 6152 C CA . VAL A 1 812 ? -19.429 12.647 52.827 1.00 94.94 812 VAL A CA 1
ATOM 6153 C C . VAL A 1 812 ? -18.309 11.628 52.712 1.00 94.94 812 VAL A C 1
ATOM 6155 O O . VAL A 1 812 ? -17.435 11.568 53.577 1.00 94.94 812 VAL A O 1
ATOM 6158 N N . THR A 1 813 ? -18.342 10.834 51.644 1.00 93.88 813 THR A N 1
ATOM 6159 C CA . THR A 1 813 ? -17.319 9.836 51.326 1.00 93.88 813 THR A CA 1
ATOM 6160 C C . THR A 1 813 ? -16.651 10.149 49.995 1.00 93.88 813 THR A C 1
ATOM 6162 O O . THR A 1 813 ? -17.334 10.582 49.068 1.00 93.88 813 THR A O 1
ATOM 6165 N N . ALA A 1 814 ? -15.354 9.873 49.885 1.00 93.06 814 ALA A N 1
ATOM 6166 C CA . ALA A 1 814 ? -14.580 9.977 48.651 1.00 93.06 814 ALA A CA 1
ATOM 6167 C C . ALA A 1 814 ? -13.749 8.701 48.464 1.00 93.06 814 ALA A C 1
ATOM 6169 O O . ALA A 1 814 ? -13.124 8.242 49.419 1.00 93.06 814 ALA A O 1
ATOM 6170 N N . ASP A 1 815 ? -13.775 8.125 47.265 1.00 92.94 815 ASP A N 1
ATOM 6171 C CA . ASP A 1 815 ? -13.168 6.819 46.978 1.00 92.94 815 ASP A CA 1
ATOM 6172 C C . ASP A 1 815 ? -12.389 6.868 45.659 1.00 92.94 815 ASP A C 1
ATOM 6174 O O . ASP A 1 815 ? -11.181 7.068 45.694 1.00 92.94 815 ASP A O 1
ATOM 6178 N N . ALA A 1 816 ? -13.052 6.846 44.498 1.00 92.56 816 ALA A N 1
ATOM 6179 C CA . ALA A 1 816 ? -12.347 6.887 43.217 1.00 92.56 816 ALA A CA 1
ATOM 6180 C C . ALA A 1 816 ? -13.043 7.743 42.151 1.00 92.56 816 ALA A C 1
ATOM 6182 O O . ALA A 1 816 ? -14.249 8.002 42.199 1.00 92.56 816 ALA A O 1
ATOM 6183 N N . VAL A 1 817 ? -12.265 8.167 41.157 1.00 91.69 817 VAL A N 1
ATOM 6184 C CA . VAL A 1 817 ? -12.704 8.913 39.973 1.00 91.69 817 VAL A CA 1
ATOM 6185 C C . VAL A 1 817 ? -12.196 8.206 38.723 1.00 91.69 817 VAL A C 1
ATOM 6187 O O . VAL A 1 817 ? -11.040 7.795 38.670 1.00 91.69 817 VAL A O 1
ATOM 6190 N N . ARG A 1 818 ? -13.049 8.095 37.706 1.00 88.75 818 ARG A N 1
ATOM 6191 C CA . ARG A 1 818 ? -12.708 7.601 36.371 1.00 88.75 818 ARG A CA 1
ATOM 6192 C C . ARG A 1 818 ? -12.942 8.705 35.358 1.00 88.75 818 ARG A C 1
ATOM 6194 O O . ARG A 1 818 ? -13.964 9.385 35.416 1.00 88.75 818 ARG A O 1
ATOM 6201 N N . VAL A 1 819 ? -12.003 8.862 34.440 1.00 83.19 819 VAL A N 1
ATOM 6202 C CA . VAL A 1 819 ? -12.159 9.687 33.249 1.00 83.19 819 VAL A CA 1
ATOM 6203 C C . VAL A 1 819 ? -12.010 8.781 32.052 1.00 83.19 819 VAL A C 1
ATOM 6205 O O . VAL A 1 819 ? -11.032 8.048 31.949 1.00 83.19 819 VAL A O 1
ATOM 6208 N N . ASP A 1 820 ? -12.992 8.820 31.180 1.00 75.31 820 ASP A N 1
ATOM 6209 C CA . ASP A 1 820 ? -12.952 8.189 29.868 1.00 75.31 820 ASP A CA 1
ATOM 6210 C C . ASP A 1 820 ? -12.983 9.333 28.870 1.00 75.31 820 ASP A C 1
ATOM 6212 O O . ASP A 1 820 ? -13.668 10.311 29.161 1.00 75.31 820 ASP A O 1
ATOM 6216 N N . ILE A 1 821 ? -12.264 9.279 27.747 1.00 67.81 821 ILE A N 1
ATOM 6217 C CA . ILE A 1 821 ? -12.465 10.290 26.703 1.00 67.81 821 ILE A CA 1
ATOM 6218 C C . ILE A 1 821 ? -13.962 10.283 26.346 1.00 67.81 821 ILE A C 1
ATOM 6220 O O . ILE A 1 821 ? -14.506 9.304 25.845 1.00 67.81 821 ILE A O 1
ATOM 6224 N N . ALA A 1 822 ? -14.667 11.333 26.757 1.00 54.44 822 ALA A N 1
ATOM 6225 C CA . ALA A 1 822 ? -16.005 11.584 26.290 1.00 54.44 822 ALA A CA 1
ATOM 6226 C C . ALA A 1 822 ? -15.766 12.290 25.003 1.00 54.44 822 ALA A C 1
ATOM 6228 O O . ALA A 1 822 ? -14.996 13.228 24.927 1.00 54.44 822 ALA A O 1
ATOM 6229 N N . ARG A 1 823 ? -16.542 11.987 24.017 1.00 53.78 823 ARG A N 1
ATOM 6230 C CA . ARG A 1 823 ? -16.960 13.083 23.191 1.00 53.78 823 ARG A CA 1
ATOM 6231 C C . ARG A 1 823 ? -18.469 12.987 23.322 1.00 53.78 823 ARG A C 1
ATOM 6233 O O . ARG A 1 823 ? -19.061 11.963 23.026 1.00 53.78 823 ARG A O 1
ATOM 6240 N N . SER A 1 824 ? -19.070 13.925 24.060 1.00 39.53 824 SER A N 1
ATOM 6241 C CA . SER A 1 824 ? -20.521 13.895 24.356 1.00 39.53 824 SER A CA 1
ATOM 6242 C C . SER A 1 824 ? -21.384 14.120 23.112 1.00 39.53 824 SER A C 1
ATOM 6244 O O . SER A 1 824 ? -22.607 14.058 23.188 1.00 39.53 824 SER A O 1
ATOM 6246 N N . ASP A 1 825 ? -20.736 14.410 21.995 1.00 42.97 825 ASP A N 1
ATOM 6247 C CA . ASP A 1 825 ? -21.223 14.492 20.627 1.00 42.97 825 ASP A CA 1
ATOM 6248 C C . ASP A 1 825 ? -20.916 13.232 19.801 1.00 42.97 825 ASP A C 1
ATOM 6250 O O . ASP A 1 825 ? -21.298 13.169 18.640 1.00 42.97 825 ASP A O 1
ATOM 6254 N N . ILE A 1 826 ? -20.263 12.232 20.392 1.00 39.12 826 ILE A N 1
ATOM 6255 C CA . ILE A 1 826 ? -19.673 11.090 19.701 1.00 39.12 826 ILE A CA 1
ATOM 6256 C C . ILE A 1 826 ? -20.075 9.827 20.447 1.00 39.12 826 ILE A C 1
ATOM 6258 O O . ILE A 1 826 ? -19.687 9.559 21.588 1.00 39.12 826 ILE A O 1
ATOM 6262 N N . ASP A 1 827 ? -20.894 9.040 19.766 1.00 48.19 827 ASP A N 1
ATOM 6263 C CA . ASP A 1 827 ? -20.873 7.593 19.917 1.00 48.19 827 ASP A CA 1
ATOM 6264 C C . ASP A 1 827 ? -19.398 7.145 20.033 1.00 48.19 827 ASP A C 1
ATOM 6266 O O . ASP A 1 827 ? -18.597 7.628 19.251 1.00 48.19 827 ASP A O 1
ATOM 6270 N N . PRO A 1 828 ? -18.937 6.301 20.976 1.00 46.91 828 PRO A N 1
ATOM 6271 C CA . PRO A 1 828 ? -17.563 5.773 20.920 1.00 46.91 828 PRO A CA 1
ATOM 6272 C C . PRO A 1 828 ? -17.190 5.205 19.536 1.00 46.91 828 PRO A C 1
ATOM 6274 O O . PRO A 1 828 ? -16.007 5.180 19.191 1.00 46.91 828 PRO A O 1
ATOM 6277 N N . ASP A 1 829 ? -18.198 4.852 18.740 1.00 54.56 829 ASP A N 1
ATOM 6278 C CA . ASP A 1 829 ? -18.103 4.586 17.320 1.00 54.56 829 ASP A CA 1
ATOM 6279 C C . ASP A 1 829 ? -18.290 5.836 16.423 1.00 54.56 829 ASP A C 1
ATOM 6281 O O . ASP A 1 829 ? -18.771 5.625 15.347 1.00 54.56 829 ASP A O 1
ATOM 6285 N N . ASP A 1 830 ? -17.970 7.100 16.738 1.00 56.53 830 ASP A N 1
ATOM 6286 C CA . ASP A 1 830 ? -18.093 8.300 15.849 1.00 56.53 830 ASP A CA 1
ATOM 6287 C C . ASP A 1 830 ? -16.800 9.150 15.903 1.00 56.53 830 ASP A C 1
ATOM 6289 O O . ASP A 1 830 ? -16.626 10.087 16.676 1.00 56.53 830 ASP A O 1
ATOM 6293 N N . TYR A 1 831 ? -15.779 8.794 15.133 1.00 61.59 831 TYR A N 1
ATOM 6294 C CA . TYR A 1 831 ? -14.431 9.335 15.322 1.00 61.59 831 TYR A CA 1
ATOM 6295 C C . TYR A 1 831 ? -14.279 10.803 14.911 1.00 61.59 831 TYR A C 1
ATOM 6297 O O . TYR A 1 831 ? -13.327 11.459 15.365 1.00 61.59 831 TYR A O 1
ATOM 6305 N N . ASP A 1 832 ? -15.178 11.334 14.084 1.00 62.44 832 ASP A N 1
ATOM 6306 C CA . ASP A 1 832 ? -15.117 12.711 13.592 1.00 62.44 832 ASP A CA 1
ATOM 6307 C C . ASP A 1 832 ? -16.158 13.657 14.202 1.00 62.44 832 ASP A C 1
ATOM 6309 O O . ASP A 1 832 ? -16.008 14.872 14.052 1.00 62.44 832 ASP A O 1
ATOM 6313 N N . GLY A 1 833 ? -17.140 13.139 14.939 1.00 60.38 833 GLY A N 1
ATOM 6314 C CA . GLY A 1 833 ? -18.134 13.943 15.651 1.00 60.38 833 GLY A CA 1
ATOM 6315 C C . GLY A 1 833 ? -19.145 14.583 14.741 1.00 60.38 833 GLY A C 1
ATOM 6316 O O . GLY A 1 833 ? -19.722 15.620 15.078 1.00 60.38 833 GLY A O 1
ATOM 6317 N N . ASN A 1 834 ? -19.358 13.978 13.575 1.00 66.25 834 ASN A N 1
ATOM 6318 C CA . ASN A 1 834 ? -20.394 14.413 12.665 1.00 66.25 834 ASN A CA 1
ATOM 6319 C C . ASN A 1 834 ? -21.788 13.946 13.139 1.00 66.25 834 ASN A C 1
ATOM 6321 O O . ASN A 1 834 ? -22.798 14.491 12.691 1.00 66.25 834 ASN A O 1
ATOM 6325 N N . GLY A 1 835 ? -21.882 13.038 14.114 1.00 68.62 835 GLY A N 1
ATOM 6326 C CA . GLY A 1 835 ? -23.126 12.517 14.674 1.00 68.62 835 GLY A CA 1
ATOM 6327 C C . GLY A 1 835 ? -23.688 11.306 13.927 1.00 68.62 835 GLY A C 1
ATOM 6328 O O . GLY A 1 835 ? -24.883 11.030 14.065 1.00 68.62 835 GLY A O 1
ATOM 6329 N N . LEU A 1 836 ? -22.864 10.631 13.125 1.00 71.44 836 LEU A N 1
ATOM 6330 C CA . LEU A 1 836 ? -23.101 9.310 12.553 1.00 71.44 836 LEU A CA 1
ATOM 6331 C C . LEU A 1 836 ? -22.107 8.328 13.185 1.00 71.44 836 LEU A C 1
ATOM 6333 O O . LEU A 1 836 ? -20.912 8.599 13.187 1.00 71.44 836 LEU A O 1
ATOM 6337 N N . PRO A 1 837 ? -22.547 7.155 13.661 1.00 75.00 837 PRO A N 1
ATOM 6338 C CA . PRO A 1 837 ? -21.615 6.124 14.085 1.00 75.00 837 PRO A CA 1
ATOM 6339 C C . PRO A 1 837 ? -20.787 5.629 12.885 1.00 75.00 837 PRO A C 1
ATOM 6341 O O . PRO A 1 837 ? -21.352 5.104 11.932 1.00 75.00 837 PRO A O 1
ATOM 6344 N N . ASN A 1 838 ? -19.462 5.690 12.939 1.00 72.81 838 ASN A N 1
ATOM 6345 C CA . ASN A 1 838 ? -18.461 4.938 12.183 1.00 72.81 838 ASN A CA 1
ATOM 6346 C C . ASN A 1 838 ? -18.910 3.527 11.842 1.00 72.81 838 ASN A C 1
ATOM 6348 O O . ASN A 1 838 ? -18.625 3.075 10.745 1.00 72.81 838 ASN A O 1
ATOM 6352 N N . ALA A 1 839 ? -19.548 2.784 12.756 1.00 74.06 839 ALA A N 1
ATOM 6353 C CA . ALA A 1 839 ? -20.032 1.433 12.461 1.00 74.06 839 ALA A CA 1
ATOM 6354 C C . ALA A 1 839 ? -21.124 1.458 11.373 1.00 74.06 839 ALA A C 1
ATOM 6356 O O . ALA A 1 839 ? -21.140 0.617 10.470 1.00 74.06 839 ALA A O 1
ATOM 6357 N N . TRP A 1 840 ? -21.999 2.462 11.420 1.00 83.38 840 TRP A N 1
ATOM 6358 C CA . TRP A 1 840 ? -23.010 2.742 10.405 1.00 83.38 840 TRP A CA 1
ATOM 6359 C C . TRP A 1 840 ? -22.393 3.356 9.134 1.00 83.38 840 TRP A C 1
ATOM 6361 O O . TRP A 1 840 ? -22.685 2.898 8.029 1.00 83.38 840 TRP A O 1
ATOM 6371 N N . GLU A 1 841 ? -21.463 4.307 9.252 1.00 84.25 841 GLU A N 1
ATOM 6372 C CA . GLU A 1 841 ? -20.727 4.861 8.106 1.00 84.25 841 GLU A CA 1
ATOM 6373 C C . GLU A 1 841 ? -19.929 3.777 7.362 1.00 84.25 841 GLU A C 1
ATOM 6375 O O . GLU A 1 841 ? -19.939 3.695 6.132 1.00 84.25 841 GLU A O 1
ATOM 6380 N N . ARG A 1 842 ? -19.296 2.871 8.109 1.00 84.31 842 ARG A N 1
ATOM 6381 C CA . ARG A 1 842 ? -18.574 1.691 7.621 1.00 84.31 842 ARG A CA 1
ATOM 6382 C C . ARG A 1 842 ? -19.495 0.793 6.826 1.00 84.31 842 ARG A C 1
ATOM 6384 O O . ARG A 1 842 ? -19.136 0.365 5.727 1.00 84.31 842 ARG A O 1
ATOM 6391 N N . ARG A 1 843 ? -20.678 0.522 7.381 1.00 85.44 843 ARG A N 1
ATOM 6392 C CA . ARG A 1 843 ? -21.702 -0.333 6.781 1.00 85.44 843 ARG A CA 1
ATOM 6393 C C . ARG A 1 843 ? -22.120 0.193 5.409 1.00 85.44 843 ARG A C 1
ATOM 6395 O O . ARG A 1 843 ? -22.112 -0.575 4.446 1.00 85.44 843 ARG A O 1
ATOM 6402 N N . TRP A 1 844 ? -22.443 1.479 5.308 1.00 87.19 844 TRP A N 1
ATOM 6403 C CA . TRP A 1 844 ? -23.100 2.024 4.118 1.00 87.19 844 TRP A CA 1
ATOM 6404 C C . TRP A 1 844 ? -22.152 2.756 3.169 1.00 87.19 844 TRP A C 1
ATOM 6406 O O . TRP A 1 844 ? -22.178 2.511 1.964 1.00 87.19 844 TRP A O 1
ATOM 6416 N N . PHE A 1 845 ? -21.239 3.564 3.699 1.00 87.50 845 PHE A N 1
ATOM 6417 C CA . PHE A 1 845 ? -20.356 4.442 2.923 1.00 87.50 845 PHE A CA 1
ATOM 6418 C C . PHE A 1 845 ? -18.924 3.924 2.796 1.00 87.50 845 PHE A C 1
ATOM 6420 O O . PHE A 1 845 ? -18.132 4.501 2.053 1.00 87.50 845 PHE A O 1
ATOM 6427 N N . LEU A 1 846 ? -18.592 2.816 3.471 1.00 86.56 846 LEU A N 1
ATOM 6428 C CA . LEU A 1 846 ? -17.250 2.226 3.490 1.00 86.56 846 LEU A CA 1
ATOM 6429 C C . LEU A 1 846 ? -16.172 3.181 4.040 1.00 86.56 846 LEU A C 1
ATOM 6431 O O . LEU A 1 846 ? -15.001 3.088 3.664 1.00 86.56 846 LEU A O 1
ATOM 6435 N N . GLN A 1 847 ? -16.544 4.074 4.960 1.00 79.31 847 GLN A N 1
ATOM 6436 C CA . GLN A 1 847 ? -15.631 5.006 5.625 1.00 79.31 847 GLN A CA 1
ATOM 6437 C C . GLN A 1 847 ? -15.873 5.049 7.140 1.00 79.31 847 GLN A C 1
ATOM 6439 O O . GLN A 1 847 ? -16.952 4.708 7.597 1.00 79.31 847 GLN A O 1
ATOM 6444 N N . GLU A 1 848 ? -14.841 5.413 7.907 1.00 68.69 848 GLU A N 1
ATOM 6445 C CA . GLU A 1 848 ? -14.924 5.543 9.379 1.00 68.69 848 GLU A CA 1
ATOM 6446 C C . GLU A 1 848 ? -15.213 6.976 9.798 1.00 68.69 848 GLU A C 1
ATOM 6448 O O . GLU A 1 848 ? -15.376 7.211 10.972 1.00 68.69 848 GLU A O 1
ATOM 6453 N N . THR A 1 849 ? -15.099 7.934 8.882 1.00 72.25 849 THR A N 1
ATOM 6454 C CA . THR A 1 849 ? -15.267 9.360 9.157 1.00 72.25 849 THR A CA 1
ATOM 6455 C C . THR A 1 849 ? -15.565 10.063 7.842 1.00 72.25 849 THR A C 1
ATOM 6457 O O . THR A 1 849 ? -15.029 9.662 6.801 1.00 72.25 849 THR A O 1
ATOM 6460 N N . GLY A 1 850 ? -16.278 11.177 7.898 1.00 72.69 850 GLY A N 1
ATOM 6461 C CA . GLY A 1 850 ? -16.448 12.147 6.826 1.00 72.69 850 GLY A CA 1
ATOM 6462 C C . GLY A 1 850 ? -17.743 11.985 6.040 1.00 72.69 850 GLY A C 1
ATOM 6463 O O . GLY A 1 850 ? -17.894 12.644 5.008 1.00 72.69 850 GLY A O 1
ATOM 6464 N N . THR A 1 851 ? -18.666 11.122 6.473 1.00 85.81 851 THR A N 1
ATOM 6465 C CA . THR A 1 851 ? -20.000 11.047 5.866 1.00 85.81 851 THR A CA 1
ATOM 6466 C C . THR A 1 851 ? -20.782 12.290 6.254 1.00 85.81 851 THR A C 1
ATOM 6468 O O . THR A 1 851 ? -20.920 12.599 7.428 1.00 85.81 851 THR A O 1
ATOM 6471 N N . ASP A 1 852 ? -21.317 13.014 5.271 1.00 86.94 852 ASP A N 1
ATOM 6472 C CA . ASP A 1 852 ? -22.167 14.166 5.563 1.00 86.94 852 ASP A CA 1
ATOM 6473 C C . ASP A 1 852 ? -23.496 13.682 6.180 1.00 86.94 852 ASP A C 1
ATOM 6475 O O . ASP A 1 852 ? -24.270 13.008 5.488 1.00 86.94 852 ASP A O 1
ATOM 6479 N N . PRO A 1 853 ? -23.811 14.026 7.443 1.00 86.88 853 PRO A N 1
ATOM 6480 C CA . PRO A 1 853 ? -25.060 13.631 8.093 1.00 86.88 853 PRO A CA 1
ATOM 6481 C C . PRO A 1 853 ? -26.307 14.231 7.437 1.00 86.88 853 PRO A C 1
ATOM 6483 O O . PRO A 1 853 ? -27.417 13.779 7.719 1.00 86.88 853 PRO A O 1
ATOM 6486 N N . LEU A 1 854 ? -26.142 15.272 6.614 1.00 92.81 854 LEU A N 1
ATOM 6487 C CA . LEU A 1 854 ? -27.219 15.983 5.926 1.00 92.81 854 LEU A CA 1
ATOM 6488 C C . LEU A 1 854 ? -27.392 15.554 4.464 1.00 92.81 854 LEU A C 1
ATOM 6490 O O . LEU A 1 854 ? -28.327 16.024 3.814 1.00 92.81 854 LEU A O 1
ATOM 6494 N N . ALA A 1 855 ? -26.512 14.702 3.933 1.00 91.81 855 ALA A N 1
ATOM 6495 C CA . ALA A 1 855 ? -26.665 14.177 2.582 1.00 91.81 855 ALA A CA 1
ATOM 6496 C C . ALA A 1 855 ? -27.816 13.160 2.511 1.00 91.81 855 ALA A C 1
ATOM 6498 O O . ALA A 1 855 ? -28.057 12.432 3.466 1.00 91.81 855 ALA A O 1
ATOM 6499 N N . ASP A 1 856 ? -28.490 13.121 1.363 1.00 90.06 856 ASP A N 1
ATOM 6500 C CA . ASP A 1 856 ? -29.572 12.193 1.007 1.00 90.06 856 ASP A CA 1
ATOM 6501 C C . ASP A 1 856 ? -29.158 11.509 -0.314 1.00 90.06 856 ASP A C 1
ATOM 6503 O O . ASP A 1 856 ? -29.377 12.067 -1.399 1.00 90.06 856 ASP A O 1
ATOM 6507 N N . PRO A 1 857 ? -28.394 10.401 -0.245 1.00 91.50 857 PRO A N 1
ATOM 6508 C CA . PRO A 1 857 ? -27.779 9.792 -1.422 1.00 91.50 857 PRO A CA 1
ATOM 6509 C C . PRO A 1 857 ? -28.788 9.111 -2.351 1.00 91.50 857 PRO A C 1
ATOM 6511 O O . PRO A 1 857 ? -28.548 9.045 -3.562 1.00 91.50 857 PRO A O 1
ATOM 6514 N N . ASP A 1 858 ? -29.877 8.580 -1.800 1.00 90.19 858 ASP A N 1
ATOM 6515 C CA . ASP A 1 858 ? -30.884 7.824 -2.540 1.00 90.19 858 ASP A CA 1
ATOM 6516 C C . ASP A 1 858 ? -32.074 8.686 -3.009 1.00 90.19 858 ASP A C 1
ATOM 6518 O O . ASP A 1 858 ? -32.835 8.273 -3.895 1.00 90.19 858 ASP A O 1
ATOM 6522 N N . GLY A 1 859 ? -32.159 9.924 -2.513 1.00 90.56 859 GLY A N 1
ATOM 6523 C CA . GLY A 1 859 ? -33.119 10.939 -2.920 1.00 90.56 859 GLY A CA 1
ATOM 6524 C C . GLY A 1 859 ? -34.530 10.675 -2.405 1.00 90.56 859 GLY A C 1
ATOM 6525 O O . GLY A 1 859 ? -35.494 11.152 -3.021 1.00 90.56 859 GLY A O 1
ATOM 6526 N N . ASP A 1 860 ? -34.679 9.887 -1.338 1.00 89.38 860 ASP A N 1
ATOM 6527 C CA . ASP A 1 860 ? -35.975 9.536 -0.759 1.00 89.38 860 ASP A CA 1
ATOM 6528 C C . ASP A 1 860 ? -36.540 10.617 0.184 1.00 89.38 860 ASP A C 1
ATOM 6530 O O . ASP A 1 860 ? -37.724 10.577 0.549 1.00 89.38 860 ASP A O 1
ATOM 6534 N N . GLY A 1 861 ? -35.732 11.641 0.480 1.00 88.69 861 GLY A N 1
ATOM 6535 C CA . GLY A 1 861 ? -36.060 12.766 1.345 1.00 88.69 861 GLY A CA 1
ATOM 6536 C C . GLY A 1 861 ? -35.608 12.594 2.796 1.00 88.69 861 GLY A C 1
ATOM 6537 O O . GLY A 1 861 ? -35.844 13.512 3.587 1.00 88.69 861 GLY A O 1
ATOM 6538 N N . SER A 1 862 ? -34.982 11.468 3.151 1.00 88.50 862 SER A N 1
ATOM 6539 C CA . SER A 1 862 ? -34.407 11.207 4.474 1.00 88.50 862 SER A CA 1
ATOM 6540 C C . SER A 1 862 ? -32.887 11.422 4.434 1.00 88.50 862 SER A C 1
ATOM 6542 O O . SER A 1 862 ? -32.190 10.703 3.732 1.00 88.50 862 SER A O 1
ATOM 6544 N N . PRO A 1 863 ? -32.318 12.390 5.173 1.00 91.62 863 PRO A N 1
ATOM 6545 C CA . PRO A 1 863 ? -30.867 12.538 5.242 1.00 91.62 863 PRO A CA 1
ATOM 6546 C C . PRO A 1 863 ? -30.220 11.397 6.044 1.00 91.62 863 PRO A C 1
ATOM 6548 O O . PRO A 1 863 ? -30.840 10.838 6.951 1.00 91.62 863 PRO A O 1
ATOM 6551 N N . ASN A 1 864 ? -28.932 11.142 5.805 1.00 89.12 864 ASN A N 1
ATOM 6552 C CA . ASN A 1 864 ? -28.129 10.094 6.447 1.00 89.12 864 ASN A CA 1
ATOM 6553 C C . ASN A 1 864 ? -28.322 9.997 7.968 1.00 89.12 864 ASN A C 1
ATOM 6555 O O . ASN A 1 864 ? -28.404 8.900 8.514 1.00 89.12 864 ASN A O 1
ATOM 6559 N N . ARG A 1 865 ? -28.420 11.132 8.674 1.00 86.62 865 ARG A N 1
ATOM 6560 C CA . ARG A 1 865 ? -28.681 11.149 10.124 1.00 86.62 865 ARG A CA 1
ATOM 6561 C C . ARG A 1 865 ? -30.025 10.515 10.482 1.00 86.62 865 ARG A C 1
ATOM 6563 O O . ARG A 1 865 ? -30.101 9.699 11.393 1.00 86.62 865 ARG A O 1
ATOM 6570 N N . GLU A 1 866 ? -31.077 10.890 9.765 1.00 86.94 866 GLU A N 1
ATOM 6571 C CA . GLU A 1 866 ? -32.434 10.381 9.976 1.00 86.94 866 GLU A CA 1
ATOM 6572 C C . GLU A 1 866 ? -32.513 8.888 9.644 1.00 86.94 866 GLU A C 1
ATOM 6574 O O . GLU A 1 866 ? -33.180 8.123 10.340 1.00 86.94 866 GLU A O 1
ATOM 6579 N N . GLU A 1 867 ? -31.783 8.457 8.621 1.00 86.00 867 GLU A N 1
ATOM 6580 C CA . GLU A 1 867 ? -31.697 7.054 8.233 1.00 86.00 867 GLU A CA 1
ATOM 6581 C C . GLU A 1 867 ? -30.895 6.204 9.207 1.00 86.00 867 GLU A C 1
ATOM 6583 O O . GLU A 1 867 ? -31.306 5.094 9.551 1.00 86.00 867 GLU A O 1
ATOM 6588 N N . CYS A 1 868 ? -29.802 6.751 9.734 1.00 84.50 868 CYS A N 1
ATOM 6589 C CA . CYS A 1 868 ? -29.044 6.142 10.812 1.00 84.50 868 CYS A CA 1
ATOM 6590 C C . CYS A 1 868 ? -29.910 5.931 12.056 1.00 84.50 868 CYS A C 1
ATOM 6592 O O . CYS A 1 868 ? -29.969 4.825 12.593 1.00 84.50 868 CYS A O 1
ATOM 6594 N N . GLU A 1 869 ? -30.648 6.959 12.478 1.00 80.44 869 GLU A N 1
ATOM 6595 C CA . GLU A 1 869 ? -31.566 6.882 13.620 1.00 80.44 869 GLU A CA 1
ATOM 6596 C C . GLU A 1 869 ? -32.706 5.875 13.394 1.00 80.44 869 GLU A C 1
ATOM 6598 O O . GLU A 1 869 ? -33.167 5.218 14.333 1.00 80.44 869 GLU A O 1
ATOM 6603 N N . ARG A 1 870 ? -33.167 5.732 12.146 1.00 78.94 870 ARG A N 1
ATOM 6604 C CA . ARG A 1 870 ? -34.221 4.783 11.759 1.00 78.94 870 ARG A CA 1
ATOM 6605 C C . ARG A 1 870 ? -33.696 3.381 11.477 1.00 78.94 870 ARG A C 1
ATOM 6607 O O . ARG A 1 870 ? -34.496 2.452 11.448 1.00 78.94 870 ARG A O 1
ATOM 6614 N N . GLY A 1 871 ? -32.398 3.194 11.271 1.00 76.94 871 GLY A N 1
ATOM 6615 C CA . GLY A 1 871 ? -31.839 1.932 10.790 1.00 76.94 871 GLY A CA 1
ATOM 6616 C C . GLY A 1 871 ? -32.303 1.570 9.374 1.00 76.94 871 GLY A C 1
ATOM 6617 O O . GLY A 1 871 ? -32.516 0.388 9.094 1.00 76.94 871 GLY A O 1
ATOM 6618 N N . THR A 1 872 ? -32.513 2.566 8.507 1.00 82.75 872 THR A N 1
ATOM 6619 C CA . THR A 1 872 ? -32.776 2.372 7.072 1.00 82.75 872 THR A CA 1
ATOM 6620 C C . THR A 1 872 ? -31.464 2.369 6.275 1.00 82.75 872 THR A C 1
ATOM 6622 O O . THR A 1 872 ? -30.456 2.908 6.726 1.00 82.75 872 THR A O 1
ATOM 6625 N N . ASP A 1 873 ? -31.451 1.664 5.139 1.00 87.56 873 ASP A N 1
ATOM 6626 C CA . ASP A 1 873 ? -30.369 1.690 4.146 1.00 87.56 873 ASP A CA 1
ATOM 6627 C C . ASP A 1 873 ? -30.357 3.026 3.382 1.00 87.56 873 ASP A C 1
ATOM 6629 O O . ASP A 1 873 ? -31.290 3.237 2.606 1.00 87.56 873 ASP A O 1
ATOM 6633 N N . PRO A 1 874 ? -29.305 3.856 3.530 1.00 91.19 874 PRO A N 1
ATOM 6634 C CA . PRO A 1 874 ? -29.231 5.173 2.913 1.00 91.19 874 PRO A CA 1
ATOM 6635 C C . PRO A 1 874 ? -28.880 5.178 1.427 1.00 91.19 874 PRO A C 1
ATOM 6637 O O . PRO A 1 874 ? -28.554 6.210 0.837 1.00 91.19 874 PRO A O 1
ATOM 6640 N N . LEU A 1 875 ? -28.865 3.993 0.819 1.00 89.31 875 LEU A N 1
ATOM 6641 C CA . LEU A 1 875 ? -28.600 3.777 -0.593 1.00 89.31 875 LEU A CA 1
ATOM 6642 C C . LEU A 1 875 ? -29.774 3.070 -1.302 1.00 89.31 875 LEU A C 1
ATOM 6644 O O . LEU A 1 875 ? -29.659 2.798 -2.503 1.00 89.31 875 LEU A O 1
ATOM 6648 N N . ASP A 1 876 ? -30.887 2.760 -0.615 1.00 87.75 876 ASP A N 1
ATOM 6649 C CA . ASP A 1 876 ? -32.098 2.189 -1.228 1.00 87.75 876 ASP A CA 1
ATOM 6650 C C . ASP A 1 876 ? -33.353 3.009 -0.876 1.00 87.75 876 ASP A C 1
ATOM 6652 O O . ASP A 1 876 ? -33.910 2.829 0.211 1.00 87.75 876 ASP A O 1
ATOM 6656 N N . PRO A 1 877 ? -33.954 3.730 -1.847 1.00 87.81 877 PRO A N 1
ATOM 6657 C CA . PRO A 1 877 ? -35.111 4.601 -1.596 1.00 87.81 877 PRO A CA 1
ATOM 6658 C C . PRO A 1 877 ? -36.400 3.832 -1.249 1.00 87.81 877 PRO A C 1
ATOM 6660 O O . PRO A 1 877 ? -37.481 4.404 -1.050 1.00 87.81 877 PRO A O 1
ATOM 6663 N N . ARG A 1 878 ? -36.339 2.494 -1.247 1.00 84.81 878 ARG A N 1
ATOM 6664 C CA . ARG A 1 878 ? -37.420 1.583 -0.840 1.00 84.81 878 ARG A CA 1
ATOM 6665 C C . ARG A 1 878 ? -37.210 1.023 0.562 1.00 84.81 878 ARG A C 1
ATOM 6667 O O . ARG A 1 878 ? -38.070 0.276 1.034 1.00 84.81 878 ARG A O 1
ATOM 6674 N N . SER A 1 879 ? -36.104 1.360 1.213 1.00 82.81 879 SER A N 1
ATOM 6675 C CA . SER A 1 879 ? -35.840 1.032 2.601 1.00 82.81 879 SER A CA 1
ATOM 6676 C C . SER A 1 879 ? -36.889 1.702 3.492 1.00 82.81 879 SER A C 1
ATOM 6678 O O . SER A 1 879 ? -37.211 2.887 3.377 1.00 82.81 879 SER A O 1
ATOM 6680 N N . ARG A 1 880 ? -37.546 0.903 4.335 1.00 73.56 880 ARG A N 1
ATOM 6681 C CA . ARG A 1 880 ? -38.634 1.361 5.206 1.00 73.56 880 ARG A CA 1
ATOM 6682 C C . ARG A 1 880 ? -38.488 0.709 6.571 1.00 73.56 880 ARG A C 1
ATOM 6684 O O . ARG A 1 880 ? -38.233 -0.488 6.677 1.00 73.56 880 ARG A O 1
ATOM 6691 N N . TYR A 1 881 ? -38.723 1.492 7.619 1.00 55.41 881 TYR A N 1
ATOM 6692 C CA . TYR A 1 881 ? -38.728 1.004 8.992 1.00 55.41 881 TYR A CA 1
ATOM 6693 C C . TYR A 1 881 ? -39.933 0.087 9.252 1.00 55.41 881 TYR A C 1
ATOM 6695 O O . TYR A 1 881 ? -41.082 0.533 9.239 1.00 55.41 881 TYR A O 1
ATOM 6703 N N . THR A 1 882 ? -39.687 -1.194 9.536 1.00 46.69 882 THR A N 1
ATOM 6704 C CA . THR A 1 882 ? -40.711 -2.105 10.077 1.00 46.69 882 THR A CA 1
ATOM 6705 C C . THR A 1 882 ? -40.609 -2.112 11.598 1.00 46.69 882 THR A C 1
ATOM 6707 O O . THR A 1 882 ? -39.678 -2.686 12.161 1.00 46.69 882 THR A O 1
ATOM 6710 N N . ALA A 1 883 ? -41.565 -1.479 12.281 1.00 36.00 883 ALA A N 1
ATOM 6711 C CA . ALA A 1 883 ? -41.623 -1.463 13.740 1.00 36.00 883 ALA A CA 1
ATOM 6712 C C . ALA A 1 883 ? -41.760 -2.900 14.289 1.00 36.00 883 ALA A C 1
ATOM 6714 O O . ALA A 1 883 ? -42.832 -3.498 14.212 1.00 36.00 883 ALA A O 1
ATOM 6715 N N . GLY A 1 884 ? -40.670 -3.470 14.816 1.00 37.59 884 GLY A N 1
ATOM 6716 C CA . GLY A 1 884 ? -40.676 -4.820 15.395 1.00 37.59 884 GLY A CA 1
ATOM 6717 C C . GLY A 1 884 ? -39.320 -5.520 15.515 1.00 37.59 884 GLY A C 1
ATOM 6718 O O . GLY A 1 884 ? -39.195 -6.424 16.338 1.00 37.59 884 GLY A O 1
ATOM 6719 N N . THR A 1 885 ? -38.293 -5.093 14.777 1.00 33.88 885 THR A N 1
ATOM 6720 C CA . THR A 1 885 ? -36.968 -5.736 14.810 1.00 33.88 885 THR A CA 1
ATOM 6721 C C . THR A 1 885 ? -35.945 -4.777 15.413 1.00 33.88 885 THR A C 1
ATOM 6723 O O . THR A 1 885 ? -35.451 -3.881 14.738 1.00 33.88 885 THR A O 1
ATOM 6726 N N . ARG A 1 886 ? -35.626 -4.935 16.704 1.00 32.59 886 ARG A N 1
ATOM 6727 C CA . ARG A 1 886 ? -34.415 -4.329 17.279 1.00 32.59 886 ARG A CA 1
ATOM 6728 C C . ARG A 1 886 ? -33.208 -4.963 16.582 1.00 32.59 886 ARG A C 1
ATOM 6730 O O . ARG A 1 886 ? -32.970 -6.153 16.778 1.00 32.59 886 ARG A O 1
ATOM 6737 N N . LEU A 1 887 ? -32.459 -4.186 15.800 1.00 36.78 887 LEU A N 1
ATOM 6738 C CA . LEU A 1 887 ? -31.066 -4.506 15.499 1.00 36.78 887 LEU A CA 1
ATOM 6739 C C . LEU A 1 887 ? -30.302 -4.416 16.824 1.00 36.78 887 LEU A C 1
ATOM 6741 O O . LEU A 1 887 ? -30.251 -3.364 17.458 1.00 36.78 887 LEU A O 1
ATOM 6745 N N . LEU A 1 888 ? -29.808 -5.560 17.290 1.00 33.19 888 LEU A N 1
ATOM 6746 C CA . LEU A 1 888 ? -28.853 -5.640 18.386 1.00 33.19 888 LEU A CA 1
ATOM 6747 C C . LEU A 1 888 ? -27.515 -5.112 17.857 1.00 33.19 888 LEU A C 1
ATOM 6749 O O . LEU A 1 888 ? -26.761 -5.861 17.251 1.00 33.19 888 LEU A O 1
ATOM 6753 N N . LEU A 1 889 ? -27.261 -3.821 18.057 1.00 34.03 889 LEU A N 1
ATOM 6754 C CA . LEU A 1 889 ? -25.906 -3.309 18.230 1.00 34.03 889 LEU A CA 1
ATOM 6755 C C . LEU A 1 889 ? -25.595 -3.487 19.722 1.00 34.03 889 LEU A C 1
ATOM 6757 O O . LEU A 1 889 ? -26.147 -2.773 20.564 1.00 34.03 889 LEU A O 1
ATOM 6761 N N . GLN A 1 890 ? -24.838 -4.533 20.046 1.00 29.16 890 GLN A N 1
ATOM 6762 C CA . GLN A 1 890 ? -24.239 -4.764 21.359 1.00 29.16 890 GLN A CA 1
ATOM 6763 C C . GLN A 1 890 ? -22.754 -5.021 21.190 1.00 29.16 890 GLN A C 1
ATOM 6765 O O . GLN A 1 890 ? -22.420 -5.754 20.233 1.00 29.16 890 GLN A O 1
#

pLDDT: mean 81.08, std 17.49, range [29.16, 98.94]

Radius of gyration: 37.23 Å; Cα contacts (8 Å, |Δi|>4): 1965; chains: 1; bounding box: 85×75×117 Å

Sequence (890 aa):
AIQPTLFGIAPAAWGWADGGTVDLASASLEIRLRDLTGFDGRCDALFLTTDTAAAPPPDGGTALAQWRAQMRGETATPETTATFDLVVVGGGFGGCGAALAAARSGLRVALVQDRPVLGGNASQEIRVASRGDRRYRIVDEIDTFDLQNRSATTIDRDAARLALFRAEPTLTLYLSCRAYAAATNAARRITCVDIRHMADGSRTRLTAPLFVDATGDGWIGAWAGAAWRMGREARATHQESLAPETADLQTLGSSLMWTSKTNAAPVPFPTDLPWAAAVAGSAAETGGEWDWEYGINATLDTLDDAEHIRDHLLRAIYGTFANAKLNPAHANRSLDWVPYIAGKRESRRVLGAYILTQNDVLEGRYFEDAVATTDWGIDLHMETGISYRSTYKNYGRASPCYIPYRCLFSRDIANLFLAGRHFSVTHVALGSPRVMNTIAQLGVTVGFAAAICSQQGYEPADIYRDPDVFAALRARLDADALATPSWPANPYTTASAIVDNLDAARVRIVGEWTASTSDSGKWLSNYLHDGNTGKGGKYVLFCPATPLSGDYTVSTWHSAGGTRATNAPVWVFTQRARAAALAVNAYARSDTPDVWCGNEETLVGRAGSGKYFRGFLGFDLADLPAHALVDDVTLSLTIRYPDASSVNETAGASGITVHHLDEPFSPGAVTWNSREADTPWATPGGTFATNVLTAIADPPYFLDVTNGQRLVFPSTPDLRARVQALLSQSAPDKILRGVVCTPSLETGYTSRKLYRFAEARLDVTWVDPSVPPTARLNLKEQQAQWRPIGVFPAGADGLRVAIGTGGTDAYVTADAVRVDIARSDIDPDDYDGNGLPNAWERRWFLQETGTDPLADPDGDGSPNREECERGTDPLDPRSRYTAGTRLLLQ

Mean predicted aligned error: 16.48 Å

Nearest PDB structures (foldseek):
  6f2p-assembly1_A  TM=8.898E-01  e=1.439E-08  Paenibacillus
  1yq3-assembly1_A  TM=3.944E-01  e=2.604E-06  Gallus gallus
  2gqf-assembly1_A  TM=3.865E-01  e=4.475E-06  Haemophilus influenzae
  8am3-assembly1_AAA  TM=3.875E-01  e=4.475E-06  Alicycliphilus denitrificans K601
  7p18-assembly2_B  TM=3.774E-01  e=9.283E-05  Sterolibacterium denitrificans

Solvent-accessible surface area (backbone atoms only — not comparable to full-atom values): 49557 Å² total; per-residue (Å²): 131,85,78,80,74,83,78,85,84,59,71,99,59,84,60,88,68,89,78,75,90,80,90,75,94,53,101,70,82,92,85,82,89,74,70,85,83,80,70,85,74,81,85,90,83,86,89,86,74,90,59,89,81,60,76,78,77,64,62,50,68,69,63,25,51,51,50,51,31,60,76,67,69,56,63,97,63,55,90,36,77,49,80,36,54,32,39,33,38,21,34,18,38,8,22,48,22,18,48,51,38,16,27,77,64,70,35,39,27,37,42,29,16,63,42,88,67,53,34,50,46,50,13,70,61,41,32,45,62,44,54,52,32,67,53,35,47,66,44,51,69,67,44,83,87,53,94,60,43,84,43,78,64,36,52,59,50,40,50,51,38,51,49,58,53,73,68,39,90,42,45,45,79,36,58,27,19,36,74,80,51,36,43,53,50,96,84,35,30,59,55,36,40,34,31,31,32,75,88,82,63,53,37,37,31,39,31,32,78,33,37,32,32,11,58,42,48,30,56,53,42,52,53,48,66,34,60,63,48,59,27,32,55,26,17,81,79,77,70,28,89,87,42,45,82,62,58,46,49,36,37,50,30,30,22,51,40,33,41,47,42,78,51,101,53,73,44,92,74,79,62,86,47,77,92,14,36,82,69,20,62,86,45,56,44,70,60,42,48,82,41,28,22,30,48,53,36,62,88,45,48,68,72,86,37,37,63,58,42,37,50,53,45,49,27,27,53,55,24,10,37,20,49,28,52,72,40,74,95,32,33,26,37,42,84,66,47,75,47,93,52,55,36,67,67,43,48,33,21,32,44,22,52,35,66,45,38,43,60,40,37,52,70,24,44,83,51,95,55,42,68,42,52,38,76,41,40,27,48,48,66,41,72,50,102,45,86,48,32,40,48,73,49,74,75,46,52,27,88,67,17,53,39,49,50,46,21,33,27,41,62,61,26,59,32,34,34,33,17,29,70,13,26,15,43,38,55,67,27,40,32,24,49,55,32,36,31,23,22,10,43,46,2,31,50,48,8,44,46,50,35,52,20,69,75,71,76,47,41,69,67,46,39,70,40,32,69,70,52,35,49,53,45,48,54,54,50,61,73,37,41,40,89,70,72,65,84,80,78,69,77,71,84,63,50,54,29,75,42,46,69,80,40,70,92,41,36,48,77,40,64,78,64,46,78,46,60,91,60,84,34,37,87,68,86,45,32,34,28,37,81,62,53,69,63,58,69,28,36,42,35,38,48,38,69,29,90,55,65,44,34,24,34,36,23,39,35,41,59,41,34,94,67,32,17,66,48,33,27,28,36,73,46,65,61,67,53,77,32,62,45,77,42,68,59,50,60,57,52,74,88,49,94,81,66,82,56,56,91,86,61,64,63,77,78,86,67,68,85,57,69,68,57,46,39,37,40,33,30,52,44,69,91,51,60,57,74,46,44,63,76,46,39,37,42,34,39,24,32,42,70,96,60,93,85,68,84,82,73,55,61,79,68,66,54,35,34,31,26,41,48,73,53,85,89,52,86,89,77,47,64,81,79,76,64,70,73,95,61,83,84,86,79,70,53,60,64,51,50,90,61,70,32,35,50,42,88,79,58,81,77,84,74,80,84,51,78,67,40,68,48,68,31,61,58,36,73,60,43,34,52,50,53,41,53,45,38,64,45,92,62,87,80,29,60,54,47,33,38,40,39,60,61,86,70,75,86,90,81,97,75,70,64,71,63,29,70,76,44,55,40,43,42,40,29,48,46,64,81,86,54,83,58,72,36,63,40,50,35,52,56,74,60,64,49,80,41,76,71,51,72,45,66,29,43,63,84,27,42,36,41,34,45,31,31,44,94,42,93,37,31,44,59,50,26,33,39,38,37,33,66,23,46,94,61,27,55,97,48,17,80,70,53,70,64,55,40,18,65,57,36,22,53,75,71,47,33,58,60,85,73,61,44,77,44,47,82,47,69,67,82,57,27,40,40,58,22,60,77,58,71,38,55,63,77,40,68,81,54,69,80,68,96,84,70,84,79,85,86,126

Secondary structure (DSSP, 8-state):
-PPPP--SSS-SSS----------SSS--------SS-S----------S-TTPPPPP-SHHHHHHHHHHHTT--SS-SEEEE-SEEEE--SHHHHHHHHHHHHTT--EEEE-SSSSSSGGGSTTT-----S---BHHHHHH----S-TTSTHHHHHHHHHHHHHHT-TTEEEETTEEEEEEEE-TTS-EEEEEEEETTT--EEEEE-SEEEE-SSS-HHHHHHT--EE-SB--HHHHT-TTS-SS-B-----EE--BEEEE-SS--------HHHHHHHTT---S-B-TTBEE--STTS-TTTTHHHHHHHHHHHHHHHHHHHHTSGGGTTEEEEE--SS-EE----EE-BSS-B-HHHHHHT---TTEEEE-----EEEEE-SSTTBEEEEE----SS-EEEGGGGBBSS-TTEEE-STTSSB-HHHHTTTTSHHHHHHHHHHHHHHHHHHHHHT--TTHHHH-HHHHHHHHHHHHHHB-SSSPPPP-GGGG-EEEEETT-TTTEEEES--EEE---S--SSS-EEE-TT-STTS-EEEE----SSSEEEEEEEE----TTB-S-EEEEEE--EEEEEEEEEEEEEETTBTT----TT--------TT--EEEEEEEE-TTS-TT-EEEEEEEEEEEE-S-TT---S----TT-EEEEESS---GGG-------TTS--S--SS-EEEEEEEE-S-PPPTT---TTPEEEEPP-HHHHHHHHHHHT--SS--EEEEEEEPPP--SS-S---PPEEEEEEEEEEEE-TTSPPSEEE-TTS-TTS-EEEEEEEE-TT--EEEEE-TT-SSB-EE-EEEEEE-BTTB-TT-SS-SSS-HHHHHHHHS-SS---TT--SS-SS--HHHHHHHT--TT-TT----TT------